Protein 8KBX (pdb70)

Secondary structure (DSSP, 8-state):
--PPPGGGEEEEEE-TTSSEEEEEETTEEEEEETTTTEEEEEE-HHHHEEEEEEEE-TTSSEEEEEEEEEEESS-TTEEEEEETTS--SSGGGGEEEEEE-SS-EEEEEEETTEEEEEESSEEEEEE-SSS--EEEEEE-S--TT---EE---SS--EEEEE-SSTTEEEEEETTTSPTTS----EEEE--SS-EEEEEE-TTSSEEEEEETT-SEEEEEETTT--EEEEEE--SS---EEEEEE-TTSSEEEEEETTTEEEEEESSSGGGSEE-GGGTSTT-STT-HHHHSPEEPSEEEE--TTS-EEEEE----BTTBEEEEEEETTSEEEEEEE-TTS-EEEEEEEEGGG-------/---------S----SSS-------S---------------TT-------TTTTT-TTS--S---SS-----S---------EE-S-------S-TTTHHHHHHHHHH--B--EE-SS---B-----HHHHHHHHHHH---SB--B--TT---EE--B-------EE-SS----B-------S--B------TT--B------TTT---------------S---B-----SHHHHHHHHSS---------EEE----S---B-------S-----SSSTT---TT--S--EEEE-SSSS-SS-EEEE---SS----------SS---------SSS---------EEE--TT---TTHHHHHHHHHHSS-SS--B--BSS-----SS--IIIIIIIIIITTTT-S-------B--B--BSSB--------BSSBEEB--BSGGG-TTEEE--EEB---S---------------PPBT----EEE--TTTTB---BB--B--S-------SSSSHHHHHHHHHS-------STT---PBP---B--BEET--B-----SS--S-BB--SEE-EE--S-SSSSEEEEEEE--SB--B--S-SSS----S-SS--BSEEBS--EEEEEEE-----STT---------EE---HHHHHHHHHHHHH---B---B--EEE-------EEEEEE---BT---TTT-----EEE--B---TT--S---B-----B-TT------------S------SS-TTHHHHHHHHHHHHSS-------------S--B---HHHHHHHH--BS-----TT-----SS-HHHHHTSS-----

Nearest PDB structures (foldseek):
  8kbx-assembly1_B  TM=1.001E+00  e=0.000E+00  Homo sapiens
  7f98-assembly1_A  TM=2.412E-01  e=3.835E-01  Homo sapiens
  7f9b-assembly1_A  TM=2.416E-01  e=6.152E-01  Homo sapiens
  7f9c-assembly1_A  TM=2.349E-01  e=9.301E-01  Homo sapiens
  8kbx-assembly1_A  TM=1.003E+00  e=8.728E-77  Homo sapiens

B-factor: mean 187.24, std 114.93, range [28.11, 547.89]

Radius of gyration: 56.91 Å; Cα contacts (8 Å, |Δi|>4): 3438; chains: 2; bounding box: 52×81×198 Å

Sequence (1190 aa):
MTQQPLRGVTSLRFNQDQSCFCCAMETGVRIYNVEPLMEKGHLDHEQVGSMGLVEMLHRSNLLALVGGGSSPKFSEISVLIWDDAREGKDSKEKLVLEFTFTKPVLSVRMRHDKIVIVLKNRIYVYSFPDNPRKLFEFDTRDNPKGLCDLCPSLEKQLLVFPGHKCGSLQLVDLASTKPGTSSAPFTINAHQSDIACVSLNQPGTVVASASQKGTLIRLFDTQSKEKLVELRRGTDPATLYCINFSHDSSFLCASSDKGTVHIFALKDTRLNRRSALARVGKVGPMIGQYVDSQWSLASFTVPAESACICAFGRNTSKNVNSVIAICVDGTFHKYVFTPDGNCNREAFDVYLDICDDDDFDTVVRVEHSPGDGERGVAVEVRVQRLEYCDEAFLHKLLQLAGVRLHYEELPAQEEPPEPPLQIGSCSGYMELMVKLKQKLEVAGQLGSLHLLLTPRQLQQLQELLSAVDSLLKMTLGGVTLTLLQLATHFFTEFDATKPCSHVRLTGTAVQLSWELRTGRRTTSMEVHFGQLEVLECLEYTEILTFPGTRPCAHLRHTQILRRVPKSACHCHSELALDLANFQADVELGALDRLAALLRLATVPAEPEQQTVFRLSAPRATLRLRFPIADLRGQAVRAEQLRLELSEPQFRSELSSGPGPPVPTHLELTCSDLHGIYEDPVPCLRVSKALDPKSTGRKYFLPQVVVTVNPQSSSDPEEMRTFQSRTLALSRCSLEVILPSVHIFLPSKEVYESIYNRINNDLLMWEPADLSTFSTLVTVLKGRITALVLDMEHGTLFSVSQYCGQPGLGYFCLEAEKATLYHRAQLAPTIYPSGPHMLSTAVRIHLDPHKNVKEFLVTLRLHKATLRHYMALPEQSWHSQLLEFLDVLDDPVLGYLPPTVITILHTHLFSCSVDYRPLYLPVRVLITAETFTLSSNIIMDTSTFLLRFILDDSALYLSDKCEVETLDLRRDYVCVLDVDLLELVIKTWKKLSQPLFELRCSNNVVHVHSCADSCALLVNLLQYVSTRVVLREVSLVWHHVLMEIQLSKVSFQHEVYRPLSRQVFIVQELEVRDRLASSQINKFLYSNMLTIKALHVCCLRVSLMPLRLNVDQDALFFLKDFFTSLVAGINPVVPGREFRFTSEVPIWLDTFAGLLIGLASELKLKRLCCRHGLLGVDKVLGYALNEWLQD

GO terms:
  GO:0000407 phagophore assembly site (C, IDA)
  GO:0032266 phosphatidylinositol-3-phosphate binding (F, IDA)
  GO:2000786 positive regulation of autophagosome assembly (P, IDA)
  GO:0009267 cellular response to starvation (P, IDA)
  GO:1901981 phosphatidylinositol phosphate binding (F, IDA)
  GO:0006914 autophagy (P, IMP)
  GO:0000045 autophagosome assembly (P, IMP)
  GO:0005515 protein binding (F, IPI)
  GO:0019901 protein kinase binding (F, IPI)
  GO:0000407 phagophore assembly site (C, EXP)
  GO:0005737 cytoplasm (C, EXP)

Organism: Homo sapiens (NCBI:txid9606)

Structure (mmCIF, N/CA/C/O backbone):
data_8KBX
#
_entry.id   8KBX
#
loop_
_entity.id
_entity.type
_entity.pdbx_description
1 polymer 'WD repeat domain phosphoinositide-interacting protein 4'
2 polymer 'Autophagy-related protein 2 homolog A'
#
loop_
_atom_site.group_PDB
_atom_site.id
_atom_site.type_symbol
_atom_site.label_atom_id
_atom_site.label_alt_id
_atom_site.label_comp_id
_atom_site.label_asym_id
_atom_site.label_entity_id
_atom_site.label_seq_id
_atom_site.pdbx_PDB_ins_code
_atom_site.Cartn_x
_atom_site.Cartn_y
_atom_site.Cartn_z
_atom_site.occupancy
_atom_site.B_iso_or_equiv
_atom_site.auth_seq_id
_atom_site.auth_comp_id
_atom_site.auth_asym_id
_atom_site.auth_atom_id
_atom_site.pdbx_PDB_model_num
ATOM 1 N N . MET A 1 1 ? 216.895 248.628 267.321 1.00 28.11 1 MET A N 1
ATOM 2 C CA . MET A 1 1 ? 218.143 248.159 266.691 1.00 28.11 1 MET A CA 1
ATOM 3 C C . MET A 1 1 ? 218.392 246.768 267.243 1.00 28.11 1 MET A C 1
ATOM 4 O O . MET A 1 1 ? 218.674 246.651 268.427 1.00 28.11 1 MET A O 1
ATOM 6 N N . THR A 1 2 ? 218.133 245.721 266.465 1.00 44.24 2 THR A N 1
ATOM 7 C CA . THR A 1 2 ? 218.605 244.375 266.802 1.00 44.24 2 THR A CA 1
ATOM 8 C C . THR A 1 2 ? 220.126 244.441 266.718 1.00 44.24 2 THR A C 1
ATOM 9 O O . THR A 1 2 ? 220.659 244.747 265.655 1.00 44.24 2 THR A O 1
ATOM 11 N N . GLN A 1 3 ? 220.827 244.312 267.849 1.00 48.97 3 GLN A N 1
ATOM 12 C CA . GLN A 1 3 ? 222.284 244.172 267.815 1.00 48.97 3 GLN A CA 1
ATOM 13 C C . GLN A 1 3 ? 222.582 242.981 266.904 1.00 48.97 3 GLN A C 1
ATOM 14 O O . GLN A 1 3 ? 221.981 241.921 267.085 1.00 48.97 3 GLN A O 1
ATOM 16 N N . GLN A 1 4 ? 223.421 243.175 265.882 1.00 53.32 4 GLN A N 1
ATOM 17 C CA . GLN A 1 4 ? 223.908 242.039 265.107 1.00 53.32 4 GLN A CA 1
ATOM 18 C C . GLN A 1 4 ? 224.536 241.047 266.093 1.00 53.32 4 GLN A C 1
ATOM 19 O O . GLN A 1 4 ? 225.257 241.489 266.995 1.00 53.32 4 GLN A O 1
ATOM 21 N N . PRO A 1 5 ? 224.234 239.745 265.977 1.00 60.10 5 PRO A N 1
ATOM 22 C CA . PRO A 1 5 ? 224.759 238.761 266.906 1.00 60.10 5 PRO A CA 1
ATOM 23 C C . PRO A 1 5 ? 226.288 238.788 266.855 1.00 60.10 5 PRO A C 1
ATOM 24 O O . PRO A 1 5 ? 226.895 238.575 265.801 1.00 60.10 5 PRO A O 1
ATOM 26 N N . LEU A 1 6 ? 226.913 239.086 267.996 1.00 72.87 6 LEU A N 1
ATOM 27 C CA . LEU A 1 6 ? 228.364 239.021 268.155 1.00 72.87 6 LEU A CA 1
ATOM 28 C C . LEU A 1 6 ? 228.819 237.612 267.763 1.00 72.87 6 LEU A C 1
ATOM 29 O O . LEU A 1 6 ? 228.266 236.624 268.239 1.00 72.87 6 LEU A O 1
ATOM 31 N N . ARG A 1 7 ? 229.768 237.524 266.823 1.00 87.46 7 ARG A N 1
ATOM 32 C CA . ARG A 1 7 ? 230.259 236.257 266.244 1.00 87.46 7 ARG A CA 1
ATOM 33 C C . ARG A 1 7 ? 229.164 235.305 265.729 1.00 87.46 7 ARG A C 1
ATOM 34 O O . ARG A 1 7 ? 229.395 234.106 265.616 1.00 87.46 7 ARG A O 1
ATOM 36 N N . GLY A 1 8 ? 227.979 235.827 265.411 1.00 93.72 8 GLY A N 1
ATOM 37 C CA . GLY A 1 8 ? 226.856 235.035 264.921 1.00 93.72 8 GLY A CA 1
ATOM 38 C C . GLY A 1 8 ? 226.096 234.244 265.989 1.00 93.72 8 GLY A C 1
ATOM 39 O O . GLY A 1 8 ? 225.218 233.483 265.610 1.00 93.72 8 GLY A O 1
ATOM 40 N N . VAL A 1 9 ? 226.366 234.399 267.292 1.00 96.63 9 VAL A N 1
ATOM 41 C CA . VAL A 1 9 ? 225.608 233.702 268.352 1.00 96.63 9 VAL A CA 1
ATOM 42 C C . VAL A 1 9 ? 224.250 234.372 268.577 1.00 96.63 9 VAL A C 1
ATOM 43 O O . VAL A 1 9 ? 224.181 235.541 268.955 1.00 96.63 9 VAL A O 1
ATOM 45 N N . THR A 1 10 ? 223.160 233.630 268.386 1.00 95.91 10 THR A N 1
ATOM 46 C CA . THR A 1 10 ? 221.781 234.136 268.520 1.00 95.91 10 THR A CA 1
ATOM 47 C C . THR A 1 10 ? 221.164 233.785 269.873 1.00 95.91 10 THR A C 1
ATOM 48 O O . THR A 1 10 ? 220.441 234.600 270.452 1.00 95.91 10 THR A O 1
ATOM 50 N N . SER A 1 11 ? 221.471 232.607 270.424 1.00 96.90 11 SER A N 1
ATOM 51 C CA . SER A 1 11 ? 221.081 232.237 271.785 1.00 96.90 11 SER A CA 1
ATOM 52 C C . SER A 1 11 ? 222.018 231.211 272.423 1.00 96.90 11 SER A C 1
ATOM 53 O O . SER A 1 11 ? 222.644 230.393 271.752 1.00 96.90 11 SER A O 1
ATOM 55 N N . LEU A 1 12 ? 222.100 231.265 273.755 1.00 98.32 12 LEU A N 1
ATOM 56 C CA . LEU A 1 12 ? 222.878 230.349 274.585 1.00 98.32 12 LEU A CA 1
ATOM 57 C C . LEU A 1 12 ? 221.988 229.738 275.664 1.00 98.32 12 LEU A C 1
ATOM 58 O O . LEU A 1 12 ? 221.270 230.460 276.373 1.00 98.32 12 LEU A O 1
ATOM 60 N N . ARG A 1 13 ? 222.089 228.419 275.855 1.00 98.09 13 ARG A N 1
ATOM 61 C CA . ARG A 1 13 ? 221.383 227.719 276.932 1.00 98.09 13 ARG A CA 1
ATOM 62 C C . ARG A 1 13 ? 222.182 226.587 277.546 1.00 98.09 13 ARG A C 1
ATOM 63 O O . ARG A 1 13 ? 222.668 225.713 276.847 1.00 98.09 13 ARG A O 1
ATOM 65 N N . PHE A 1 14 ? 222.236 226.569 278.874 1.00 98.48 14 PHE A N 1
ATOM 66 C CA . PHE A 1 14 ? 222.599 225.367 279.615 1.00 98.48 14 PHE A CA 1
ATOM 67 C C . PHE A 1 14 ? 221.481 224.332 279.515 1.00 98.48 14 PHE A C 1
ATOM 68 O O . PHE A 1 14 ? 220.304 224.699 279.529 1.00 98.48 14 PHE A O 1
ATOM 70 N N . ASN A 1 15 ? 221.852 223.056 279.483 1.00 97.64 15 ASN A N 1
ATOM 71 C CA . ASN A 1 15 ? 220.902 221.981 279.722 1.00 97.64 15 ASN A CA 1
ATOM 72 C C . ASN A 1 15 ? 220.451 221.975 281.202 1.00 97.64 15 ASN A C 1
ATOM 73 O O . ASN A 1 15 ? 220.928 222.737 282.048 1.00 97.64 15 ASN A O 1
ATOM 75 N N . GLN A 1 16 ? 219.504 221.103 281.524 1.00 97.28 16 GLN A N 1
ATOM 76 C CA . GLN A 1 16 ? 218.744 221.092 282.777 1.00 97.28 16 GLN A CA 1
ATOM 77 C C . GLN A 1 16 ? 219.628 220.902 284.017 1.00 97.28 16 GLN A C 1
ATOM 78 O O . GLN A 1 16 ? 219.302 221.421 285.085 1.00 97.28 16 GLN A O 1
ATOM 80 N N . ASP A 1 17 ? 220.735 220.170 283.890 1.00 95.37 17 ASP A N 1
ATOM 81 C CA . ASP A 1 17 ? 221.707 219.932 284.959 1.00 95.37 17 ASP A CA 1
ATOM 82 C C . ASP A 1 17 ? 222.984 220.771 284.798 1.00 95.37 17 ASP A C 1
ATOM 83 O O . ASP A 1 17 ? 223.979 220.480 285.450 1.00 95.37 17 ASP A O 1
ATOM 85 N N . GLN A 1 18 ? 222.963 221.800 283.943 1.00 97.00 18 GLN A N 1
ATOM 86 C CA . GLN A 1 18 ? 224.051 222.759 283.698 1.00 97.00 18 GLN A CA 1
ATOM 87 C C . GLN A 1 18 ? 225.385 222.146 283.253 1.00 97.00 18 GLN A C 1
ATOM 88 O O . GLN A 1 18 ? 226.414 222.817 283.239 1.00 97.00 18 GLN A O 1
ATOM 90 N N . SER A 1 19 ? 225.385 220.873 282.879 1.0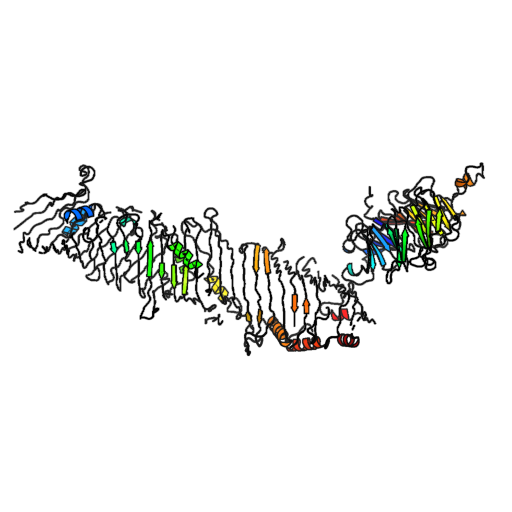0 96.33 19 SER A N 1
ATOM 91 C CA . SER A 1 19 ? 226.602 220.142 282.564 1.00 96.33 19 SER A CA 1
ATOM 92 C C . SER A 1 19 ? 226.986 220.258 281.083 1.00 96.33 19 SER A C 1
ATOM 93 O O . SER A 1 19 ? 228.146 220.025 280.737 1.00 96.33 19 SER A O 1
ATOM 95 N N . CYS A 1 20 ? 226.040 220.623 280.219 1.00 98.00 20 CYS A N 1
ATOM 96 C CA . CYS A 1 20 ? 226.262 220.995 278.826 1.00 98.00 20 CYS A CA 1
ATOM 97 C C . CYS A 1 20 ? 225.659 222.375 278.554 1.00 98.00 20 CYS A C 1
ATOM 98 O O . CYS A 1 20 ? 224.746 222.817 279.257 1.00 98.00 20 CYS A O 1
ATOM 100 N N . PHE A 1 21 ? 226.117 223.032 277.494 1.00 98.41 21 PHE A N 1
ATOM 101 C CA . PHE A 1 21 ? 225.407 224.163 276.913 1.00 98.41 21 PHE A CA 1
ATOM 102 C C . PHE A 1 21 ? 225.283 224.015 275.399 1.00 98.41 21 PHE A C 1
ATOM 103 O O . PHE A 1 21 ? 226.098 223.372 274.747 1.00 98.41 21 PHE A O 1
ATOM 105 N N . CYS A 1 22 ? 224.234 224.607 274.856 1.00 98.32 22 CYS A N 1
ATOM 106 C CA . CYS A 1 22 ? 223.931 224.659 273.440 1.00 98.32 22 CYS A CA 1
ATOM 107 C C . CYS A 1 22 ? 223.935 226.119 272.977 1.00 98.32 22 CYS A C 1
ATOM 108 O O . CYS A 1 22 ? 223.585 227.037 273.729 1.00 98.32 22 CYS A O 1
ATOM 110 N N . CYS A 1 23 ? 224.390 226.316 271.747 1.00 98.08 23 CYS A N 1
ATOM 111 C CA . CYS A 1 23 ? 224.616 227.607 271.123 1.00 98.08 23 CYS A CA 1
ATOM 112 C C . CYS A 1 23 ? 223.902 227.613 269.770 1.00 98.08 23 CYS A C 1
ATOM 113 O O . CYS A 1 23 ? 224.330 226.910 268.858 1.00 98.08 23 CYS A O 1
ATOM 115 N N . ALA A 1 24 ? 222.808 228.370 269.645 1.00 98.45 24 ALA A N 1
ATOM 116 C CA . ALA A 1 24 ? 222.200 228.644 268.345 1.00 98.45 24 ALA A CA 1
ATOM 117 C C . ALA A 1 24 ? 222.945 229.805 267.689 1.00 98.45 24 ALA A C 1
ATOM 118 O O . ALA A 1 24 ? 223.348 230.760 268.363 1.00 98.45 24 ALA A O 1
ATOM 120 N N . MET A 1 25 ? 223.150 229.706 266.380 1.00 97.84 25 MET A N 1
ATOM 121 C CA . MET A 1 25 ? 224.013 230.608 265.637 1.00 97.84 25 MET A CA 1
ATOM 122 C C . MET A 1 25 ? 223.469 230.903 264.237 1.00 97.84 25 MET A C 1
ATOM 123 O O . MET A 1 25 ? 222.654 230.166 263.686 1.00 97.84 25 MET A O 1
ATOM 125 N N . GLU A 1 26 ? 224.006 231.951 263.615 1.00 96.97 26 GLU A N 1
ATOM 126 C CA . GLU A 1 26 ? 223.826 232.253 262.191 1.00 96.97 26 GLU A CA 1
ATOM 127 C C . GLU A 1 26 ? 224.334 231.125 261.281 1.00 96.97 26 GLU A C 1
ATOM 128 O O . GLU A 1 26 ? 223.874 230.999 260.153 1.00 96.97 26 GLU A O 1
ATOM 130 N N . THR A 1 27 ? 225.244 230.285 261.778 1.00 95.95 27 THR A N 1
ATOM 131 C CA . THR A 1 27 ? 225.860 229.163 261.056 1.00 95.95 27 THR A CA 1
ATOM 132 C C . THR A 1 27 ? 225.354 227.791 261.513 1.00 95.95 27 THR A C 1
ATOM 133 O O . THR A 1 27 ? 225.996 226.793 261.206 1.00 95.95 27 THR A O 1
ATOM 135 N N . GLY A 1 28 ? 224.256 227.726 262.276 1.00 96.65 28 GLY A N 1
ATOM 136 C CA . GLY A 1 28 ? 223.669 226.467 262.748 1.00 96.65 28 GLY A CA 1
ATOM 137 C C . GLY A 1 28 ? 223.621 226.341 264.271 1.00 96.65 28 GLY A C 1
ATOM 138 O O . GLY A 1 28 ? 223.208 227.272 264.966 1.00 96.65 28 GLY A O 1
ATOM 139 N N . VAL A 1 29 ? 223.992 225.178 264.805 1.00 97.41 29 VAL A N 1
ATOM 140 C CA . VAL A 1 29 ? 223.950 224.854 266.242 1.00 97.41 29 VAL A CA 1
ATOM 141 C C . VAL A 1 29 ? 225.259 224.223 266.677 1.00 97.41 29 VAL A C 1
ATOM 142 O O . VAL A 1 29 ? 225.776 223.365 265.978 1.00 97.41 29 VAL A O 1
ATOM 144 N N . ARG A 1 30 ? 225.750 224.564 267.870 1.00 97.33 30 ARG A N 1
ATOM 145 C CA . ARG A 1 30 ? 226.863 223.854 268.516 1.00 97.33 30 ARG A CA 1
ATOM 146 C C . ARG A 1 30 ? 226.510 223.413 269.930 1.00 97.33 30 ARG A C 1
ATOM 147 O O . ARG A 1 30 ? 225.769 224.110 270.632 1.00 97.33 30 ARG A O 1
ATOM 149 N N . ILE A 1 31 ? 227.029 222.265 270.352 1.00 97.64 31 ILE A N 1
ATOM 150 C CA . ILE A 1 31 ? 226.762 221.652 271.657 1.00 97.64 31 ILE A CA 1
ATOM 151 C C . ILE A 1 31 ? 228.090 221.404 272.355 1.00 97.64 31 ILE A C 1
ATOM 152 O O . ILE A 1 31 ? 228.978 220.757 271.815 1.00 97.64 31 ILE A O 1
ATOM 154 N N . TYR A 1 32 ? 228.201 221.867 273.592 1.00 97.93 32 TYR A N 1
ATOM 155 C CA . TYR A 1 32 ? 229.428 221.802 274.365 1.00 97.93 32 TYR A CA 1
ATOM 156 C C . TYR A 1 32 ? 229.200 221.109 275.699 1.00 97.93 32 TYR A C 1
ATOM 157 O O . TYR A 1 32 ? 228.230 221.370 276.416 1.00 97.93 32 TYR A O 1
ATOM 159 N N . ASN A 1 33 ? 230.149 220.263 276.077 1.00 97.44 33 ASN A N 1
ATOM 160 C CA . ASN A 1 33 ? 230.347 219.860 277.457 1.00 97.44 33 ASN A CA 1
ATOM 161 C C . ASN A 1 33 ? 230.975 221.029 278.233 1.00 97.44 33 ASN A C 1
ATOM 162 O O . ASN A 1 33 ? 231.869 221.688 277.716 1.00 97.44 33 ASN A O 1
ATOM 164 N N . VAL A 1 34 ? 230.518 221.290 279.461 1.00 96.63 34 VAL A N 1
ATOM 165 C CA . VAL A 1 34 ? 231.007 222.427 280.267 1.00 96.63 34 VAL A CA 1
ATOM 166 C C . VAL A 1 34 ? 232.331 222.111 280.967 1.00 96.63 34 VAL A C 1
ATOM 167 O O . VAL A 1 34 ? 233.220 222.955 281.020 1.00 96.63 34 VAL A O 1
ATOM 169 N N . GLU A 1 35 ? 232.470 220.901 281.515 1.00 92.31 35 GLU A N 1
ATOM 170 C CA . GLU A 1 35 ? 233.645 220.478 282.288 1.00 92.31 35 GLU A CA 1
ATOM 171 C C . GLU A 1 35 ? 234.035 219.021 281.962 1.00 92.31 35 GLU A C 1
ATOM 172 O O . GLU A 1 35 ? 233.290 218.101 282.328 1.00 92.31 35 GLU A O 1
ATOM 174 N N . PRO A 1 36 ? 235.170 218.787 281.267 1.00 93.16 36 PRO A N 1
ATOM 175 C CA . PRO A 1 36 ? 236.020 219.797 280.612 1.00 93.16 36 PRO A CA 1
ATOM 176 C C . PRO A 1 36 ? 235.285 220.506 279.465 1.00 93.16 36 PRO A C 1
ATOM 177 O O . PRO A 1 36 ? 234.385 219.919 278.865 1.00 93.16 36 PRO A O 1
ATOM 179 N N . LEU A 1 37 ? 235.654 221.748 279.154 1.00 96.28 37 LEU A N 1
ATOM 180 C CA . LEU A 1 37 ? 235.102 222.427 277.985 1.00 96.28 37 LEU A CA 1
ATOM 181 C C . LEU A 1 37 ? 235.499 221.654 276.721 1.00 96.28 37 LEU A C 1
ATOM 182 O O . LEU A 1 37 ? 236.685 221.452 276.482 1.00 96.28 37 LEU A O 1
ATOM 184 N N . MET A 1 38 ? 234.517 221.171 275.963 1.00 96.26 38 MET A N 1
ATOM 185 C CA . MET A 1 38 ? 234.744 220.347 274.771 1.00 96.26 38 MET A CA 1
ATOM 186 C C . MET A 1 38 ? 233.504 220.380 273.881 1.00 96.26 38 MET A C 1
ATOM 187 O O . MET A 1 38 ? 232.391 220.220 274.395 1.00 96.26 38 MET A O 1
ATOM 189 N N . GLU A 1 39 ? 233.679 220.559 272.573 1.00 95.72 39 GLU A N 1
ATOM 190 C CA . GLU A 1 39 ? 232.586 220.400 271.612 1.00 95.72 39 GLU A CA 1
ATOM 191 C C . GLU A 1 39 ? 232.151 218.927 271.572 1.00 95.72 39 GLU A C 1
ATOM 192 O O . GLU A 1 39 ? 232.960 218.006 271.653 1.00 95.72 39 GLU A O 1
ATOM 194 N N . LYS A 1 40 ? 230.841 218.688 271.605 1.00 94.31 40 LYS A N 1
ATOM 195 C CA . LYS A 1 40 ? 230.250 217.341 271.566 1.00 94.31 40 LYS A CA 1
ATOM 196 C C . LYS A 1 40 ? 229.560 217.038 270.248 1.00 94.31 40 LYS A C 1
ATOM 197 O O . LYS A 1 40 ? 229.139 215.903 270.052 1.00 94.31 40 LYS A O 1
ATOM 199 N N . GLY A 1 41 ? 229.413 218.049 269.409 1.00 93.13 41 GLY A N 1
ATOM 200 C CA . GLY A 1 41 ? 228.771 217.967 268.117 1.00 93.13 41 GLY A CA 1
ATOM 201 C C . GLY A 1 41 ? 228.167 219.307 267.728 1.00 93.13 41 GLY A C 1
ATOM 202 O O . GLY A 1 41 ? 227.879 220.171 268.568 1.00 93.13 41 GLY A O 1
ATOM 203 N N . HIS A 1 42 ? 227.925 219.442 266.436 1.00 94.75 42 HIS A N 1
ATOM 204 C CA . HIS A 1 42 ? 227.288 220.597 265.838 1.00 94.75 42 HIS A CA 1
ATOM 205 C C . HIS A 1 42 ? 226.352 220.171 264.712 1.00 94.75 42 HIS A C 1
ATOM 206 O O . HIS A 1 42 ? 226.446 219.068 264.181 1.00 94.75 42 HIS A O 1
ATOM 208 N N . LEU A 1 43 ? 225.442 221.078 264.367 1.00 94.61 43 LEU A N 1
ATOM 209 C CA . LEU A 1 43 ? 224.644 221.031 263.151 1.00 94.61 43 LEU A CA 1
ATOM 210 C C . LEU A 1 43 ? 225.035 222.245 262.316 1.00 94.61 43 LEU A C 1
ATOM 211 O O . LEU A 1 43 ? 224.925 223.373 262.802 1.00 94.61 43 LEU A O 1
ATOM 213 N N . ASP A 1 44 ? 225.506 222.024 261.097 1.00 93.53 44 ASP A N 1
ATOM 214 C CA . ASP A 1 44 ? 225.989 223.094 260.226 1.00 93.53 44 ASP A CA 1
ATOM 215 C C . ASP A 1 44 ? 224.844 223.864 259.531 1.00 93.53 44 ASP A C 1
ATOM 216 O O . ASP A 1 44 ? 223.647 223.562 259.658 1.00 93.53 44 ASP A O 1
ATOM 218 N N . HIS A 1 45 ? 225.206 224.914 258.790 1.00 94.04 45 HIS A N 1
ATOM 219 C CA . HIS A 1 45 ? 224.242 225.736 258.055 1.00 94.04 45 HIS A CA 1
ATOM 220 C C . HIS A 1 45 ? 223.560 224.935 256.935 1.00 94.04 45 HIS A C 1
ATOM 221 O O . HIS A 1 45 ? 222.373 225.112 256.643 1.00 94.04 45 HIS A O 1
ATOM 223 N N . GLU A 1 46 ? 224.272 223.991 256.331 1.00 93.19 46 GLU A N 1
ATOM 224 C CA . GLU A 1 46 ? 223.785 223.079 255.308 1.00 93.19 46 GLU A CA 1
ATOM 225 C C . GLU A 1 46 ? 222.733 222.097 255.846 1.00 93.19 46 GLU A C 1
ATOM 226 O O . GLU A 1 46 ? 221.829 221.707 255.103 1.00 93.19 46 GLU A O 1
ATOM 228 N N . GLN A 1 47 ? 222.754 221.763 257.128 1.00 92.97 47 GLN A N 1
ATOM 229 C CA . GLN A 1 47 ? 221.761 220.911 257.770 1.00 92.97 47 GLN A CA 1
ATOM 230 C C . GLN A 1 47 ? 220.554 221.721 258.241 1.00 92.97 47 GLN A C 1
ATOM 231 O O . GLN A 1 47 ? 219.417 221.355 257.934 1.00 92.97 47 GLN A O 1
ATOM 233 N N . VAL A 1 48 ? 220.774 222.837 258.947 1.00 94.86 48 VAL A N 1
ATOM 234 C CA . VAL A 1 48 ? 219.687 223.533 259.667 1.00 94.86 48 VAL A CA 1
ATOM 235 C C . VAL A 1 48 ? 219.502 225.017 259.328 1.00 94.86 48 VAL A C 1
ATOM 236 O O . VAL A 1 48 ? 218.475 225.605 259.671 1.00 94.86 48 VAL A O 1
ATOM 238 N N . GLY A 1 49 ? 220.422 225.620 258.577 1.00 96.06 49 GLY A N 1
ATOM 239 C CA . GLY A 1 49 ? 220.444 227.060 258.304 1.00 96.06 49 GLY A CA 1
ATOM 240 C C . GLY A 1 49 ? 220.796 227.880 259.543 1.00 96.06 49 GLY A C 1
ATOM 241 O O . GLY A 1 49 ? 221.334 227.355 260.516 1.00 96.06 49 GLY A O 1
ATOM 242 N N . SER A 1 50 ? 220.474 229.175 259.532 1.00 97.98 50 SER A N 1
ATOM 243 C CA . SER A 1 50 ? 220.598 229.985 260.747 1.00 97.98 50 SER A CA 1
ATOM 244 C C . SER A 1 50 ? 219.513 229.624 261.767 1.00 97.98 50 SER A C 1
ATOM 245 O O . SER A 1 50 ? 218.340 229.419 261.431 1.00 97.98 50 SER A O 1
ATOM 247 N N . MET A 1 51 ? 219.907 229.577 263.037 1.00 98.12 51 MET A N 1
ATOM 248 C CA . MET A 1 51 ? 219.059 229.141 264.139 1.00 98.12 51 MET A CA 1
ATOM 249 C C . MET A 1 51 ? 218.827 230.273 265.127 1.00 98.12 51 MET A C 1
ATOM 250 O O . MET A 1 51 ? 219.742 231.019 265.460 1.00 98.12 51 MET A O 1
ATOM 252 N N . GLY A 1 52 ? 217.592 230.403 265.613 1.00 98.07 52 GLY A N 1
ATOM 253 C CA . GLY A 1 52 ? 217.225 231.376 266.642 1.00 98.07 52 GLY A CA 1
ATOM 254 C C . GLY A 1 52 ? 217.293 230.783 268.047 1.00 98.07 52 GLY A C 1
ATOM 255 O O . GLY A 1 52 ? 217.833 231.407 268.960 1.00 98.07 52 GLY A O 1
ATOM 256 N N . LEU A 1 53 ? 216.766 229.568 268.219 1.00 98.67 53 LEU A N 1
ATOM 257 C CA . LEU A 1 53 ? 216.732 228.868 269.504 1.00 98.67 53 LEU A CA 1
ATOM 258 C C . LEU A 1 53 ? 217.196 227.422 269.350 1.00 98.67 53 LEU A C 1
ATOM 259 O O . LEU A 1 53 ? 216.855 226.743 268.380 1.00 98.67 53 LEU A O 1
ATOM 261 N N . VAL A 1 54 ? 217.905 226.955 270.373 1.00 98.59 54 VAL A N 1
ATOM 262 C CA . VAL A 1 54 ? 218.198 225.547 270.622 1.00 98.59 54 VAL A CA 1
ATOM 263 C C . VAL A 1 54 ? 217.952 225.256 272.102 1.00 98.59 54 VAL A C 1
ATOM 264 O O . VAL A 1 54 ? 218.336 226.040 272.968 1.00 98.59 54 VAL A O 1
ATOM 266 N N . GLU A 1 55 ? 217.304 224.134 272.392 1.00 98.36 55 GLU A N 1
ATOM 267 C CA . GLU A 1 55 ? 217.202 223.567 273.736 1.00 98.36 55 GLU A CA 1
ATOM 268 C C . GLU A 1 55 ? 217.574 222.083 273.647 1.00 98.36 55 GLU A C 1
ATOM 269 O O . GLU A 1 55 ? 217.045 221.355 272.808 1.00 98.36 55 GLU A O 1
ATOM 271 N N . MET A 1 56 ? 218.474 221.623 274.513 1.00 97.78 56 MET A N 1
ATOM 272 C CA . MET A 1 56 ? 218.863 220.215 274.618 1.00 97.78 56 MET A CA 1
ATOM 273 C C . MET A 1 56 ? 218.065 219.523 275.725 1.00 97.78 56 MET A C 1
ATOM 274 O O . MET A 1 56 ? 217.882 220.081 276.812 1.00 97.78 56 MET A O 1
ATOM 276 N N . LEU A 1 57 ? 217.603 218.294 275.482 1.00 97.58 57 LEU A N 1
ATOM 277 C CA . LEU A 1 57 ? 217.009 217.477 276.537 1.00 97.58 57 LEU A CA 1
ATOM 278 C C . LEU A 1 57 ? 218.113 216.726 277.292 1.00 97.58 57 LEU A C 1
ATOM 279 O O . LEU A 1 57 ? 218.680 215.756 276.794 1.00 97.58 57 LEU A O 1
ATOM 281 N N . HIS A 1 58 ? 218.386 217.151 278.519 1.00 95.38 58 HIS A N 1
ATOM 282 C CA . HIS A 1 58 ? 219.400 216.602 279.418 1.00 95.38 58 HIS A CA 1
ATOM 283 C C . HIS A 1 58 ? 220.744 216.394 278.703 1.00 95.38 58 HIS A C 1
ATOM 284 O O . HIS A 1 58 ? 221.270 217.320 278.094 1.00 95.38 58 HIS A O 1
ATOM 286 N N . ARG A 1 59 ? 221.322 215.196 278.804 1.00 94.46 59 ARG A N 1
ATOM 287 C CA . ARG A 1 59 ? 222.451 214.735 277.990 1.00 94.46 59 ARG A CA 1
ATOM 288 C C . ARG A 1 59 ? 221.985 213.632 277.045 1.00 94.46 59 ARG A C 1
ATOM 289 O O . ARG A 1 59 ? 222.466 212.507 277.118 1.00 94.46 59 ARG A O 1
ATOM 291 N N . SER A 1 60 ? 220.984 213.944 276.233 1.00 94.51 60 SER A N 1
ATOM 292 C CA . SER A 1 60 ? 220.473 213.045 275.200 1.00 94.51 60 SER A CA 1
ATOM 293 C C . SER A 1 60 ? 220.768 213.580 273.801 1.00 94.51 60 SER A C 1
ATOM 294 O O . SER A 1 60 ? 221.253 214.693 273.622 1.00 94.51 60 SER A O 1
ATOM 296 N N . ASN A 1 61 ? 220.428 212.768 272.816 1.00 93.21 61 ASN A N 1
ATOM 297 C CA . ASN A 1 61 ? 220.431 213.048 271.385 1.00 93.21 61 ASN A CA 1
ATOM 298 C C . ASN A 1 61 ? 219.274 213.955 270.919 1.00 93.21 61 ASN A C 1
ATOM 299 O O . ASN A 1 61 ? 219.205 214.265 269.732 1.00 93.21 61 ASN A O 1
ATOM 301 N N . LEU A 1 62 ? 218.354 214.352 271.806 1.00 97.00 62 LEU A N 1
ATOM 302 C CA . LEU A 1 62 ? 217.181 215.144 271.437 1.00 97.00 62 LEU A CA 1
ATOM 303 C C . LEU A 1 62 ? 217.426 216.647 271.611 1.00 97.00 62 LEU A C 1
ATOM 304 O O . LEU A 1 62 ? 217.697 217.130 272.719 1.00 97.00 62 LEU A O 1
ATOM 306 N N . LEU A 1 63 ? 217.252 217.385 270.517 1.00 98.07 63 LEU A N 1
ATOM 307 C CA . LEU A 1 63 ? 217.335 218.845 270.460 1.00 98.07 63 LEU A CA 1
ATOM 308 C C . LEU A 1 63 ? 216.016 219.417 269.950 1.00 98.07 63 LEU A C 1
ATOM 309 O O . LEU A 1 63 ? 215.453 218.927 268.975 1.00 98.07 63 LEU A O 1
ATOM 311 N N . ALA A 1 64 ? 215.544 220.488 270.580 1.00 98.68 64 ALA A N 1
ATOM 312 C CA . ALA A 1 64 ? 214.468 221.311 270.054 1.00 98.68 64 ALA A CA 1
ATOM 313 C C . ALA A 1 64 ? 215.060 222.545 269.368 1.00 98.68 64 ALA A C 1
ATOM 314 O O . ALA A 1 64 ? 215.810 223.304 269.980 1.00 98.68 64 ALA A O 1
ATOM 316 N N . LEU A 1 65 ? 214.706 222.729 268.103 1.00 98.65 65 LEU A N 1
ATOM 317 C CA . LEU A 1 65 ? 215.279 223.689 267.171 1.00 98.65 65 LEU A CA 1
ATOM 318 C C . LEU A 1 65 ? 214.198 224.669 266.704 1.00 98.65 65 LEU A C 1
ATOM 319 O O . LEU A 1 65 ? 213.107 224.250 266.319 1.00 98.65 65 LEU A O 1
ATOM 321 N N . VAL A 1 66 ? 214.496 225.969 266.705 1.00 98.79 66 VAL A N 1
ATOM 322 C CA . VAL A 1 66 ? 213.628 227.005 266.112 1.00 98.79 66 VAL A CA 1
ATOM 323 C C . VAL A 1 66 ? 214.456 227.866 265.171 1.00 98.79 66 VAL A C 1
ATOM 324 O O . VAL A 1 66 ? 215.460 228.455 265.587 1.00 98.79 66 VAL A O 1
ATOM 326 N N . GLY A 1 67 ? 214.035 227.941 263.908 1.00 98.27 67 GLY A N 1
ATOM 327 C CA . GLY A 1 67 ? 214.699 228.767 262.904 1.00 98.27 67 GLY A CA 1
ATOM 328 C C . GLY A 1 67 ? 214.651 230.251 263.268 1.00 98.27 67 GLY A C 1
ATOM 329 O O . GLY A 1 67 ? 213.700 230.734 263.879 1.00 98.27 67 GLY A O 1
ATOM 330 N N . GLY A 1 68 ? 215.702 230.983 262.916 1.00 96.63 68 GLY A N 1
ATOM 331 C CA . GLY A 1 68 ? 215.822 232.415 263.180 1.00 96.63 68 GLY A CA 1
ATOM 332 C C . GLY A 1 68 ? 217.144 232.954 262.647 1.00 96.63 68 GLY A C 1
ATOM 333 O O . GLY A 1 68 ? 217.905 232.209 262.044 1.00 96.63 68 GLY A O 1
ATOM 334 N N . GLY A 1 69 ? 217.433 234.235 262.856 1.00 93.12 69 GLY A N 1
ATOM 335 C CA . GLY A 1 69 ? 218.630 234.865 262.287 1.00 93.12 69 GLY A CA 1
ATOM 336 C C . GLY A 1 69 ? 218.433 235.307 260.835 1.00 93.12 69 GLY A C 1
ATOM 337 O O . GLY A 1 69 ? 217.315 235.602 260.409 1.00 93.12 69 GLY A O 1
ATOM 338 N N . SER A 1 70 ? 219.527 235.403 260.089 1.00 95.63 70 SER A N 1
ATOM 339 C CA . SER A 1 70 ? 219.571 236.032 258.763 1.00 95.63 70 SER A CA 1
ATOM 340 C C . SER A 1 70 ? 219.198 235.114 257.593 1.00 95.63 70 SER A C 1
ATOM 341 O O . SER A 1 70 ? 218.740 235.602 256.560 1.00 95.63 70 SER A O 1
ATOM 343 N N . SER A 1 71 ? 219.386 233.801 257.730 1.00 96.91 71 SER A N 1
ATOM 344 C CA . SER A 1 71 ? 219.215 232.814 256.654 1.00 96.91 71 SER A CA 1
ATOM 345 C C . SER A 1 71 ? 218.627 231.477 257.149 1.00 96.91 71 SER A C 1
ATOM 346 O O . SER A 1 71 ? 219.241 230.417 256.983 1.00 96.91 71 SER A O 1
ATOM 348 N N . PRO A 1 72 ? 217.436 231.487 257.783 1.00 97.18 72 PRO A N 1
ATOM 349 C CA . PRO A 1 72 ? 216.874 230.282 258.377 1.00 97.18 72 PRO A CA 1
ATOM 350 C C . PRO A 1 72 ? 216.296 229.345 257.312 1.00 97.18 72 PRO A C 1
ATOM 351 O O . PRO A 1 72 ? 215.613 229.787 256.386 1.00 97.18 72 PRO A O 1
ATOM 353 N N . LYS A 1 73 ? 216.507 228.031 257.467 1.00 95.76 73 LYS A N 1
ATOM 354 C CA . LYS A 1 73 ? 215.816 227.007 256.653 1.00 95.76 73 LYS A CA 1
ATOM 355 C C . LYS A 1 73 ? 214.412 226.691 257.159 1.00 95.76 73 LYS A C 1
ATOM 356 O O . LYS A 1 73 ? 213.576 226.202 256.402 1.00 95.76 73 LYS A O 1
ATOM 358 N N . PHE A 1 74 ? 214.169 226.964 258.436 1.00 95.69 74 PHE A N 1
ATOM 359 C CA . PHE A 1 74 ? 212.941 226.620 259.139 1.00 95.69 74 PHE A CA 1
ATOM 360 C C . PHE A 1 74 ? 212.250 227.866 259.685 1.00 95.69 74 PHE A C 1
ATOM 361 O O . PHE A 1 74 ? 212.880 228.897 259.910 1.00 95.69 74 PHE A O 1
ATOM 363 N N . SER A 1 75 ? 210.939 227.782 259.899 1.00 97.30 75 SER A N 1
ATOM 364 C CA . SER A 1 75 ? 210.158 228.922 260.380 1.00 97.30 75 SER A CA 1
ATOM 365 C C . SER A 1 75 ? 210.385 229.203 261.868 1.00 97.30 75 SER A C 1
ATOM 366 O O . SER A 1 75 ? 210.496 228.278 262.669 1.00 97.30 75 SER A O 1
ATOM 368 N N . GLU A 1 76 ? 210.336 230.480 262.259 1.00 98.09 76 GLU A N 1
ATOM 369 C CA . GLU A 1 76 ? 210.344 230.918 263.665 1.00 98.09 76 GLU A CA 1
ATOM 370 C C . GLU A 1 76 ? 209.068 230.531 264.439 1.00 98.09 76 GLU A C 1
ATOM 371 O O . GLU A 1 76 ? 209.007 230.654 265.662 1.00 98.09 76 GLU A O 1
ATOM 373 N N . ILE A 1 77 ? 208.023 230.079 263.734 1.00 98.64 77 ILE A N 1
ATOM 374 C CA . ILE A 1 77 ? 206.768 229.604 264.336 1.00 98.64 77 ILE A CA 1
ATOM 375 C C . ILE A 1 77 ? 206.742 228.078 264.510 1.00 98.64 77 ILE A C 1
ATOM 376 O O . ILE A 1 77 ? 205.750 227.557 265.019 1.00 98.64 77 ILE A O 1
ATOM 378 N N . SER A 1 78 ? 207.796 227.369 264.090 1.00 98.56 78 SER A N 1
ATOM 379 C CA . SER A 1 78 ? 207.914 225.913 264.199 1.00 98.56 78 SER A CA 1
ATOM 380 C C . SER A 1 78 ? 209.009 225.521 265.193 1.00 98.56 78 SER A C 1
ATOM 381 O O . SER A 1 78 ? 210.122 226.036 265.139 1.00 98.56 78 SER A O 1
ATOM 383 N N . VAL A 1 79 ? 208.699 224.574 266.080 1.00 98.80 79 VAL A N 1
ATOM 384 C CA . VAL A 1 79 ? 209.686 223.854 266.894 1.00 98.80 79 VAL A CA 1
ATOM 385 C C . VAL A 1 79 ? 209.922 222.497 266.258 1.00 98.80 79 VAL A C 1
ATOM 386 O O . VAL A 1 79 ? 209.018 221.663 266.222 1.00 98.80 79 VAL A O 1
ATOM 388 N N . LEU A 1 80 ? 211.135 222.278 265.776 1.00 98.18 80 LEU A N 1
ATOM 389 C CA . LEU A 1 80 ? 211.568 221.027 265.180 1.00 98.18 80 LEU A CA 1
ATOM 390 C C . LEU A 1 80 ? 212.337 220.202 266.200 1.00 98.18 80 LEU A C 1
ATOM 391 O O . LEU A 1 80 ? 213.187 220.731 266.912 1.00 98.18 80 LEU A O 1
ATOM 393 N N . ILE A 1 81 ? 212.052 218.909 266.272 1.00 97.93 81 ILE A N 1
ATOM 394 C CA . ILE A 1 81 ? 212.781 217.989 267.139 1.00 97.93 81 ILE A CA 1
ATOM 395 C C . ILE A 1 81 ? 213.775 217.222 266.288 1.00 97.93 81 ILE A C 1
ATOM 396 O O . ILE A 1 81 ? 213.384 216.459 265.406 1.00 97.93 81 ILE A O 1
ATOM 398 N N . TRP A 1 82 ? 215.049 217.437 266.578 1.00 96.42 82 TRP A N 1
ATOM 399 C CA . TRP A 1 82 ? 216.159 216.708 265.996 1.00 96.42 82 TRP A CA 1
ATOM 400 C C . TRP A 1 82 ? 216.565 215.567 266.921 1.00 96.42 82 TRP A C 1
ATOM 401 O O . TRP A 1 82 ? 216.749 215.772 268.121 1.00 96.42 82 TRP A O 1
ATOM 403 N N . ASP A 1 83 ? 216.704 214.378 266.352 1.00 95.28 83 ASP A N 1
ATOM 404 C CA . ASP A 1 83 ? 217.225 213.184 267.002 1.00 95.28 83 ASP A CA 1
ATOM 405 C C . ASP A 1 83 ? 218.574 212.834 266.372 1.00 95.28 83 ASP A C 1
ATOM 406 O O . ASP A 1 83 ? 218.645 212.274 265.277 1.00 95.28 83 ASP A O 1
ATOM 408 N N . ASP A 1 84 ? 219.655 213.169 267.073 1.00 90.92 84 ASP A N 1
ATOM 409 C CA . ASP A 1 84 ? 220.996 213.005 266.525 1.00 90.92 84 ASP A CA 1
ATOM 410 C C . ASP A 1 84 ? 221.479 211.547 266.479 1.00 90.92 84 ASP A C 1
ATOM 411 O O . ASP A 1 84 ? 222.381 211.220 265.706 1.00 90.92 84 ASP A O 1
ATOM 413 N N . ALA A 1 85 ? 220.836 210.655 267.240 1.00 89.04 85 ALA A N 1
ATOM 414 C CA . ALA A 1 85 ? 221.168 209.233 267.276 1.00 89.04 85 ALA A CA 1
ATOM 415 C C . ALA A 1 85 ? 220.561 208.454 266.101 1.00 89.04 85 ALA A C 1
ATOM 416 O O . ALA A 1 85 ? 220.946 207.309 265.867 1.00 89.04 85 ALA A O 1
ATOM 418 N N . ARG A 1 86 ? 219.605 209.037 265.365 1.00 86.81 86 ARG A N 1
ATOM 419 C CA . ARG A 1 86 ? 219.042 208.382 264.184 1.00 86.81 86 ARG A CA 1
ATOM 420 C C . ARG A 1 86 ? 220.063 208.307 263.065 1.00 86.81 86 ARG A C 1
ATOM 421 O O . ARG A 1 86 ? 220.589 209.318 262.607 1.00 86.81 86 ARG A O 1
ATOM 423 N N . GLU A 1 87 ? 220.276 207.093 262.580 1.00 77.39 87 GLU A N 1
ATOM 424 C CA . GLU A 1 87 ? 220.980 206.866 261.327 1.00 77.39 87 GLU A CA 1
ATOM 425 C C . GLU A 1 87 ? 220.081 207.276 260.159 1.00 77.39 87 GLU A C 1
ATOM 426 O O . GLU A 1 87 ? 218.927 206.855 260.060 1.00 77.39 87 GLU A O 1
ATOM 428 N N . GLY A 1 88 ? 220.620 208.106 259.274 1.00 67.94 88 GLY A N 1
ATOM 429 C CA . GLY A 1 88 ? 219.948 208.565 258.069 1.00 67.94 88 GLY A CA 1
ATOM 430 C C . GLY A 1 88 ? 220.939 209.265 257.154 1.00 67.94 88 GLY A C 1
ATOM 431 O O . GLY A 1 88 ? 221.833 209.967 257.629 1.00 67.94 88 GLY A O 1
ATOM 432 N N . LYS A 1 89 ? 220.830 209.042 255.840 1.00 67.65 89 LYS A N 1
ATOM 433 C CA . LYS A 1 89 ? 221.705 209.725 254.863 1.00 67.65 89 LYS A CA 1
ATOM 434 C C . LYS A 1 89 ? 221.281 211.173 254.661 1.00 67.65 89 LYS A C 1
ATOM 435 O O . LYS A 1 89 ? 222.117 212.008 254.329 1.00 67.65 89 LYS A O 1
ATOM 437 N N . ASP A 1 90 ? 219.989 211.451 254.818 1.00 78.93 90 ASP A N 1
ATOM 438 C CA . ASP A 1 90 ? 219.440 212.795 254.709 1.00 78.93 90 ASP A CA 1
ATOM 439 C C . ASP A 1 90 ? 219.205 213.366 256.112 1.00 78.93 90 ASP A C 1
ATOM 440 O O . ASP A 1 90 ? 218.536 212.756 256.945 1.00 78.93 90 ASP A O 1
ATOM 442 N N . SER A 1 91 ? 219.712 214.576 256.354 1.00 76.02 91 SER A N 1
ATOM 443 C CA . SER A 1 91 ? 219.417 215.398 257.537 1.00 76.02 91 SER A CA 1
ATOM 444 C C . SER A 1 91 ? 217.926 215.445 257.903 1.00 76.02 91 SER A C 1
ATOM 445 O O . SER A 1 91 ? 217.576 215.490 259.082 1.00 76.02 91 SER A O 1
ATOM 447 N N . LYS A 1 92 ? 217.028 215.371 256.910 1.00 78.76 92 LYS A N 1
ATOM 448 C CA . LYS A 1 92 ? 215.575 215.348 257.130 1.00 78.76 92 LYS A CA 1
ATOM 449 C C . LYS A 1 92 ? 215.092 214.117 257.892 1.00 78.76 92 LYS A C 1
ATOM 450 O O . LYS A 1 92 ? 214.058 214.197 258.542 1.00 78.76 92 LYS A O 1
ATOM 452 N N . GLU A 1 93 ? 215.818 213.001 257.846 1.00 82.64 93 GLU A N 1
ATOM 453 C CA . GLU A 1 93 ? 215.464 211.771 258.568 1.00 82.64 93 GLU A CA 1
ATOM 454 C C . GLU A 1 93 ? 215.725 211.889 260.081 1.00 82.64 93 GLU A C 1
ATOM 455 O O . GLU A 1 93 ? 215.087 211.189 260.873 1.00 82.64 93 GLU A O 1
ATOM 457 N N . LYS A 1 94 ? 216.610 212.811 260.492 1.00 91.92 94 LYS A N 1
ATOM 458 C CA . LYS A 1 94 ? 216.860 213.147 261.902 1.00 91.92 94 LYS A CA 1
ATOM 459 C C . LYS A 1 94 ? 215.821 214.115 262.482 1.00 91.92 94 LYS A C 1
ATOM 460 O O . LYS A 1 94 ? 215.710 214.224 263.701 1.00 91.92 94 LYS A O 1
ATOM 462 N N . LEU A 1 95 ? 215.025 214.790 261.650 1.00 93.13 95 LEU A N 1
ATOM 463 C CA . LEU A 1 95 ? 213.902 215.623 262.093 1.00 93.13 95 LEU A CA 1
ATOM 464 C C . LEU A 1 95 ? 212.677 214.747 262.377 1.00 93.13 95 LEU A C 1
ATOM 465 O O . LEU A 1 95 ? 211.940 214.362 261.471 1.00 93.13 95 LEU A O 1
ATOM 467 N N . VAL A 1 96 ? 212.460 214.419 263.649 1.00 94.03 96 VAL A N 1
ATOM 468 C CA . VAL A 1 96 ? 211.478 213.399 264.056 1.00 94.03 96 VAL A CA 1
ATOM 469 C C . VAL A 1 96 ? 210.090 213.951 264.355 1.00 94.03 96 VAL A C 1
ATOM 470 O O . VAL A 1 96 ? 209.111 213.211 264.262 1.00 94.03 96 VAL A O 1
ATOM 472 N N . LEU A 1 97 ? 209.986 215.224 264.743 1.00 95.87 97 LEU A N 1
ATOM 473 C CA . LEU A 1 97 ? 208.722 215.872 265.097 1.00 95.87 97 LEU A CA 1
ATOM 474 C C . LEU A 1 97 ? 208.759 217.359 264.736 1.00 95.87 97 LEU A C 1
ATOM 475 O O . LEU A 1 97 ? 209.810 217.996 264.792 1.00 95.87 97 LEU A O 1
ATOM 477 N N . GLU A 1 98 ? 207.587 217.924 264.457 1.00 96.79 98 GLU A N 1
ATOM 478 C CA . GLU A 1 98 ? 207.384 219.360 264.273 1.00 96.79 98 GLU A CA 1
ATOM 479 C C . GLU A 1 98 ? 206.155 219.821 265.064 1.00 96.79 98 GLU A C 1
ATOM 480 O O . GLU A 1 98 ? 205.077 219.228 264.978 1.00 96.79 98 GLU A O 1
ATOM 482 N N . PHE A 1 99 ? 206.310 220.906 265.820 1.00 98.48 99 PHE A N 1
ATOM 483 C CA . PHE A 1 99 ? 205.213 221.636 266.445 1.00 98.48 99 PHE A CA 1
ATOM 484 C C . PHE A 1 99 ? 205.095 223.011 265.789 1.00 98.48 99 PHE A C 1
ATOM 485 O O . PHE A 1 99 ? 205.983 223.842 265.953 1.00 98.48 99 PHE A O 1
ATOM 487 N N . THR A 1 100 ? 203.992 223.279 265.092 1.00 98.38 100 THR A N 1
ATOM 488 C CA . THR A 1 100 ? 203.765 224.561 264.405 1.00 98.38 100 THR A CA 1
ATOM 489 C C . THR A 1 100 ? 202.747 225.421 265.147 1.00 98.38 100 THR A C 1
ATOM 490 O O . THR A 1 100 ? 201.691 224.944 265.575 1.00 98.38 100 THR A O 1
ATOM 492 N N . PHE A 1 101 ? 203.041 226.711 265.267 1.00 98.44 101 PHE A N 1
ATOM 493 C CA . PHE A 1 101 ? 202.218 227.699 265.962 1.00 98.44 101 PHE A CA 1
ATOM 494 C C . PHE A 1 101 ? 201.819 228.851 265.032 1.00 98.44 101 PHE A C 1
ATOM 495 O O . PHE A 1 101 ? 202.254 228.947 263.892 1.00 98.44 101 PHE A O 1
ATOM 497 N N . THR A 1 102 ? 200.960 229.750 265.518 1.00 97.01 102 THR A N 1
ATOM 498 C CA . THR A 1 102 ? 200.483 230.922 264.755 1.00 97.01 102 THR A CA 1
ATOM 499 C C . THR A 1 102 ? 201.298 232.190 265.003 1.00 97.01 102 THR A C 1
ATOM 500 O O . THR A 1 102 ? 201.046 233.219 264.379 1.00 97.01 102 THR A O 1
ATOM 502 N N . LYS A 1 103 ? 202.242 232.150 265.948 1.00 98.40 103 LYS A N 1
ATOM 503 C CA . LYS A 1 103 ? 203.124 233.265 266.309 1.00 98.40 103 LYS A CA 1
ATOM 504 C C . LYS A 1 103 ? 204.535 232.738 266.583 1.00 98.40 103 LYS A C 1
ATOM 505 O O . LYS A 1 103 ? 204.655 231.557 266.911 1.00 98.40 103 LYS A O 1
ATOM 507 N N . PRO A 1 104 ? 205.564 233.603 266.515 1.00 98.64 104 PRO A N 1
ATOM 508 C CA . PRO A 1 104 ? 206.942 233.198 266.766 1.00 98.64 104 PRO A CA 1
ATOM 509 C C . PRO A 1 104 ? 207.133 232.576 268.146 1.00 98.64 104 PRO A C 1
ATOM 510 O O . PRO A 1 104 ? 206.600 233.070 269.150 1.00 98.64 104 PRO A O 1
ATOM 512 N N . VAL A 1 105 ? 207.911 231.498 268.178 1.00 98.86 105 VAL A N 1
ATOM 513 C CA . VAL A 1 105 ? 208.339 230.818 269.397 1.00 98.86 105 VAL A CA 1
ATOM 514 C C . VAL A 1 105 ? 209.480 231.609 270.024 1.00 98.86 105 VAL A C 1
ATOM 515 O O . VAL A 1 105 ? 210.488 231.886 269.387 1.00 98.86 105 VAL A O 1
ATOM 517 N N . LEU A 1 106 ? 209.319 231.986 271.291 1.00 98.69 106 LEU A N 1
ATOM 518 C CA . LEU A 1 106 ? 210.278 232.817 272.026 1.00 98.69 106 LEU A CA 1
ATOM 519 C C . LEU A 1 106 ? 211.147 232.016 272.999 1.00 98.69 106 LEU A C 1
ATOM 520 O O . LEU A 1 106 ? 212.207 232.485 273.401 1.00 98.69 106 LEU A O 1
ATOM 522 N N . SER A 1 107 ? 210.692 230.838 273.427 1.00 98.69 107 SER A N 1
ATOM 523 C CA . SER A 1 107 ? 211.479 229.916 274.245 1.00 98.69 107 SER A CA 1
ATOM 524 C C . SER A 1 107 ? 210.900 228.506 274.172 1.00 98.69 107 SER A C 1
ATOM 525 O O . SER A 1 107 ? 209.687 228.330 274.039 1.00 98.69 107 SER A O 1
ATOM 527 N N . VAL A 1 108 ? 211.770 227.511 274.304 1.00 98.82 108 VAL A N 1
ATOM 528 C CA . VAL A 1 108 ? 211.409 226.106 274.486 1.00 98.82 108 VAL A CA 1
ATOM 529 C C . VAL A 1 108 ? 212.046 225.626 275.785 1.00 98.82 108 VAL A C 1
ATOM 530 O O . VAL A 1 108 ? 213.199 225.955 276.049 1.00 98.82 108 VAL A O 1
ATOM 532 N N . ARG A 1 109 ? 211.302 224.879 276.605 1.00 98.64 109 ARG A N 1
ATOM 533 C CA . ARG A 1 109 ? 211.821 224.191 277.800 1.00 98.64 109 ARG A CA 1
ATOM 534 C C . ARG A 1 109 ? 211.495 222.718 277.731 1.00 98.64 109 ARG A C 1
ATOM 535 O O . ARG A 1 109 ? 210.370 222.358 277.396 1.00 98.64 109 ARG A O 1
ATOM 537 N N . MET A 1 110 ? 212.451 221.879 278.099 1.00 98.27 110 MET A N 1
ATOM 538 C CA . MET A 1 110 ? 212.256 220.434 278.108 1.00 98.27 110 MET A CA 1
ATOM 539 C C . MET A 1 110 ? 212.604 219.814 279.456 1.00 98.27 110 MET A C 1
ATOM 540 O O . MET A 1 110 ? 213.486 220.282 280.174 1.00 98.27 110 MET A O 1
ATOM 542 N N . ARG A 1 111 ? 211.910 218.723 279.764 1.00 96.49 111 ARG A N 1
ATOM 543 C CA . ARG A 1 111 ? 212.246 217.740 280.799 1.00 96.49 111 ARG A CA 1
ATOM 544 C C . ARG A 1 111 ? 211.922 216.349 280.258 1.00 96.49 111 ARG A C 1
ATOM 545 O O . ARG A 1 111 ? 211.322 216.233 279.193 1.00 96.49 111 ARG A O 1
ATOM 547 N N . HIS A 1 112 ? 212.279 215.311 281.005 1.00 93.97 112 HIS A N 1
ATOM 548 C CA . HIS A 1 112 ? 212.156 213.916 280.566 1.00 93.97 112 HIS A CA 1
ATOM 549 C C . HIS A 1 112 ? 210.788 213.517 279.972 1.00 93.97 112 HIS A C 1
ATOM 550 O O . HIS A 1 112 ? 210.757 212.688 279.075 1.00 93.97 112 HIS A O 1
ATOM 552 N N . ASP A 1 113 ? 209.680 214.081 280.470 1.00 95.55 113 ASP A N 1
ATOM 553 C CA . ASP A 1 113 ? 208.311 213.698 280.097 1.00 95.55 113 ASP A CA 1
ATOM 554 C C . ASP A 1 113 ? 207.501 214.822 279.414 1.00 95.55 113 ASP A C 1
ATOM 555 O O . ASP A 1 113 ? 206.306 214.641 279.133 1.00 95.55 113 ASP A O 1
ATOM 557 N N . LYS A 1 114 ? 208.092 216.011 279.207 1.00 97.03 114 LYS A N 1
ATOM 558 C CA . LYS A 1 114 ? 207.373 217.199 278.708 1.00 97.03 114 LYS A CA 1
ATOM 559 C C . LYS A 1 114 ? 208.249 218.145 277.903 1.00 97.03 114 LYS A C 1
ATOM 560 O O . LYS A 1 114 ? 209.395 218.416 278.260 1.00 97.03 114 LYS A O 1
ATOM 562 N N . ILE A 1 115 ? 207.617 218.763 276.911 1.00 98.58 115 ILE A N 1
ATOM 563 C CA . ILE A 1 115 ? 208.125 219.934 276.197 1.00 98.58 115 ILE A CA 1
ATOM 564 C C . ILE A 1 115 ? 207.159 221.104 276.378 1.00 98.58 115 ILE A C 1
ATOM 565 O O . ILE A 1 115 ? 205.935 220.946 276.333 1.00 98.58 115 ILE A O 1
ATOM 567 N N . VAL A 1 116 ? 207.717 222.284 276.615 1.00 98.64 116 VAL A N 1
ATOM 568 C CA . VAL A 1 116 ? 206.991 223.533 276.829 1.00 98.64 116 VAL A CA 1
ATOM 569 C C . VAL A 1 116 ? 207.414 224.529 275.764 1.00 98.64 116 VAL A C 1
ATOM 570 O O . VAL A 1 116 ? 208.602 224.802 275.616 1.00 98.64 116 VAL A O 1
ATOM 572 N N . ILE A 1 117 ? 206.441 225.095 275.058 1.00 98.83 117 ILE A N 1
ATOM 573 C CA . ILE A 1 117 ? 206.654 226.088 274.008 1.00 98.83 117 ILE A CA 1
ATOM 574 C C . ILE A 1 117 ? 206.065 227.414 274.473 1.00 98.83 117 ILE A C 1
ATOM 575 O O . ILE A 1 117 ? 204.889 227.496 274.828 1.00 98.83 117 ILE A O 1
ATOM 577 N N . VAL A 1 118 ? 206.882 228.461 274.459 1.00 98.81 118 VAL A N 1
ATOM 578 C CA . VAL A 1 118 ? 206.519 229.797 274.930 1.00 98.81 118 VAL A CA 1
ATOM 579 C C . VAL A 1 118 ? 206.400 230.738 273.741 1.00 98.81 118 VAL A C 1
ATOM 580 O O . VAL A 1 118 ? 207.380 231.019 273.056 1.00 98.81 118 VAL A O 1
ATOM 582 N N . LEU A 1 119 ? 205.202 231.269 273.527 1.00 98.67 119 LEU A N 1
ATOM 583 C CA . LEU A 1 119 ? 204.935 232.407 272.650 1.00 98.67 119 LEU A CA 1
ATOM 584 C C . LEU A 1 119 ? 204.858 233.691 273.490 1.00 98.67 119 LEU A C 1
ATOM 585 O O . LEU A 1 119 ? 204.857 233.658 274.720 1.00 98.67 119 LEU A O 1
ATOM 587 N N . LYS A 1 120 ? 204.701 234.847 272.834 1.00 98.28 120 LYS A N 1
ATOM 588 C CA . LYS A 1 120 ? 204.622 236.153 273.519 1.00 98.28 120 LYS A CA 1
ATOM 589 C C . LYS A 1 120 ? 203.542 236.234 274.606 1.00 98.28 120 LYS A C 1
ATOM 590 O O . LYS A 1 120 ? 203.747 236.911 275.606 1.00 98.28 120 LYS A O 1
ATOM 592 N N . ASN A 1 121 ? 202.392 235.592 274.403 1.00 97.16 121 ASN A N 1
ATOM 593 C CA . ASN A 1 121 ? 201.236 235.694 275.307 1.00 97.16 121 ASN A CA 1
ATOM 594 C C . ASN A 1 121 ? 200.630 234.336 275.677 1.00 97.16 121 ASN A C 1
ATOM 595 O O . ASN A 1 121 ? 199.559 234.295 276.276 1.00 97.16 121 ASN A O 1
ATOM 597 N N . ARG A 1 122 ? 201.262 233.236 275.261 1.00 97.36 122 ARG A N 1
ATOM 598 C CA . ARG A 1 122 ? 200.751 231.882 275.471 1.00 97.36 122 ARG A CA 1
ATOM 599 C C . ARG A 1 122 ? 201.880 230.909 275.729 1.00 97.36 122 ARG A C 1
ATOM 600 O O . ARG A 1 122 ? 202.937 231.024 275.119 1.00 97.36 122 ARG A O 1
ATOM 602 N N . ILE A 1 123 ? 201.626 229.939 276.593 1.00 97.75 123 ILE A N 1
ATOM 603 C CA . ILE A 1 123 ? 202.526 228.827 276.878 1.00 97.75 123 ILE A CA 1
ATOM 604 C C . ILE A 1 123 ? 201.773 227.531 276.617 1.00 97.75 123 ILE A C 1
ATOM 605 O O . ILE A 1 123 ? 200.693 227.324 277.163 1.00 97.75 123 ILE A O 1
ATOM 607 N N . TYR A 1 124 ? 202.360 226.653 275.814 1.00 97.78 124 TYR A N 1
ATOM 608 C CA . TYR A 1 124 ? 201.833 225.328 275.515 1.00 97.78 124 TYR A CA 1
ATOM 609 C C . TYR A 1 124 ? 202.686 224.266 276.191 1.00 97.78 124 TYR A C 1
ATOM 610 O O . TYR A 1 124 ? 203.909 224.347 276.157 1.00 97.78 124 TYR A O 1
ATOM 612 N N . VAL A 1 125 ? 202.047 223.252 276.766 1.00 97.35 125 VAL A N 1
ATOM 613 C CA . VAL A 1 125 ? 202.724 222.104 277.377 1.00 97.35 125 VAL A CA 1
ATOM 614 C C . VAL A 1 125 ? 202.256 220.839 276.680 1.00 97.35 125 VAL A C 1
ATOM 615 O O . VAL A 1 125 ? 201.053 220.575 276.631 1.00 97.35 125 VAL A O 1
ATOM 617 N N . TYR A 1 126 ? 203.194 220.038 276.187 1.00 97.82 126 TYR A N 1
ATOM 618 C CA . TYR A 1 126 ? 202.937 218.748 275.554 1.00 97.82 126 TYR A CA 1
ATOM 619 C C . TYR A 1 126 ? 203.619 217.625 276.337 1.00 97.82 126 TYR A C 1
ATOM 620 O O . TYR A 1 126 ? 204.635 217.852 276.997 1.00 97.82 126 TYR A O 1
ATOM 622 N N . SER A 1 127 ? 203.073 216.410 276.255 1.00 96.18 127 SER A N 1
ATOM 623 C CA . SER A 1 127 ? 203.852 215.214 276.589 1.00 96.18 127 SER A CA 1
ATOM 624 C C . SER A 1 127 ? 204.994 215.053 275.589 1.00 96.18 127 SER A C 1
ATOM 625 O O . SER A 1 127 ? 204.859 215.443 274.430 1.00 96.18 127 SER A O 1
ATOM 627 N N . PHE A 1 128 ? 206.116 214.504 276.039 1.00 96.83 128 PHE A N 1
ATOM 628 C CA . PHE A 1 128 ? 207.319 214.312 275.228 1.00 96.83 128 PHE A CA 1
ATOM 629 C C . PHE A 1 128 ? 208.221 213.262 275.900 1.00 96.83 128 PHE A C 1
ATOM 630 O O . PHE A 1 128 ? 208.157 213.173 277.120 1.00 96.83 128 PHE A O 1
ATOM 632 N N . PRO A 1 129 ? 209.061 212.490 275.191 1.00 94.01 129 PRO A N 1
ATOM 633 C CA . PRO A 1 129 ? 209.177 212.397 273.734 1.00 94.01 129 PRO A CA 1
ATOM 634 C C . PRO A 1 129 ? 208.107 211.508 273.088 1.00 94.01 129 PRO A C 1
ATOM 635 O O . PRO A 1 129 ? 207.720 211.751 271.947 1.00 94.01 129 PRO A O 1
ATOM 637 N N . ASP A 1 130 ? 207.579 210.525 273.819 1.00 91.81 130 ASP A N 1
ATOM 638 C CA . ASP A 1 130 ? 206.710 209.495 273.249 1.00 91.81 130 ASP A CA 1
ATOM 639 C C . ASP A 1 130 ? 205.270 209.984 273.039 1.00 91.81 130 ASP A C 1
ATOM 640 O O . ASP A 1 130 ? 204.595 210.427 273.975 1.00 91.81 130 ASP A O 1
ATOM 642 N N . ASN A 1 131 ? 204.781 209.859 271.798 1.00 90.98 131 ASN A N 1
ATOM 643 C CA . ASN A 1 131 ? 203.439 210.255 271.352 1.00 90.98 131 ASN A CA 1
ATOM 644 C C . ASN A 1 131 ? 202.992 211.639 271.884 1.00 90.98 131 ASN A C 1
ATOM 645 O O . ASN A 1 131 ? 202.106 211.726 272.752 1.00 90.98 131 ASN A O 1
ATOM 647 N N . PRO A 1 132 ? 203.611 212.734 271.401 1.00 96.66 132 PRO A N 1
ATOM 648 C CA . PRO A 1 132 ? 203.333 214.070 271.906 1.00 96.66 132 PRO A CA 1
ATOM 649 C C . PRO A 1 132 ? 201.868 214.477 271.751 1.00 96.66 132 PRO A C 1
ATOM 650 O O . PRO A 1 132 ? 201.314 214.503 270.654 1.00 96.66 132 PRO A O 1
ATOM 652 N N . ARG A 1 133 ? 201.236 214.868 272.860 1.00 95.76 133 ARG A N 1
ATOM 653 C CA . ARG A 1 133 ? 199.889 215.450 272.885 1.00 95.76 133 ARG A CA 1
ATOM 654 C C . ARG A 1 133 ? 199.867 216.702 273.744 1.00 95.76 133 ARG A C 1
ATOM 655 O O . ARG A 1 133 ? 200.549 216.761 274.766 1.00 95.76 133 ARG A O 1
ATOM 657 N N . LYS A 1 134 ? 199.056 217.690 273.358 1.00 95.43 134 LYS A N 1
ATOM 658 C CA . LYS A 1 134 ? 198.871 218.907 274.157 1.00 95.43 134 LYS A CA 1
ATOM 659 C C . LYS A 1 134 ? 198.212 218.537 275.486 1.00 95.43 134 LYS A C 1
ATOM 660 O O . LYS A 1 134 ? 197.119 217.980 275.502 1.00 95.43 134 LYS A O 1
ATOM 662 N N . LEU A 1 135 ? 198.885 218.848 276.587 1.00 93.91 135 LEU A N 1
ATOM 663 C CA . LEU A 1 135 ? 198.400 218.627 277.948 1.00 93.91 135 LEU A CA 1
ATOM 664 C C . LEU A 1 135 ? 197.726 219.887 278.492 1.00 93.91 135 LEU A C 1
ATOM 665 O O . LEU A 1 135 ? 196.623 219.811 279.035 1.00 93.91 135 LEU A O 1
ATOM 667 N N . PHE A 1 136 ? 198.388 221.034 278.316 1.00 93.72 136 PHE A N 1
ATOM 668 C CA . PHE A 1 136 ? 197.963 222.317 278.871 1.00 93.72 136 PHE A CA 1
ATOM 669 C C . PHE A 1 136 ? 198.273 223.481 277.932 1.00 93.72 136 PHE A C 1
ATOM 670 O O . PHE A 1 136 ? 199.160 223.409 277.079 1.00 93.72 136 PHE A O 1
ATOM 672 N N . GLU A 1 137 ? 197.543 224.570 278.136 1.00 94.40 137 GLU A N 1
ATOM 673 C CA . GLU A 1 137 ? 197.751 225.864 277.499 1.00 94.40 137 GLU A CA 1
ATOM 674 C C . GLU A 1 137 ? 197.454 226.950 278.539 1.00 94.40 137 GLU A C 1
ATOM 675 O O . GLU A 1 137 ? 196.445 226.874 279.240 1.00 94.40 137 GLU A O 1
ATOM 677 N N . PHE A 1 138 ? 198.347 227.929 278.662 1.00 93.83 138 PHE A N 1
ATOM 678 C CA . PHE A 1 138 ? 198.235 229.026 279.620 1.00 93.83 138 PHE A CA 1
ATOM 679 C C . PHE A 1 138 ? 198.360 230.362 278.897 1.00 93.83 138 PHE A C 1
ATOM 680 O O . PHE A 1 138 ? 199.281 230.551 278.101 1.00 93.83 138 PHE A O 1
ATOM 682 N N . ASP A 1 139 ? 197.474 231.303 279.211 1.00 93.39 139 ASP A N 1
ATOM 683 C CA . ASP A 1 139 ? 197.637 232.696 278.809 1.00 93.39 139 ASP A CA 1
ATOM 684 C C . ASP A 1 139 ? 198.606 233.405 279.762 1.00 93.39 139 ASP A C 1
ATOM 685 O O . ASP A 1 139 ? 198.581 233.207 280.978 1.00 93.39 139 ASP A O 1
ATOM 687 N N . THR A 1 140 ? 199.438 234.288 279.217 1.00 93.51 140 THR A N 1
ATOM 688 C CA . THR A 1 140 ? 200.379 235.108 279.991 1.00 93.51 140 THR A CA 1
ATOM 689 C C . THR A 1 140 ? 200.151 236.593 279.722 1.00 93.51 140 THR A C 1
ATOM 690 O O . THR A 1 140 ? 199.522 236.985 278.736 1.00 93.51 140 THR A O 1
ATOM 692 N N . ARG A 1 141 ? 200.718 237.468 280.567 1.00 95.00 141 ARG A N 1
ATOM 693 C CA . ARG A 1 141 ? 200.976 238.866 280.157 1.00 95.00 141 ARG A CA 1
ATOM 694 C C . ARG A 1 141 ? 201.931 238.899 278.953 1.00 95.00 141 ARG A C 1
ATOM 695 O O . ARG A 1 141 ? 202.485 237.864 278.582 1.00 95.00 141 ARG A O 1
ATOM 697 N N . ASP A 1 142 ? 202.172 240.082 278.388 1.00 97.15 142 ASP A N 1
ATOM 698 C CA . ASP A 1 142 ? 203.254 240.285 277.417 1.00 97.15 142 ASP A CA 1
ATOM 699 C C . ASP A 1 142 ? 204.581 239.734 277.970 1.00 97.15 142 ASP A C 1
ATOM 700 O O . ASP A 1 142 ? 205.135 240.249 278.942 1.00 97.15 142 ASP A O 1
ATOM 702 N N . ASN A 1 143 ? 205.066 238.665 277.338 1.00 97.99 143 ASN A N 1
ATOM 703 C CA . ASN A 1 143 ? 206.274 237.925 277.684 1.00 97.99 143 ASN A CA 1
ATOM 704 C C . ASN A 1 143 ? 207.255 237.916 276.492 1.00 97.99 143 ASN A C 1
ATOM 705 O O . ASN A 1 143 ? 207.554 236.860 275.935 1.00 97.99 143 ASN A O 1
ATOM 707 N N . PRO A 1 144 ? 207.755 239.089 276.050 1.00 97.34 144 PRO A N 1
ATOM 708 C CA . PRO A 1 144 ? 208.539 239.219 274.816 1.00 97.34 144 PRO A CA 1
ATOM 709 C C . PRO A 1 144 ? 209.908 238.526 274.861 1.00 97.34 144 PRO A C 1
ATOM 710 O O . PRO A 1 144 ? 210.520 238.340 273.818 1.00 97.34 144 PRO A O 1
ATOM 712 N N . LYS A 1 145 ? 210.395 238.149 276.050 1.00 96.27 145 LYS A N 1
ATOM 713 C CA . LYS A 1 145 ? 211.641 237.386 276.233 1.00 96.27 145 LYS A CA 1
ATOM 714 C C . LYS A 1 145 ? 211.407 235.875 276.370 1.00 96.27 145 LYS A C 1
ATOM 715 O O . LYS A 1 145 ? 212.341 235.157 276.709 1.00 96.27 145 LYS A O 1
ATOM 717 N N . GLY A 1 146 ? 210.164 235.407 276.216 1.00 98.11 146 GLY A N 1
ATOM 718 C CA . GLY A 1 146 ? 209.817 233.999 276.405 1.00 98.11 146 GLY A CA 1
ATOM 719 C C . GLY A 1 146 ? 210.153 233.468 277.804 1.00 98.11 146 GLY A C 1
ATOM 720 O O . GLY A 1 146 ? 210.532 232.310 277.945 1.00 98.11 146 GLY A O 1
ATOM 721 N N . LEU A 1 147 ? 210.064 234.303 278.849 1.00 98.49 147 LEU A N 1
ATOM 722 C CA . LEU A 1 147 ? 210.456 233.919 280.205 1.00 98.49 147 LEU A CA 1
ATOM 723 C C . LEU A 1 147 ? 209.577 232.783 280.713 1.00 98.49 147 LEU A C 1
ATOM 724 O O . LEU A 1 147 ? 208.360 232.926 280.841 1.00 98.49 147 LEU A O 1
ATOM 726 N N . CYS A 1 148 ? 210.226 231.672 281.009 1.00 98.42 148 CYS A N 1
ATOM 727 C CA . CYS A 1 148 ? 209.629 230.466 281.534 1.00 98.42 148 CYS A CA 1
ATOM 728 C C . CYS A 1 148 ? 210.751 229.605 282.109 1.00 98.42 148 CYS A C 1
ATOM 729 O O . CYS A 1 148 ? 211.852 229.556 281.540 1.00 98.42 148 CYS A O 1
ATOM 731 N N . ASP A 1 149 ? 210.472 228.927 283.214 1.00 98.64 149 ASP A N 1
ATOM 732 C CA . ASP A 1 149 ? 211.338 227.874 283.714 1.00 98.64 149 ASP A CA 1
ATOM 733 C C . ASP A 1 149 ? 210.532 226.647 284.131 1.00 98.64 149 ASP A C 1
ATOM 734 O O . ASP A 1 149 ? 209.402 226.756 284.618 1.00 98.64 149 ASP A O 1
ATOM 736 N N . LEU A 1 150 ? 211.117 225.477 283.903 1.00 98.21 150 LEU A N 1
ATOM 737 C CA . LEU A 1 150 ? 210.483 224.184 284.115 1.00 98.21 150 LEU A CA 1
ATOM 738 C C . LEU A 1 150 ? 211.362 223.357 285.042 1.00 98.21 150 LEU A C 1
ATOM 739 O O . LEU A 1 150 ? 212.516 223.077 284.732 1.00 98.21 150 LEU A O 1
ATOM 741 N N . CYS A 1 151 ? 210.800 222.944 286.174 1.00 97.97 151 CYS A N 1
ATOM 742 C CA . CYS A 1 151 ? 211.513 222.135 287.146 1.00 97.97 151 CYS A CA 1
ATOM 743 C C . CYS A 1 151 ? 211.968 220.815 286.497 1.00 97.97 151 CYS A C 1
ATOM 744 O O . CYS A 1 151 ? 211.126 220.092 285.951 1.00 97.97 151 CYS A O 1
ATOM 746 N N . PRO A 1 152 ? 213.264 220.473 286.572 1.00 95.74 152 PRO A N 1
ATOM 747 C CA . PRO A 1 152 ? 213.789 219.246 285.979 1.00 95.74 152 PRO A CA 1
ATOM 748 C C . PRO A 1 152 ? 213.579 218.005 286.863 1.00 95.74 152 PRO A C 1
ATOM 749 O O . PRO A 1 152 ? 213.756 216.887 286.383 1.00 95.74 152 PRO A O 1
ATOM 751 N N . SER A 1 153 ? 213.183 218.173 288.133 1.00 95.02 153 SER A N 1
ATOM 752 C CA . SER A 1 153 ? 212.974 217.072 289.083 1.00 95.02 153 SER A CA 1
ATOM 753 C C . SER A 1 153 ? 211.950 216.046 288.593 1.00 95.02 153 SER A C 1
ATOM 754 O O . SER A 1 153 ? 210.879 216.393 288.086 1.00 95.02 153 SER A O 1
ATOM 756 N N . LEU A 1 154 ? 212.233 214.762 288.828 1.00 92.37 154 LEU A N 1
ATOM 757 C CA . LEU A 1 154 ? 211.277 213.674 288.606 1.00 92.37 154 LEU A CA 1
ATOM 758 C C . LEU A 1 154 ? 210.091 213.738 289.583 1.00 92.37 154 LEU A C 1
ATOM 759 O O . LEU A 1 154 ? 208.984 213.346 289.228 1.00 92.37 154 LEU A O 1
ATOM 761 N N . GLU A 1 155 ? 210.306 214.287 290.779 1.00 91.86 155 GLU A N 1
ATOM 762 C CA . GLU A 1 155 ? 209.327 214.313 291.871 1.00 91.86 155 GLU A CA 1
ATOM 763 C C . GLU A 1 155 ? 208.361 215.500 291.785 1.00 91.86 155 GLU A C 1
ATOM 764 O O . GLU A 1 155 ? 207.271 215.457 292.354 1.00 91.86 155 GLU A O 1
ATOM 766 N N . LYS A 1 156 ? 208.743 216.572 291.077 1.00 92.70 156 LYS A N 1
ATOM 767 C CA . LYS A 1 156 ? 207.947 217.800 290.988 1.00 92.70 156 LYS A CA 1
ATOM 768 C C . LYS A 1 156 ? 207.901 218.336 289.566 1.00 92.70 156 LYS A C 1
ATOM 769 O O . LYS A 1 156 ? 208.930 218.554 288.936 1.00 92.70 156 LYS A O 1
ATOM 771 N N . GLN A 1 157 ? 206.692 218.596 289.070 1.00 94.83 157 GLN A N 1
ATOM 772 C CA . GLN A 1 157 ? 206.446 219.067 287.702 1.00 94.83 157 GLN A CA 1
ATOM 773 C C . GLN A 1 157 ? 206.057 220.544 287.679 1.00 94.83 157 GLN A C 1
ATOM 774 O O . GLN A 1 157 ? 205.017 220.924 287.146 1.00 94.83 157 GLN A O 1
ATOM 776 N N . LEU A 1 158 ? 206.871 221.376 288.327 1.00 96.63 158 LEU A N 1
ATOM 777 C CA . LEU A 1 158 ? 206.558 222.786 288.514 1.00 96.63 158 LEU A CA 1
ATOM 778 C C . LEU A 1 158 ? 206.993 223.620 287.308 1.00 96.63 158 LEU A C 1
ATOM 779 O O . LEU A 1 158 ? 208.160 223.603 286.923 1.00 96.63 158 LEU A O 1
ATOM 781 N N . LEU A 1 159 ? 206.058 224.380 286.759 1.00 97.88 159 LEU A N 1
ATOM 782 C CA . LEU A 1 159 ? 206.277 225.377 285.722 1.00 97.88 159 LEU A CA 1
ATOM 783 C C . LEU A 1 159 ? 206.159 226.771 286.339 1.00 97.88 159 LEU A C 1
ATOM 784 O O . LEU A 1 159 ? 205.235 227.012 287.119 1.00 97.88 159 LEU A O 1
ATOM 786 N N . VAL A 1 160 ? 207.048 227.696 285.978 1.00 98.46 160 VAL A N 1
ATOM 787 C CA . VAL A 1 160 ? 206.958 229.101 286.391 1.00 98.46 160 VAL A CA 1
ATOM 788 C C . VAL A 1 160 ? 207.136 230.057 285.220 1.00 98.46 160 VAL A C 1
ATOM 789 O O . VAL A 1 160 ? 207.993 229.864 284.363 1.00 98.46 160 VAL A O 1
ATOM 791 N N . PHE A 1 161 ? 206.341 231.123 285.197 1.00 98.21 161 PHE A N 1
ATOM 792 C CA . PHE A 1 161 ? 206.393 232.174 284.181 1.00 98.21 161 PHE A CA 1
ATOM 793 C C . PHE A 1 161 ? 205.829 233.500 284.728 1.00 98.21 161 PHE A C 1
ATOM 794 O O . PHE A 1 161 ? 205.241 233.522 285.816 1.00 98.21 161 PHE A O 1
ATOM 796 N N . PRO A 1 162 ? 206.002 234.640 284.030 1.00 97.73 162 PRO A N 1
ATOM 797 C CA . PRO A 1 162 ? 205.407 235.908 284.445 1.00 97.73 162 PRO A CA 1
ATOM 798 C C . PRO A 1 162 ? 203.873 235.843 284.516 1.00 97.73 162 PRO A C 1
ATOM 799 O O . PRO A 1 162 ? 203.206 235.507 283.539 1.00 97.73 162 PRO A O 1
ATOM 801 N N . GLY A 1 163 ? 203.303 236.206 285.665 1.00 95.40 163 GLY A N 1
ATOM 802 C CA . GLY A 1 163 ? 201.853 236.232 285.872 1.00 95.40 163 GLY A CA 1
ATOM 803 C C . GLY A 1 163 ? 201.173 237.437 285.217 1.00 95.40 163 GLY A C 1
ATOM 804 O O . GLY A 1 163 ? 201.834 238.352 284.737 1.00 95.40 163 GLY A O 1
ATOM 805 N N . HIS A 1 164 ? 199.836 237.492 285.217 1.00 94.34 164 HIS A N 1
ATOM 806 C CA . HIS A 1 164 ? 199.102 238.595 284.571 1.00 94.34 164 HIS A CA 1
ATOM 807 C C . HIS A 1 164 ? 199.417 239.972 285.175 1.00 94.34 164 HIS A C 1
ATOM 808 O O . HIS A 1 164 ? 199.548 240.956 284.444 1.00 94.34 164 HIS A O 1
ATOM 810 N N . LYS A 1 165 ? 199.590 240.061 286.501 1.00 95.98 165 LYS A N 1
ATOM 811 C CA . LYS A 1 165 ? 199.945 241.313 287.186 1.00 95.98 165 LYS A CA 1
ATOM 812 C C . LYS A 1 165 ? 201.431 241.635 286.991 1.00 95.98 165 LYS A C 1
ATOM 813 O O . LYS A 1 165 ? 202.275 240.742 287.049 1.00 95.98 165 LYS A O 1
ATOM 815 N N . CYS A 1 166 ? 201.760 242.913 286.794 1.00 97.44 166 CYS A N 1
ATOM 816 C CA . CYS A 1 166 ? 203.148 243.354 286.616 1.00 97.44 166 CYS A CA 1
ATOM 817 C C . CYS A 1 166 ? 204.011 242.925 287.810 1.00 97.44 166 CYS A C 1
ATOM 818 O O . CYS A 1 166 ? 203.593 243.058 288.960 1.00 97.44 166 CYS A O 1
ATOM 820 N N . GLY A 1 167 ? 205.181 242.353 287.512 1.00 97.92 167 GLY A N 1
ATOM 821 C CA . GLY A 1 167 ? 206.124 241.840 288.507 1.00 97.92 167 GLY A CA 1
ATOM 822 C C . GLY A 1 167 ? 205.657 240.605 289.286 1.00 97.92 167 GLY A C 1
ATOM 823 O O . GLY A 1 167 ? 206.336 240.191 290.223 1.00 97.92 167 GLY A O 1
ATOM 824 N N . SER A 1 168 ? 204.525 239.997 288.922 1.00 98.19 168 SER A N 1
ATOM 825 C CA . SER A 1 168 ? 204.081 238.733 289.514 1.00 98.19 168 SER A CA 1
ATOM 826 C C . SER A 1 168 ? 204.618 237.509 288.763 1.00 98.19 168 SER A C 1
ATOM 827 O O . SER A 1 168 ? 204.938 237.582 287.576 1.00 98.19 168 SER A O 1
ATOM 829 N N . LEU A 1 169 ? 204.697 236.376 289.458 1.00 98.36 169 LEU A N 1
ATOM 830 C CA . LEU A 1 169 ? 204.978 235.051 288.904 1.00 98.36 169 LEU A CA 1
ATOM 831 C C . LEU A 1 169 ? 203.721 234.191 289.016 1.00 98.36 169 LEU A C 1
ATOM 832 O O . LEU A 1 169 ? 203.045 234.247 290.044 1.00 98.36 169 LEU A O 1
ATOM 834 N N . GLN A 1 170 ? 203.441 233.385 287.997 1.00 96.93 170 GLN A N 1
ATOM 835 C CA . GLN A 1 170 ? 202.510 232.266 288.071 1.00 96.93 170 GLN A CA 1
ATOM 836 C C . GLN A 1 170 ? 203.287 230.960 288.144 1.00 96.93 170 GLN A C 1
ATOM 837 O O . GLN A 1 170 ? 204.230 230.755 287.383 1.00 96.93 170 GLN A O 1
ATOM 839 N N . LEU A 1 171 ? 202.888 230.104 289.082 1.00 97.07 171 LEU A N 1
ATOM 840 C CA . LEU A 1 171 ? 203.451 228.780 289.282 1.00 97.07 171 LEU A CA 1
ATOM 841 C C . LEU A 1 171 ? 202.343 227.741 289.100 1.00 97.07 171 LEU A C 1
ATOM 842 O O . LEU A 1 171 ? 201.246 227.895 289.645 1.00 97.07 171 LEU A O 1
ATOM 844 N N . VAL A 1 172 ? 202.639 226.691 288.337 1.00 94.97 172 VAL A N 1
ATOM 845 C CA . VAL A 1 172 ? 201.698 225.613 288.020 1.00 94.97 172 VAL A CA 1
ATOM 846 C C . VAL A 1 172 ? 202.356 224.274 288.287 1.00 94.97 172 VAL A C 1
ATOM 847 O O . VAL A 1 172 ? 203.401 223.966 287.719 1.00 94.97 172 VAL A O 1
ATOM 849 N N . ASP A 1 173 ? 201.733 223.465 289.136 1.00 93.67 173 ASP A N 1
ATOM 850 C CA . ASP A 1 173 ? 202.107 222.065 289.296 1.00 93.67 173 ASP A CA 1
ATOM 851 C C . ASP A 1 173 ? 201.384 221.229 288.231 1.00 93.67 173 ASP A C 1
ATOM 852 O O . ASP A 1 173 ? 200.184 220.948 288.328 1.00 93.67 173 ASP A O 1
ATOM 854 N N . LEU A 1 174 ? 202.133 220.840 287.198 1.00 93.23 174 LEU A N 1
ATOM 855 C CA . LEU A 1 174 ? 201.633 220.116 286.032 1.00 93.23 174 LEU A CA 1
ATOM 856 C C . LEU A 1 174 ? 201.241 218.659 286.337 1.00 93.23 174 LEU A C 1
ATOM 857 O O . LEU A 1 174 ? 200.550 218.057 285.519 1.00 93.23 174 LEU A O 1
ATOM 859 N N . ALA A 1 175 ? 201.646 218.098 287.484 1.00 88.64 175 ALA A N 1
ATOM 860 C CA . ALA A 1 175 ? 201.233 216.759 287.912 1.00 88.64 175 ALA A CA 1
ATOM 861 C C . ALA A 1 175 ? 199.882 216.797 288.638 1.00 88.64 175 ALA A C 1
ATOM 862 O O . ALA A 1 175 ? 199.046 215.915 288.458 1.00 88.64 175 ALA A O 1
ATOM 864 N N . SER A 1 176 ? 199.652 217.844 289.436 1.00 78.96 176 SER A N 1
ATOM 865 C CA . SER A 1 176 ? 198.383 218.057 290.149 1.00 78.96 176 SER A CA 1
ATOM 866 C C . SER A 1 176 ? 197.257 218.605 289.258 1.00 78.96 176 SER A C 1
ATOM 867 O O . SER A 1 176 ? 196.081 218.580 289.628 1.00 78.96 176 SER A O 1
ATOM 869 N N . THR A 1 177 ? 197.605 219.109 288.074 1.00 70.92 177 THR A N 1
ATOM 870 C CA . THR A 1 177 ? 196.654 219.667 287.114 1.00 70.92 177 THR A CA 1
ATOM 871 C C . THR A 1 177 ? 196.084 218.535 286.263 1.00 70.92 177 THR A C 1
ATOM 872 O O . THR A 1 177 ? 196.827 217.879 285.538 1.00 70.92 177 THR A O 1
ATOM 874 N N . LYS A 1 178 ? 194.768 218.279 286.305 1.00 68.81 178 LYS A N 1
ATOM 875 C CA . LYS A 1 178 ? 194.176 217.299 285.376 1.00 68.81 178 LYS A CA 1
ATOM 876 C C . LYS A 1 178 ? 194.318 217.839 283.944 1.00 68.81 178 LYS A C 1
ATOM 877 O O . LYS A 1 178 ? 193.926 218.987 283.723 1.00 68.81 178 LYS A O 1
ATOM 879 N N . PRO A 1 179 ? 194.833 217.065 282.973 1.00 65.71 179 PRO A N 1
ATOM 880 C CA . PRO A 1 179 ? 194.889 217.481 281.571 1.00 65.71 179 PRO A CA 1
ATOM 881 C C . PRO A 1 179 ? 193.536 218.006 281.086 1.00 65.71 179 PRO A C 1
ATOM 882 O O . PRO A 1 179 ? 192.495 217.425 281.391 1.00 65.71 179 PRO A O 1
ATOM 884 N N . GLY A 1 180 ? 193.548 219.138 280.380 1.00 64.48 180 GLY A N 1
ATOM 885 C CA . GLY A 1 180 ? 192.326 219.827 279.948 1.00 64.48 180 GLY A CA 1
ATOM 886 C C . GLY A 1 180 ? 191.575 220.601 281.043 1.00 64.48 180 GLY A C 1
ATOM 887 O O . GLY A 1 180 ? 190.575 221.245 280.737 1.00 64.48 180 GLY A O 1
ATOM 888 N N . THR A 1 181 ? 192.043 220.590 282.296 1.00 62.29 181 THR A N 1
ATOM 889 C CA . THR A 1 181 ? 191.510 221.443 283.371 1.00 62.29 181 THR A CA 1
ATOM 890 C C . THR A 1 181 ? 192.469 222.582 283.693 1.00 62.29 181 THR A C 1
ATOM 891 O O . THR A 1 181 ? 193.687 222.409 283.697 1.00 62.29 181 THR A O 1
ATOM 893 N N . SER A 1 182 ? 191.918 223.750 284.017 1.00 54.32 182 SER A N 1
ATOM 894 C CA . SER A 1 182 ? 192.671 224.840 284.629 1.00 54.32 182 SER A CA 1
ATOM 895 C C . SER A 1 182 ? 192.808 224.565 286.129 1.00 54.32 182 SER A C 1
ATOM 896 O O . SER A 1 182 ? 191.968 225.001 286.913 1.00 54.32 182 SER A O 1
ATOM 898 N N . SER A 1 183 ? 193.848 223.848 286.565 1.00 59.16 183 SER A N 1
ATOM 899 C CA . SER A 1 183 ? 194.298 224.055 287.950 1.00 59.16 183 SER A CA 1
ATOM 900 C C . SER A 1 183 ? 194.760 225.499 288.029 1.00 59.16 183 SER A C 1
ATOM 901 O O . SER A 1 183 ? 195.560 225.928 287.196 1.00 59.16 183 SER A O 1
ATOM 903 N N . ALA A 1 184 ? 194.192 226.267 288.954 1.00 68.40 184 ALA A N 1
ATOM 904 C CA . ALA A 1 184 ? 194.477 227.686 289.048 1.00 68.40 184 ALA A CA 1
ATOM 905 C C . ALA A 1 184 ? 195.972 227.868 289.369 1.00 68.40 184 ALA A C 1
ATOM 906 O O . ALA A 1 184 ? 196.403 227.465 290.455 1.00 68.40 184 ALA A O 1
ATOM 908 N N . PRO A 1 185 ? 196.765 228.472 288.462 1.00 83.61 185 PRO A N 1
ATOM 909 C CA . PRO A 1 185 ? 198.127 228.866 288.780 1.00 83.61 185 PRO A CA 1
ATOM 910 C C . PRO A 1 185 ? 198.111 229.698 290.057 1.00 83.61 185 PRO A C 1
ATOM 911 O O . PRO A 1 185 ? 197.291 230.612 290.200 1.00 83.61 185 PRO A O 1
ATOM 913 N N . PHE A 1 186 ? 199.009 229.425 290.998 1.00 90.26 186 PHE A N 1
ATOM 914 C CA . PHE A 1 186 ? 199.131 230.307 292.152 1.00 90.26 186 PHE A CA 1
ATOM 915 C C . PHE A 1 186 ? 200.095 231.443 291.837 1.00 90.26 186 PHE A C 1
ATOM 916 O O . PHE A 1 186 ? 201.072 231.288 291.105 1.00 90.26 186 PHE A O 1
ATOM 918 N N . THR A 1 187 ? 199.784 232.617 292.380 1.00 95.93 187 THR A N 1
ATOM 919 C CA . THR A 1 187 ? 200.491 233.856 292.059 1.00 95.93 187 THR A CA 1
ATOM 920 C C . THR A 1 187 ? 201.390 234.288 293.211 1.00 95.93 187 THR A C 1
ATOM 921 O O . THR A 1 187 ? 200.947 234.350 294.357 1.00 95.93 187 THR A O 1
ATOM 923 N N . ILE A 1 188 ? 202.632 234.658 292.894 1.00 98.14 188 ILE A N 1
ATOM 924 C CA . ILE A 1 188 ? 203.563 235.328 293.810 1.00 98.14 188 ILE A CA 1
ATOM 925 C C . ILE A 1 188 ? 203.775 236.759 293.312 1.00 98.14 188 ILE A C 1
ATOM 926 O O . ILE A 1 188 ? 204.234 236.974 292.192 1.00 98.14 188 ILE A O 1
ATOM 928 N N . ASN A 1 189 ? 203.470 237.760 294.141 1.00 97.83 189 ASN A N 1
ATOM 929 C CA . ASN A 1 189 ? 203.755 239.167 293.836 1.00 97.83 189 ASN A CA 1
ATOM 930 C C . ASN A 1 189 ? 205.238 239.471 294.107 1.00 97.83 189 ASN A C 1
ATOM 931 O O . ASN A 1 189 ? 205.586 240.029 295.147 1.00 97.83 189 ASN A O 1
ATOM 933 N N . ALA A 1 190 ? 206.112 239.056 293.191 1.00 98.05 190 ALA A N 1
ATOM 934 C CA . ALA A 1 190 ? 207.549 239.069 293.418 1.00 98.05 190 ALA A CA 1
ATOM 935 C C . ALA A 1 190 ? 208.168 240.471 293.328 1.00 98.05 190 ALA A C 1
ATOM 936 O O . ALA A 1 190 ? 209.007 240.813 294.154 1.00 98.05 190 ALA A O 1
ATOM 938 N N . HIS A 1 191 ? 207.757 241.300 292.367 1.00 98.18 191 HIS A N 1
ATOM 939 C CA . HIS A 1 191 ? 208.343 242.609 292.054 1.00 98.18 191 HIS A CA 1
ATOM 940 C C . HIS A 1 191 ? 207.263 243.647 291.711 1.00 98.18 191 HIS A C 1
ATOM 941 O O . HIS A 1 191 ? 206.094 243.313 291.550 1.00 98.18 191 HIS A O 1
ATOM 943 N N . GLN A 1 192 ? 207.650 244.923 291.625 1.00 97.01 192 GLN A N 1
ATOM 944 C CA . GLN A 1 192 ? 206.755 246.027 291.228 1.00 97.01 192 GLN A CA 1
ATOM 945 C C . GLN A 1 192 ? 206.873 246.409 289.742 1.00 97.01 192 GLN A C 1
ATOM 946 O O . GLN A 1 192 ? 206.048 247.162 289.239 1.00 97.01 192 GLN A O 1
ATOM 948 N N . SER A 1 193 ? 207.908 245.926 289.059 1.00 97.40 193 SER A N 1
ATOM 949 C CA . SER A 1 193 ? 208.140 246.105 287.621 1.00 97.40 193 SER A CA 1
ATOM 950 C C . SER A 1 193 ? 208.235 244.743 286.944 1.00 97.40 193 SER A C 1
ATOM 951 O O . SER A 1 193 ? 208.371 243.727 287.632 1.00 97.40 193 SER A O 1
ATOM 953 N N . ASP A 1 194 ? 208.193 244.718 285.612 1.00 97.79 194 ASP A N 1
ATOM 954 C CA . ASP A 1 194 ? 208.184 243.477 284.836 1.00 97.79 194 ASP A CA 1
ATOM 955 C C . ASP A 1 194 ? 209.338 242.542 285.201 1.00 97.79 194 ASP A C 1
ATOM 956 O O . ASP A 1 194 ? 210.452 242.979 285.501 1.00 97.79 194 ASP A O 1
ATOM 958 N N . ILE A 1 195 ? 209.054 241.240 285.182 1.00 98.45 195 ILE A N 1
ATOM 959 C CA . ILE A 1 195 ? 210.045 240.194 285.425 1.00 98.45 195 ILE A CA 1
ATOM 960 C C . ILE A 1 195 ? 211.046 240.191 284.266 1.00 98.45 195 ILE A C 1
ATOM 961 O O . ILE A 1 195 ? 210.657 240.259 283.103 1.00 98.45 195 ILE A O 1
ATOM 963 N N . ALA A 1 196 ? 212.335 240.127 284.591 1.00 97.61 196 ALA A N 1
ATOM 964 C CA . ALA A 1 196 ? 213.427 240.037 283.625 1.00 97.61 196 ALA A CA 1
ATOM 965 C C . ALA A 1 196 ? 214.083 238.653 283.617 1.00 97.61 196 ALA A C 1
ATOM 966 O O . ALA A 1 196 ? 214.474 238.186 282.551 1.00 97.61 196 ALA A O 1
ATOM 968 N N . CYS A 1 197 ? 214.165 237.995 284.777 1.00 98.07 197 CYS A N 1
ATOM 969 C CA . CYS A 1 197 ? 214.689 236.638 284.916 1.00 98.07 197 CYS A CA 1
ATOM 970 C C . CYS A 1 197 ? 213.869 235.857 285.947 1.00 98.07 197 CYS A C 1
ATOM 971 O O . CYS A 1 197 ? 213.426 236.422 286.952 1.00 98.07 197 CYS A O 1
ATOM 973 N N . VAL A 1 198 ? 213.712 234.557 285.714 1.00 98.59 198 VAL A N 1
ATOM 974 C CA . VAL A 1 198 ? 213.091 233.605 286.638 1.00 98.59 198 VAL A CA 1
ATOM 975 C C . VAL A 1 198 ? 213.829 232.273 286.540 1.00 98.59 198 VAL A C 1
ATOM 976 O O . VAL A 1 198 ? 214.236 231.892 285.445 1.00 98.59 198 VAL A O 1
ATOM 978 N N . SER A 1 199 ? 214.032 231.606 287.673 1.00 98.70 199 SER A N 1
ATOM 979 C CA . SER A 1 199 ? 214.626 230.271 287.732 1.00 98.70 199 SER A CA 1
ATOM 980 C C . SER A 1 199 ? 214.087 229.497 288.934 1.00 98.70 199 SER A C 1
ATOM 981 O O . SER A 1 199 ? 213.836 230.082 289.992 1.00 98.70 199 SER A O 1
ATOM 983 N N . LEU A 1 200 ? 213.903 228.192 288.776 1.00 98.72 200 LEU A N 1
ATOM 984 C CA . LEU A 1 200 ? 213.637 227.227 289.831 1.00 98.72 200 LEU A CA 1
ATOM 985 C C . LEU A 1 200 ? 214.932 226.516 290.221 1.00 98.72 200 LEU A C 1
ATOM 986 O O . LEU A 1 200 ? 215.797 226.252 289.387 1.00 98.72 200 LEU A O 1
ATOM 988 N N . ASN A 1 201 ? 215.058 226.156 291.496 1.00 98.15 201 ASN A N 1
ATOM 989 C CA . ASN A 1 201 ? 216.100 225.221 291.899 1.00 98.15 201 ASN A CA 1
ATOM 990 C C . ASN A 1 201 ? 215.762 223.783 291.456 1.00 98.15 201 ASN A C 1
ATOM 991 O O . ASN A 1 201 ? 214.620 223.478 291.111 1.00 98.15 201 ASN A O 1
ATOM 993 N N . GLN A 1 202 ? 216.749 222.881 291.501 1.00 96.50 202 GLN A N 1
ATOM 994 C CA . GLN A 1 202 ? 216.608 221.507 290.993 1.00 96.50 202 GLN A CA 1
ATOM 995 C C . GLN A 1 202 ? 215.403 220.744 291.586 1.00 96.50 202 GLN A C 1
ATOM 996 O O . GLN A 1 202 ? 214.619 220.207 290.804 1.00 96.50 202 GLN A O 1
ATOM 998 N N . PRO A 1 203 ? 215.154 220.752 292.916 1.00 97.07 203 PRO A N 1
ATOM 999 C CA . PRO A 1 203 ? 213.969 220.109 293.500 1.00 97.07 203 PRO A CA 1
ATOM 1000 C C . PRO A 1 203 ? 212.646 220.855 293.246 1.00 97.07 203 PRO A C 1
ATOM 1001 O O . PRO A 1 203 ? 211.577 220.361 293.597 1.00 97.07 203 PRO A O 1
ATOM 1003 N N . GLY A 1 204 ? 212.698 222.075 292.702 1.00 97.33 204 GLY A N 1
ATOM 1004 C CA . GLY A 1 204 ? 211.538 222.940 292.508 1.00 97.33 204 GLY A CA 1
ATOM 1005 C C . GLY A 1 204 ? 210.916 223.426 293.815 1.00 97.33 204 GLY A C 1
ATOM 1006 O O . GLY A 1 204 ? 209.715 223.682 293.852 1.00 97.33 204 GLY A O 1
ATOM 1007 N N . THR A 1 205 ? 211.690 223.509 294.897 1.00 97.47 205 THR A N 1
ATOM 1008 C CA . THR A 1 205 ? 211.246 224.005 296.208 1.00 97.47 205 THR A CA 1
ATOM 1009 C C . THR A 1 205 ? 211.361 225.519 296.326 1.00 97.47 205 THR A C 1
ATOM 1010 O O . THR A 1 205 ? 210.551 226.125 297.024 1.00 97.47 205 THR A O 1
ATOM 1012 N N . VAL A 1 206 ? 212.280 226.146 295.589 1.00 98.55 206 VAL A N 1
ATOM 1013 C CA . VAL A 1 206 ? 212.549 227.587 295.631 1.00 98.55 206 VAL A CA 1
ATOM 1014 C C . VAL A 1 206 ? 212.503 228.175 294.225 1.00 98.55 206 VAL A C 1
ATOM 1015 O O . VAL A 1 206 ? 213.056 227.606 293.285 1.00 98.55 206 VAL A O 1
ATOM 1017 N N . VAL A 1 207 ? 211.877 229.345 294.089 1.00 98.81 207 VAL A N 1
ATOM 1018 C CA . VAL A 1 207 ? 211.918 230.159 292.870 1.00 98.81 207 VAL A CA 1
ATOM 1019 C C . VAL A 1 207 ? 212.705 231.439 293.120 1.00 98.81 207 VAL A C 1
ATOM 1020 O O . VAL A 1 207 ? 212.423 232.162 294.073 1.00 98.81 207 VAL A O 1
ATOM 1022 N N . ALA A 1 208 ? 213.670 231.740 292.256 1.00 98.83 208 ALA A N 1
ATOM 1023 C CA . ALA A 1 208 ? 214.359 233.023 292.199 1.00 98.83 208 ALA A CA 1
ATOM 1024 C C . ALA A 1 208 ? 213.806 233.876 291.056 1.00 98.83 208 ALA A C 1
ATOM 1025 O O . ALA A 1 208 ? 213.490 233.379 289.976 1.00 98.83 208 ALA A O 1
ATOM 1027 N N . SER A 1 209 ? 213.718 235.185 291.276 1.00 98.77 209 SER A N 1
ATOM 1028 C CA . SER A 1 209 ? 213.314 236.128 290.235 1.00 98.77 209 SER A CA 1
ATOM 1029 C C . SER A 1 209 ? 213.982 237.484 290.385 1.00 98.77 209 SER A C 1
ATOM 1030 O O . SER A 1 209 ? 214.220 237.960 291.498 1.00 98.77 209 SER A O 1
ATOM 1032 N N . ALA A 1 210 ? 214.194 238.145 289.255 1.00 98.66 210 ALA A N 1
ATOM 1033 C CA . ALA A 1 210 ? 214.616 239.535 289.176 1.00 98.66 210 ALA A CA 1
ATOM 1034 C C . ALA A 1 210 ? 213.705 240.295 288.211 1.00 98.66 210 ALA A C 1
ATOM 1035 O O . ALA A 1 210 ? 213.214 239.733 287.230 1.00 98.66 210 ALA A O 1
ATOM 1037 N N . SER A 1 211 ? 213.485 241.578 288.478 1.00 98.23 211 SER A N 1
ATOM 1038 C CA . SER A 1 211 ? 212.730 242.457 287.581 1.00 98.23 211 SER A CA 1
ATOM 1039 C C . SER A 1 211 ? 213.640 243.226 286.625 1.00 98.23 211 SER A C 1
ATOM 1040 O O . SER A 1 211 ? 214.857 243.194 286.770 1.00 98.23 211 SER A O 1
ATOM 1042 N N . GLN A 1 212 ? 213.056 243.974 285.689 1.00 97.37 212 GLN A N 1
ATOM 1043 C CA . GLN A 1 212 ? 213.775 244.864 284.767 1.00 97.37 212 GLN A CA 1
ATOM 1044 C C . GLN A 1 212 ? 214.619 245.938 285.464 1.00 97.37 212 GLN A C 1
ATOM 1045 O O . GLN A 1 212 ? 215.565 246.439 284.870 1.00 97.37 212 GLN A O 1
ATOM 1047 N N . LYS A 1 213 ? 214.327 246.278 286.729 1.00 97.44 213 LYS A N 1
ATOM 1048 C CA . LYS A 1 213 ? 215.224 247.135 287.520 1.00 97.44 213 LYS A CA 1
ATOM 1049 C C . LYS A 1 213 ? 216.564 246.447 287.795 1.00 97.44 213 LYS A C 1
ATOM 1050 O O . LYS A 1 213 ? 217.574 247.123 287.913 1.00 97.44 213 LYS A O 1
ATOM 1052 N N . GLY A 1 214 ? 216.556 245.126 287.979 1.00 97.23 214 GLY A N 1
ATOM 1053 C CA . GLY A 1 214 ? 217.740 244.284 288.171 1.00 97.23 214 GLY A CA 1
ATOM 1054 C C . GLY A 1 214 ? 218.678 244.648 289.325 1.00 97.23 214 GLY A C 1
ATOM 1055 O O . GLY A 1 214 ? 219.840 244.245 289.352 1.00 97.23 214 GLY A O 1
ATOM 1056 N N . THR A 1 215 ? 218.187 245.396 290.311 1.00 96.68 215 THR A N 1
ATOM 1057 C CA . THR A 1 215 ? 218.927 245.682 291.548 1.00 96.68 215 THR A CA 1
ATOM 1058 C C . THR A 1 215 ? 218.764 244.569 292.580 1.00 96.68 215 THR A C 1
ATOM 1059 O O . THR A 1 215 ? 219.686 244.299 293.352 1.00 96.68 215 THR A O 1
ATOM 1061 N N . LEU A 1 216 ? 217.599 243.914 292.588 1.00 97.15 216 LEU A N 1
ATOM 1062 C CA . LEU A 1 216 ? 217.203 242.915 293.575 1.00 97.15 216 LEU A CA 1
ATOM 1063 C C . LEU A 1 216 ? 216.858 241.582 292.915 1.00 97.15 216 LEU A C 1
ATOM 1064 O O . LEU A 1 216 ? 216.157 241.540 291.901 1.00 97.15 216 LEU A O 1
ATOM 1066 N N . ILE A 1 217 ? 217.279 240.503 293.567 1.00 98.56 217 ILE A N 1
ATOM 1067 C CA . ILE A 1 217 ? 216.873 239.130 293.275 1.00 98.56 217 ILE A CA 1
ATOM 1068 C C . ILE A 1 217 ? 216.104 238.632 294.495 1.00 98.56 217 ILE A C 1
ATOM 1069 O O . ILE A 1 217 ? 216.577 238.736 295.626 1.00 98.56 217 ILE A O 1
ATOM 1071 N N . ARG A 1 218 ? 214.892 238.126 294.286 1.00 98.24 218 ARG A N 1
ATOM 1072 C CA . ARG A 1 218 ? 214.015 237.650 295.362 1.00 98.24 218 ARG A CA 1
ATOM 1073 C C . ARG A 1 218 ? 213.776 236.166 295.221 1.00 98.24 218 ARG A C 1
ATOM 1074 O O . ARG A 1 218 ? 213.484 235.701 294.119 1.00 98.24 218 ARG A O 1
ATOM 1076 N N . LEU A 1 219 ? 213.881 235.465 296.342 1.00 98.57 219 LEU A N 1
ATOM 1077 C CA . LEU A 1 219 ? 213.656 234.035 296.429 1.00 98.57 219 LEU A CA 1
ATOM 1078 C C . LEU A 1 219 ? 212.409 233.764 297.256 1.00 98.57 219 LEU A C 1
ATOM 1079 O O . LEU A 1 219 ? 212.222 234.359 298.320 1.00 98.57 219 LEU A O 1
ATOM 1081 N N . PHE A 1 220 ? 211.575 232.859 296.764 1.00 98.60 220 PHE A N 1
ATOM 1082 C CA . PHE A 1 220 ? 210.335 232.460 297.411 1.00 98.60 220 PHE A CA 1
ATOM 1083 C C . PHE A 1 220 ? 210.271 230.949 297.531 1.00 98.60 220 PHE A C 1
ATOM 1084 O O . PHE A 1 220 ? 210.682 230.228 296.620 1.00 98.60 220 PHE A O 1
ATOM 1086 N N . ASP A 1 221 ? 209.710 230.488 298.638 1.00 97.91 221 ASP A N 1
ATOM 1087 C CA . ASP A 1 221 ? 209.327 229.098 298.786 1.00 97.91 221 ASP A CA 1
ATOM 1088 C C . ASP A 1 221 ? 208.127 228.813 297.876 1.00 97.91 221 ASP A C 1
ATOM 1089 O O . ASP A 1 221 ? 207.132 229.540 297.859 1.00 97.91 221 ASP A O 1
ATOM 1091 N N . THR A 1 222 ? 208.231 227.768 297.069 1.00 96.54 222 THR A N 1
ATOM 1092 C CA . THR A 1 222 ? 207.230 227.453 296.041 1.00 96.54 222 THR A CA 1
ATOM 1093 C C . THR A 1 222 ? 205.954 226.835 296.607 1.00 96.54 222 THR A C 1
ATOM 1094 O O . THR A 1 222 ? 204.967 226.761 295.883 1.00 96.54 222 THR A O 1
ATOM 1096 N N . GLN A 1 223 ? 205.949 226.378 297.863 1.00 93.34 223 GLN A N 1
ATOM 1097 C CA . GLN A 1 223 ? 204.784 225.762 298.497 1.00 93.34 223 GLN A CA 1
ATOM 1098 C C . GLN A 1 223 ? 204.018 226.777 299.355 1.00 93.34 223 GLN A C 1
ATOM 1099 O O . GLN A 1 223 ? 202.834 227.026 299.123 1.00 93.34 223 GLN A O 1
ATOM 1101 N N . SER A 1 224 ? 204.704 227.395 300.314 1.00 95.26 224 SER A N 1
ATOM 1102 C CA . SER A 1 224 ? 204.169 228.410 301.230 1.00 95.26 224 SER A CA 1
ATOM 1103 C C . SER A 1 224 ? 204.010 229.787 300.582 1.00 95.26 224 SER A C 1
ATOM 1104 O O . SER A 1 224 ? 203.187 230.577 301.038 1.00 95.26 224 SER A O 1
ATOM 1106 N N . LYS A 1 225 ? 204.737 230.062 299.484 1.00 94.99 225 LYS A N 1
ATOM 1107 C CA . LYS A 1 225 ? 204.760 231.347 298.751 1.00 94.99 225 LYS A CA 1
ATOM 1108 C C . LYS A 1 225 ? 205.429 232.478 299.533 1.00 94.99 225 LYS A C 1
ATOM 1109 O O . LYS A 1 225 ? 205.376 233.638 299.117 1.00 94.99 225 LYS A O 1
ATOM 1111 N N . GLU A 1 226 ? 206.065 232.153 300.653 1.00 96.29 226 GLU A N 1
ATOM 1112 C CA . GLU A 1 226 ? 206.747 233.125 301.490 1.00 96.29 226 GLU A CA 1
ATOM 1113 C C . GLU A 1 226 ? 208.063 233.570 300.856 1.00 96.29 226 GLU A C 1
ATOM 1114 O O . GLU A 1 226 ? 208.777 232.797 300.214 1.00 96.29 226 GLU A O 1
ATOM 1116 N N . LYS A 1 227 ? 208.393 234.851 301.039 1.00 96.11 227 LYS A N 1
ATOM 1117 C CA . LYS A 1 227 ? 209.683 235.396 300.619 1.00 96.11 227 LYS A CA 1
ATOM 1118 C C . LYS A 1 227 ? 210.758 234.901 301.584 1.00 96.11 227 LYS A C 1
ATOM 1119 O O . LYS A 1 227 ? 210.774 235.319 302.736 1.00 96.11 227 LYS A O 1
ATOM 1121 N N . LEU A 1 228 ? 211.676 234.078 301.087 1.00 95.60 228 LEU A N 1
ATOM 1122 C CA . LEU A 1 228 ? 212.772 233.506 301.869 1.00 95.60 228 LEU A CA 1
ATOM 1123 C C . LEU A 1 228 ? 213.922 234.497 302.043 1.00 95.60 228 LEU A C 1
ATOM 1124 O O . LEU A 1 228 ? 214.418 234.710 303.146 1.00 95.60 228 LEU A O 1
ATOM 1126 N N . VAL A 1 229 ? 214.359 235.117 300.943 1.00 94.44 229 VAL A N 1
ATOM 1127 C CA . VAL A 1 229 ? 215.482 236.057 300.962 1.00 94.44 229 VAL A CA 1
ATOM 1128 C C . VAL A 1 229 ? 215.352 237.103 299.856 1.00 94.44 229 VAL A C 1
ATOM 1129 O O . VAL A 1 229 ? 214.797 236.858 298.781 1.00 94.44 229 VAL A O 1
ATOM 1131 N N . GLU A 1 230 ? 215.871 238.297 300.137 1.00 95.46 230 GLU A N 1
ATOM 1132 C CA . GLU A 1 230 ? 216.064 239.372 299.170 1.00 95.46 230 GLU A CA 1
ATOM 1133 C C . GLU A 1 230 ? 217.561 239.676 299.062 1.00 95.46 230 GLU A C 1
ATOM 1134 O O . GLU A 1 230 ? 218.207 240.126 300.011 1.00 95.46 230 GLU A O 1
ATOM 1136 N N . LEU A 1 231 ? 218.108 239.385 297.887 1.00 97.06 231 LEU A N 1
ATOM 1137 C CA . LEU A 1 231 ? 219.503 239.580 297.539 1.00 97.06 231 LEU A CA 1
ATOM 1138 C C . LEU A 1 231 ? 219.638 240.868 296.734 1.00 97.06 231 LEU A C 1
ATOM 1139 O O . LEU A 1 231 ? 218.796 241.189 295.892 1.00 97.06 231 LEU A O 1
ATOM 1141 N N . ARG A 1 232 ? 220.726 241.594 296.957 1.00 96.71 232 ARG A N 1
ATOM 1142 C CA . ARG A 1 232 ? 221.045 242.839 296.274 1.00 96.71 232 ARG A CA 1
ATOM 1143 C C . ARG A 1 232 ? 222.246 242.630 295.370 1.00 96.71 232 ARG A C 1
ATOM 1144 O O . ARG A 1 232 ? 223.369 242.462 295.839 1.00 96.71 232 ARG A O 1
ATOM 1146 N N . ARG A 1 233 ? 221.989 242.680 294.065 1.00 95.09 233 ARG A N 1
ATOM 1147 C CA . ARG A 1 233 ? 223.021 242.635 293.025 1.00 95.09 233 ARG A CA 1
ATOM 1148 C C . ARG A 1 233 ? 223.851 243.915 293.019 1.00 95.09 233 ARG A C 1
ATOM 1149 O O . ARG A 1 233 ? 225.071 243.856 292.993 1.00 95.09 233 ARG A O 1
ATOM 1151 N N . GLY A 1 234 ? 223.195 245.069 293.092 1.00 92.83 234 GLY A N 1
ATOM 1152 C CA . GLY A 1 234 ? 223.865 246.366 293.104 1.00 92.83 234 GLY A CA 1
ATOM 1153 C C . GLY A 1 234 ? 222.945 247.504 293.528 1.00 92.83 234 GLY A C 1
ATOM 1154 O O . GLY A 1 234 ? 221.744 247.303 293.731 1.00 92.83 234 GLY A O 1
ATOM 1155 N N . THR A 1 235 ? 223.509 248.705 293.665 1.00 90.36 235 THR A N 1
ATOM 1156 C CA . THR A 1 235 ? 222.726 249.947 293.795 1.00 90.36 235 THR A CA 1
ATOM 1157 C C . THR A 1 235 ? 222.064 250.314 292.476 1.00 90.36 235 THR A C 1
ATOM 1158 O O . THR A 1 235 ? 220.882 250.655 292.453 1.00 90.36 235 THR A O 1
ATOM 1160 N N . ASP A 1 236 ? 222.820 250.193 291.388 1.00 93.57 236 ASP A N 1
ATOM 1161 C CA . ASP A 1 236 ? 222.418 250.717 290.091 1.00 93.57 236 ASP A CA 1
ATOM 1162 C C . ASP A 1 236 ? 221.580 249.697 289.317 1.00 93.57 236 ASP A C 1
ATOM 1163 O O . ASP A 1 236 ? 221.829 248.485 289.419 1.00 93.57 236 ASP A O 1
ATOM 1165 N N . PRO A 1 237 ? 220.609 250.159 288.511 1.00 97.03 237 PRO A N 1
ATOM 1166 C CA . PRO A 1 237 ? 219.888 249.283 287.608 1.00 97.03 237 PRO A CA 1
ATOM 1167 C C . PRO A 1 237 ? 220.823 248.542 286.650 1.00 97.03 237 PRO A C 1
ATOM 1168 O O . PRO A 1 237 ? 221.834 249.090 286.200 1.00 97.03 237 PRO A O 1
ATOM 1170 N N . ALA A 1 238 ? 220.478 247.293 286.354 1.00 95.94 238 ALA A N 1
ATOM 1171 C CA . ALA A 1 238 ? 221.213 246.432 285.435 1.00 95.94 238 ALA A CA 1
ATOM 1172 C C . ALA A 1 238 ? 220.245 245.472 284.740 1.00 95.94 238 ALA A C 1
ATOM 1173 O O . ALA A 1 238 ? 219.332 244.945 285.374 1.00 95.94 238 ALA A O 1
ATOM 1175 N N . THR A 1 239 ? 220.449 245.203 283.459 1.00 95.85 239 THR A N 1
ATOM 1176 C CA . THR A 1 239 ? 219.717 244.151 282.753 1.00 95.85 239 THR A CA 1
ATOM 1177 C C . THR A 1 239 ? 220.344 242.812 283.104 1.00 95.85 239 THR A C 1
ATOM 1178 O O . THR A 1 239 ? 221.473 242.538 282.710 1.00 95.85 239 THR A O 1
ATOM 1180 N N . LEU A 1 240 ? 219.630 241.962 283.845 1.00 97.57 240 LEU A N 1
ATOM 1181 C CA . LEU A 1 240 ? 220.093 240.594 284.074 1.00 97.57 240 LEU A CA 1
ATOM 1182 C C . LEU A 1 240 ? 219.871 239.748 282.818 1.00 97.57 240 LEU A C 1
ATOM 1183 O O . LEU A 1 240 ? 218.814 239.828 282.183 1.00 97.57 240 LEU A O 1
ATOM 1185 N N . TYR A 1 241 ? 220.864 238.920 282.502 1.00 96.47 241 TYR A N 1
ATOM 1186 C CA . TYR A 1 241 ? 220.807 237.963 281.398 1.00 96.47 241 TYR A CA 1
ATOM 1187 C C . TYR A 1 241 ? 220.462 236.557 281.889 1.00 96.47 241 TYR A C 1
ATOM 1188 O O . TYR A 1 241 ? 219.697 235.839 281.245 1.00 96.47 241 TYR A O 1
ATOM 1190 N N . CYS A 1 242 ? 220.993 236.162 283.048 1.00 98.38 242 CYS A N 1
ATOM 1191 C CA . CYS A 1 242 ? 220.811 234.829 283.599 1.00 98.38 242 CYS A CA 1
ATOM 1192 C C . CYS A 1 242 ? 220.843 234.855 285.129 1.00 98.38 242 CYS A C 1
ATOM 1193 O O . CYS A 1 242 ? 221.589 235.628 285.729 1.00 98.38 242 CYS A O 1
ATOM 1195 N N . ILE A 1 243 ? 220.031 233.996 285.746 1.00 98.60 243 ILE A N 1
ATOM 1196 C CA . ILE A 1 243 ? 220.129 233.613 287.155 1.00 98.60 243 ILE A CA 1
ATOM 1197 C C . ILE A 1 243 ? 220.039 232.091 287.222 1.00 98.60 243 ILE A C 1
ATOM 1198 O O . ILE A 1 243 ? 219.206 231.517 286.523 1.00 98.60 243 ILE A O 1
ATOM 1200 N N . ASN A 1 244 ? 220.866 231.452 288.043 1.00 98.68 244 ASN A N 1
ATOM 1201 C CA . ASN A 1 244 ? 220.842 230.003 288.227 1.00 98.68 244 ASN A CA 1
ATOM 1202 C C . ASN A 1 244 ? 221.208 229.630 289.662 1.00 98.68 244 ASN A C 1
ATOM 1203 O O . ASN A 1 244 ? 222.011 230.303 290.309 1.00 98.68 244 ASN A O 1
ATOM 1205 N N . PHE A 1 245 ? 220.621 228.540 290.147 1.00 98.55 245 PHE A N 1
ATOM 1206 C CA . PHE A 1 245 ? 220.997 227.910 291.411 1.00 98.55 245 PHE A CA 1
ATOM 1207 C C . PHE A 1 245 ? 222.177 226.957 291.209 1.00 98.55 245 PHE A C 1
ATOM 1208 O O . PHE A 1 245 ? 222.302 226.348 290.144 1.00 98.55 245 PHE A O 1
ATOM 1210 N N . SER A 1 246 ? 222.989 226.769 292.251 1.00 96.72 246 SER A N 1
ATOM 1211 C CA . SER A 1 246 ? 223.871 225.601 292.339 1.00 96.72 246 SER A CA 1
ATOM 1212 C C . SER A 1 246 ? 223.041 224.321 292.471 1.00 96.72 246 SER A C 1
ATOM 1213 O O . SER A 1 246 ? 221.893 224.360 292.924 1.00 96.72 246 SER A O 1
ATOM 1215 N N . HIS A 1 247 ? 223.609 223.169 292.103 1.00 93.94 247 HIS A N 1
ATOM 1216 C CA . HIS A 1 247 ? 222.890 221.885 292.112 1.00 93.94 247 HIS A CA 1
ATOM 1217 C C . HIS A 1 247 ? 222.280 221.536 293.475 1.00 93.94 247 HIS A C 1
ATOM 1218 O O . HIS A 1 247 ? 221.164 221.031 293.556 1.00 93.94 247 HIS A O 1
ATOM 1220 N N . ASP A 1 248 ? 222.993 221.861 294.552 1.00 93.73 248 ASP A N 1
ATOM 1221 C CA . ASP A 1 248 ? 222.579 221.645 295.938 1.00 93.73 248 ASP A CA 1
ATOM 1222 C C . ASP A 1 248 ? 221.755 222.810 296.522 1.00 93.73 248 ASP A C 1
ATOM 1223 O O . ASP A 1 248 ? 221.421 222.805 297.707 1.00 93.73 248 ASP A O 1
ATOM 1225 N N . SER A 1 249 ? 221.429 223.817 295.704 1.00 96.19 249 SER A N 1
ATOM 1226 C CA . SER A 1 249 ? 220.750 225.059 296.101 1.00 96.19 249 SER A CA 1
ATOM 1227 C C . SER A 1 249 ? 221.481 225.881 297.175 1.00 96.19 249 SER A C 1
ATOM 1228 O O . SER A 1 249 ? 220.873 226.761 297.786 1.00 96.19 249 SER A O 1
ATOM 1230 N N . SER A 1 250 ? 222.771 225.628 297.421 1.00 95.45 250 SER A N 1
ATOM 1231 C CA . SER A 1 250 ? 223.563 226.387 298.396 1.00 95.45 250 SER A CA 1
ATOM 1232 C C . SER A 1 250 ? 223.926 227.788 297.914 1.00 95.45 250 SER A C 1
ATOM 1233 O O . SER A 1 250 ? 224.132 228.667 298.754 1.00 95.45 250 SER A O 1
ATOM 1235 N N . PHE A 1 251 ? 223.977 228.014 296.599 1.00 97.48 251 PHE A N 1
ATOM 1236 C CA . PHE A 1 251 ? 224.364 229.281 295.988 1.00 97.48 251 PHE A CA 1
ATOM 1237 C C . PHE A 1 251 ? 223.444 229.681 294.829 1.00 97.48 251 PHE A C 1
ATOM 1238 O O . PHE A 1 251 ? 222.725 228.859 294.259 1.00 97.48 251 PHE A O 1
ATOM 1240 N N . LEU A 1 252 ? 223.494 230.964 294.470 1.00 98.70 252 LEU A N 1
ATOM 1241 C CA . LEU A 1 252 ? 222.863 231.526 293.279 1.00 98.70 252 LEU A CA 1
ATOM 1242 C C . LEU A 1 252 ? 223.841 232.443 292.551 1.00 98.70 252 LEU A C 1
ATOM 1243 O O . LEU A 1 252 ? 224.472 233.291 293.182 1.00 98.70 252 LEU A O 1
ATOM 1245 N N . CYS A 1 253 ? 223.953 232.282 291.237 1.00 98.72 253 CYS A N 1
ATOM 1246 C CA . CYS A 1 253 ? 224.734 233.161 290.377 1.00 98.72 253 CYS A CA 1
ATOM 1247 C C . CYS A 1 253 ? 223.811 234.039 289.525 1.00 98.72 253 CYS A C 1
ATOM 1248 O O . CYS A 1 253 ? 222.679 233.654 289.222 1.00 98.72 253 CYS A O 1
ATOM 1250 N N . ALA A 1 254 ? 224.276 235.239 289.177 1.00 98.75 254 ALA A N 1
ATOM 1251 C CA . ALA A 1 254 ? 223.532 236.186 288.354 1.00 98.75 254 ALA A CA 1
ATOM 1252 C C . ALA A 1 254 ? 224.459 237.007 287.452 1.00 98.75 254 ALA A C 1
ATOM 1253 O O . ALA A 1 254 ? 225.318 237.731 287.961 1.00 98.75 254 ALA A O 1
ATOM 1255 N N . SER A 1 255 ? 224.251 236.940 286.137 1.00 98.37 255 SER A N 1
ATOM 1256 C CA . SER A 1 255 ? 224.958 237.741 285.130 1.00 98.37 255 SER A CA 1
ATOM 1257 C C . SER A 1 255 ? 224.132 238.950 284.684 1.00 98.37 255 SER A C 1
ATOM 1258 O O . SER A 1 255 ? 222.896 238.928 284.712 1.00 98.37 255 SER A O 1
ATOM 1260 N N . SER A 1 256 ? 224.804 240.024 284.264 1.00 96.54 256 SER A N 1
ATOM 1261 C CA . SER A 1 256 ? 224.136 241.256 283.827 1.00 96.54 256 SER A CA 1
ATOM 1262 C C . SER A 1 256 ? 224.930 242.055 282.795 1.00 96.54 256 SER A C 1
ATOM 1263 O O . SER A 1 256 ? 226.123 241.827 282.611 1.00 96.54 256 SER A O 1
ATOM 1265 N N . ASP A 1 257 ? 224.272 243.049 282.198 1.00 95.36 257 ASP A N 1
ATOM 1266 C CA . ASP A 1 257 ? 224.837 244.058 281.287 1.00 95.36 257 ASP A CA 1
ATOM 1267 C C . ASP A 1 257 ? 225.920 244.958 281.903 1.00 95.36 257 ASP A C 1
ATOM 1268 O O . ASP A 1 257 ? 226.519 245.776 281.213 1.00 95.36 257 ASP A O 1
ATOM 1270 N N . LYS A 1 258 ? 226.212 244.806 283.198 1.00 95.22 258 LYS A N 1
ATOM 1271 C CA . LYS A 1 258 ? 227.352 245.452 283.859 1.00 95.22 258 LYS A CA 1
ATOM 1272 C C . LYS A 1 258 ? 228.677 244.726 283.624 1.00 95.22 258 LYS A C 1
ATOM 1273 O O . LYS A 1 258 ? 229.689 245.156 284.169 1.00 95.22 258 LYS A O 1
ATOM 1275 N N . GLY A 1 259 ? 228.677 243.619 282.877 1.00 94.41 259 GLY A N 1
ATOM 1276 C CA . GLY A 1 259 ? 229.868 242.788 282.694 1.00 94.41 259 GLY A CA 1
ATOM 1277 C C . GLY A 1 259 ? 230.301 242.088 283.977 1.00 94.41 259 GLY A C 1
ATOM 1278 O O . GLY A 1 259 ? 231.473 241.794 284.158 1.00 94.41 259 GLY A O 1
ATOM 1279 N N . THR A 1 260 ? 229.380 241.850 284.910 1.00 96.06 260 THR A N 1
ATOM 1280 C CA . THR A 1 260 ? 229.688 241.219 286.198 1.00 96.06 260 THR A CA 1
ATOM 1281 C C . THR A 1 260 ? 228.778 240.034 286.453 1.00 96.06 260 THR A C 1
ATOM 1282 O O . THR A 1 260 ? 227.561 240.131 286.257 1.00 96.06 260 THR A O 1
ATOM 1284 N N . VAL A 1 261 ? 229.360 238.961 286.981 1.00 98.41 261 VAL A N 1
ATOM 1285 C CA . VAL A 1 261 ? 228.635 237.813 287.523 1.00 98.41 261 VAL A CA 1
ATOM 1286 C C . VAL A 1 261 ? 228.733 237.859 289.044 1.00 98.41 261 VAL A C 1
ATOM 1287 O O . VAL A 1 261 ? 229.825 237.868 289.608 1.00 98.41 261 VAL A O 1
ATOM 1289 N N . HIS A 1 262 ? 227.585 237.914 289.711 1.00 98.46 262 HIS A N 1
ATOM 1290 C CA . HIS A 1 262 ? 227.480 237.920 291.169 1.00 98.46 262 HIS A CA 1
ATOM 1291 C C . HIS A 1 262 ? 227.162 236.527 291.696 1.00 98.46 262 HIS A C 1
ATOM 1292 O O . HIS A 1 262 ? 226.370 235.814 291.089 1.00 98.46 262 HIS A O 1
ATOM 1294 N N . ILE A 1 263 ? 227.725 236.181 292.852 1.00 98.62 263 ILE A N 1
ATOM 1295 C CA . ILE A 1 263 ? 227.540 234.895 293.530 1.00 98.62 263 ILE A CA 1
ATOM 1296 C C . ILE A 1 263 ? 227.008 235.162 294.938 1.00 98.62 263 ILE A C 1
ATOM 1297 O O . ILE A 1 263 ? 227.602 235.920 295.708 1.00 98.62 263 ILE A O 1
ATOM 1299 N N . PHE A 1 264 ? 225.890 234.536 295.286 1.00 98.46 264 PHE A N 1
ATOM 1300 C CA . PHE A 1 264 ? 225.226 234.673 296.578 1.00 98.46 264 PHE A CA 1
ATOM 1301 C C . PHE A 1 264 ? 225.143 233.323 297.276 1.00 98.46 264 PHE A C 1
ATOM 1302 O O . PHE A 1 264 ? 224.778 232.331 296.652 1.00 98.46 264 PHE A O 1
ATOM 1304 N N . ALA A 1 265 ? 225.411 233.294 298.576 1.00 96.99 265 ALA A N 1
ATOM 1305 C CA . ALA A 1 265 ? 225.134 232.149 299.428 1.00 96.99 265 ALA A CA 1
ATOM 1306 C C . ALA A 1 265 ? 223.655 232.141 299.842 1.00 96.99 265 ALA A C 1
ATOM 1307 O O . ALA A 1 265 ? 223.127 233.138 300.332 1.00 96.99 265 ALA A O 1
ATOM 1309 N N . LEU A 1 266 ? 222.979 231.015 299.653 1.00 96.13 266 LEU A N 1
ATOM 1310 C CA . LEU A 1 266 ? 221.572 230.825 300.006 1.00 96.13 266 LEU A CA 1
ATOM 1311 C C . LEU A 1 266 ? 221.404 229.993 301.276 1.00 96.13 266 LEU A C 1
ATOM 1312 O O . LEU A 1 266 ? 220.532 230.288 302.089 1.00 96.13 266 LEU A O 1
ATOM 1314 N N . LYS A 1 267 ? 222.247 228.969 301.455 1.00 92.61 267 LYS A N 1
ATOM 1315 C CA . LYS A 1 267 ? 222.183 228.070 302.615 1.00 92.61 267 LYS A CA 1
ATOM 1316 C C . LYS A 1 267 ? 222.805 228.698 303.858 1.00 92.61 267 LYS A C 1
ATOM 1317 O O . LYS A 1 267 ? 222.152 228.787 304.893 1.00 92.61 267 LYS A O 1
ATOM 1319 N N . ASP A 1 268 ? 224.041 229.183 303.747 1.00 93.10 268 ASP A N 1
ATOM 1320 C CA . ASP A 1 268 ? 224.681 229.989 304.791 1.00 93.10 268 ASP A CA 1
ATOM 1321 C C . ASP A 1 268 ? 224.721 231.463 304.378 1.00 93.10 268 ASP A C 1
ATOM 1322 O O . ASP A 1 268 ? 225.709 231.984 303.865 1.00 93.10 268 ASP A O 1
ATOM 1324 N N . THR A 1 269 ? 223.608 232.153 304.614 1.00 92.56 269 THR A N 1
ATOM 1325 C CA . THR A 1 269 ? 223.443 233.578 304.285 1.00 92.56 269 THR A CA 1
ATOM 1326 C C . THR A 1 269 ? 224.396 234.511 305.039 1.00 92.56 269 THR A C 1
ATOM 1327 O O . THR A 1 269 ? 224.486 235.693 304.706 1.00 92.56 269 THR A O 1
ATOM 1329 N N . ARG A 1 270 ? 225.131 234.024 306.049 1.00 91.05 270 ARG A N 1
ATOM 1330 C CA . ARG A 1 270 ? 226.153 234.811 306.760 1.00 91.05 270 ARG A CA 1
ATOM 1331 C C . ARG A 1 270 ? 227.396 235.046 305.906 1.00 91.05 270 ARG A C 1
ATOM 1332 O O . ARG A 1 270 ? 228.119 235.999 306.167 1.00 91.05 270 ARG A O 1
ATOM 1334 N N . LEU A 1 271 ? 227.615 234.207 304.891 1.00 93.74 271 LEU A N 1
ATOM 1335 C CA . LEU A 1 271 ? 228.701 234.369 303.923 1.00 93.74 271 LEU A CA 1
ATOM 1336 C C . LEU A 1 271 ? 228.461 235.574 302.996 1.00 93.74 271 LEU A C 1
ATOM 1337 O O . LEU A 1 271 ? 229.402 236.167 302.476 1.00 93.74 271 LEU A O 1
ATOM 1339 N N . ASN A 1 272 ? 227.202 235.976 302.801 1.00 95.33 272 ASN A N 1
ATOM 1340 C CA . ASN A 1 272 ? 226.886 237.165 302.019 1.00 95.33 272 ASN A CA 1
ATOM 1341 C C . ASN A 1 272 ? 227.343 238.435 302.734 1.00 95.33 272 ASN A C 1
ATOM 1342 O O . ASN A 1 272 ? 227.138 238.621 303.938 1.00 95.33 272 ASN A O 1
ATOM 1344 N N . ARG A 1 273 ? 227.886 239.373 301.957 1.00 91.54 273 ARG A N 1
ATOM 1345 C CA . ARG A 1 273 ? 228.255 240.692 302.468 1.00 91.54 273 ARG A CA 1
ATOM 1346 C C . ARG A 1 273 ? 226.990 241.434 302.916 1.00 91.54 273 ARG A C 1
ATOM 1347 O O . ARG A 1 273 ? 225.933 241.338 302.296 1.00 91.54 273 ARG A O 1
ATOM 1349 N N . ARG A 1 274 ? 227.086 242.219 303.987 1.00 83.46 274 ARG A N 1
ATOM 1350 C CA . ARG A 1 274 ? 226.003 243.099 304.458 1.00 83.46 274 ARG A CA 1
ATOM 1351 C C . ARG A 1 274 ? 226.483 244.541 304.461 1.00 83.46 274 ARG A C 1
ATOM 1352 O O . ARG A 1 274 ? 227.677 244.790 304.628 1.00 83.46 274 ARG A O 1
ATOM 1354 N N . SER A 1 275 ? 225.566 245.485 304.256 1.00 68.74 275 SER A N 1
ATOM 1355 C CA . SER A 1 275 ? 225.919 246.907 304.252 1.00 68.74 275 SER A CA 1
ATOM 1356 C C . SER A 1 275 ? 226.547 247.304 305.594 1.00 68.74 275 SER A C 1
ATOM 1357 O O . SER A 1 275 ? 226.128 246.837 306.653 1.00 68.74 275 SER A O 1
ATOM 1359 N N . ALA A 1 276 ? 227.560 248.178 305.570 1.00 57.29 276 ALA A N 1
ATOM 1360 C CA . ALA A 1 276 ? 228.191 248.674 306.798 1.00 57.29 276 ALA A CA 1
ATOM 1361 C C . ALA A 1 276 ? 227.174 249.374 307.718 1.00 57.29 276 ALA A C 1
ATOM 1362 O O . ALA A 1 276 ? 227.280 249.282 308.940 1.00 57.29 276 ALA A O 1
ATOM 1364 N N . LEU A 1 277 ? 226.143 249.991 307.128 1.00 53.66 277 LEU A N 1
ATOM 1365 C CA . LEU A 1 277 ? 225.050 250.629 307.855 1.00 53.66 277 LEU A CA 1
ATOM 1366 C C . LEU A 1 277 ? 224.254 249.643 308.721 1.00 53.66 277 LEU A C 1
ATOM 1367 O O . LEU A 1 277 ? 223.727 250.042 309.750 1.00 53.66 277 LEU A O 1
ATOM 1369 N N . ALA A 1 278 ? 224.223 248.352 308.370 1.00 50.44 278 ALA A N 1
ATOM 1370 C CA . ALA A 1 278 ? 223.615 247.330 309.216 1.00 50.44 278 ALA A CA 1
ATOM 1371 C C . ALA A 1 278 ? 224.350 247.126 310.548 1.00 50.44 278 ALA A C 1
ATOM 1372 O O . ALA A 1 278 ? 223.743 246.674 311.517 1.00 50.44 278 ALA A O 1
ATOM 1374 N N . ARG A 1 279 ? 225.643 247.479 310.618 1.00 49.19 279 ARG A N 1
ATOM 1375 C CA . ARG A 1 279 ? 226.417 247.456 311.869 1.00 49.19 279 ARG A CA 1
ATOM 1376 C C . ARG A 1 279 ? 226.190 248.706 312.719 1.00 49.19 279 ARG A C 1
ATOM 1377 O O . ARG A 1 279 ? 226.342 248.642 313.933 1.00 49.19 279 ARG A O 1
ATOM 1379 N N . VAL A 1 280 ? 225.816 249.827 312.099 1.00 49.13 280 VAL A N 1
ATOM 1380 C CA . VAL A 1 280 ? 225.468 251.073 312.795 1.00 49.13 280 VAL A CA 1
ATOM 1381 C C . VAL A 1 280 ? 224.004 250.954 313.212 1.00 49.13 280 VAL A C 1
ATOM 1382 O O . VAL A 1 280 ? 223.100 251.384 312.503 1.00 49.13 280 VAL A O 1
ATOM 1384 N N . GLY A 1 281 ? 223.771 250.223 314.306 1.00 47.69 281 GLY A N 1
ATOM 1385 C CA . GLY A 1 281 ? 222.451 249.742 314.712 1.00 47.69 281 GLY A CA 1
ATOM 1386 C C . GLY A 1 281 ? 221.341 250.784 314.573 1.00 47.69 281 GLY A C 1
ATOM 1387 O O . GLY A 1 281 ? 221.494 251.890 315.061 1.00 47.69 281 GLY A O 1
ATOM 1388 N N . LYS A 1 282 ? 220.243 250.407 313.898 1.00 49.54 282 LYS A N 1
ATOM 1389 C CA . LYS A 1 282 ? 218.918 251.064 313.824 1.00 49.54 282 LYS A CA 1
ATOM 1390 C C . LYS A 1 282 ? 218.844 252.525 314.326 1.00 49.54 282 LYS A C 1
ATOM 1391 O O . LYS A 1 282 ? 218.031 252.838 315.192 1.00 49.54 282 LYS A O 1
ATOM 1393 N N . VAL A 1 283 ? 219.635 253.441 313.766 1.00 48.53 283 VAL A N 1
ATOM 1394 C CA . VAL A 1 283 ? 219.478 254.880 314.025 1.00 48.53 283 VAL A CA 1
ATOM 1395 C C . VAL A 1 283 ? 218.419 255.413 313.060 1.00 48.53 283 VAL A C 1
ATOM 1396 O O . VAL A 1 283 ? 218.708 255.838 311.947 1.00 48.53 283 VAL A O 1
ATOM 1398 N N . GLY A 1 284 ? 217.158 255.323 313.475 1.00 47.70 284 GLY A N 1
ATOM 1399 C CA . GLY A 1 284 ? 216.034 256.021 312.845 1.00 47.70 284 GLY A CA 1
ATOM 1400 C C . GLY A 1 284 ? 215.094 255.167 311.972 1.00 47.70 284 GLY A C 1
ATOM 1401 O O . GLY A 1 284 ? 215.469 254.097 311.489 1.00 47.70 284 GLY A O 1
ATOM 1402 N N . PRO A 1 285 ? 213.840 255.622 311.756 1.00 46.57 285 PRO A N 1
ATOM 1403 C CA . PRO A 1 285 ? 212.749 254.753 311.302 1.00 46.57 285 PRO A CA 1
ATOM 1404 C C . PRO A 1 285 ? 212.698 254.488 309.790 1.00 46.57 285 PRO A C 1
ATOM 1405 O O . PRO A 1 285 ? 211.824 253.751 309.348 1.00 46.57 285 PRO A O 1
ATOM 1407 N N . MET A 1 286 ? 213.586 255.071 308.973 1.00 47.61 286 MET A N 1
ATOM 1408 C CA . MET A 1 286 ? 213.405 255.079 307.509 1.00 47.61 286 MET A CA 1
ATOM 1409 C C . MET A 1 286 ? 214.442 254.301 306.685 1.00 47.61 286 MET A C 1
ATOM 1410 O O . MET A 1 286 ? 214.291 254.210 305.471 1.00 47.61 286 MET A O 1
ATOM 1412 N N . ILE A 1 287 ? 215.454 253.677 307.300 1.00 46.66 287 ILE A N 1
ATOM 1413 C CA . ILE A 1 287 ? 216.541 253.003 306.549 1.00 46.66 287 ILE A CA 1
ATOM 1414 C C . ILE A 1 287 ? 216.372 251.463 306.495 1.00 46.66 287 ILE A C 1
ATOM 1415 O O . ILE A 1 287 ? 217.212 250.740 305.959 1.00 46.66 287 ILE A O 1
ATOM 1417 N N . GLY A 1 288 ? 215.250 250.939 307.006 1.00 47.35 288 GLY A N 1
ATOM 1418 C CA . GLY A 1 288 ? 215.060 249.512 307.310 1.00 47.35 288 GLY A CA 1
ATOM 1419 C C . GLY A 1 288 ? 215.335 248.532 306.160 1.00 47.35 288 GLY A C 1
ATOM 1420 O O . GLY A 1 288 ? 216.003 247.529 306.367 1.00 47.35 288 GLY A O 1
ATOM 1421 N N . GLN A 1 289 ? 214.914 248.825 304.924 1.00 47.85 289 GLN A N 1
ATOM 1422 C CA . GLN A 1 289 ? 215.055 247.851 303.825 1.00 47.85 289 GLN A CA 1
ATOM 1423 C C . GLN A 1 289 ? 216.479 247.755 303.249 1.00 47.85 289 GLN A C 1
ATOM 1424 O O . GLN A 1 289 ? 216.869 246.711 302.721 1.00 47.85 289 GLN A O 1
ATOM 1426 N N . TYR A 1 290 ? 217.279 248.823 303.345 1.00 46.87 290 TYR A N 1
ATOM 1427 C CA . TYR A 1 290 ? 218.668 248.807 302.866 1.00 46.87 290 TYR A CA 1
ATOM 1428 C C . TYR A 1 290 ? 219.597 248.055 303.827 1.00 46.87 290 TYR A C 1
ATOM 1429 O O . TYR A 1 290 ? 220.578 247.437 303.409 1.00 46.87 290 TYR A O 1
ATOM 1431 N N . VAL A 1 291 ? 219.263 248.094 305.117 1.00 51.05 291 VAL A N 1
ATOM 1432 C CA . VAL A 1 291 ? 220.007 247.447 306.203 1.00 51.05 291 VAL A CA 1
ATOM 1433 C C . VAL A 1 291 ? 219.867 245.920 306.166 1.00 51.05 291 VAL A C 1
ATOM 1434 O O . VAL A 1 291 ? 220.843 245.220 306.424 1.00 51.05 291 VAL A O 1
ATOM 1436 N N . ASP A 1 292 ? 218.714 245.401 305.739 1.00 64.48 292 ASP A N 1
ATOM 1437 C CA . ASP A 1 292 ? 218.460 243.951 305.713 1.00 64.48 292 ASP A CA 1
ATOM 1438 C C . ASP A 1 292 ? 218.900 243.258 304.407 1.00 64.48 292 ASP A C 1
ATOM 1439 O O . ASP A 1 292 ? 218.889 242.028 304.313 1.00 64.48 292 ASP A O 1
ATOM 1441 N N . SER A 1 293 ? 219.311 244.026 303.392 1.00 77.08 293 SER A N 1
ATOM 1442 C CA . SER A 1 293 ? 219.716 243.484 302.091 1.00 77.08 293 SER A CA 1
ATOM 1443 C C . SER A 1 293 ? 221.056 242.745 302.149 1.00 77.08 293 SER A C 1
ATOM 1444 O O . SER A 1 293 ? 222.054 243.266 302.657 1.00 77.08 293 SER A O 1
ATOM 1446 N N . GLN A 1 294 ? 221.099 241.565 301.529 1.00 90.01 294 GLN A N 1
ATOM 1447 C CA . GLN A 1 294 ? 222.308 240.749 301.417 1.00 90.01 294 GLN A CA 1
ATOM 1448 C C . GLN A 1 294 ? 222.985 240.957 300.062 1.00 90.01 294 GLN A C 1
ATOM 1449 O O . GLN A 1 294 ? 222.367 240.772 299.017 1.00 90.01 294 GLN A O 1
ATOM 1451 N N . TRP A 1 295 ? 224.254 241.338 300.079 1.00 93.57 295 TRP A N 1
ATOM 1452 C CA . TRP A 1 295 ? 225.086 241.547 298.898 1.00 93.57 295 TRP A CA 1
ATOM 1453 C C . TRP A 1 295 ? 225.858 240.279 298.546 1.00 93.57 295 TRP A C 1
ATOM 1454 O O . TRP A 1 295 ? 226.036 239.400 299.388 1.00 93.57 295 TRP A O 1
ATOM 1456 N N . SER A 1 296 ? 226.342 240.192 297.309 1.00 96.50 296 SER A N 1
ATOM 1457 C CA . SER A 1 296 ? 227.058 239.008 296.830 1.00 96.50 296 SER A CA 1
ATOM 1458 C C . SER A 1 296 ? 228.267 238.670 297.709 1.00 96.50 296 SER A C 1
ATOM 1459 O O . SER A 1 296 ? 229.044 239.555 298.075 1.00 96.50 296 SER A O 1
ATOM 1461 N N . LEU A 1 297 ? 228.421 237.381 298.025 1.00 96.47 297 LEU A N 1
ATOM 1462 C CA . LEU A 1 297 ? 229.609 236.795 298.653 1.00 96.47 297 LEU A CA 1
ATOM 1463 C C . LEU A 1 297 ? 230.856 237.133 297.825 1.00 96.47 297 LEU A C 1
ATOM 1464 O O . LEU A 1 297 ? 231.836 237.685 298.333 1.00 96.47 297 LEU A O 1
ATOM 1466 N N . ALA A 1 298 ? 230.758 236.856 296.528 1.00 96.90 298 ALA A N 1
ATOM 1467 C CA . ALA A 1 298 ? 231.809 237.037 295.546 1.00 96.90 298 ALA A CA 1
ATOM 1468 C C . ALA A 1 298 ? 231.228 237.547 294.224 1.00 96.90 298 ALA A C 1
ATOM 1469 O O . ALA A 1 298 ? 230.027 237.443 293.963 1.00 96.90 298 ALA A O 1
ATOM 1471 N N . SER A 1 299 ? 232.089 238.106 293.385 1.00 97.29 299 SER A N 1
ATOM 1472 C CA . SER A 1 299 ? 231.749 238.504 292.023 1.00 97.29 299 SER A CA 1
ATOM 1473 C C . SER A 1 299 ? 233.001 238.514 291.163 1.00 97.29 299 SER A C 1
ATOM 1474 O O . SER A 1 299 ? 234.086 238.783 291.677 1.00 97.29 299 SER A O 1
ATOM 1476 N N . PHE A 1 300 ? 232.835 238.307 289.864 1.00 97.21 300 PHE A N 1
ATOM 1477 C CA . PHE A 1 300 ? 233.904 238.460 288.883 1.00 97.21 300 PHE A CA 1
ATOM 1478 C C . PHE A 1 300 ? 233.404 239.199 287.643 1.00 97.21 300 PHE A C 1
ATOM 1479 O O . PHE A 1 300 ? 232.195 239.345 287.433 1.00 97.21 300 PHE A O 1
ATOM 1481 N N . THR A 1 301 ? 234.350 239.674 286.839 1.00 96.18 301 THR A N 1
ATOM 1482 C CA . THR A 1 301 ? 234.086 240.468 285.638 1.00 96.18 301 THR A CA 1
ATOM 1483 C C . THR A 1 301 ? 234.238 239.609 284.385 1.00 96.18 301 THR A C 1
ATOM 1484 O O . THR A 1 301 ? 235.147 238.787 284.285 1.00 96.18 301 THR A O 1
ATOM 1486 N N . VAL A 1 302 ? 233.345 239.839 283.431 1.00 93.92 302 VAL A N 1
ATOM 1487 C CA . VAL A 1 302 ? 233.333 239.323 282.058 1.00 93.92 302 VAL A CA 1
ATOM 1488 C C . VAL A 1 302 ? 233.272 240.520 281.091 1.00 93.92 302 VAL A C 1
ATOM 1489 O O . VAL A 1 302 ? 233.004 241.638 281.545 1.00 93.92 302 VAL A O 1
ATOM 1491 N N . PRO A 1 303 ? 233.518 240.348 279.779 1.00 88.85 303 PRO A N 1
ATOM 1492 C CA . PRO A 1 303 ? 233.395 241.443 278.816 1.00 88.85 303 PRO A CA 1
ATOM 1493 C C . PRO A 1 303 ? 232.027 242.143 278.908 1.00 88.85 303 PRO A C 1
ATOM 1494 O O . PRO A 1 303 ? 230.985 241.506 278.785 1.00 88.85 303 PRO A O 1
ATOM 1496 N N . ALA A 1 304 ? 232.019 243.458 279.158 1.00 76.91 304 ALA A N 1
ATOM 1497 C CA . ALA A 1 304 ? 230.796 244.194 279.501 1.00 76.91 304 ALA A CA 1
ATOM 1498 C C . ALA A 1 304 ? 229.783 244.298 278.351 1.00 76.91 304 ALA A C 1
ATOM 1499 O O . ALA A 1 304 ? 228.578 244.354 278.586 1.00 76.91 304 ALA A O 1
ATOM 1501 N N . GLU A 1 305 ? 230.270 244.289 277.114 1.00 79.62 305 GLU A N 1
ATOM 1502 C CA . GLU A 1 305 ? 229.452 244.400 275.902 1.00 79.62 305 GLU A CA 1
ATOM 1503 C C . GLU A 1 305 ? 228.938 243.040 275.404 1.00 79.62 305 GLU A C 1
ATOM 1504 O O . GLU A 1 305 ? 228.255 242.970 274.385 1.00 79.62 305 GLU A O 1
ATOM 1506 N N . SER A 1 306 ? 229.233 241.957 276.131 1.00 87.60 306 SER A N 1
ATOM 1507 C CA . SER A 1 306 ? 228.863 240.591 275.764 1.00 87.60 306 SER A CA 1
ATOM 1508 C C . SER A 1 306 ? 227.848 240.031 276.757 1.00 87.60 306 SER A C 1
ATOM 1509 O O . SER A 1 306 ? 228.144 239.812 277.935 1.00 87.60 306 SER A O 1
ATOM 1511 N N . ALA A 1 307 ? 226.618 239.798 276.294 1.00 94.46 307 ALA A N 1
ATOM 1512 C CA . ALA A 1 307 ? 225.624 239.098 277.096 1.00 94.46 307 ALA A CA 1
ATOM 1513 C C . ALA A 1 307 ? 226.115 237.686 277.438 1.00 94.46 307 ALA A C 1
ATOM 1514 O O . ALA A 1 307 ? 226.674 236.993 276.593 1.00 94.46 307 ALA A O 1
ATOM 1516 N N . CYS A 1 308 ? 225.896 237.231 278.670 1.00 96.72 308 CYS A N 1
ATOM 1517 C CA . CYS A 1 308 ? 226.360 235.912 279.080 1.00 96.72 308 CYS A CA 1
ATOM 1518 C C . CYS A 1 308 ? 225.351 235.176 279.952 1.00 96.72 308 CYS A C 1
ATOM 1519 O O . CYS A 1 308 ? 224.635 235.775 280.763 1.00 96.72 308 CYS A O 1
ATOM 1521 N N . ILE A 1 309 ? 225.311 233.857 279.800 1.00 98.15 309 ILE A N 1
ATOM 1522 C CA . ILE A 1 309 ? 224.643 232.961 280.741 1.00 98.15 309 ILE A CA 1
ATOM 1523 C C . ILE A 1 309 ? 225.653 232.482 281.779 1.00 98.15 309 ILE A C 1
ATOM 1524 O O . ILE A 1 309 ? 226.836 232.343 281.479 1.00 98.15 309 ILE A O 1
ATOM 1526 N N . CYS A 1 310 ? 225.197 232.229 283.004 1.00 98.73 310 CYS A N 1
ATOM 1527 C CA . CYS A 1 310 ? 226.054 231.738 284.079 1.00 98.73 310 CYS A CA 1
ATOM 1528 C C . CYS A 1 310 ? 225.435 230.533 284.785 1.00 98.73 310 CYS A C 1
ATOM 1529 O O . CYS A 1 310 ? 224.215 230.453 284.929 1.00 98.73 310 CYS A O 1
ATOM 1531 N N . ALA A 1 311 ? 226.275 229.609 285.234 1.00 98.39 311 ALA A N 1
ATOM 1532 C CA . ALA A 1 311 ? 225.881 228.400 285.950 1.00 98.39 311 ALA A CA 1
ATOM 1533 C C . ALA A 1 311 ? 226.987 227.956 286.911 1.00 98.39 311 ALA A C 1
ATOM 1534 O O . ALA A 1 311 ? 228.088 228.508 286.889 1.00 98.39 311 ALA A O 1
ATOM 1536 N N . PHE A 1 312 ? 226.695 226.983 287.769 1.00 97.51 312 PHE A N 1
ATOM 1537 C CA . PHE A 1 312 ? 227.699 226.400 288.654 1.00 97.51 312 PHE A CA 1
ATOM 1538 C C . PHE A 1 312 ? 228.324 225.178 287.995 1.00 97.51 312 PHE A C 1
ATOM 1539 O O . PHE A 1 312 ? 227.637 224.413 287.324 1.00 97.51 312 PHE A O 1
ATOM 1541 N N . GLY A 1 313 ? 229.630 225.016 288.182 1.00 93.32 313 GLY A N 1
ATOM 1542 C CA . GLY A 1 313 ? 230.314 223.797 287.776 1.00 93.32 313 GLY A CA 1
ATOM 1543 C C . GLY A 1 313 ? 230.172 222.697 288.821 1.00 93.32 313 GLY A C 1
ATOM 1544 O O . GLY A 1 313 ? 229.560 222.869 289.883 1.00 93.32 313 GLY A O 1
ATOM 1545 N N . ARG A 1 314 ? 230.771 221.545 288.534 1.00 84.71 314 ARG A N 1
ATOM 1546 C CA . ARG A 1 314 ? 230.851 220.428 289.473 1.00 84.71 314 ARG A CA 1
ATOM 1547 C C . ARG A 1 314 ? 231.791 220.793 290.619 1.00 84.71 314 ARG A C 1
ATOM 1548 O O . ARG A 1 314 ? 232.888 221.302 290.405 1.00 84.71 314 ARG A O 1
ATOM 1550 N N . ASN A 1 315 ? 231.380 220.481 291.847 1.00 74.18 315 ASN A N 1
ATOM 1551 C CA . ASN A 1 315 ? 232.212 220.710 293.027 1.00 74.18 315 ASN A CA 1
ATOM 1552 C C . ASN A 1 315 ? 233.526 219.928 292.904 1.00 74.18 315 ASN A C 1
ATOM 1553 O O . ASN A 1 315 ? 233.523 218.696 292.899 1.00 74.18 315 ASN A O 1
ATOM 1555 N N . THR A 1 316 ? 234.644 220.648 292.828 1.00 69.12 316 THR A N 1
ATOM 1556 C CA . THR A 1 316 ? 235.982 220.059 292.679 1.00 69.12 316 THR A CA 1
ATOM 1557 C C . THR A 1 316 ? 236.560 219.611 294.020 1.00 69.12 316 THR A C 1
ATOM 1558 O O . THR A 1 316 ? 237.354 218.676 294.079 1.00 69.12 316 THR A O 1
ATOM 1560 N N . SER A 1 317 ? 236.157 220.252 295.125 1.00 71.78 317 SER A N 1
ATOM 1561 C CA . SER A 1 317 ? 236.595 219.907 296.481 1.00 71.78 317 SER A CA 1
ATOM 1562 C C . SER A 1 317 ? 235.586 220.358 297.545 1.00 71.78 317 SER A C 1
ATOM 1563 O O . SER A 1 317 ? 234.642 221.088 297.252 1.00 71.78 317 SER A O 1
ATOM 1565 N N . LYS A 1 318 ? 235.783 219.949 298.808 1.00 69.18 318 LYS A N 1
ATOM 1566 C CA . LYS A 1 318 ? 234.832 220.200 299.914 1.00 69.18 318 LYS A CA 1
ATOM 1567 C C . LYS A 1 318 ? 234.490 221.678 300.164 1.00 69.18 318 LYS A C 1
ATOM 1568 O O . LYS A 1 318 ? 233.443 221.929 300.743 1.00 69.18 318 LYS A O 1
ATOM 1570 N N . ASN A 1 319 ? 235.336 222.626 299.752 1.00 76.44 319 ASN A N 1
ATOM 1571 C CA . ASN A 1 319 ? 235.152 224.060 300.030 1.00 76.44 319 ASN A CA 1
ATOM 1572 C C . ASN A 1 319 ? 235.408 224.973 298.820 1.00 76.44 319 ASN A C 1
ATOM 1573 O O . ASN A 1 319 ? 235.373 226.193 298.972 1.00 76.44 319 ASN A O 1
ATOM 1575 N N . VAL A 1 320 ? 235.685 224.409 297.644 1.00 82.94 320 VAL A N 1
ATOM 1576 C CA . VAL A 1 320 ? 235.901 225.184 296.420 1.00 82.94 320 VAL A CA 1
ATOM 1577 C C . VAL A 1 320 ? 234.773 224.857 295.462 1.00 82.94 320 VAL A C 1
ATOM 1578 O O . VAL A 1 320 ? 234.585 223.705 295.074 1.00 82.94 320 VAL A O 1
ATOM 1580 N N . ASN A 1 321 ? 234.018 225.891 295.115 1.00 93.42 321 ASN A N 1
ATOM 1581 C CA . ASN A 1 321 ? 232.923 225.816 294.162 1.00 93.42 321 ASN A CA 1
ATOM 1582 C C . ASN A 1 321 ? 233.345 226.584 292.907 1.00 93.42 321 ASN A C 1
ATOM 1583 O O . ASN A 1 321 ? 234.109 227.547 293.002 1.00 93.42 321 ASN A O 1
ATOM 1585 N N . SER A 1 322 ? 232.843 226.187 291.743 1.00 96.10 322 SER A N 1
ATOM 1586 C CA . SER A 1 322 ? 233.119 226.873 290.482 1.00 96.10 322 SER A CA 1
ATOM 1587 C C . SER A 1 322 ? 231.854 227.513 289.909 1.00 96.10 322 SER A C 1
ATOM 1588 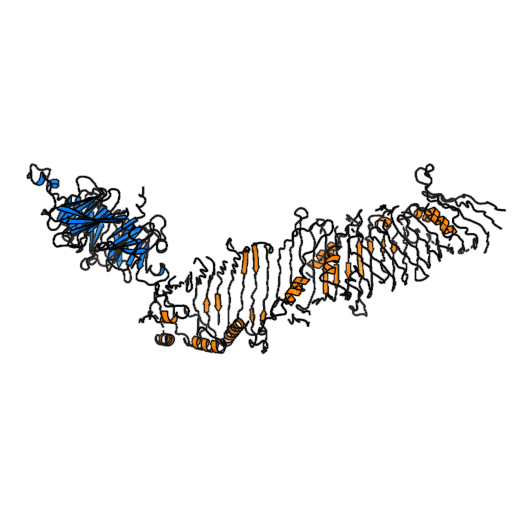O O . SER A 1 322 ? 230.739 227.022 290.091 1.00 96.10 322 SER A O 1
ATOM 1590 N N . VAL A 1 323 ? 232.032 228.634 289.216 1.00 97.83 323 VAL A N 1
ATOM 1591 C CA . VAL A 1 323 ? 231.008 229.290 288.400 1.00 97.83 323 VAL A CA 1
ATOM 1592 C C . VAL A 1 323 ? 231.556 229.441 286.993 1.00 97.83 323 VAL A C 1
ATOM 1593 O O . VAL A 1 323 ? 232.677 229.915 286.806 1.00 97.83 323 VAL A O 1
ATOM 1595 N N . ILE A 1 324 ? 230.747 229.049 286.018 1.00 98.16 324 ILE A N 1
ATOM 1596 C CA . ILE A 1 324 ? 231.017 229.224 284.598 1.00 98.16 324 ILE A CA 1
ATOM 1597 C C . ILE A 1 324 ? 230.173 230.382 284.067 1.00 98.16 324 ILE A C 1
ATOM 1598 O O . ILE A 1 324 ? 228.993 230.504 284.407 1.00 98.16 324 ILE A O 1
ATOM 1600 N N . ALA A 1 325 ? 230.763 231.211 283.209 1.00 98.49 325 ALA A N 1
ATOM 1601 C CA . ALA A 1 325 ? 230.060 232.158 282.358 1.00 98.49 325 ALA A CA 1
ATOM 1602 C C . ALA A 1 325 ? 230.358 231.862 280.880 1.00 98.49 325 ALA A C 1
ATOM 1603 O O . ALA A 1 325 ? 231.521 231.759 280.491 1.00 98.49 325 ALA A O 1
ATOM 1605 N N . ILE A 1 326 ? 229.301 231.744 280.076 1.00 98.28 326 ILE A N 1
ATOM 1606 C CA . ILE A 1 326 ? 229.360 231.548 278.621 1.00 98.28 326 ILE A CA 1
ATOM 1607 C C . ILE A 1 326 ? 228.807 232.803 277.965 1.00 98.28 326 ILE A C 1
ATOM 1608 O O . ILE A 1 326 ? 227.650 233.165 278.205 1.00 98.28 326 ILE A O 1
ATOM 1610 N N . CYS A 1 327 ? 229.632 233.479 277.180 1.00 97.93 327 CYS A N 1
ATOM 1611 C CA . CYS A 1 327 ? 229.341 234.800 276.642 1.00 97.93 327 CYS A CA 1
ATOM 1612 C C . CYS A 1 327 ? 229.064 234.727 275.133 1.00 97.93 327 CYS A C 1
ATOM 1613 O O . CYS A 1 327 ? 229.674 233.933 274.427 1.00 97.93 327 CYS A O 1
ATOM 1615 N N . VAL A 1 328 ? 228.154 235.561 274.623 1.00 96.31 328 VAL A N 1
ATOM 1616 C CA . VAL A 1 328 ? 227.757 235.565 273.198 1.00 96.31 328 VAL A CA 1
ATOM 1617 C C . VAL A 1 328 ? 228.883 235.979 272.246 1.00 96.31 328 VAL A C 1
ATOM 1618 O O . VAL A 1 328 ? 228.825 235.678 271.064 1.00 96.31 328 VAL A O 1
ATOM 1620 N N . ASP A 1 329 ? 229.937 236.621 272.748 1.00 94.73 329 ASP A N 1
ATOM 1621 C CA . ASP A 1 329 ? 231.181 236.884 272.010 1.00 94.73 329 ASP A CA 1
ATOM 1622 C C . ASP A 1 329 ? 232.066 235.640 271.812 1.00 94.73 329 ASP A C 1
ATOM 1623 O O . ASP A 1 329 ? 233.196 235.754 271.334 1.00 94.73 329 ASP A O 1
ATOM 1625 N N . GLY A 1 330 ? 231.582 234.452 272.175 1.00 95.39 330 GLY A N 1
ATOM 1626 C CA . GLY A 1 330 ? 232.306 233.200 272.003 1.00 95.39 330 GLY A CA 1
ATOM 1627 C C . GLY A 1 330 ? 233.274 232.871 273.133 1.00 95.39 330 GLY A C 1
ATOM 1628 O O . GLY A 1 330 ? 234.046 231.927 272.988 1.00 95.39 330 GLY A O 1
ATOM 1629 N N . THR A 1 331 ? 233.271 233.626 274.237 1.00 96.48 331 THR A N 1
ATOM 1630 C CA . THR A 1 331 ? 234.197 233.396 275.355 1.00 96.48 331 THR A CA 1
ATOM 1631 C C . THR A 1 331 ? 233.591 232.550 276.475 1.00 96.48 331 THR A C 1
ATOM 1632 O O . THR A 1 331 ? 232.425 232.689 276.856 1.00 96.48 331 THR A O 1
ATOM 1634 N N . PHE A 1 332 ? 234.419 231.668 277.026 1.00 97.67 332 PHE A N 1
ATOM 1635 C CA . PHE A 1 332 ? 234.156 230.820 278.182 1.00 97.67 332 PHE A CA 1
ATOM 1636 C C . PHE A 1 332 ? 235.014 231.293 279.353 1.00 97.67 332 PHE A C 1
ATOM 1637 O O . PHE A 1 332 ? 236.223 231.482 279.224 1.00 97.67 332 PHE A O 1
ATOM 1639 N N . HIS A 1 333 ? 234.398 231.455 280.522 1.00 97.78 333 HIS A N 1
ATOM 1640 C CA . HIS A 1 333 ? 235.085 231.877 281.738 1.00 97.78 333 HIS A CA 1
ATOM 1641 C C . HIS A 1 333 ? 234.726 230.939 282.873 1.00 97.78 333 HIS A C 1
ATOM 1642 O O . HIS A 1 333 ? 233.549 230.791 283.197 1.00 97.78 333 HIS A O 1
ATOM 1644 N N . LYS A 1 334 ? 235.732 230.377 283.537 1.00 97.03 334 LYS A N 1
ATOM 1645 C CA . LYS A 1 334 ? 235.547 229.579 284.745 1.00 97.03 334 LYS A CA 1
ATOM 1646 C C . LYS A 1 334 ? 236.259 230.232 285.909 1.00 97.03 334 LYS A C 1
ATOM 1647 O O . LYS A 1 334 ? 237.459 230.495 285.849 1.00 97.03 334 LYS A O 1
ATOM 1649 N N . TYR A 1 335 ? 235.520 230.465 286.982 1.00 97.56 335 TYR A N 1
ATOM 1650 C CA . TYR A 1 335 ? 236.041 231.021 288.221 1.00 97.56 335 TYR A CA 1
ATOM 1651 C C . TYR A 1 335 ? 235.784 230.059 289.368 1.00 97.56 335 TYR A C 1
ATOM 1652 O O . TYR A 1 335 ? 234.701 229.492 289.479 1.00 97.56 335 TYR A O 1
ATOM 1654 N N . VAL A 1 336 ? 236.766 229.922 290.248 1.00 96.27 336 VAL A N 1
ATOM 1655 C CA . VAL A 1 336 ? 236.623 229.232 291.528 1.00 96.27 336 VAL A CA 1
ATOM 1656 C C . VAL A 1 336 ? 236.412 230.252 292.630 1.00 96.27 336 VAL A C 1
ATOM 1657 O O . VAL A 1 336 ? 237.028 231.319 292.630 1.00 96.27 336 VAL A O 1
ATOM 1659 N N . PHE A 1 337 ? 235.535 229.936 293.576 1.00 95.59 337 PHE A N 1
ATOM 1660 C CA . PHE A 1 337 ? 235.265 230.782 294.726 1.00 95.59 337 PHE A CA 1
ATOM 1661 C C . PHE A 1 337 ? 235.184 229.974 296.019 1.00 95.59 337 PHE A C 1
ATOM 1662 O O . PHE A 1 337 ? 234.845 228.785 296.028 1.00 95.59 337 PHE A O 1
ATOM 1664 N N . THR A 1 338 ? 235.490 230.648 297.121 1.00 93.44 338 THR A N 1
ATOM 1665 C CA . THR A 1 338 ? 235.537 230.071 298.468 1.00 93.44 338 THR A CA 1
ATOM 1666 C C . THR A 1 338 ? 234.611 230.826 299.431 1.00 93.44 338 THR A C 1
ATOM 1667 O O . THR A 1 338 ? 234.225 231.968 299.158 1.00 93.44 338 THR A O 1
ATOM 1669 N N . PRO A 1 339 ? 234.217 230.217 300.568 1.00 90.51 339 PRO A N 1
ATOM 1670 C CA . PRO A 1 339 ? 233.298 230.836 301.533 1.00 90.51 339 PRO A CA 1
ATOM 1671 C C . PRO A 1 339 ? 233.768 232.164 302.148 1.00 90.51 339 PRO A C 1
ATOM 1672 O O . PRO A 1 339 ? 232.941 232.926 302.636 1.00 90.51 339 PRO A O 1
ATOM 1674 N N . ASP A 1 340 ? 235.069 232.457 302.131 1.00 90.37 340 ASP A N 1
ATOM 1675 C CA . ASP A 1 340 ? 235.646 233.735 302.577 1.00 90.37 340 ASP A CA 1
ATOM 1676 C C . ASP A 1 340 ? 235.528 234.862 301.529 1.00 90.37 340 ASP A C 1
ATOM 1677 O O . ASP A 1 340 ? 235.875 236.009 301.805 1.00 90.37 340 ASP A O 1
ATOM 1679 N N . GLY A 1 341 ? 234.991 234.559 300.343 1.00 91.82 341 GLY A N 1
ATOM 1680 C CA . GLY A 1 341 ? 234.702 235.530 299.290 1.00 91.82 341 GLY A CA 1
ATOM 1681 C C . GLY A 1 341 ? 235.825 235.726 298.275 1.00 91.82 341 GLY A C 1
ATOM 1682 O O . GLY A 1 341 ? 235.677 236.586 297.402 1.00 91.82 341 GLY A O 1
ATOM 1683 N N . ASN A 1 342 ? 236.913 234.946 298.345 1.00 93.99 342 ASN A N 1
ATOM 1684 C CA . ASN A 1 342 ? 237.895 234.909 297.261 1.00 93.99 342 ASN A CA 1
ATOM 1685 C C . ASN A 1 342 ? 237.248 234.333 295.996 1.00 93.99 342 ASN A C 1
ATOM 1686 O O . ASN A 1 342 ? 236.458 233.390 296.064 1.00 93.99 342 ASN A O 1
ATOM 1688 N N . CYS A 1 343 ? 237.577 234.912 294.843 1.00 96.47 343 CYS A N 1
ATOM 1689 C CA . CYS A 1 343 ? 237.065 234.488 293.547 1.00 96.47 343 CYS A CA 1
ATOM 1690 C C . CYS A 1 343 ? 238.136 234.708 292.484 1.00 96.47 343 CYS A C 1
ATOM 1691 O O . CYS A 1 343 ? 238.491 235.847 292.187 1.00 96.47 343 CYS A O 1
ATOM 1693 N N . ASN A 1 344 ? 238.671 233.616 291.949 1.00 95.86 344 ASN A N 1
ATOM 1694 C CA . ASN A 1 344 ? 239.817 233.632 291.050 1.00 95.86 344 ASN A CA 1
ATOM 1695 C C . ASN A 1 344 ? 239.480 232.896 289.760 1.00 95.86 344 ASN A C 1
ATOM 1696 O O . ASN A 1 344 ? 238.778 231.886 289.781 1.00 95.86 344 ASN A O 1
ATOM 1698 N N . ARG A 1 345 ? 239.995 233.399 288.638 1.00 96.71 345 ARG A N 1
ATOM 1699 C CA . ARG A 1 345 ? 239.841 232.747 287.339 1.00 96.71 345 ARG A CA 1
ATOM 1700 C C . ARG A 1 345 ? 240.641 231.447 287.334 1.00 96.71 345 ARG A C 1
ATOM 1701 O O . ARG A 1 345 ? 241.839 231.476 287.593 1.00 96.71 345 ARG A O 1
ATOM 1703 N N . GLU A 1 346 ? 239.977 230.340 287.041 1.00 95.12 346 GLU A N 1
ATOM 1704 C CA . GLU A 1 346 ? 240.592 229.018 286.893 1.00 95.12 346 GLU A CA 1
ATOM 1705 C C . GLU A 1 346 ? 240.871 228.704 285.422 1.00 95.12 346 GLU A C 1
ATOM 1706 O O . GLU A 1 346 ? 241.951 228.222 285.101 1.00 95.12 346 GLU A O 1
ATOM 1708 N N . ALA A 1 347 ? 239.932 229.029 284.526 1.00 95.79 347 ALA A N 1
ATOM 1709 C CA . ALA A 1 347 ? 240.097 228.829 283.089 1.00 95.79 347 ALA A CA 1
ATOM 1710 C C . ALA A 1 347 ? 239.452 229.961 282.279 1.00 95.79 347 ALA A C 1
ATOM 1711 O O . ALA A 1 347 ? 238.509 230.625 282.729 1.00 95.79 347 ALA A O 1
ATOM 1713 N N . PHE A 1 348 ? 239.986 230.176 281.083 1.00 96.62 348 PHE A N 1
ATOM 1714 C CA . PHE A 1 348 ? 239.451 231.067 280.064 1.00 96.62 348 PHE A CA 1
ATOM 1715 C C . PHE A 1 348 ? 239.739 230.452 278.706 1.00 96.62 348 PHE A C 1
ATOM 1716 O O . PHE A 1 348 ? 240.895 230.144 278.431 1.00 96.62 348 PHE A O 1
ATOM 1718 N N . ASP A 1 349 ? 238.713 230.363 277.872 1.00 96.66 349 ASP A N 1
ATOM 1719 C CA . ASP A 1 349 ? 238.811 229.816 276.525 1.00 96.66 349 ASP A CA 1
ATOM 1720 C C . ASP A 1 349 ? 237.882 230.578 275.583 1.00 96.66 349 ASP A C 1
ATOM 1721 O O . ASP A 1 349 ? 236.980 231.309 276.006 1.00 96.66 349 ASP A O 1
ATOM 1723 N N . VAL A 1 350 ? 238.087 230.394 274.284 1.00 95.92 350 VAL A N 1
ATOM 1724 C CA . VAL A 1 350 ? 237.177 230.882 273.250 1.00 95.92 350 VAL A CA 1
ATOM 1725 C C . VAL A 1 350 ? 236.461 229.666 272.680 1.00 95.92 350 VAL A C 1
ATOM 1726 O O . VAL A 1 350 ? 236.981 228.992 271.801 1.00 95.92 350 VAL A O 1
ATOM 1728 N N . TYR A 1 351 ? 235.280 229.344 273.214 1.00 96.18 351 TYR A N 1
ATOM 1729 C CA . TYR A 1 351 ? 234.599 228.081 272.907 1.00 96.18 351 TYR A CA 1
ATOM 1730 C C . TYR A 1 351 ? 234.219 227.943 271.429 1.00 96.18 351 TYR A C 1
ATOM 1731 O O . TYR A 1 351 ? 234.102 226.830 270.939 1.00 96.18 351 TYR A O 1
ATOM 1733 N N . LEU A 1 352 ? 234.053 229.058 270.707 1.00 95.08 352 LEU A N 1
ATOM 1734 C CA . LEU A 1 352 ? 233.800 229.035 269.261 1.00 95.08 352 LEU A CA 1
ATOM 1735 C C . LEU A 1 352 ? 235.031 228.657 268.423 1.00 95.08 352 LEU A C 1
ATOM 1736 O O . LEU A 1 352 ? 234.862 228.285 267.261 1.00 95.08 352 LEU A O 1
ATOM 1738 N N . ASP A 1 353 ? 236.230 228.763 268.997 1.00 93.55 353 ASP A N 1
ATOM 1739 C CA . ASP A 1 353 ? 237.501 228.417 268.348 1.00 93.55 353 ASP A CA 1
ATOM 1740 C C . ASP A 1 353 ? 237.957 226.997 268.720 1.00 93.55 353 ASP A C 1
ATOM 1741 O O . ASP A 1 353 ? 238.991 226.535 268.241 1.00 93.55 353 ASP A O 1
ATOM 1743 N N . ILE A 1 354 ? 237.190 226.303 269.568 1.00 88.12 354 ILE A N 1
ATOM 1744 C CA . ILE A 1 354 ? 237.354 224.870 269.800 1.00 88.12 354 ILE A CA 1
ATOM 1745 C C . ILE A 1 354 ? 236.845 224.181 268.539 1.00 88.12 354 ILE A C 1
ATOM 1746 O O . ILE A 1 354 ? 235.647 224.196 268.266 1.00 88.12 354 ILE A O 1
ATOM 1748 N N . CYS A 1 355 ? 237.763 223.645 267.744 1.00 68.11 355 CYS A N 1
ATOM 1749 C CA . CYS A 1 355 ? 237.426 222.696 266.693 1.00 68.11 355 CYS A CA 1
ATOM 1750 C C . CYS A 1 355 ? 237.223 221.317 267.329 1.00 68.11 355 CYS A C 1
ATOM 1751 O O . CYS A 1 355 ? 237.812 221.038 268.377 1.00 68.11 355 CYS A O 1
ATOM 1753 N N . ASP A 1 356 ? 236.413 220.462 266.701 1.00 58.78 356 ASP A N 1
ATOM 1754 C CA . ASP A 1 356 ? 236.473 219.034 266.999 1.00 58.78 356 ASP A CA 1
ATOM 1755 C C . ASP A 1 356 ? 237.931 218.600 266.804 1.00 58.78 356 ASP A C 1
ATOM 1756 O O . ASP A 1 356 ? 238.523 218.838 265.746 1.00 58.78 356 ASP A O 1
ATOM 1758 N N . ASP A 1 357 ? 238.533 218.046 267.857 1.00 50.32 357 ASP A N 1
ATOM 1759 C CA . ASP A 1 357 ? 239.803 217.340 267.757 1.00 50.32 357 ASP A CA 1
ATOM 1760 C C . ASP A 1 357 ? 239.548 216.098 266.879 1.00 50.32 357 ASP A C 1
ATOM 1761 O O . ASP A 1 357 ? 239.362 214.994 267.382 1.00 50.32 357 ASP A O 1
ATOM 1763 N N . ASP A 1 358 ? 239.510 216.274 265.555 1.00 44.11 358 ASP A N 1
ATOM 1764 C CA . ASP A 1 358 ? 239.610 215.178 264.579 1.00 44.11 358 ASP A CA 1
ATOM 1765 C C . ASP A 1 358 ? 241.012 214.527 264.611 1.00 44.11 358 ASP A C 1
ATOM 1766 O O . ASP A 1 358 ? 241.273 213.541 263.921 1.00 44.11 358 ASP A O 1
ATOM 1768 N N . ASP A 1 359 ? 241.918 215.040 265.445 1.00 35.59 359 ASP A N 1
ATOM 1769 C CA . ASP A 1 359 ? 243.194 214.420 265.767 1.00 35.59 359 ASP A CA 1
ATOM 1770 C C . ASP A 1 359 ? 243.063 213.587 267.056 1.00 35.59 359 ASP A C 1
ATOM 1771 O O . ASP A 1 359 ? 243.469 214.077 268.101 1.00 35.59 359 ASP A O 1
ATOM 1773 N N . PHE A 1 360 ? 242.516 212.360 267.010 1.00 33.41 360 PHE A N 1
ATOM 1774 C CA . PHE A 1 360 ? 243.029 211.184 267.759 1.00 33.41 360 PHE A CA 1
ATOM 1775 C C . PHE A 1 360 ? 242.373 209.850 267.371 1.00 33.41 360 PHE A C 1
ATOM 1776 O O . PHE A 1 360 ? 241.134 209.713 267.474 1.00 33.41 360 PHE A O 1
ATOM 1778 N N . ASP B 2 173 ? 230.501 241.235 116.074 1.00 532.21 173 ASP B N 1
ATOM 1779 C CA . ASP B 2 173 ? 230.394 242.538 116.721 1.00 533.30 173 ASP B CA 1
ATOM 1780 C C . ASP B 2 173 ? 229.684 242.428 118.067 1.00 535.48 173 ASP B C 1
ATOM 1781 O O . ASP B 2 173 ? 228.641 241.784 118.178 1.00 530.70 173 ASP B O 1
ATOM 1783 N N . THR B 2 174 ? 230.263 243.056 119.088 1.00 545.13 174 THR B N 1
ATOM 1784 C CA . THR B 2 174 ? 229.692 243.063 120.435 1.00 541.86 174 THR B CA 1
ATOM 1785 C C . THR B 2 174 ? 228.561 244.083 120.479 1.00 544.52 174 THR B C 1
ATOM 1786 O O . THR B 2 174 ? 228.743 245.233 120.883 1.00 547.57 174 THR B O 1
ATOM 1788 N N . VAL B 2 175 ? 227.371 243.655 120.059 1.00 537.79 175 VAL B N 1
ATOM 1789 C CA . VAL B 2 175 ? 226.210 244.537 120.001 1.00 539.05 175 VAL B CA 1
ATOM 1790 C C . VAL B 2 175 ? 225.678 244.789 121.405 1.00 530.86 175 VAL B C 1
ATOM 1791 O O . VAL B 2 175 ? 225.043 243.917 122.007 1.00 520.13 175 VAL B O 1
ATOM 1793 N N . VAL B 2 176 ? 225.927 245.983 121.935 1.00 544.19 176 VAL B N 1
ATOM 1794 C CA . VAL B 2 176 ? 225.385 246.372 123.250 1.00 543.04 176 VAL B CA 1
ATOM 1795 C C . VAL B 2 176 ? 224.042 247.036 122.970 1.00 543.51 176 VAL B C 1
ATOM 1796 O O . VAL B 2 176 ? 223.946 248.181 122.522 1.00 546.31 176 VAL B O 1
ATOM 1798 N N . ARG B 2 177 ? 222.969 246.293 123.244 1.00 531.97 177 ARG B N 1
ATOM 1799 C CA . ARG B 2 177 ? 221.604 246.741 122.970 1.00 532.70 177 ARG B CA 1
ATOM 1800 C C . ARG B 2 177 ? 220.724 246.495 124.197 1.00 526.81 177 ARG B C 1
ATOM 1801 O O . ARG B 2 177 ? 219.618 245.964 124.104 1.00 528.81 177 ARG B O 1
ATOM 1803 N N . VAL B 2 178 ? 221.226 246.890 125.366 1.00 508.13 178 VAL B N 1
ATOM 1804 C CA . VAL B 2 178 ? 220.490 246.707 126.613 1.00 498.90 178 VAL B CA 1
ATOM 1805 C C . VAL B 2 178 ? 220.961 247.727 127.641 1.00 488.03 178 VAL B C 1
ATOM 1806 O O . VAL B 2 178 ? 222.138 248.103 127.667 1.00 491.82 178 VAL B O 1
ATOM 1808 N N . GLU B 2 179 ? 220.043 248.176 128.492 1.00 455.18 179 GLU B N 1
ATOM 1809 C CA . GLU B 2 179 ? 220.338 249.167 129.521 1.00 439.17 179 GLU B CA 1
ATOM 1810 C C . GLU B 2 179 ? 219.193 249.157 130.524 1.00 420.80 179 GLU B C 1
ATOM 1811 O O . GLU B 2 179 ? 218.312 248.294 130.479 1.00 416.01 179 GLU B O 1
ATOM 1813 N N . HIS B 2 180 ? 219.227 250.123 131.442 1.00 400.66 180 HIS B N 1
ATOM 1814 C CA . HIS B 2 180 ? 218.131 250.311 132.383 1.00 385.77 180 HIS B CA 1
ATOM 1815 C C . HIS B 2 180 ? 216.825 250.535 131.634 1.00 381.81 180 HIS B C 1
ATOM 1816 O O . HIS B 2 180 ? 216.765 251.311 130.678 1.00 385.14 180 HIS B O 1
ATOM 1818 N N . SER B 2 181 ? 215.778 249.849 132.080 1.00 360.66 181 SER B N 1
ATOM 1819 C CA . SER B 2 181 ? 214.491 249.917 131.402 1.00 350.89 181 SER B CA 1
ATOM 1820 C C . SER B 2 181 ? 213.373 250.181 132.403 1.00 340.62 181 SER B C 1
ATOM 1821 O O . SER B 2 181 ? 213.622 250.243 133.614 1.00 342.18 181 SER B O 1
ATOM 1823 N N . PRO B 2 182 ? 212.138 250.350 131.936 1.00 332.56 182 PRO B N 1
ATOM 1824 C CA . PRO B 2 182 ? 211.030 250.616 132.859 1.00 328.50 182 PRO B CA 1
ATOM 1825 C C . PRO B 2 182 ? 210.794 249.446 133.801 1.00 329.78 182 PRO B C 1
ATOM 1826 O O . PRO B 2 182 ? 210.707 248.290 133.381 1.00 327.57 182 PRO B O 1
ATOM 1828 N N . GLY B 2 183 ? 210.686 249.755 135.086 1.00 334.97 183 GLY B N 1
ATOM 1829 C CA . GLY B 2 183 ? 210.481 248.729 136.087 1.00 340.62 183 GLY B CA 1
ATOM 1830 C C . GLY B 2 183 ? 210.078 249.344 137.405 1.00 348.25 183 GLY B C 1
ATOM 1831 O O . GLY B 2 183 ? 210.262 250.544 137.637 1.00 346.54 183 GLY B O 1
ATOM 1832 N N . ASP B 2 184 ? 209.525 248.498 138.271 1.00 361.23 184 ASP B N 1
ATOM 1833 C CA . ASP B 2 184 ? 209.066 248.931 139.589 1.00 368.07 184 ASP B CA 1
ATOM 1834 C C . ASP B 2 184 ? 210.286 249.129 140.483 1.00 371.63 184 ASP B C 1
ATOM 1835 O O . ASP B 2 184 ? 210.681 248.259 141.264 1.00 372.95 184 ASP B O 1
ATOM 1837 N N . GLY B 2 185 ? 210.907 250.298 140.344 1.00 376.32 185 GLY B N 1
ATOM 1838 C CA . GLY B 2 185 ? 212.015 250.665 141.200 1.00 380.44 185 GLY B CA 1
ATOM 1839 C C . GLY B 2 185 ? 211.591 250.705 142.651 1.00 386.36 185 GLY B C 1
ATOM 1840 O O . GLY B 2 185 ? 210.839 251.594 143.061 1.00 388.08 185 GLY B O 1
ATOM 1841 N N . GLU B 2 186 ? 212.059 249.736 143.434 1.00 388.48 186 GLU B N 1
ATOM 1842 C CA . GLU B 2 186 ? 211.651 249.625 144.825 1.00 391.73 186 GLU B CA 1
ATOM 1843 C C . GLU B 2 186 ? 212.143 250.825 145.628 1.00 390.25 186 GLU B C 1
ATOM 1844 O O . GLU B 2 186 ? 212.956 251.630 145.165 1.00 389.89 186 GLU B O 1
ATOM 1846 N N . ARG B 2 187 ? 211.611 250.957 146.844 1.00 385.72 187 ARG B N 1
ATOM 1847 C CA . ARG B 2 187 ? 212.105 251.991 147.745 1.00 382.38 187 ARG B CA 1
ATOM 1848 C C . ARG B 2 187 ? 213.597 251.817 147.995 1.00 380.30 187 ARG B C 1
ATOM 1849 O O . ARG B 2 187 ? 214.388 252.738 147.770 1.00 377.79 187 ARG B O 1
ATOM 1851 N N . GLY B 2 188 ? 214.004 250.621 148.409 1.00 380.81 188 GLY B N 1
ATOM 1852 C CA . GLY B 2 188 ? 215.389 250.383 148.758 1.00 378.92 188 GLY B CA 1
ATOM 1853 C C . GLY B 2 188 ? 216.292 250.030 147.594 1.00 377.56 188 GLY B C 1
ATOM 1854 O O . GLY B 2 188 ? 217.514 250.154 147.705 1.00 374.33 188 GLY B O 1
ATOM 1855 N N . VAL B 2 189 ? 215.714 249.604 146.471 1.00 379.10 189 VAL B N 1
ATOM 1856 C CA . VAL B 2 189 ? 216.488 249.140 145.328 1.00 376.99 189 VAL B CA 1
ATOM 1857 C C . VAL B 2 189 ? 215.954 249.772 144.052 1.00 377.15 189 VAL B C 1
ATOM 1858 O O . VAL B 2 189 ? 214.764 250.080 143.937 1.00 380.02 189 VAL B O 1
ATOM 1860 N N . ALA B 2 190 ? 216.846 249.957 143.082 1.00 369.46 190 ALA B N 1
ATOM 1861 C CA . ALA B 2 190 ? 216.482 250.520 141.789 1.00 365.79 190 ALA B CA 1
ATOM 1862 C C . ALA B 2 190 ? 216.310 249.391 140.779 1.00 360.37 190 ALA B C 1
ATOM 1863 O O . ALA B 2 190 ? 217.237 248.605 140.556 1.00 359.14 190 ALA B O 1
ATOM 1865 N N . VAL B 2 191 ? 215.127 249.313 140.173 1.00 357.00 191 VAL B N 1
ATOM 1866 C CA . VAL B 2 191 ? 214.837 248.299 139.160 1.00 351.21 191 VAL B CA 1
ATOM 1867 C C . VAL B 2 191 ? 215.496 248.754 137.861 1.00 345.69 191 VAL B C 1
ATOM 1868 O O . VAL B 2 191 ? 214.954 249.588 137.135 1.00 345.43 191 VAL B O 1
ATOM 1870 N N . GLU B 2 192 ? 216.667 248.198 137.561 1.00 340.91 192 GLU B N 1
ATOM 1871 C CA . GLU B 2 192 ? 217.409 248.569 136.359 1.00 340.81 192 GLU B CA 1
ATOM 1872 C C . GLU B 2 192 ? 218.180 247.345 135.890 1.00 340.27 192 GLU B C 1
ATOM 1873 O O . GLU B 2 192 ? 219.238 247.029 136.444 1.00 338.08 192 GLU B O 1
ATOM 1875 N N . VAL B 2 193 ? 217.658 246.661 134.873 1.00 343.32 193 VAL B N 1
ATOM 1876 C CA . VAL B 2 193 ? 218.302 245.462 134.351 1.00 344.24 193 VAL B CA 1
ATOM 1877 C C . VAL B 2 193 ? 219.454 245.886 133.453 1.00 349.21 193 VAL B C 1
ATOM 1878 O O . VAL B 2 193 ? 219.273 246.109 132.251 1.00 355.61 193 VAL B O 1
ATOM 1880 N N . ARG B 2 194 ? 220.643 246.007 134.032 1.00 348.05 194 ARG B N 1
ATOM 1881 C CA . ARG B 2 194 ? 221.822 246.485 133.325 1.00 350.96 194 ARG B CA 1
ATOM 1882 C C . ARG B 2 194 ? 222.721 245.311 132.968 1.00 348.95 194 ARG B C 1
ATOM 1883 O O . ARG B 2 194 ? 223.085 244.516 133.840 1.00 349.62 194 ARG B O 1
ATOM 1885 N N . VAL B 2 195 ? 223.070 245.200 131.687 1.00 349.12 195 VAL B N 1
ATOM 1886 C CA . VAL B 2 195 ? 224.068 244.232 131.250 1.00 349.23 195 VAL B CA 1
ATOM 1887 C C . VAL B 2 195 ? 225.389 244.966 131.065 1.00 353.33 195 VAL B C 1
ATOM 1888 O O . VAL B 2 195 ? 225.685 245.471 129.976 1.00 355.98 195 VAL B O 1
ATOM 1890 N N . GLN B 2 196 ? 226.194 245.021 132.122 1.00 355.80 196 GLN B N 1
ATOM 1891 C CA . GLN B 2 196 ? 227.412 245.818 132.138 1.00 358.61 196 GLN B CA 1
ATOM 1892 C C . GLN B 2 196 ? 228.639 244.923 132.032 1.00 361.66 196 GLN B C 1
ATOM 1893 O O . GLN B 2 196 ? 228.643 243.793 132.532 1.00 360.31 196 GLN B O 1
ATOM 1895 N N . ARG B 2 197 ? 229.680 245.442 131.377 1.00 365.48 197 ARG B N 1
ATOM 1896 C CA . ARG B 2 197 ? 230.949 244.731 131.201 1.00 368.15 197 ARG B CA 1
ATOM 1897 C C . ARG B 2 197 ? 230.739 243.374 130.534 1.00 370.00 197 ARG B C 1
ATOM 1898 O O . ARG B 2 197 ? 231.401 242.388 130.866 1.00 369.55 197 ARG B O 1
ATOM 1900 N N . LEU B 2 198 ? 229.810 243.324 129.583 1.00 374.52 198 LEU B N 1
ATOM 1901 C CA . LEU B 2 198 ? 229.459 242.090 128.894 1.00 375.61 198 LEU B CA 1
ATOM 1902 C C . LEU B 2 198 ? 229.288 242.364 127.409 1.00 387.06 198 LEU B C 1
ATOM 1903 O O . LEU B 2 198 ? 228.626 243.334 127.025 1.00 390.48 198 LEU B O 1
ATOM 1905 N N . GLU B 2 199 ? 229.888 241.510 126.578 1.00 402.05 199 GLU B N 1
ATOM 1906 C CA . GLU B 2 199 ? 229.700 241.570 125.129 1.00 418.36 199 GLU B CA 1
ATOM 1907 C C . GLU B 2 199 ? 228.416 240.815 124.796 1.00 415.63 199 GLU B C 1
ATOM 1908 O O . GLU B 2 199 ? 228.394 239.595 124.621 1.00 410.05 199 GLU B O 1
ATOM 1910 N N . TYR B 2 200 ? 227.321 241.571 124.705 1.00 422.89 200 TYR B N 1
ATOM 1911 C CA . TYR B 2 200 ? 225.992 240.999 124.493 1.00 421.34 200 TYR B CA 1
ATOM 1912 C C . TYR B 2 200 ? 225.927 240.562 123.031 1.00 423.08 200 TYR B C 1
ATOM 1913 O O . TYR B 2 200 ? 225.399 241.248 122.154 1.00 436.61 200 TYR B O 1
ATOM 1922 N N . CYS B 2 201 ? 226.481 239.382 122.772 1.00 399.66 201 CYS B N 1
ATOM 1923 C CA . CYS B 2 201 ? 226.705 238.885 121.420 1.00 392.61 201 CYS B CA 1
ATOM 1924 C C . CYS B 2 201 ? 225.537 237.999 121.008 1.00 378.09 201 CYS B C 1
ATOM 1925 O O . CYS B 2 201 ? 225.670 236.772 120.957 1.00 366.80 201 CYS B O 1
ATOM 1928 N N . ASP B 2 202 ? 224.401 238.622 120.704 1.00 377.05 202 ASP B N 1
ATOM 1929 C CA . ASP B 2 202 ? 223.235 237.900 120.218 1.00 367.30 202 ASP B CA 1
ATOM 1930 C C . ASP B 2 202 ? 223.436 237.545 118.751 1.00 370.68 202 ASP B C 1
ATOM 1931 O O . ASP B 2 202 ? 223.522 238.433 117.897 1.00 372.21 202 ASP B O 1
ATOM 1933 N N . GLU B 2 203 ? 223.501 236.250 118.463 1.00 370.50 203 GLU B N 1
ATOM 1934 C CA . GLU B 2 203 ? 223.752 235.782 117.106 1.00 375.89 203 GLU B CA 1
ATOM 1935 C C . GLU B 2 203 ? 222.595 234.934 116.590 1.00 376.39 203 GLU B C 1
ATOM 1936 O O . GLU B 2 203 ? 222.721 234.252 115.573 1.00 376.55 203 GLU B O 1
ATOM 1938 N N . ALA B 2 221 ? 208.363 227.005 121.540 1.00 243.51 221 ALA B N 1
ATOM 1939 C CA . ALA B 2 221 ? 209.120 228.080 120.907 1.00 239.76 221 ALA B CA 1
ATOM 1940 C C . ALA B 2 221 ? 210.478 228.256 121.576 1.00 229.52 221 ALA B C 1
ATOM 1941 O O . ALA B 2 221 ? 210.694 229.211 122.322 1.00 219.52 221 ALA B O 1
ATOM 1943 N N . PHE B 2 222 ? 211.393 227.325 121.302 1.00 228.61 222 PHE B N 1
ATOM 1944 C CA . PHE B 2 222 ? 212.739 227.351 121.875 1.00 219.19 222 PHE B CA 1
ATOM 1945 C C . PHE B 2 222 ? 213.581 228.368 121.109 1.00 214.69 222 PHE B C 1
ATOM 1946 O O . PHE B 2 222 ? 214.454 228.032 120.305 1.00 215.14 222 PHE B O 1
ATOM 1954 N N . LEU B 2 223 ? 213.309 229.645 121.374 1.00 211.17 223 LEU B N 1
ATOM 1955 C CA . LEU B 2 223 ? 214.019 230.755 120.743 1.00 208.54 223 LEU B CA 1
ATOM 1956 C C . LEU B 2 223 ? 215.194 231.130 121.638 1.00 202.57 223 LEU B C 1
ATOM 1957 O O . LEU B 2 223 ? 215.008 231.649 122.741 1.00 199.55 223 LEU B O 1
ATOM 1959 N N . HIS B 2 224 ? 216.408 230.871 121.159 1.00 202.45 224 HIS B N 1
ATOM 1960 C CA . HIS B 2 224 ? 217.624 231.144 121.913 1.00 202.59 224 HIS B CA 1
ATOM 1961 C C . HIS B 2 224 ? 218.369 232.312 121.282 1.00 207.37 224 HIS B C 1
ATOM 1962 O O . HIS B 2 224 ? 218.673 232.290 120.084 1.00 206.79 224 HIS B O 1
ATOM 1969 N N . LYS B 2 225 ? 218.664 233.321 122.090 1.00 211.76 225 LYS B N 1
ATOM 1970 C CA . LYS B 2 225 ? 219.536 234.425 121.708 1.00 225.02 225 LYS B CA 1
ATOM 1971 C C . LYS B 2 225 ? 220.718 234.395 122.670 1.00 236.62 225 LYS B C 1
ATOM 1972 O O . LYS B 2 225 ? 220.644 234.949 123.770 1.00 237.00 225 LYS B O 1
ATOM 1974 N N . LEU B 2 226 ? 221.796 233.730 122.257 1.00 241.76 226 LEU B N 1
ATOM 1975 C CA . LEU B 2 226 ? 222.969 233.580 123.109 1.00 247.43 226 LEU B CA 1
ATOM 1976 C C . LEU B 2 226 ? 223.485 234.951 123.524 1.00 263.39 226 LEU B C 1
ATOM 1977 O O . LEU B 2 226 ? 223.790 235.792 122.674 1.00 288.08 226 LEU B O 1
ATOM 1982 N N . LEU B 2 227 ? 223.588 235.173 124.834 1.00 259.84 227 LEU B N 1
ATOM 1983 C CA . LEU B 2 227 ? 223.852 236.510 125.351 1.00 278.13 227 LEU B CA 1
ATOM 1984 C C . LEU B 2 227 ? 224.832 236.494 126.516 1.00 276.88 227 LEU B C 1
ATOM 1985 O O . LEU B 2 227 ? 225.474 235.476 126.789 1.00 266.46 227 LEU B O 1
ATOM 1990 N N . GLN B 2 228 ? 224.960 237.634 127.197 1.00 300.91 228 GLN B N 1
ATOM 1991 C CA . GLN B 2 228 ? 225.738 237.718 128.434 1.00 303.74 228 GLN B CA 1
ATOM 1992 C C . GLN B 2 228 ? 225.069 238.778 129.310 1.00 312.37 228 GLN B C 1
ATOM 1993 O O . GLN B 2 228 ? 225.350 239.972 129.186 1.00 324.90 228 GLN B O 1
ATOM 1999 N N . LEU B 2 229 ? 224.186 238.324 130.198 1.00 309.58 229 LEU B N 1
ATOM 2000 C CA . LEU B 2 229 ? 223.490 239.203 131.127 1.00 321.92 229 LEU B CA 1
ATOM 2001 C C . LEU B 2 229 ? 224.331 239.537 132.353 1.00 327.87 229 LEU B C 1
ATOM 2002 O O . LEU B 2 229 ? 223.793 240.014 133.359 1.00 333.50 229 LEU B O 1
ATOM 2007 N N . ALA B 2 230 ? 225.635 239.276 132.281 1.00 324.68 230 ALA B N 1
ATOM 2008 C CA . ALA B 2 230 ? 226.544 239.588 133.374 1.00 335.37 230 ALA B CA 1
ATOM 2009 C C . ALA B 2 230 ? 226.525 241.078 133.685 1.00 344.68 230 ALA B C 1
ATOM 2010 O O . ALA B 2 230 ? 226.522 241.918 132.781 1.00 347.16 230 ALA B O 1
ATOM 2012 N N . GLY B 2 231 ? 226.502 241.401 134.976 1.00 350.05 231 GLY B N 1
ATOM 2013 C CA . GLY B 2 231 ? 226.547 242.786 135.398 1.00 353.53 231 GLY B CA 1
ATOM 2014 C C . GLY B 2 231 ? 225.256 243.338 135.953 1.00 354.42 231 GLY B C 1
ATOM 2015 O O . GLY B 2 231 ? 225.187 244.537 136.242 1.00 355.29 231 GLY B O 1
ATOM 2016 N N . VAL B 2 232 ? 224.221 242.507 136.103 1.00 353.26 232 VAL B N 1
ATOM 2017 C CA . VAL B 2 232 ? 223.006 242.966 136.762 1.00 354.84 232 VAL B CA 1
ATOM 2018 C C . VAL B 2 232 ? 223.335 243.308 138.207 1.00 356.41 232 VAL B C 1
ATOM 2019 O O . VAL B 2 232 ? 223.794 242.458 138.980 1.00 357.12 232 VAL B O 1
ATOM 2023 N N . ARG B 2 233 ? 223.098 244.564 138.582 1.00 357.14 233 ARG B N 1
ATOM 2024 C CA . ARG B 2 233 ? 223.557 245.086 139.862 1.00 358.19 233 ARG B CA 1
ATOM 2025 C C . ARG B 2 233 ? 222.382 245.589 140.683 1.00 357.01 233 ARG B C 1
ATOM 2026 O O . ARG B 2 233 ? 221.563 246.373 140.192 1.00 356.36 233 ARG B O 1
ATOM 2028 N N . LEU B 2 234 ? 222.305 245.129 141.932 1.00 356.92 234 LEU B N 1
ATOM 2029 C CA . LEU B 2 234 ? 221.371 245.674 142.915 1.00 355.59 234 LEU B CA 1
ATOM 2030 C C . LEU B 2 234 ? 222.098 246.707 143.777 1.00 358.04 234 LEU B C 1
ATOM 2031 O O . LEU B 2 234 ? 222.307 246.534 144.979 1.00 360.32 234 LEU B O 1
ATOM 2036 N N . HIS B 2 235 ? 222.502 247.801 143.121 1.00 356.96 235 HIS B N 1
ATOM 2037 C CA . HIS B 2 235 ? 223.181 248.879 143.836 1.00 357.61 235 HIS B CA 1
ATOM 2038 C C . HIS B 2 235 ? 222.317 249.397 144.977 1.00 356.98 235 HIS B C 1
ATOM 2039 O O . HIS B 2 235 ? 222.824 249.701 146.063 1.00 365.38 235 HIS B O 1
ATOM 2041 N N . TYR B 2 236 ? 221.015 249.503 144.744 1.00 355.66 236 TYR B N 1
ATOM 2042 C CA . TYR B 2 236 ? 219.995 249.682 145.790 1.00 359.08 236 TYR B CA 1
ATOM 2043 C C . TYR B 2 236 ? 220.240 251.023 146.490 1.00 362.12 236 TYR B C 1
ATOM 2044 O O . TYR B 2 236 ? 220.751 251.961 145.860 1.00 359.98 236 TYR B O 1
ATOM 2046 N N . GLU B 2 237 ? 219.886 251.141 147.771 1.00 367.19 237 GLU B N 1
ATOM 2047 C CA . GLU B 2 237 ? 219.958 252.373 148.552 1.00 369.42 237 GLU B CA 1
ATOM 2048 C C . GLU B 2 237 ? 219.116 253.495 147.954 1.00 369.62 237 GLU B C 1
ATOM 2049 O O . GLU B 2 237 ? 219.439 254.672 148.144 1.00 369.96 237 GLU B O 1
ATOM 2051 N N . GLU B 2 238 ? 218.037 253.160 147.240 1.00 370.48 238 GLU B N 1
ATOM 2052 C CA . GLU B 2 238 ? 217.272 254.181 146.530 1.00 370.91 238 GLU B CA 1
ATOM 2053 C C . GLU B 2 238 ? 216.411 255.011 147.480 1.00 369.96 238 GLU B C 1
ATOM 2054 O O . GLU B 2 238 ? 216.087 256.166 147.181 1.00 369.72 238 GLU B O 1
ATOM 2056 N N . LEU B 2 239 ? 216.000 254.435 148.609 1.00 367.98 239 LEU B N 1
ATOM 2057 C CA . LEU B 2 239 ? 215.199 255.201 149.562 1.00 365.20 239 LEU B CA 1
ATOM 2058 C C . LEU B 2 239 ? 216.029 256.112 150.456 1.00 362.93 239 LEU B C 1
ATOM 2059 O O . LEU B 2 239 ? 215.654 257.288 150.609 1.00 361.92 239 LEU B O 1
ATOM 2061 N N . PRO B 2 240 ? 217.126 255.660 151.063 1.00 361.83 240 PRO B N 1
ATOM 2062 C CA . PRO B 2 240 ? 217.784 256.475 152.093 1.00 360.38 240 PRO B CA 1
ATOM 2063 C C . PRO B 2 240 ? 218.447 257.716 151.517 1.00 362.44 240 PRO B C 1
ATOM 2064 O O . PRO B 2 240 ? 219.078 257.671 150.458 1.00 365.09 240 PRO B O 1
ATOM 2066 N N . ALA B 2 241 ? 218.307 258.826 152.246 1.00 361.16 241 ALA B N 1
ATOM 2067 C CA . ALA B 2 241 ? 218.961 260.094 151.914 1.00 361.67 241 ALA B CA 1
ATOM 2068 C C . ALA B 2 241 ? 218.702 260.502 150.467 1.00 363.45 241 ALA B C 1
ATOM 2069 O O . ALA B 2 241 ? 219.588 261.011 149.777 1.00 365.03 241 ALA B O 1
ATOM 2071 N N . GLN B 2 242 ? 217.469 260.281 150.007 1.00 364.68 242 GLN B N 1
ATOM 2072 C CA . GLN B 2 242 ? 217.092 260.539 148.616 1.00 366.00 242 GLN B CA 1
ATOM 2073 C C . GLN B 2 242 ? 218.046 259.835 147.656 1.00 368.73 242 GLN B C 1
ATOM 2074 O O . GLN B 2 242 ? 218.832 260.471 146.949 1.00 370.38 242 GLN B O 1
ATOM 2076 N N . GLU B 2 243 ? 217.998 258.501 147.667 1.00 370.63 243 GLU B N 1
ATOM 2077 C CA . GLU B 2 243 ? 218.815 257.585 146.865 1.00 373.30 243 GLU B CA 1
ATOM 2078 C C . GLU B 2 243 ? 220.243 257.493 147.383 1.00 376.78 243 GLU B C 1
ATOM 2079 O O . GLU B 2 243 ? 221.043 256.736 146.809 1.00 377.95 243 GLU B O 1
ATOM 2081 N N . GLU B 2 244 ? 220.581 258.214 148.459 1.00 377.11 244 GLU B N 1
ATOM 2082 C CA . GLU B 2 244 ? 221.924 258.255 149.026 1.00 383.91 244 GLU B CA 1
ATOM 2083 C C . GLU B 2 244 ? 222.940 258.514 147.922 1.00 395.22 244 GLU B C 1
ATOM 2084 O O . GLU B 2 244 ? 223.949 257.803 147.826 1.00 402.09 244 GLU B O 1
ATOM 2086 N N . PRO B 2 245 ? 222.698 259.501 147.064 1.00 397.57 245 PRO B N 1
ATOM 2087 C CA . PRO B 2 245 ? 223.608 259.757 145.945 1.00 403.87 245 PRO B CA 1
ATOM 2088 C C . PRO B 2 245 ? 225.007 260.068 146.441 1.00 412.32 245 PRO B C 1
ATOM 2089 O O . PRO B 2 245 ? 225.999 259.722 145.781 1.00 412.03 245 PRO B O 1
ATOM 2091 N N . PRO B 2 246 ? 225.130 260.729 147.596 1.00 422.73 246 PRO B N 1
ATOM 2092 C CA . PRO B 2 246 ? 226.475 260.958 148.152 1.00 428.47 246 PRO B CA 1
ATOM 2093 C C . PRO B 2 246 ? 227.235 259.674 148.437 1.00 429.82 246 PRO B C 1
ATOM 2094 O O . PRO B 2 246 ? 228.456 259.625 148.240 1.00 432.65 246 PRO B O 1
ATOM 2096 N N . GLU B 2 247 ? 226.547 258.629 148.890 1.00 427.76 247 GLU B N 1
ATOM 2097 C CA . GLU B 2 247 ? 227.180 257.349 149.212 1.00 430.86 247 GLU B CA 1
ATOM 2098 C C . GLU B 2 247 ? 226.396 256.198 148.598 1.00 429.89 247 GLU B C 1
ATOM 2099 O O . GLU B 2 247 ? 225.482 255.653 149.243 1.00 429.01 247 GLU B O 1
ATOM 2101 N N . PRO B 2 248 ? 226.695 255.803 147.363 1.00 432.06 248 PRO B N 1
ATOM 2102 C CA . PRO B 2 248 ? 226.053 254.614 146.788 1.00 434.25 248 PRO B CA 1
ATOM 2103 C C . PRO B 2 248 ? 226.389 253.378 147.602 1.00 435.64 248 PRO B C 1
ATOM 2104 O O . PRO B 2 248 ? 227.516 253.243 148.102 1.00 435.84 248 PRO B O 1
ATOM 2106 N N . PRO B 2 249 ? 225.441 252.456 147.762 1.00 434.29 249 PRO B N 1
ATOM 2107 C CA . PRO B 2 249 ? 225.688 251.300 148.633 1.00 434.90 249 PRO B CA 1
ATOM 2108 C C . PRO B 2 249 ? 226.793 250.408 148.087 1.00 436.10 249 PRO B C 1
ATOM 2109 O O . PRO B 2 249 ? 226.965 250.268 146.874 1.00 434.18 249 PRO B O 1
ATOM 2111 N N . LEU B 2 250 ? 227.544 249.796 149.007 1.00 440.63 250 LEU B N 1
ATOM 2112 C CA . LEU B 2 250 ? 228.664 248.947 148.616 1.00 440.81 250 LEU B CA 1
ATOM 2113 C C . LEU B 2 250 ? 228.185 247.692 147.897 1.00 434.50 250 LEU B C 1
ATOM 2114 O O . LEU B 2 250 ? 228.859 247.191 146.989 1.00 433.55 250 LEU B O 1
ATOM 2116 N N . GLN B 2 251 ? 227.029 247.165 148.294 1.00 422.83 251 GLN B N 1
ATOM 2117 C CA . GLN B 2 251 ? 226.497 245.968 147.658 1.00 411.26 251 GLN B CA 1
ATOM 2118 C C . GLN B 2 251 ? 226.159 246.248 146.200 1.00 407.40 251 GLN B C 1
ATOM 2119 O O . GLN B 2 251 ? 225.187 246.945 145.896 1.00 403.69 251 GLN B O 1
ATOM 2121 N N . ILE B 2 252 ? 226.972 245.702 145.297 1.00 402.76 252 ILE B N 1
ATOM 2122 C CA . ILE B 2 252 ? 226.793 245.895 143.864 1.00 395.29 252 ILE B CA 1
ATOM 2123 C C . ILE B 2 252 ? 227.433 244.719 143.143 1.00 391.28 252 ILE B C 1
ATOM 2124 O O . ILE B 2 252 ? 228.444 244.171 143.590 1.00 392.30 252 ILE B O 1
ATOM 2126 N N . GLY B 2 253 ? 226.839 244.334 142.017 1.00 379.11 253 GLY B N 1
ATOM 2127 C CA . GLY B 2 253 ? 227.339 243.199 141.271 1.00 374.71 253 GLY B CA 1
ATOM 2128 C C . GLY B 2 253 ? 227.732 243.510 139.842 1.00 369.22 253 GLY B C 1
ATOM 2129 O O . GLY B 2 253 ? 226.946 244.084 139.082 1.00 367.14 253 GLY B O 1
ATOM 2130 N N . SER B 2 254 ? 228.950 243.128 139.466 1.00 367.27 254 SER B N 1
ATOM 2131 C CA . SER B 2 254 ? 229.440 243.265 138.103 1.00 363.98 254 SER B CA 1
ATOM 2132 C C . SER B 2 254 ? 229.894 241.900 137.611 1.00 363.27 254 SER B C 1
ATOM 2133 O O . SER B 2 254 ? 230.525 241.143 138.357 1.00 364.77 254 SER B O 1
ATOM 2136 N N . CYS B 2 255 ? 229.570 241.594 136.354 1.00 360.41 255 CYS B N 1
ATOM 2137 C CA . CYS B 2 255 ? 229.819 240.274 135.774 1.00 358.44 255 CYS B CA 1
ATOM 2138 C C . CYS B 2 255 ? 229.179 239.176 136.621 1.00 355.99 255 CYS B C 1
ATOM 2139 O O . CYS B 2 255 ? 229.851 238.257 137.091 1.00 358.38 255 CYS B O 1
ATOM 2141 N N . SER B 2 256 ? 227.863 239.276 136.823 1.00 351.48 256 SER B N 1
ATOM 2142 C CA . SER B 2 256 ? 227.135 238.354 137.695 1.00 348.55 256 SER B CA 1
ATOM 2143 C C . SER B 2 256 ? 226.509 237.228 136.870 1.00 335.23 256 SER B C 1
ATOM 2144 O O . SER B 2 256 ? 225.301 236.987 136.887 1.00 332.50 256 SER B O 1
ATOM 2147 N N . GLY B 2 257 ? 227.360 236.536 136.130 1.00 325.71 257 GLY B N 1
ATOM 2148 C CA . GLY B 2 257 ? 226.887 235.347 135.439 1.00 302.74 257 GLY B CA 1
ATOM 2149 C C . GLY B 2 257 ? 226.617 235.588 133.969 1.00 284.26 257 GLY B C 1
ATOM 2150 O O . GLY B 2 257 ? 225.931 236.529 133.573 1.00 295.20 257 GLY B O 1
ATOM 2151 N N . TYR B 2 258 ? 227.165 234.697 133.139 1.00 269.79 258 TYR B N 1
ATOM 2152 C CA . TYR B 2 258 ? 226.953 234.802 131.700 1.00 261.66 258 TYR B CA 1
ATOM 2153 C C . TYR B 2 258 ? 225.488 234.590 131.334 1.00 251.15 258 TYR B C 1
ATOM 2154 O O . TYR B 2 258 ? 224.916 235.381 130.574 1.00 262.15 258 TYR B O 1
ATOM 2156 N N . MET B 2 259 ? 224.865 233.536 131.869 1.00 235.46 259 MET B N 1
ATOM 2157 C CA . MET B 2 259 ? 223.493 233.162 131.513 1.00 223.61 259 MET B CA 1
ATOM 2158 C C . MET B 2 259 ? 223.319 233.062 130.000 1.00 218.78 259 MET B C 1
ATOM 2159 O O . MET B 2 259 ? 222.264 233.403 129.459 1.00 217.80 259 MET B O 1
ATOM 2161 N N . GLU B 2 260 ? 224.363 232.591 129.312 1.00 218.15 260 GLU B N 1
ATOM 2162 C CA . GLU B 2 260 ? 224.435 232.714 127.859 1.00 222.42 260 GLU B CA 1
ATOM 2163 C C . GLU B 2 260 ? 223.366 231.897 127.146 1.00 211.98 260 GLU B C 1
ATOM 2164 O O . GLU B 2 260 ? 222.800 232.362 126.150 1.00 218.61 260 GLU B O 1
ATOM 2166 N N . LEU B 2 261 ? 223.073 230.690 127.636 1.00 197.83 261 LEU B N 1
ATOM 2167 C CA . LEU B 2 261 ? 222.191 229.780 126.913 1.00 189.78 261 LEU B CA 1
ATOM 2168 C C . LEU B 2 261 ? 220.829 230.415 126.644 1.00 184.65 261 LEU B C 1
ATOM 2169 O O . LEU B 2 261 ? 220.315 230.358 125.521 1.00 189.12 261 LEU B O 1
ATOM 2171 N N . MET B 2 262 ? 220.242 231.043 127.665 1.00 178.88 262 MET B N 1
ATOM 2172 C CA . MET B 2 262 ? 218.941 231.706 127.550 1.00 172.03 262 MET B CA 1
ATOM 2173 C C . MET B 2 262 ? 217.895 230.753 126.978 1.00 168.28 262 MET B C 1
ATOM 2174 O O . MET B 2 262 ? 217.278 231.008 125.941 1.00 174.88 262 MET B O 1
ATOM 2176 N N . VAL B 2 263 ? 217.702 229.632 127.675 1.00 161.92 263 VAL B N 1
ATOM 2177 C CA . VAL B 2 263 ? 216.847 228.571 127.163 1.00 161.30 263 VAL B CA 1
ATOM 2178 C C . VAL B 2 263 ? 215.392 229.031 127.110 1.00 160.97 263 VAL B C 1
ATOM 2179 O O . VAL B 2 263 ? 214.929 229.844 127.918 1.00 154.86 263 VAL B O 1
ATOM 2181 N N . LYS B 2 264 ? 214.670 228.504 126.118 1.00 173.34 264 LYS B N 1
ATOM 2182 C CA . LYS B 2 264 ? 213.234 228.709 125.945 1.00 180.37 264 LYS B CA 1
ATOM 2183 C C . LYS B 2 264 ? 212.864 230.168 125.702 1.00 183.63 264 LYS B C 1
ATOM 2184 O O . LYS B 2 264 ? 213.730 231.048 125.679 1.00 180.49 264 LYS B O 1
ATOM 2186 N N . LEU B 2 265 ? 211.571 230.424 125.512 1.00 187.08 265 LEU B N 1
ATOM 2187 C CA . LEU B 2 265 ? 211.065 231.761 125.242 1.00 188.26 265 LEU B CA 1
ATOM 2188 C C . LEU B 2 265 ? 209.626 231.842 125.736 1.00 186.54 265 LEU B C 1
ATOM 2189 O O . LEU B 2 265 ? 209.138 230.950 126.435 1.00 182.90 265 LEU B O 1
ATOM 2191 N N . LYS B 2 266 ? 208.944 232.921 125.359 1.00 193.61 266 LYS B N 1
ATOM 2192 C CA . LYS B 2 266 ? 207.585 233.149 125.829 1.00 197.56 266 LYS B CA 1
ATOM 2193 C C . LYS B 2 266 ? 206.637 232.081 125.291 1.00 204.92 266 LYS B C 1
ATOM 2194 O O . LYS B 2 266 ? 206.872 231.474 124.243 1.00 210.55 266 LYS B O 1
ATOM 2196 N N . GLN B 2 267 ? 205.560 231.848 126.034 1.00 210.12 267 GLN B N 1
ATOM 2197 C CA . GLN B 2 267 ? 204.551 230.874 125.641 1.00 225.01 267 GLN B CA 1
ATOM 2198 C C . GLN B 2 267 ? 203.146 231.422 125.873 1.00 231.15 267 GLN B C 1
ATOM 2199 O O . GLN B 2 267 ? 202.556 232.037 124.985 1.00 232.86 267 GLN B O 1
ATOM 2201 N N . LYS B 2 275 ? 205.955 228.319 132.268 1.00 95.61 275 LYS B N 1
ATOM 2202 C CA . LYS B 2 275 ? 206.955 227.259 132.213 1.00 97.19 275 LYS B CA 1
ATOM 2203 C C . LYS B 2 275 ? 208.140 227.678 131.352 1.00 101.45 275 LYS B C 1
ATOM 2204 O O . LYS B 2 275 ? 208.689 226.874 130.600 1.00 103.68 275 LYS B O 1
ATOM 2206 N N . LEU B 2 276 ? 208.533 228.945 131.467 1.00 104.42 276 LEU B N 1
ATOM 2207 C CA . LEU B 2 276 ? 209.699 229.462 130.754 1.00 109.25 276 LEU B CA 1
ATOM 2208 C C . LEU B 2 276 ? 210.986 229.031 131.462 1.00 108.03 276 LEU B C 1
ATOM 2209 O O . LEU B 2 276 ? 211.727 229.834 132.029 1.00 107.27 276 LEU B O 1
ATOM 2214 N N . GLU B 2 277 ? 211.231 227.721 131.433 1.00 107.56 277 GLU B N 1
ATOM 2215 C CA . GLU B 2 277 ? 212.443 227.174 132.026 1.00 108.47 277 GLU B CA 1
ATOM 2216 C C . GLU B 2 277 ? 213.671 227.720 131.309 1.00 114.65 277 GLU B C 1
ATOM 2217 O O . GLU B 2 277 ? 213.681 227.872 130.085 1.00 120.66 277 GLU B O 1
ATOM 2223 N N . VAL B 2 278 ? 214.711 228.018 132.081 1.00 113.72 278 VAL B N 1
ATOM 2224 C CA . VAL B 2 278 ? 215.956 228.551 131.547 1.00 119.29 278 VAL B CA 1
ATOM 2225 C C . VAL B 2 278 ? 217.107 227.747 132.133 1.00 118.28 278 VAL B C 1
ATOM 2226 O O . VAL B 2 278 ? 217.228 227.631 133.358 1.00 115.44 278 VAL B O 1
ATOM 2230 N N . ALA B 2 279 ? 217.939 227.185 131.262 1.00 122.37 279 ALA B N 1
ATOM 2231 C CA . ALA B 2 279 ? 219.214 226.612 131.661 1.00 123.33 279 ALA B CA 1
ATOM 2232 C C . ALA B 2 279 ? 220.285 227.686 131.530 1.00 132.05 279 ALA B C 1
ATOM 2233 O O . ALA B 2 279 ? 220.554 228.172 130.428 1.00 140.83 279 ALA B O 1
ATOM 2235 N N . GLY B 2 280 ? 220.897 228.060 132.654 1.00 135.60 280 GLY B N 1
ATOM 2236 C CA . GLY B 2 280 ? 221.685 229.269 132.710 1.00 154.45 280 GLY B CA 1
ATOM 2237 C C . GLY B 2 280 ? 223.098 229.035 133.205 1.00 169.56 280 GLY B C 1
ATOM 2238 O O . GLY B 2 280 ? 223.435 227.984 133.752 1.00 160.62 280 GLY B O 1
ATOM 2239 N N . GLN B 2 281 ? 223.930 230.055 132.985 1.00 187.61 281 GLN B N 1
ATOM 2240 C CA . GLN B 2 281 ? 225.267 230.070 133.565 1.00 199.10 281 GLN B CA 1
ATOM 2241 C C . GLN B 2 281 ? 225.376 231.132 134.651 1.00 220.71 281 GLN B C 1
ATOM 2242 O O . GLN B 2 281 ? 226.482 231.546 135.018 1.00 237.31 281 GLN B O 1
ATOM 2244 N N . LEU B 2 282 ? 224.238 231.602 135.158 1.00 221.90 282 LEU B N 1
ATOM 2245 C CA . LEU B 2 282 ? 224.191 232.569 136.245 1.00 240.49 282 LEU B CA 1
ATOM 2246 C C . LEU B 2 282 ? 223.257 232.044 137.324 1.00 238.04 282 LEU B C 1
ATOM 2247 O O . LEU B 2 282 ? 222.107 231.695 137.038 1.00 224.29 282 LEU B O 1
ATOM 2249 N N . GLY B 2 283 ? 223.750 231.990 138.563 1.00 248.78 283 GLY B N 1
ATOM 2250 C CA . GLY B 2 283 ? 222.936 231.451 139.640 1.00 249.24 283 GLY B CA 1
ATOM 2251 C C . GLY B 2 283 ? 221.929 232.444 140.186 1.00 261.17 283 GLY B C 1
ATOM 2252 O O . GLY B 2 283 ? 220.717 232.245 140.060 1.00 254.31 283 GLY B O 1
ATOM 2253 N N . SER B 2 284 ? 222.413 233.526 140.794 1.00 275.68 284 SER B N 1
ATOM 2254 C CA . SER B 2 284 ? 221.562 234.529 141.425 1.00 284.46 284 SER B CA 1
ATOM 2255 C C . SER B 2 284 ? 222.434 235.654 141.962 1.00 285.82 284 SER B C 1
ATOM 2256 O O . SER B 2 284 ? 223.661 235.535 142.036 1.00 290.02 284 SER B O 1
ATOM 2258 N N . LEU B 2 285 ? 221.777 236.748 142.338 1.00 283.48 285 LEU B N 1
ATOM 2259 C CA . LEU B 2 285 ? 222.431 237.868 143.000 1.00 278.26 285 LEU B CA 1
ATOM 2260 C C . LEU B 2 285 ? 222.097 237.858 144.487 1.00 266.43 285 LEU B C 1
ATOM 2261 O O . LEU B 2 285 ? 221.242 237.089 144.938 1.00 266.51 285 LEU B O 1
ATOM 2263 N N . HIS B 2 286 ? 222.783 238.709 145.250 1.00 257.31 286 HIS B N 1
ATOM 2264 C CA . HIS B 2 286 ? 222.584 238.809 146.697 1.00 246.04 286 HIS B CA 1
ATOM 2265 C C . HIS B 2 286 ? 222.301 240.262 147.060 1.00 243.71 286 HIS B C 1
ATOM 2266 O O . HIS B 2 286 ? 223.128 241.147 146.823 1.00 248.20 286 HIS B O 1
ATOM 2268 N N . LEU B 2 287 ? 221.128 240.503 147.637 1.00 238.97 287 LEU B N 1
ATOM 2269 C CA . LEU B 2 287 ? 220.782 241.818 148.170 1.00 234.55 287 LEU B CA 1
ATOM 2270 C C . LEU B 2 287 ? 221.357 241.918 149.576 1.00 227.71 287 LEU B C 1
ATOM 2271 O O . LEU B 2 287 ? 220.716 241.519 150.551 1.00 226.56 287 LEU B O 1
ATOM 2273 N N . LEU B 2 288 ? 222.584 242.440 149.685 1.00 231.29 288 LEU B N 1
ATOM 2274 C CA . LEU B 2 288 ? 223.231 242.544 150.990 1.00 227.48 288 LEU B CA 1
ATOM 2275 C C . LEU B 2 288 ? 222.473 243.487 151.919 1.00 223.27 288 LEU B C 1
ATOM 2276 O O . LEU B 2 288 ? 222.612 243.392 153.145 1.00 218.07 288 LEU B O 1
ATOM 2281 N N . LEU B 2 289 ? 221.663 244.389 151.363 1.00 227.27 289 LEU B N 1
ATOM 2282 C CA . LEU B 2 289 ? 220.740 245.163 152.180 1.00 226.15 289 LEU B CA 1
ATOM 2283 C C . LEU B 2 289 ? 219.786 244.215 152.909 1.00 230.72 289 LEU B C 1
ATOM 2284 O O . LEU B 2 289 ? 219.687 243.028 152.591 1.00 231.33 289 LEU B O 1
ATOM 2286 N N . THR B 2 290 ? 219.071 244.759 153.903 1.00 234.73 290 THR B N 1
ATOM 2287 C CA . THR B 2 290 ? 218.390 243.917 154.883 1.00 238.62 290 THR B CA 1
ATOM 2288 C C . THR B 2 290 ? 217.502 242.861 154.225 1.00 252.63 290 THR B C 1
ATOM 2289 O O . THR B 2 290 ? 216.543 243.184 153.511 1.00 266.97 290 THR B O 1
ATOM 2293 N N . PRO B 2 291 ? 217.839 241.582 154.397 1.00 247.90 291 PRO B N 1
ATOM 2294 C CA . PRO B 2 291 ? 217.048 240.502 153.798 1.00 253.16 291 PRO B CA 1
ATOM 2295 C C . PRO B 2 291 ? 215.791 240.144 154.572 1.00 259.29 291 PRO B C 1
ATOM 2296 O O . PRO B 2 291 ? 215.165 239.127 154.263 1.00 261.81 291 PRO B O 1
ATOM 2298 N N . ARG B 2 292 ? 215.421 240.946 155.567 1.00 259.36 292 ARG B N 1
ATOM 2299 C CA . ARG B 2 292 ? 214.197 240.745 156.328 1.00 264.67 292 ARG B CA 1
ATOM 2300 C C . ARG B 2 292 ? 213.045 241.596 155.806 1.00 273.39 292 ARG B C 1
ATOM 2301 O O . ARG B 2 292 ? 211.951 241.076 155.573 1.00 270.41 292 ARG B O 1
ATOM 2303 N N . GLN B 2 293 ? 213.265 242.896 155.611 1.00 282.39 293 GLN B N 1
ATOM 2304 C CA . GLN B 2 293 ? 212.186 243.806 155.248 1.00 296.56 293 GLN B CA 1
ATOM 2305 C C . GLN B 2 293 ? 212.361 244.420 153.864 1.00 311.81 293 GLN B C 1
ATOM 2306 O O . GLN B 2 293 ? 211.476 244.277 153.020 1.00 322.34 293 GLN B O 1
ATOM 2312 N N . LEU B 2 294 ? 213.483 245.093 153.595 1.00 311.25 294 LEU B N 1
ATOM 2313 C CA . LEU B 2 294 ? 213.609 245.832 152.340 1.00 325.16 294 LEU B CA 1
ATOM 2314 C C . LEU B 2 294 ? 213.689 244.893 151.141 1.00 336.69 294 LEU B C 1
ATOM 2315 O O . LEU B 2 294 ? 212.957 245.061 150.157 1.00 346.92 294 LEU B O 1
ATOM 2317 N N . GLN B 2 295 ? 214.572 243.893 151.206 1.00 332.40 295 GLN B N 1
ATOM 2318 C CA . GLN B 2 295 ? 214.696 242.946 150.102 1.00 342.35 295 GLN B CA 1
ATOM 2319 C C . GLN B 2 295 ? 213.428 242.118 149.942 1.00 351.79 295 GLN B C 1
ATOM 2320 O O . GLN B 2 295 ? 213.008 241.825 148.817 1.00 362.93 295 GLN B O 1
ATOM 2322 N N . GLN B 2 296 ? 212.806 241.735 151.058 1.00 340.31 296 GLN B N 1
ATOM 2323 C CA . GLN B 2 296 ? 211.559 240.981 150.995 1.00 346.45 296 GLN B CA 1
ATOM 2324 C C . GLN B 2 296 ? 210.457 241.795 150.322 1.00 360.68 296 GLN B C 1
ATOM 2325 O O . GLN B 2 296 ? 209.715 241.278 149.479 1.00 366.08 296 GLN B O 1
ATOM 2327 N N . LEU B 2 297 ? 210.340 243.078 150.677 1.00 359.70 297 LEU B N 1
ATOM 2328 C CA . LEU B 2 297 ? 209.318 243.923 150.069 1.00 369.44 297 LEU B CA 1
ATOM 2329 C C . LEU B 2 297 ? 209.608 244.160 148.594 1.00 381.83 297 LEU B C 1
ATOM 2330 O O . LEU B 2 297 ? 208.684 244.185 147.772 1.00 390.90 297 LEU B O 1
ATOM 2332 N N . GLN B 2 298 ? 210.885 244.326 148.237 1.00 378.46 298 GLN B N 1
ATOM 2333 C CA . GLN B 2 298 ? 211.244 244.460 146.830 1.00 385.60 298 GLN B CA 1
ATOM 2334 C C . GLN B 2 298 ? 210.852 243.215 146.045 1.00 395.18 298 GLN B C 1
ATOM 2335 O O . GLN B 2 298 ? 210.279 243.313 144.953 1.00 400.72 298 GLN B O 1
ATOM 2341 N N . GLU B 2 299 ? 211.150 242.033 146.591 1.00 397.12 299 GLU B N 1
ATOM 2342 C CA . GLU B 2 299 ? 210.799 240.792 145.910 1.00 406.87 299 GLU B CA 1
ATOM 2343 C C . GLU B 2 299 ? 209.289 240.641 145.778 1.00 411.01 299 GLU B C 1
ATOM 2344 O O . GLU B 2 299 ? 208.789 240.224 144.727 1.00 416.00 299 GLU B O 1
ATOM 2346 N N . LEU B 2 300 ? 208.547 240.969 146.839 1.00 401.81 300 LEU B N 1
ATOM 2347 C CA . LEU B 2 300 ? 207.093 240.858 146.793 1.00 407.95 300 LEU B CA 1
ATOM 2348 C C . LEU B 2 300 ? 206.503 241.804 145.754 1.00 415.66 300 LEU B C 1
ATOM 2349 O O . LEU B 2 300 ? 205.608 241.425 144.991 1.00 417.36 300 LEU B O 1
ATOM 2351 N N . LEU B 2 301 ? 206.997 243.044 145.709 1.00 417.07 301 LEU B N 1
ATOM 2352 C CA . LEU B 2 301 ? 206.496 244.004 144.731 1.00 421.88 301 LEU B CA 1
ATOM 2353 C C . LEU B 2 301 ? 206.837 243.576 143.309 1.00 422.97 301 LEU B C 1
ATOM 2354 O O . LEU B 2 301 ? 206.009 243.709 142.401 1.00 424.70 301 LEU B O 1
ATOM 2356 N N . SER B 2 302 ? 208.051 243.062 143.095 1.00 423.64 302 SER B N 1
ATOM 2357 C CA . SER B 2 302 ? 208.436 242.612 141.761 1.00 426.27 302 SER B CA 1
ATOM 2358 C C . SER B 2 302 ? 207.597 241.421 141.311 1.00 424.39 302 SER B C 1
ATOM 2359 O O . SER B 2 302 ? 207.136 241.379 140.164 1.00 426.47 302 SER B O 1
ATOM 2361 N N . ALA B 2 303 ? 207.388 240.444 142.197 1.00 419.00 303 ALA B N 1
ATOM 2362 C CA . ALA B 2 303 ? 206.628 239.255 141.824 1.00 416.07 303 ALA B CA 1
ATOM 2363 C C . ALA B 2 303 ? 205.153 239.578 141.614 1.00 413.71 303 ALA B C 1
ATOM 2364 O O . ALA B 2 303 ? 204.537 239.083 140.663 1.00 412.70 303 ALA B O 1
ATOM 2366 N N . VAL B 2 304 ? 204.577 240.401 142.489 1.00 410.42 304 VAL B N 1
ATOM 2367 C CA . VAL B 2 304 ? 203.160 240.757 142.441 1.00 405.95 304 VAL B CA 1
ATOM 2368 C C . VAL B 2 304 ? 202.285 239.508 142.486 1.00 394.24 304 VAL B C 1
ATOM 2369 O O . VAL B 2 304 ? 201.767 239.063 141.462 1.00 393.34 304 VAL B O 1
ATOM 2371 N N . ASP B 2 424 ? 202.089 232.000 136.584 1.00 76.59 424 ASP B N 1
ATOM 2372 C CA . ASP B 2 424 ? 203.022 231.198 135.803 1.00 78.40 424 ASP B CA 1
ATOM 2373 C C . ASP B 2 424 ? 203.715 230.156 136.669 1.00 80.31 424 ASP B C 1
ATOM 2374 O O . ASP B 2 424 ? 203.636 230.198 137.897 1.00 78.22 424 ASP B O 1
ATOM 2376 N N . SER B 2 425 ? 204.396 229.219 136.018 1.00 82.14 425 SER B N 1
ATOM 2377 C CA . SER B 2 425 ? 205.130 228.155 136.690 1.00 83.35 425 SER B CA 1
ATOM 2378 C C . SER B 2 425 ? 206.516 227.994 136.086 1.00 86.48 425 SER B C 1
ATOM 2379 O O . SER B 2 425 ? 206.962 226.880 135.794 1.00 86.87 425 SER B O 1
ATOM 2382 N N . LEU B 2 426 ? 207.222 229.108 135.894 1.00 87.75 426 LEU B N 1
ATOM 2383 C CA . LEU B 2 426 ? 208.542 229.064 135.279 1.00 90.47 426 LEU B CA 1
ATOM 2384 C C . LEU B 2 426 ? 209.503 228.250 136.135 1.00 91.26 426 LEU B C 1
ATOM 2385 O O . LEU B 2 426 ? 209.465 228.298 137.367 1.00 89.42 426 LEU B O 1
ATOM 2390 N N . LEU B 2 427 ? 210.383 227.505 135.471 1.00 93.94 427 LEU B N 1
ATOM 2391 C CA . LEU B 2 427 ? 211.418 226.736 136.144 1.00 94.98 427 LEU B CA 1
ATOM 2392 C C . LEU B 2 427 ? 212.770 227.317 135.751 1.00 98.73 427 LEU B C 1
ATOM 2393 O O . LEU B 2 427 ? 212.853 228.261 134.962 1.00 100.58 427 LEU B O 1
ATOM 2398 N N . LYS B 2 428 ? 213.837 226.757 136.312 1.00 99.57 428 LYS B N 1
ATOM 2399 C CA . LYS B 2 428 ? 215.191 227.208 136.003 1.00 102.86 428 LYS B CA 1
ATOM 2400 C C . LYS B 2 428 ? 216.166 226.110 136.405 1.00 104.36 428 LYS B C 1
ATOM 2401 O O . LYS B 2 428 ? 215.826 225.197 137.164 1.00 103.95 428 LYS B O 1
ATOM 2403 N N . MET B 2 429 ? 217.395 226.215 135.892 1.00 108.52 429 MET B N 1
ATOM 2404 C CA . MET B 2 429 ? 218.457 225.280 136.260 1.00 111.09 429 MET B CA 1
ATOM 2405 C C . MET B 2 429 ? 219.784 226.041 136.210 1.00 116.85 429 MET B C 1
ATOM 2406 O O . MET B 2 429 ? 220.387 226.168 135.140 1.00 120.17 429 MET B O 1
ATOM 2411 N N . THR B 2 430 ? 220.219 226.537 137.367 1.00 120.06 430 THR B N 1
ATOM 2412 C CA . THR B 2 430 ? 221.469 227.273 137.476 1.00 134.37 430 THR B CA 1
ATOM 2413 C C . THR B 2 430 ? 222.648 226.305 137.530 1.00 137.56 430 THR B C 1
ATOM 2414 O O . THR B 2 430 ? 222.493 225.084 137.446 1.00 132.56 430 THR B O 1
ATOM 2416 N N . LEU B 2 431 ? 223.851 226.861 137.664 1.00 150.99 431 LEU B N 1
ATOM 2417 C CA . LEU B 2 431 ? 225.077 226.082 137.573 1.00 157.05 431 LEU B CA 1
ATOM 2418 C C . LEU B 2 431 ? 225.799 225.867 138.897 1.00 164.73 431 LEU B C 1
ATOM 2419 O O . LEU B 2 431 ? 226.034 224.715 139.268 1.00 155.08 431 LEU B O 1
ATOM 2421 N N . GLY B 2 432 ? 226.155 226.927 139.621 1.00 176.63 432 GLY B N 1
ATOM 2422 C CA . GLY B 2 432 ? 227.125 226.776 140.691 1.00 179.15 432 GLY B CA 1
ATOM 2423 C C . GLY B 2 432 ? 226.797 227.343 142.059 1.00 174.46 432 GLY B C 1
ATOM 2424 O O . GLY B 2 432 ? 227.640 227.282 142.960 1.00 169.13 432 GLY B O 1
ATOM 2425 N N . GLY B 2 433 ? 225.603 227.899 142.247 1.00 173.54 433 GLY B N 1
ATOM 2426 C CA . GLY B 2 433 ? 225.211 228.277 143.592 1.00 175.12 433 GLY B CA 1
ATOM 2427 C C . GLY B 2 433 ? 225.982 229.440 144.177 1.00 185.53 433 GLY B C 1
ATOM 2428 O O . GLY B 2 433 ? 226.841 229.241 145.042 1.00 183.14 433 GLY B O 1
ATOM 2429 N N . VAL B 2 434 ? 225.713 230.649 143.686 1.00 209.69 434 VAL B N 1
ATOM 2430 C CA . VAL B 2 434 ? 226.419 231.860 144.098 1.00 226.83 434 VAL B CA 1
ATOM 2431 C C . VAL B 2 434 ? 226.459 231.990 145.616 1.00 213.38 434 VAL B C 1
ATOM 2432 O O . VAL B 2 434 ? 225.544 231.543 146.317 1.00 200.16 434 VAL B O 1
ATOM 2434 N N . THR B 2 435 ? 227.541 232.578 146.132 1.00 228.54 435 THR B N 1
ATOM 2435 C CA . THR B 2 435 ? 227.767 232.701 147.574 1.00 219.20 435 THR B CA 1
ATOM 2436 C C . THR B 2 435 ? 227.082 233.968 148.080 1.00 223.12 435 THR B C 1
ATOM 2437 O O . THR B 2 435 ? 227.717 234.985 148.365 1.00 240.30 435 THR B O 1
ATOM 2441 N N . LEU B 2 436 ? 225.756 233.897 148.200 1.00 217.15 436 LEU B N 1
ATOM 2442 C CA . LEU B 2 436 ? 224.997 235.047 148.677 1.00 215.96 436 LEU B CA 1
ATOM 2443 C C . LEU B 2 436 ? 225.478 235.471 150.059 1.00 209.56 436 LEU B C 1
ATOM 2444 O O . LEU B 2 436 ? 225.815 234.638 150.903 1.00 199.57 436 LEU B O 1
ATOM 2449 N N . THR B 2 437 ? 225.509 236.782 150.288 1.00 211.64 437 THR B N 1
ATOM 2450 C CA . THR B 2 437 ? 225.987 237.335 151.549 1.00 208.43 437 THR B CA 1
ATOM 2451 C C . THR B 2 437 ? 225.052 238.435 152.028 1.00 206.24 437 THR B C 1
ATOM 2452 O O . THR B 2 437 ? 225.489 239.521 152.424 1.00 209.19 437 THR B O 1
ATOM 2456 N N . LEU B 2 438 ? 223.745 238.174 151.974 1.00 204.28 438 LEU B N 1
ATOM 2457 C CA . LEU B 2 438 ? 222.762 239.106 152.512 1.00 205.15 438 LEU B CA 1
ATOM 2458 C C . LEU B 2 438 ? 223.010 239.308 154.001 1.00 202.28 438 LEU B C 1
ATOM 2459 O O . LEU B 2 438 ? 222.864 238.373 154.795 1.00 199.44 438 LEU B O 1
ATOM 2461 N N . LEU B 2 439 ? 223.406 240.517 154.382 1.00 205.12 439 LEU B N 1
ATOM 2462 C CA . LEU B 2 439 ? 223.801 240.830 155.752 1.00 202.90 439 LEU B CA 1
ATOM 2463 C C . LEU B 2 439 ? 222.652 241.553 156.446 1.00 204.85 439 LEU B C 1
ATOM 2464 O O . LEU B 2 439 ? 222.366 242.716 156.148 1.00 207.56 439 LEU B O 1
ATOM 2469 N N . GLN B 2 440 ? 222.007 240.858 157.380 1.00 209.39 440 GLN B N 1
ATOM 2470 C CA . GLN B 2 440 ? 220.916 241.413 158.173 1.00 226.21 440 GLN B CA 1
ATOM 2471 C C . GLN B 2 440 ? 220.539 240.453 159.292 1.00 239.55 440 GLN B C 1
ATOM 2472 O O . GLN B 2 440 ? 219.394 240.007 159.374 1.00 244.42 440 GLN B O 1
ATOM 2474 N N . LEU B 2 451 ? 231.483 244.637 149.562 1.00 388.02 451 LEU B N 1
ATOM 2475 C CA . LEU B 2 451 ? 231.803 243.915 148.336 1.00 385.32 451 LEU B CA 1
ATOM 2476 C C . LEU B 2 451 ? 231.556 242.420 148.510 1.00 379.29 451 LEU B C 1
ATOM 2477 O O . LEU B 2 451 ? 231.945 241.614 147.665 1.00 380.86 451 LEU B O 1
ATOM 2479 N N . ALA B 2 452 ? 230.919 242.057 149.625 1.00 367.64 452 ALA B N 1
ATOM 2480 C CA . ALA B 2 452 ? 230.522 240.668 149.831 1.00 355.00 452 ALA B CA 1
ATOM 2481 C C . ALA B 2 452 ? 229.462 240.252 148.818 1.00 354.85 452 ALA B C 1
ATOM 2482 O O . ALA B 2 452 ? 229.523 239.153 148.253 1.00 354.05 452 ALA B O 1
ATOM 2484 N N . THR B 2 453 ? 228.477 241.116 148.581 1.00 353.17 453 THR B N 1
ATOM 2485 C CA . THR B 2 453 ? 227.531 240.916 147.491 1.00 352.32 453 THR B CA 1
ATOM 2486 C C . THR B 2 453 ? 228.211 240.924 146.127 1.00 371.49 453 THR B C 1
ATOM 2487 O O . THR B 2 453 ? 227.738 240.251 145.205 1.00 367.61 453 THR B O 1
ATOM 2489 N N . HIS B 2 454 ? 229.331 241.636 145.991 1.00 378.99 454 HIS B N 1
ATOM 2490 C CA . HIS B 2 454 ? 230.125 241.535 144.772 1.00 382.96 454 HIS B CA 1
ATOM 2491 C C . HIS B 2 454 ? 230.765 240.158 144.650 1.00 382.62 454 HIS B C 1
ATOM 2492 O O . HIS B 2 454 ? 230.871 239.616 143.545 1.00 385.06 454 HIS B O 1
ATOM 2494 N N . PHE B 2 455 ? 231.195 239.577 145.773 1.00 379.03 455 PHE B N 1
ATOM 2495 C CA . PHE B 2 455 ? 231.663 238.195 145.752 1.00 377.56 455 PHE B CA 1
ATOM 2496 C C . PHE B 2 455 ? 230.533 237.243 145.381 1.00 369.87 455 PHE B C 1
ATOM 2497 O O . PHE B 2 455 ? 230.752 236.247 144.683 1.00 367.97 455 PHE B O 1
ATOM 2499 N N . PHE B 2 456 ? 229.315 237.536 145.840 1.00 359.44 456 PHE B N 1
ATOM 2500 C CA . PHE B 2 456 ? 228.163 236.729 145.448 1.00 341.61 456 PHE B CA 1
ATOM 2501 C C . PHE B 2 456 ? 227.913 236.818 143.947 1.00 357.29 456 PHE B C 1
ATOM 2502 O O . PHE B 2 456 ? 227.589 235.815 143.303 1.00 348.48 456 PHE B O 1
ATOM 2504 N N . THR B 2 457 ? 228.041 238.017 143.377 1.00 376.60 457 THR B N 1
ATOM 2505 C CA . THR B 2 457 ? 227.915 238.170 141.929 1.00 379.51 457 THR B CA 1
ATOM 2506 C C . THR B 2 457 ? 229.022 237.431 141.182 1.00 375.32 457 THR B C 1
ATOM 2507 O O . THR B 2 457 ? 228.766 236.817 140.139 1.00 368.66 457 THR B O 1
ATOM 2509 N N . GLU B 2 458 ? 230.257 237.492 141.685 1.00 382.64 458 GLU B N 1
ATOM 2510 C CA . GLU B 2 458 ? 231.344 236.735 141.071 1.00 384.04 458 GLU B CA 1
ATOM 2511 C C . GLU B 2 458 ? 231.084 235.235 141.134 1.00 372.16 458 GLU B C 1
ATOM 2512 O O . GLU B 2 458 ? 231.402 234.506 140.187 1.00 370.15 458 GLU B O 1
ATOM 2514 N N . PHE B 2 459 ? 230.500 234.758 142.231 1.00 364.10 459 PHE B N 1
ATOM 2515 C CA . PHE B 2 459 ? 230.123 233.356 142.326 1.00 346.33 459 PHE B CA 1
ATOM 2516 C C . PHE B 2 459 ? 228.963 233.010 141.403 1.00 332.09 459 PHE B C 1
ATOM 2517 O O . PHE B 2 459 ? 228.904 231.884 140.900 1.00 324.19 459 PHE B O 1
ATOM 2519 N N . ASP B 2 460 ? 228.039 233.946 141.182 1.00 333.55 460 ASP B N 1
ATOM 2520 C CA . ASP B 2 460 ? 227.031 233.794 140.140 1.00 319.53 460 ASP B CA 1
ATOM 2521 C C . ASP B 2 460 ? 227.658 233.673 138.762 1.00 319.73 460 ASP B C 1
ATOM 2522 O O . ASP B 2 460 ? 227.135 232.942 137.914 1.00 301.20 460 ASP B O 1
ATOM 2524 N N . ALA B 2 461 ? 228.754 234.392 138.522 1.00 339.50 461 ALA B N 1
ATOM 2525 C CA . ALA B 2 461 ? 229.545 234.152 137.319 1.00 336.94 461 ALA B CA 1
ATOM 2526 C C . ALA B 2 461 ? 230.124 232.745 137.333 1.00 331.32 461 ALA B C 1
ATOM 2527 O O . ALA B 2 461 ? 230.204 232.086 136.290 1.00 332.02 461 ALA B O 1
ATOM 2529 N N . THR B 2 462 ? 230.534 232.271 138.511 1.00 330.80 462 THR B N 1
ATOM 2530 C CA . THR B 2 462 ? 230.899 230.866 138.656 1.00 325.00 462 THR B CA 1
ATOM 2531 C C . THR B 2 462 ? 229.653 229.983 138.669 1.00 306.29 462 THR B C 1
ATOM 2532 O O . THR B 2 462 ? 229.740 228.765 138.470 1.00 295.79 462 THR B O 1
ATOM 2536 N N . LYS B 2 463 ? 228.484 230.584 138.869 1.00 294.39 463 LYS B N 1
ATOM 2537 C CA . LYS B 2 463 ? 227.229 229.842 138.869 1.00 256.84 463 LYS B CA 1
ATOM 2538 C C . LYS B 2 463 ? 226.484 230.020 137.554 1.00 244.19 463 LYS B C 1
ATOM 2539 O O . LYS B 2 463 ? 225.290 229.739 137.469 1.00 218.06 463 LYS B O 1
ATOM 2541 N N . PRO B 2 484 ? 235.620 235.114 159.227 1.00 298.74 484 PRO B N 1
ATOM 2542 C CA . PRO B 2 484 ? 235.550 235.309 160.679 1.00 298.49 484 PRO B CA 1
ATOM 2543 C C . PRO B 2 484 ? 234.127 235.564 161.163 1.00 297.35 484 PRO B C 1
ATOM 2544 O O . PRO B 2 484 ? 233.598 234.792 161.963 1.00 298.51 484 PRO B O 1
ATOM 2548 N N . CYS B 2 485 ? 233.520 236.641 160.674 1.00 294.08 485 CYS B N 1
ATOM 2549 C CA . CYS B 2 485 ? 232.147 236.986 161.019 1.00 293.45 485 CYS B CA 1
ATOM 2550 C C . CYS B 2 485 ? 231.563 237.790 159.866 1.00 291.99 485 CYS B C 1
ATOM 2551 O O . CYS B 2 485 ? 232.268 238.155 158.921 1.00 289.39 485 CYS B O 1
ATOM 2553 N N . SER B 2 486 ? 230.258 238.059 159.949 1.00 298.83 486 SER B N 1
ATOM 2554 C CA . SER B 2 486 ? 229.526 238.753 158.888 1.00 298.11 486 SER B CA 1
ATOM 2555 C C . SER B 2 486 ? 229.652 238.009 157.562 1.00 267.97 486 SER B C 1
ATOM 2556 O O . SER B 2 486 ? 229.611 238.602 156.481 1.00 268.69 486 SER B O 1
ATOM 2558 N N . HIS B 2 487 ? 229.810 236.689 157.649 1.00 260.06 487 HIS B N 1
ATOM 2559 C CA . HIS B 2 487 ? 230.031 235.838 156.486 1.00 243.31 487 HIS B CA 1
ATOM 2560 C C . HIS B 2 487 ? 228.854 234.899 156.242 1.00 225.15 487 HIS B C 1
ATOM 2561 O O . HIS B 2 487 ? 229.047 233.721 155.934 1.00 220.23 487 HIS B O 1
ATOM 2563 N N . VAL B 2 488 ? 227.629 235.402 156.397 1.00 224.12 488 VAL B N 1
ATOM 2564 C CA . VAL B 2 488 ? 226.440 234.620 156.075 1.00 213.16 488 VAL B CA 1
ATOM 2565 C C . VAL B 2 488 ? 226.525 234.238 154.605 1.00 199.77 488 VAL B C 1
ATOM 2566 O O . VAL B 2 488 ? 226.542 235.108 153.727 1.00 200.98 488 VAL B O 1
ATOM 2570 N N . ARG B 2 489 ? 226.592 232.942 154.323 1.00 191.53 489 ARG B N 1
ATOM 2571 C CA . ARG B 2 489 ? 226.804 232.473 152.963 1.00 181.89 489 ARG B CA 1
ATOM 2572 C C . ARG B 2 489 ? 225.855 231.328 152.652 1.00 171.78 489 ARG B C 1
ATOM 2573 O O . ARG B 2 489 ? 225.839 230.317 153.359 1.00 167.84 489 ARG B O 1
ATOM 2575 N N . LEU B 2 490 ? 225.058 231.496 151.600 1.00 173.31 490 LEU B N 1
ATOM 2576 C CA . LEU B 2 490 ? 224.221 230.419 151.070 1.00 166.23 490 LEU B CA 1
ATOM 2577 C C . LEU B 2 490 ? 224.794 230.031 149.711 1.00 169.54 490 LEU B C 1
ATOM 2578 O O . LEU B 2 490 ? 224.356 230.515 148.666 1.00 176.20 490 LEU B O 1
ATOM 2583 N N . THR B 2 491 ? 225.784 229.138 149.740 1.00 163.65 491 THR B N 1
ATOM 2584 C CA . THR B 2 491 ? 226.540 228.728 148.556 1.00 166.10 491 THR B CA 1
ATOM 2585 C C . THR B 2 491 ? 226.466 227.213 148.378 1.00 156.58 491 THR B C 1
ATOM 2586 O O . THR B 2 491 ? 227.311 226.484 148.903 1.00 152.92 491 THR B O 1
ATOM 2588 N N . GLY B 2 492 ? 225.464 226.739 147.646 1.00 155.90 492 GLY B N 1
ATOM 2589 C CA . GLY B 2 492 ? 225.506 225.369 147.176 1.00 153.17 492 GLY B CA 1
ATOM 2590 C C . GLY B 2 492 ? 226.502 225.249 146.041 1.00 153.91 492 GLY B C 1
ATOM 2591 O O . GLY B 2 492 ? 226.253 225.760 144.947 1.00 155.59 492 GLY B O 1
ATOM 2592 N N . THR B 2 493 ? 227.631 224.576 146.283 1.00 151.44 493 THR B N 1
ATOM 2593 C CA . THR B 2 493 ? 228.710 224.553 145.297 1.00 150.77 493 THR B CA 1
ATOM 2594 C C . THR B 2 493 ? 228.220 224.022 143.956 1.00 152.62 493 THR B C 1
ATOM 2595 O O . THR B 2 493 ? 228.491 224.611 142.903 1.00 154.94 493 THR B O 1
ATOM 2597 N N . ALA B 2 494 ? 227.498 222.903 143.975 1.00 152.36 494 ALA B N 1
ATOM 2598 C CA . ALA B 2 494 ? 226.874 222.354 142.772 1.00 151.69 494 ALA B CA 1
ATOM 2599 C C . ALA B 2 494 ? 225.367 222.576 142.871 1.00 149.41 494 ALA B C 1
ATOM 2600 O O . ALA B 2 494 ? 224.605 221.700 143.277 1.00 148.98 494 ALA B O 1
ATOM 2602 N N . VAL B 2 495 ? 224.939 223.781 142.487 1.00 149.21 495 VAL B N 1
ATOM 2603 C CA . VAL B 2 495 ? 223.539 224.163 142.642 1.00 144.78 495 VAL B CA 1
ATOM 2604 C C . VAL B 2 495 ? 222.644 223.230 141.845 1.00 135.92 495 VAL B C 1
ATOM 2605 O O . VAL B 2 495 ? 222.757 223.124 140.618 1.00 135.89 495 VAL B O 1
ATOM 2607 N N . GLN B 2 496 ? 221.748 222.545 142.545 1.00 133.59 496 GLN B N 1
ATOM 2608 C CA . GLN B 2 496 ? 220.678 221.776 141.927 1.00 129.78 496 GLN B CA 1
ATOM 2609 C C . GLN B 2 496 ? 219.340 222.476 142.130 1.00 126.13 496 GLN B C 1
ATOM 2610 O O . GLN B 2 496 ? 218.306 221.833 142.324 1.00 125.79 496 GLN B O 1
ATOM 2612 N N . LEU B 2 497 ? 219.346 223.809 142.085 1.00 122.11 497 LEU B N 1
ATOM 2613 C CA . LEU B 2 497 ? 218.146 224.583 142.370 1.00 118.23 497 LEU B CA 1
ATOM 2614 C C . LEU B 2 497 ? 217.141 224.408 141.243 1.00 112.18 497 LEU B C 1
ATOM 2615 O O . LEU B 2 497 ? 217.470 224.569 140.065 1.00 110.60 497 LEU B O 1
ATOM 2620 N N . SER B 2 498 ? 215.911 224.068 141.614 1.00 109.55 498 SER B N 1
ATOM 2621 C CA . SER B 2 498 ? 214.808 223.954 140.664 1.00 106.36 498 SER B CA 1
ATOM 2622 C C . SER B 2 498 ? 213.761 224.976 141.086 1.00 102.44 498 SER B C 1
ATOM 2623 O O . SER B 2 498 ? 212.835 224.653 141.835 1.00 103.57 498 SER B O 1
ATOM 2625 N N . TRP B 2 499 ? 213.906 226.206 140.594 1.00 99.94 499 TRP B N 1
ATOM 2626 C CA . TRP B 2 499 ? 213.006 227.281 140.984 1.00 95.60 499 TRP B CA 1
ATOM 2627 C C . TRP B 2 499 ? 211.617 227.009 140.426 1.00 93.52 499 TRP B C 1
ATOM 2628 O O . TRP B 2 499 ? 211.313 227.381 139.289 1.00 92.01 499 TRP B O 1
ATOM 2630 N N . GLU B 2 500 ? 210.771 226.358 141.230 1.00 93.44 500 GLU B N 1
ATOM 2631 C CA . GLU B 2 500 ? 209.427 226.017 140.777 1.00 91.00 500 GLU B CA 1
ATOM 2632 C C . GLU B 2 500 ? 208.651 227.263 140.378 1.00 87.60 500 GLU B C 1
ATOM 2633 O O . GLU B 2 500 ? 207.973 227.273 139.345 1.00 86.96 500 GLU B O 1
ATOM 2635 N N . LEU B 2 501 ? 208.739 228.319 141.189 1.00 87.25 501 LEU B N 1
ATOM 2636 C CA . LEU B 2 501 ? 208.234 229.647 140.833 1.00 84.89 501 LEU B CA 1
ATOM 2637 C C . LEU B 2 501 ? 206.790 229.589 140.342 1.00 82.56 501 LEU B C 1
ATOM 2638 O O . LEU B 2 501 ? 206.429 230.187 139.326 1.00 81.99 501 LEU B O 1
ATOM 2640 N N . ARG B 2 502 ? 205.953 228.853 141.071 1.00 82.93 502 ARG B N 1
ATOM 2641 C CA . ARG B 2 502 ? 204.545 228.766 140.711 1.00 80.46 502 ARG B CA 1
ATOM 2642 C C . ARG B 2 502 ? 203.853 230.071 141.078 1.00 79.06 502 ARG B C 1
ATOM 2643 O O . ARG B 2 502 ? 203.308 230.208 142.178 1.00 80.02 502 ARG B O 1
ATOM 2645 N N . THR B 2 503 ? 203.879 231.037 140.157 1.00 78.54 503 THR B N 1
ATOM 2646 C CA . THR B 2 503 ? 203.362 232.373 140.424 1.00 78.81 503 THR B CA 1
ATOM 2647 C C . THR B 2 503 ? 201.858 232.392 140.661 1.00 79.17 503 THR B C 1
ATOM 2648 O O . THR B 2 503 ? 201.338 233.412 141.123 1.00 79.99 503 THR B O 1
ATOM 2650 N N . GLY B 2 504 ? 201.152 231.309 140.351 1.00 77.86 504 GLY B N 1
ATOM 2651 C CA . GLY B 2 504 ? 199.717 231.249 140.559 1.00 75.15 504 GLY B CA 1
ATOM 2652 C C . GLY B 2 504 ? 199.326 230.712 141.923 1.00 76.99 504 GLY B C 1
ATOM 2653 O O . GLY B 2 504 ? 200.179 230.297 142.706 1.00 78.08 504 GLY B O 1
ATOM 2654 N N . ARG B 2 508 ? 200.377 236.767 144.320 1.00 106.66 508 ARG B N 1
ATOM 2655 C CA . ARG B 2 508 ? 200.092 235.476 144.935 1.00 101.54 508 ARG B CA 1
ATOM 2656 C C . ARG B 2 508 ? 200.966 234.387 144.326 1.00 94.16 508 ARG B C 1
ATOM 2657 O O . ARG B 2 508 ? 200.462 233.407 143.781 1.00 87.91 508 ARG B O 1
ATOM 2659 N N . ARG B 2 509 ? 202.279 234.562 144.429 1.00 92.96 509 ARG B N 1
ATOM 2660 C CA . ARG B 2 509 ? 203.256 233.669 143.808 1.00 87.87 509 ARG B CA 1
ATOM 2661 C C . ARG B 2 509 ? 203.559 232.523 144.770 1.00 88.53 509 ARG B C 1
ATOM 2662 O O . ARG B 2 509 ? 204.544 232.560 145.508 1.00 93.93 509 ARG B O 1
ATOM 2664 N N . THR B 2 510 ? 202.728 231.481 144.737 1.00 86.80 510 THR B N 1
ATOM 2665 C CA . THR B 2 510 ? 202.950 230.311 145.591 1.00 86.37 510 THR B CA 1
ATOM 2666 C C . THR B 2 510 ? 204.171 229.575 145.045 1.00 86.23 510 THR B C 1
ATOM 2667 O O . THR B 2 510 ? 204.082 228.515 144.421 1.00 84.52 510 THR B O 1
ATOM 2671 N N . THR B 2 511 ? 205.340 230.168 145.275 1.00 89.98 511 THR B N 1
ATOM 2672 C CA . THR B 2 511 ? 206.568 229.633 144.712 1.00 90.47 511 THR B CA 1
ATOM 2673 C C . THR B 2 511 ? 207.043 228.421 145.513 1.00 98.31 511 THR B C 1
ATOM 2674 O O . THR B 2 511 ? 206.454 228.027 146.524 1.00 103.40 511 THR B O 1
ATOM 2676 N N . SER B 2 512 ? 208.141 227.835 145.045 1.00 100.60 512 SER B N 1
ATOM 2677 C CA . SER B 2 512 ? 208.758 226.676 145.677 1.00 107.06 512 SER B CA 1
ATOM 2678 C C . SER B 2 512 ? 210.143 226.509 145.072 1.00 106.90 512 SER B C 1
ATOM 2679 O O . SER B 2 512 ? 210.441 227.051 144.005 1.00 102.58 512 SER B O 1
ATOM 2681 N N . MET B 2 513 ? 210.988 225.743 145.762 1.00 117.06 513 MET B N 1
ATOM 2682 C CA . MET B 2 513 ? 212.344 225.492 145.277 1.00 118.86 513 MET B CA 1
ATOM 2683 C C . MET B 2 513 ? 212.888 224.254 145.978 1.00 130.88 513 MET B C 1
ATOM 2684 O O . MET B 2 513 ? 212.968 224.224 147.210 1.00 142.28 513 MET B O 1
ATOM 2686 N N . GLU B 2 514 ? 213.272 223.251 145.192 1.00 128.29 514 GLU B N 1
ATOM 2687 C CA . GLU B 2 514 ? 213.844 222.009 145.705 1.00 136.13 514 GLU B CA 1
ATOM 2688 C C . GLU B 2 514 ? 215.275 221.902 145.191 1.00 136.97 514 GLU B C 1
ATOM 2689 O O . GLU B 2 514 ? 215.511 221.965 143.979 1.00 132.13 514 GLU B O 1
ATOM 2691 N N . VAL B 2 515 ? 216.224 221.735 146.109 1.00 148.28 515 VAL B N 1
ATOM 2692 C CA . VAL B 2 515 ? 217.641 221.657 145.778 1.00 149.94 515 VAL B CA 1
ATOM 2693 C C . VAL B 2 515 ? 218.184 220.330 146.294 1.00 160.98 515 VAL B C 1
ATOM 2694 O O . VAL B 2 515 ? 217.566 219.668 147.136 1.00 171.77 515 VAL B O 1
ATOM 2698 N N . HIS B 2 516 ? 219.345 219.935 145.774 1.00 159.54 516 HIS B N 1
ATOM 2699 C CA . HIS B 2 516 ? 220.022 218.722 146.209 1.00 175.30 516 HIS B CA 1
ATOM 2700 C C . HIS B 2 516 ? 221.317 219.015 146.954 1.00 177.62 516 HIS B C 1
ATOM 2701 O O . HIS B 2 516 ? 222.102 218.094 147.202 1.00 185.92 516 HIS B O 1
ATOM 2703 N N . PHE B 2 517 ? 221.553 220.274 147.320 1.00 172.28 517 PHE B N 1
ATOM 2704 C CA . PHE B 2 517 ? 222.762 220.689 148.016 1.00 172.98 517 PHE B CA 1
ATOM 2705 C C . PHE B 2 517 ? 222.378 221.679 149.108 1.00 172.58 517 PHE B C 1
ATOM 2706 O O . PHE B 2 517 ? 221.218 222.083 149.231 1.00 172.48 517 PHE B O 1
ATOM 2714 N N . GLY B 2 518 ? 223.365 222.075 149.909 1.00 172.79 518 GLY B N 1
ATOM 2715 C CA . GLY B 2 518 ? 223.108 222.943 151.036 1.00 167.87 518 GLY B CA 1
ATOM 2716 C C . GLY B 2 518 ? 224.165 224.020 151.157 1.00 160.89 518 GLY B C 1
ATOM 2717 O O . GLY B 2 518 ? 225.238 223.951 150.553 1.00 159.21 518 GLY B O 1
ATOM 2718 N N . GLN B 2 519 ? 223.836 225.016 151.970 1.00 158.31 519 GLN B N 1
ATOM 2719 C CA . GLN B 2 519 ? 224.655 226.205 152.142 1.00 157.33 519 GLN B CA 1
ATOM 2720 C C . GLN B 2 519 ? 225.675 225.984 153.256 1.00 160.31 519 GLN B C 1
ATOM 2721 O O . GLN B 2 519 ? 225.856 224.873 153.761 1.00 168.04 519 GLN B O 1
ATOM 2723 N N . LEU B 2 520 ? 226.349 227.063 153.662 1.00 160.80 520 LEU B N 1
ATOM 2724 C CA . LEU B 2 520 ? 227.264 227.037 154.806 1.00 166.20 520 LEU B CA 1
ATOM 2725 C C . LEU B 2 520 ? 227.135 228.399 155.488 1.00 169.21 520 LEU B C 1
ATOM 2726 O O . LEU B 2 520 ? 227.814 229.360 155.120 1.00 172.14 520 LEU B O 1
ATOM 2728 N N . GLU B 2 521 ? 226.266 228.456 156.496 1.00 174.94 521 GLU B N 1
ATOM 2729 C CA . GLU B 2 521 ? 225.766 229.719 157.034 1.00 181.55 521 GLU B CA 1
ATOM 2730 C C . GLU B 2 521 ? 226.494 230.067 158.329 1.00 199.98 521 GLU B C 1
ATOM 2731 O O . GLU B 2 521 ? 226.070 229.717 159.431 1.00 210.40 521 GLU B O 1
ATOM 2737 N N . VAL B 2 522 ? 227.611 230.773 158.184 1.00 204.65 522 VAL B N 1
ATOM 2738 C CA . VAL B 2 522 ? 228.234 231.418 159.331 1.00 221.07 522 VAL B CA 1
ATOM 2739 C C . VAL B 2 522 ? 227.486 232.723 159.564 1.00 234.56 522 VAL B C 1
ATOM 2740 O O . VAL B 2 522 ? 227.872 233.776 159.045 1.00 235.67 522 VAL B O 1
ATOM 2742 N N . LEU B 2 523 ? 226.414 232.662 160.349 1.00 238.74 523 LEU B N 1
ATOM 2743 C CA . LEU B 2 523 ? 225.558 233.817 160.582 1.00 252.00 523 LEU B CA 1
ATOM 2744 C C . LEU B 2 523 ? 226.099 234.611 161.762 1.00 275.03 523 LEU B C 1
ATOM 2745 O O . LEU B 2 523 ? 226.195 234.091 162.878 1.00 273.19 523 LEU B O 1
ATOM 2747 N N . GLU B 2 524 ? 226.458 235.865 161.511 1.00 297.05 524 GLU B N 1
ATOM 2748 C CA . GLU B 2 524 ? 227.231 236.629 162.480 1.00 316.51 524 GLU B CA 1
ATOM 2749 C C . GLU B 2 524 ? 226.869 238.108 162.345 1.00 341.33 524 GLU B C 1
ATOM 2750 O O . GLU B 2 524 ? 225.827 238.454 161.777 1.00 337.80 524 GLU B O 1
ATOM 2752 N N . CYS B 2 525 ? 227.732 238.971 162.880 1.00 366.45 525 CYS B N 1
ATOM 2753 C CA . CYS B 2 525 ? 227.482 240.401 162.982 1.00 383.01 525 CYS B CA 1
ATOM 2754 C C . CYS B 2 525 ? 227.244 241.034 161.614 1.00 387.68 525 CYS B C 1
ATOM 2755 O O . CYS B 2 525 ? 227.429 240.413 160.564 1.00 374.54 525 CYS B O 1
ATOM 2757 N N . LEU B 2 526 ? 226.804 242.288 161.642 1.00 409.80 526 LEU B N 1
ATOM 2758 C CA . LEU B 2 526 ? 226.591 243.059 160.422 1.00 419.18 526 LEU B CA 1
ATOM 2759 C C . LEU B 2 526 ? 227.915 243.361 159.725 1.00 421.62 526 LEU B C 1
ATOM 2760 O O . LEU B 2 526 ? 228.989 243.043 160.239 1.00 424.29 526 LEU B O 1
ATOM 2762 N N . GLU B 2 535 ? 235.933 234.013 166.300 1.00 345.24 535 GLU B N 1
ATOM 2763 C CA . GLU B 2 535 ? 236.251 232.951 167.247 1.00 346.06 535 GLU B CA 1
ATOM 2764 C C . GLU B 2 535 ? 235.500 231.668 166.907 1.00 345.37 535 GLU B C 1
ATOM 2765 O O . GLU B 2 535 ? 235.289 230.817 167.774 1.00 345.28 535 GLU B O 1
ATOM 2767 N N . TYR B 2 536 ? 235.105 231.538 165.641 1.00 345.36 536 TYR B N 1
ATOM 2768 C CA . TYR B 2 536 ? 234.310 230.409 165.159 1.00 343.25 536 TYR B CA 1
ATOM 2769 C C . TYR B 2 536 ? 233.048 230.244 166.010 1.00 338.91 536 TYR B C 1
ATOM 2770 O O . TYR B 2 536 ? 232.628 229.144 166.369 1.00 337.33 536 TYR B O 1
ATOM 2772 N N . THR B 2 537 ? 232.451 231.396 166.314 1.00 334.03 537 THR B N 1
ATOM 2773 C CA . THR B 2 537 ? 231.347 231.476 167.261 1.00 330.41 537 THR B CA 1
ATOM 2774 C C . THR B 2 537 ? 229.975 231.432 166.602 1.00 325.60 537 THR B C 1
ATOM 2775 O O . THR B 2 537 ? 228.978 231.747 167.263 1.00 328.53 537 THR B O 1
ATOM 2777 N N . GLU B 2 538 ? 229.896 231.067 165.329 1.00 316.64 538 GLU B N 1
ATOM 2778 C CA . GLU B 2 538 ? 228.633 230.968 164.610 1.00 304.78 538 GLU B CA 1
ATOM 2779 C C . GLU B 2 538 ? 228.456 229.545 164.089 1.00 298.13 538 GLU B C 1
ATOM 2780 O O . GLU B 2 538 ? 229.381 228.730 164.120 1.00 299.49 538 GLU B O 1
ATOM 2782 N N . ILE B 2 539 ? 227.248 229.248 163.611 1.00 279.47 539 ILE B N 1
ATOM 2783 C CA . ILE B 2 539 ? 226.945 227.929 163.067 1.00 271.44 539 ILE B CA 1
ATOM 2784 C C . ILE B 2 539 ? 227.842 227.671 161.864 1.00 256.03 539 ILE B C 1
ATOM 2785 O O . ILE B 2 539 ? 228.324 228.611 161.221 1.00 251.81 539 ILE B O 1
ATOM 2787 N N . LEU B 2 540 ? 228.077 226.398 161.559 1.00 252.08 540 LEU B N 1
ATOM 2788 C CA . LEU B 2 540 ? 228.976 225.998 160.480 1.00 241.54 540 LEU B CA 1
ATOM 2789 C C . LEU B 2 540 ? 228.350 224.863 159.678 1.00 230.62 540 LEU B C 1
ATOM 2790 O O . LEU B 2 540 ? 228.992 223.857 159.376 1.00 232.19 540 LEU B O 1
ATOM 2792 N N . THR B 2 541 ? 227.067 225.012 159.346 1.00 222.38 541 THR B N 1
ATOM 2793 C CA . THR B 2 541 ? 226.341 223.970 158.628 1.00 213.25 541 THR B CA 1
ATOM 2794 C C . THR B 2 541 ? 227.058 223.608 157.334 1.00 204.20 541 THR B C 1
ATOM 2795 O O . THR B 2 541 ? 227.501 224.480 156.585 1.00 196.95 541 THR B O 1
ATOM 2799 N N . PHE B 2 542 ? 227.179 222.306 157.078 1.00 208.53 542 PHE B N 1
ATOM 2800 C CA . PHE B 2 542 ? 227.879 221.847 155.886 1.00 205.04 542 PHE B CA 1
ATOM 2801 C C . PHE B 2 542 ? 227.086 220.750 155.186 1.00 202.50 542 PHE B C 1
ATOM 2802 O O . PHE B 2 542 ? 227.656 219.722 154.797 1.00 203.53 542 PHE B O 1
ATOM 2804 N N . PRO B 2 543 ? 225.783 220.936 154.997 1.00 202.59 543 PRO B N 1
ATOM 2805 C CA . PRO B 2 543 ? 224.998 219.939 154.262 1.00 200.04 543 PRO B CA 1
ATOM 2806 C C . PRO B 2 543 ? 225.429 219.871 152.804 1.00 193.03 543 PRO B C 1
ATOM 2807 O O . PRO B 2 543 ? 225.477 220.884 152.103 1.00 187.58 543 PRO B O 1
ATOM 2809 N N . GLY B 2 544 ? 225.742 218.662 152.347 1.00 198.51 544 GLY B N 1
ATOM 2810 C CA . GLY B 2 544 ? 226.196 218.470 150.985 1.00 196.38 544 GLY B CA 1
ATOM 2811 C C . GLY B 2 544 ? 226.042 217.048 150.491 1.00 200.18 544 GLY B C 1
ATOM 2812 O O . GLY B 2 544 ? 226.359 216.096 151.210 1.00 203.43 544 GLY B O 1
ATOM 2813 N N . THR B 2 545 ? 225.547 216.889 149.268 1.00 197.64 545 THR B N 1
ATOM 2814 C CA . THR B 2 545 ? 225.426 215.566 148.668 1.00 198.56 545 THR B CA 1
ATOM 2815 C C . THR B 2 545 ? 226.722 215.170 147.970 1.00 196.22 545 THR B C 1
ATOM 2816 O O . THR B 2 545 ? 227.808 215.564 148.394 1.00 194.69 545 THR B O 1
ATOM 2820 N N . ARG B 2 553 ? 220.742 213.660 146.649 1.00 243.21 553 ARG B N 1
ATOM 2821 C CA . ARG B 2 553 ? 219.896 214.797 146.990 1.00 237.52 553 ARG B CA 1
ATOM 2822 C C . ARG B 2 553 ? 219.481 214.757 148.455 1.00 237.91 553 ARG B C 1
ATOM 2823 O O . ARG B 2 553 ? 219.352 215.800 149.096 1.00 231.32 553 ARG B O 1
ATOM 2825 N N . PRO B 2 554 ? 219.255 213.548 148.977 1.00 253.04 554 PRO B N 1
ATOM 2826 C CA . PRO B 2 554 ? 218.845 213.432 150.386 1.00 256.09 554 PRO B CA 1
ATOM 2827 C C . PRO B 2 554 ? 219.860 213.998 151.364 1.00 249.94 554 PRO B C 1
ATOM 2828 O O . PRO B 2 554 ? 219.469 214.484 152.433 1.00 252.99 554 PRO B O 1
ATOM 2830 N N . CYS B 2 555 ? 221.154 213.938 151.035 1.00 245.98 555 CYS B N 1
ATOM 2831 C CA . CYS B 2 555 ? 222.188 214.369 151.972 1.00 240.12 555 CYS B CA 1
ATOM 2832 C C . CYS B 2 555 ? 222.001 215.821 152.390 1.00 234.05 555 CYS B C 1
ATOM 2833 O O . CYS B 2 555 ? 222.100 216.159 153.574 1.00 238.89 555 CYS B O 1
ATOM 2835 N N . ALA B 2 556 ? 221.728 216.693 151.427 1.00 226.40 556 ALA B N 1
ATOM 2836 C CA . ALA B 2 556 ? 221.364 218.084 151.686 1.00 211.90 556 ALA B CA 1
ATOM 2837 C C . ALA B 2 556 ? 220.119 218.411 150.871 1.00 209.12 556 ALA B C 1
ATOM 2838 O O . ALA B 2 556 ? 220.212 218.931 149.756 1.00 197.57 556 ALA B O 1
ATOM 2840 N N . HIS B 2 557 ? 218.948 218.116 151.432 1.00 218.03 557 HIS B N 1
ATOM 2841 C CA . HIS B 2 557 ? 217.696 218.313 150.709 1.00 210.72 557 HIS B CA 1
ATOM 2842 C C . HIS B 2 557 ? 217.115 219.672 151.110 1.00 201.50 557 HIS B C 1
ATOM 2843 O O . HIS B 2 557 ? 216.128 219.788 151.840 1.00 207.78 557 HIS B O 1
ATOM 2850 N N . LEU B 2 558 ? 217.782 220.725 150.645 1.00 192.33 558 LEU B N 1
ATOM 2851 C CA . LEU B 2 558 ? 217.272 222.072 150.859 1.00 186.49 558 LEU B CA 1
ATOM 2852 C C . LEU B 2 558 ? 215.967 222.242 150.095 1.00 177.55 558 LEU B C 1
ATOM 2853 O O . LEU B 2 558 ? 215.876 221.881 148.918 1.00 170.49 558 LEU B O 1
ATOM 2855 N N . ARG B 2 559 ? 214.953 222.795 150.760 1.00 181.98 559 ARG B N 1
ATOM 2856 C CA . ARG B 2 559 ? 213.610 222.821 150.196 1.00 175.98 559 ARG B CA 1
ATOM 2857 C C . ARG B 2 559 ? 212.864 224.075 150.627 1.00 174.35 559 ARG B C 1
ATOM 2858 O O . ARG B 2 559 ? 212.742 224.347 151.825 1.00 182.39 559 ARG B O 1
ATOM 2860 N N . HIS B 2 560 ? 212.363 224.826 149.639 1.00 166.44 560 HIS B N 1
ATOM 2861 C CA . HIS B 2 560 ? 211.406 225.917 149.850 1.00 167.34 560 HIS B CA 1
ATOM 2862 C C . HIS B 2 560 ? 212.010 227.065 150.665 1.00 177.15 560 HIS B C 1
ATOM 2863 O O . HIS B 2 560 ? 211.425 227.525 151.647 1.00 181.40 560 HIS B O 1
ATOM 2870 N N . THR B 2 561 ? 213.174 227.550 150.225 1.00 176.43 561 THR B N 1
ATOM 2871 C CA . THR B 2 561 ? 213.942 228.496 151.032 1.00 181.97 561 THR B CA 1
ATOM 2872 C C . THR B 2 561 ? 213.171 229.788 151.288 1.00 184.33 561 THR B C 1
ATOM 2873 O O . THR B 2 561 ? 213.158 230.296 152.415 1.00 185.84 561 THR B O 1
ATOM 2877 N N . GLN B 2 562 ? 212.516 230.333 150.263 1.00 184.59 562 GLN B N 1
ATOM 2878 C CA . GLN B 2 562 ? 211.851 231.623 150.380 1.00 187.57 562 GLN B CA 1
ATOM 2879 C C . GLN B 2 562 ? 210.503 231.574 149.677 1.00 188.99 562 GLN B C 1
ATOM 2880 O O . GLN B 2 562 ? 210.338 230.859 148.684 1.00 185.24 562 GLN B O 1
ATOM 2886 N N . ILE B 2 563 ? 209.541 232.339 150.196 1.00 192.89 563 ILE B N 1
ATOM 2887 C CA . ILE B 2 563 ? 208.249 232.545 149.539 1.00 194.95 563 ILE B CA 1
ATOM 2888 C C . ILE B 2 563 ? 207.993 234.028 149.284 1.00 196.90 563 ILE B C 1
ATOM 2889 O O . ILE B 2 563 ? 207.881 234.458 148.134 1.00 194.54 563 ILE B O 1
ATOM 2894 N N . LEU B 2 564 ? 207.900 234.825 150.351 1.00 198.42 564 LEU B N 1
ATOM 2895 C CA . LEU B 2 564 ? 207.675 236.269 150.256 1.00 202.03 564 LEU B CA 1
ATOM 2896 C C . LEU B 2 564 ? 206.450 236.594 149.403 1.00 203.09 564 LEU B C 1
ATOM 2897 O O . LEU B 2 564 ? 206.436 237.567 148.646 1.00 217.09 564 LEU B O 1
ATOM 2899 N N . ARG B 2 565 ? 205.410 235.769 149.521 1.00 195.97 565 ARG B N 1
ATOM 2900 C CA . ARG B 2 565 ? 204.217 235.885 148.692 1.00 184.09 565 ARG B CA 1
ATOM 2901 C C . ARG B 2 565 ? 202.960 235.908 149.552 1.00 185.16 565 ARG B C 1
ATOM 2902 O O . ARG B 2 565 ? 202.839 235.146 150.516 1.00 187.75 565 ARG B O 1
ATOM 2904 N N . ARG B 2 566 ? 202.011 236.768 149.169 1.00 181.51 566 ARG B N 1
ATOM 2905 C CA . ARG B 2 566 ? 200.793 236.947 149.954 1.00 183.16 566 ARG B CA 1
ATOM 2906 C C . ARG B 2 566 ? 199.875 235.733 149.887 1.00 179.34 566 ARG B C 1
ATOM 2907 O O . ARG B 2 566 ? 198.916 235.642 150.662 1.00 184.19 566 ARG B O 1
ATOM 2909 N N . VAL B 2 567 ? 200.140 234.798 148.981 1.00 170.29 567 VAL B N 1
ATOM 2910 C CA . VAL B 2 567 ? 199.309 233.603 148.856 1.00 164.38 567 VAL B CA 1
ATOM 2911 C C . VAL B 2 567 ? 199.608 232.678 150.030 1.00 175.76 567 VAL B C 1
ATOM 2912 O O . VAL B 2 567 ? 198.676 232.204 150.695 1.00 178.19 567 VAL B O 1
ATOM 2914 N N . PRO B 2 568 ? 200.881 232.395 150.321 1.00 177.72 568 PRO B N 1
ATOM 2915 C CA . PRO B 2 568 ? 201.175 231.493 151.449 1.00 184.86 568 PRO B CA 1
ATOM 2916 C C . PRO B 2 568 ? 200.793 232.078 152.798 1.00 190.06 568 PRO B C 1
ATOM 2917 O O . PRO B 2 568 ? 200.141 231.401 153.605 1.00 191.51 568 PRO B O 1
ATOM 2919 N N . LYS B 2 569 ? 201.185 233.320 153.070 1.00 191.79 569 LYS B N 1
ATOM 2920 C CA . LYS B 2 569 ? 200.820 234.011 154.299 1.00 198.09 569 LYS B CA 1
ATOM 2921 C C . LYS B 2 569 ? 200.095 235.307 153.970 1.00 202.25 569 LYS B C 1
ATOM 2922 O O . LYS B 2 569 ? 200.444 235.998 153.008 1.00 197.32 569 LYS B O 1
ATOM 2924 N N . SER B 2 570 ? 199.102 235.640 154.785 1.00 211.61 570 SER B N 1
ATOM 2925 C CA . SER B 2 570 ? 198.340 236.868 154.603 1.00 218.70 570 SER B CA 1
ATOM 2926 C C . SER B 2 570 ? 197.581 237.233 155.875 1.00 224.69 570 SER B C 1
ATOM 2927 O O . SER B 2 570 ? 197.113 236.361 156.608 1.00 225.32 570 SER B O 1
ATOM 2929 N N . ALA B 2 577 ? 207.354 239.917 158.025 1.00 203.21 577 ALA B N 1
ATOM 2930 C CA . ALA B 2 577 ? 208.119 240.523 156.942 1.00 205.84 577 ALA B CA 1
ATOM 2931 C C . ALA B 2 577 ? 207.245 240.731 155.710 1.00 203.16 577 ALA B C 1
ATOM 2932 O O . ALA B 2 577 ? 206.351 241.578 155.707 1.00 200.93 577 ALA B O 1
ATOM 2934 N N . CYS B 2 578 ? 207.515 239.951 154.661 1.00 206.84 578 CYS B N 1
ATOM 2935 C CA . CYS B 2 578 ? 206.752 240.002 153.420 1.00 206.61 578 CYS B CA 1
ATOM 2936 C C . CYS B 2 578 ? 205.751 238.858 153.308 1.00 202.98 578 CYS B C 1
ATOM 2937 O O . CYS B 2 578 ? 205.500 238.361 152.205 1.00 204.37 578 CYS B O 1
ATOM 2939 N N . HIS B 2 579 ? 205.184 238.424 154.437 1.00 201.06 579 HIS B N 1
ATOM 2940 C CA . HIS B 2 579 ? 204.158 237.379 154.467 1.00 199.55 579 HIS B CA 1
ATOM 2941 C C . HIS B 2 579 ? 204.666 236.086 153.828 1.00 199.42 579 HIS B C 1
ATOM 2942 O O . HIS B 2 579 ? 204.106 235.584 152.853 1.00 197.87 579 HIS B O 1
ATOM 2949 N N . CYS B 2 580 ? 205.740 235.540 154.398 1.00 199.74 580 CYS B N 1
ATOM 2950 C CA . CYS B 2 580 ? 206.386 234.383 153.788 1.00 198.80 580 CYS B CA 1
ATOM 2951 C C . CYS B 2 580 ? 205.556 233.116 153.972 1.00 197.15 580 CYS B C 1
ATOM 2952 O O . CYS B 2 580 ? 205.160 232.479 152.988 1.00 196.09 580 CYS B O 1
ATOM 2954 N N . HIS B 2 581 ? 205.275 232.741 155.225 1.00 197.66 581 HIS B N 1
ATOM 2955 C CA . HIS B 2 581 ? 204.773 231.403 155.560 1.00 196.53 581 HIS B CA 1
ATOM 2956 C C . HIS B 2 581 ? 205.722 230.324 155.056 1.00 196.67 581 HIS B C 1
ATOM 2957 O O . HIS B 2 581 ? 205.293 229.247 154.633 1.00 196.26 581 HIS B O 1
ATOM 2964 N N . SER B 2 582 ? 207.018 230.609 155.102 1.00 197.33 582 SER B N 1
ATOM 2965 C CA . SER B 2 582 ? 208.013 229.761 154.459 1.00 197.31 582 SER B CA 1
ATOM 2966 C C . SER B 2 582 ? 208.191 228.479 155.256 1.00 199.85 582 SER B C 1
ATOM 2967 O O . SER B 2 582 ? 208.976 228.435 156.208 1.00 203.46 582 SER B O 1
ATOM 2970 N N . GLU B 2 583 ? 207.466 227.433 154.864 1.00 198.82 583 GLU B N 1
ATOM 2971 C CA . GLU B 2 583 ? 207.651 226.105 155.443 1.00 202.83 583 GLU B CA 1
ATOM 2972 C C . GLU B 2 583 ? 208.913 225.509 154.839 1.00 204.11 583 GLU B C 1
ATOM 2973 O O . GLU B 2 583 ? 208.870 224.714 153.901 1.00 201.54 583 GLU B O 1
ATOM 2979 N N . LEU B 2 584 ? 210.058 225.913 155.390 1.00 206.15 584 LEU B N 1
ATOM 2980 C CA . LEU B 2 584 ? 211.354 225.363 154.994 1.00 209.09 584 LEU B CA 1
ATOM 2981 C C . LEU B 2 584 ? 211.563 224.031 155.714 1.00 221.68 584 LEU B C 1
ATOM 2982 O O . LEU B 2 584 ? 212.524 223.818 156.455 1.00 225.64 584 LEU B O 1
ATOM 2984 N N . ALA B 2 585 ? 210.613 223.124 155.495 1.00 222.06 585 ALA B N 1
ATOM 2985 C CA . ALA B 2 585 ? 210.665 221.791 156.090 1.00 231.19 585 ALA B CA 1
ATOM 2986 C C . ALA B 2 585 ? 211.692 220.945 155.337 1.00 238.24 585 ALA B C 1
ATOM 2987 O O . ALA B 2 585 ? 211.370 220.049 154.555 1.00 239.58 585 ALA B O 1
ATOM 2989 N N . LEU B 2 586 ? 212.960 221.261 155.587 1.00 238.45 586 LEU B N 1
ATOM 2990 C CA . LEU B 2 586 ? 214.067 220.507 155.007 1.00 241.89 586 LEU B CA 1
ATOM 2991 C C . LEU B 2 586 ? 214.056 219.111 155.610 1.00 249.40 586 LEU B C 1
ATOM 2992 O O . LEU B 2 586 ? 214.200 218.942 156.822 1.00 252.12 586 LEU B O 1
ATOM 2994 N N . ASP B 2 587 ? 213.865 218.101 154.765 1.00 249.65 587 ASP B N 1
ATOM 2995 C CA . ASP B 2 587 ? 213.833 216.711 155.211 1.00 254.80 587 ASP B CA 1
ATOM 2996 C C . ASP B 2 587 ? 214.997 215.976 154.555 1.00 255.19 587 ASP B C 1
ATOM 2997 O O . ASP B 2 587 ? 214.848 215.320 153.523 1.00 251.40 587 ASP B O 1
ATOM 3002 N N . LEU B 2 588 ? 216.167 216.085 155.178 1.00 258.40 588 LEU B N 1
ATOM 3003 C CA . LEU B 2 588 ? 217.360 215.354 154.780 1.00 261.96 588 LEU B CA 1
ATOM 3004 C C . LEU B 2 588 ? 217.421 214.046 155.558 1.00 268.36 588 LEU B C 1
ATOM 3005 O O . LEU B 2 588 ? 216.627 213.822 156.474 1.00 267.87 588 LEU B O 1
ATOM 3010 N N . ALA B 2 589 ? 218.338 213.161 155.166 1.00 270.21 589 ALA B N 1
ATOM 3011 C CA . ALA B 2 589 ? 218.462 211.865 155.823 1.00 273.90 589 ALA B CA 1
ATOM 3012 C C . ALA B 2 589 ? 219.913 211.401 155.927 1.00 271.88 589 ALA B C 1
ATOM 3013 O O . ALA B 2 589 ? 220.183 210.204 156.073 1.00 274.23 589 ALA B O 1
ATOM 3015 N N . ASN B 2 590 ? 220.875 212.319 155.855 1.00 266.27 590 ASN B N 1
ATOM 3016 C CA . ASN B 2 590 ? 222.282 211.930 155.847 1.00 260.98 590 ASN B CA 1
ATOM 3017 C C . ASN B 2 590 ? 223.071 212.794 156.821 1.00 251.96 590 ASN B C 1
ATOM 3018 O O . ASN B 2 590 ? 222.507 213.571 157.596 1.00 249.87 590 ASN B O 1
ATOM 3020 N N . PHE B 2 591 ? 224.398 212.619 156.782 1.00 248.72 591 PHE B N 1
ATOM 3021 C CA . PHE B 2 591 ? 225.283 213.242 157.765 1.00 240.67 591 PHE B CA 1
ATOM 3022 C C . PHE B 2 591 ? 224.970 214.723 157.951 1.00 236.19 591 PHE B C 1
ATOM 3023 O O . PHE B 2 591 ? 224.527 215.138 159.027 1.00 233.69 591 PHE B O 1
ATOM 3025 N N . GLN B 2 592 ? 225.144 215.523 156.894 1.00 237.79 592 GLN B N 1
ATOM 3026 C CA . GLN B 2 592 ? 224.844 216.960 156.918 1.00 231.26 592 GLN B CA 1
ATOM 3027 C C . GLN B 2 592 ? 225.345 217.616 158.203 1.00 231.16 592 GLN B C 1
ATOM 3028 O O . GLN B 2 592 ? 224.581 218.227 158.954 1.00 231.89 592 GLN B O 1
ATOM 3030 N N . ALA B 2 593 ? 226.645 217.493 158.456 1.00 232.14 593 ALA B N 1
ATOM 3031 C CA . ALA B 2 593 ? 227.183 217.851 159.762 1.00 235.42 593 ALA B CA 1
ATOM 3032 C C . ALA B 2 593 ? 227.125 219.355 160.008 1.00 238.45 593 ALA B C 1
ATOM 3033 O O . ALA B 2 593 ? 227.636 220.156 159.219 1.00 234.78 593 ALA B O 1
ATOM 3035 N N . ASP B 2 594 ? 226.502 219.729 161.123 1.00 241.81 594 ASP B N 1
ATOM 3036 C CA . ASP B 2 594 ? 226.587 221.077 161.675 1.00 246.94 594 ASP B CA 1
ATOM 3037 C C . ASP B 2 594 ? 227.709 221.057 162.705 1.00 260.66 594 ASP B C 1
ATOM 3038 O O . ASP B 2 594 ? 227.454 220.925 163.907 1.00 262.28 594 ASP B O 1
ATOM 3040 N N . VAL B 2 595 ? 228.950 221.171 162.224 1.00 265.00 595 VAL B N 1
ATOM 3041 C CA . VAL B 2 595 ? 230.113 220.809 163.032 1.00 273.66 595 VAL B CA 1
ATOM 3042 C C . VAL B 2 595 ? 230.218 221.683 164.276 1.00 283.40 595 VAL B C 1
ATOM 3043 O O . VAL B 2 595 ? 230.486 221.184 165.375 1.00 282.24 595 VAL B O 1
ATOM 3047 N N . GLU B 2 596 ? 230.015 222.990 164.132 1.00 287.97 596 GLU B N 1
ATOM 3048 C CA . GLU B 2 596 ? 230.184 223.918 165.244 1.00 302.85 596 GLU B CA 1
ATOM 3049 C C . GLU B 2 596 ? 228.969 224.825 165.359 1.00 314.20 596 GLU B C 1
ATOM 3050 O O . GLU B 2 596 ? 228.443 225.297 164.346 1.00 300.89 596 GLU B O 1
ATOM 3056 N N . LEU B 2 597 ? 228.543 225.109 166.578 1.00 344.13 597 LEU B N 1
ATOM 3057 C CA . LEU B 2 597 ? 227.435 226.025 166.761 1.00 358.69 597 LEU B CA 1
ATOM 3058 C C . LEU B 2 597 ? 227.689 226.849 168.010 1.00 375.37 597 LEU B C 1
ATOM 3059 O O . LEU B 2 597 ? 227.440 226.371 169.113 1.00 382.15 597 LEU B O 1
ATOM 3061 N N . GLY B 2 598 ? 228.218 228.064 167.870 1.00 374.82 598 GLY B N 1
ATOM 3062 C CA . GLY B 2 598 ? 228.519 228.805 169.063 1.00 381.99 598 GLY B CA 1
ATOM 3063 C C . GLY B 2 598 ? 227.322 229.147 169.919 1.00 388.64 598 GLY B C 1
ATOM 3064 O O . GLY B 2 598 ? 227.430 228.997 171.133 1.00 397.39 598 GLY B O 1
ATOM 3065 N N . ALA B 2 599 ? 226.193 229.600 169.358 1.00 379.87 599 ALA B N 1
ATOM 3066 C CA . ALA B 2 599 ? 225.019 229.803 170.231 1.00 386.56 599 ALA B CA 1
ATOM 3067 C C . ALA B 2 599 ? 223.607 229.764 169.673 1.00 377.10 599 ALA B C 1
ATOM 3068 O O . ALA B 2 599 ? 223.400 230.152 168.535 1.00 374.80 599 ALA B O 1
ATOM 3070 N N . LEU B 2 600 ? 222.632 229.284 170.446 1.00 366.31 600 LEU B N 1
ATOM 3071 C CA . LEU B 2 600 ? 221.215 229.394 170.067 1.00 354.07 600 LEU B CA 1
ATOM 3072 C C . LEU B 2 600 ? 220.678 230.823 170.057 1.00 343.97 600 LEU B C 1
ATOM 3073 O O . LEU B 2 600 ? 219.884 231.185 169.213 1.00 337.53 600 LEU B O 1
ATOM 3078 N N . ASP B 2 601 ? 221.046 231.611 171.057 1.00 342.67 601 ASP B N 1
ATOM 3079 C CA . ASP B 2 601 ? 220.593 233.005 171.138 1.00 331.02 601 ASP B CA 1
ATOM 3080 C C . ASP B 2 601 ? 221.087 233.893 170.014 1.00 322.55 601 ASP B C 1
ATOM 3081 O O . ASP B 2 601 ? 220.342 234.734 169.517 1.00 320.04 601 ASP B O 1
ATOM 3083 N N . ARG B 2 602 ? 222.354 233.730 169.640 1.00 321.84 602 ARG B N 1
ATOM 3084 C CA . ARG B 2 602 ? 222.919 234.509 168.552 1.00 314.52 602 ARG B CA 1
ATOM 3085 C C . ARG B 2 602 ? 222.124 234.156 167.330 1.00 314.14 602 ARG B C 1
ATOM 3086 O O . ARG B 2 602 ? 222.473 234.533 166.217 1.00 309.78 602 ARG B O 1
ATOM 3094 N N . LEU B 2 603 ? 221.035 233.432 167.542 1.00 320.71 603 LEU B N 1
ATOM 3095 C CA . LEU B 2 603 ? 220.189 233.010 166.433 1.00 318.94 603 LEU B CA 1
ATOM 3096 C C . LEU B 2 603 ? 218.811 233.644 166.514 1.00 316.20 603 LEU B C 1
ATOM 3097 O O . LEU B 2 603 ? 218.202 233.927 165.477 1.00 314.47 603 LEU B O 1
ATOM 3102 N N . ALA B 2 604 ? 218.311 233.877 167.728 1.00 317.03 604 ALA B N 1
ATOM 3103 C CA . ALA B 2 604 ? 217.047 234.585 167.890 1.00 314.15 604 ALA B CA 1
ATOM 3104 C C . ALA B 2 604 ? 217.184 236.075 167.606 1.00 309.89 604 ALA B C 1
ATOM 3105 O O . ALA B 2 604 ? 216.265 236.680 167.045 1.00 309.12 604 ALA B O 1
ATOM 3107 N N . ALA B 2 605 ? 218.310 236.680 167.991 1.00 308.85 605 ALA B N 1
ATOM 3108 C CA . ALA B 2 605 ? 218.519 238.105 167.752 1.00 305.83 605 ALA B CA 1
ATOM 3109 C C . ALA B 2 605 ? 218.634 238.405 166.263 1.00 303.50 605 ALA B C 1
ATOM 3110 O O . ALA B 2 605 ? 217.957 239.302 165.747 1.00 303.42 605 ALA B O 1
ATOM 3112 N N . LEU B 2 606 ? 219.481 237.656 165.552 1.00 301.44 606 LEU B N 1
ATOM 3113 C CA . LEU B 2 606 ? 219.665 237.870 164.121 1.00 298.84 606 LEU B CA 1
ATOM 3114 C C . LEU B 2 606 ? 218.415 237.555 163.310 1.00 296.38 606 LEU B C 1
ATOM 3115 O O . LEU B 2 606 ? 218.350 237.932 162.135 1.00 291.19 606 LEU B O 1
ATOM 3117 N N . LEU B 2 607 ? 217.430 236.882 163.902 1.00 301.02 607 LEU B N 1
ATOM 3118 C CA . LEU B 2 607 ? 216.174 236.559 163.236 1.00 301.68 607 LEU B CA 1
ATOM 3119 C C . LEU B 2 607 ? 215.057 237.539 163.569 1.00 303.89 607 LEU B C 1
ATOM 3120 O O . LEU B 2 607 ? 214.265 237.889 162.689 1.00 302.54 607 LEU B O 1
ATOM 3122 N N . ARG B 2 608 ? 214.970 237.986 164.823 1.00 306.41 608 ARG B N 1
ATOM 3123 C CA . ARG B 2 608 ? 213.969 238.976 165.202 1.00 316.93 608 ARG B CA 1
ATOM 3124 C C . ARG B 2 608 ? 214.419 240.379 164.809 1.00 317.48 608 ARG B C 1
ATOM 3125 O O . ARG B 2 608 ? 213.779 241.044 163.990 1.00 320.83 608 ARG B O 1
ATOM 3127 N N . LEU B 2 609 ? 215.525 240.841 165.380 1.00 311.41 609 LEU B N 1
ATOM 3128 C CA . LEU B 2 609 ? 216.168 242.044 164.887 1.00 306.57 609 LEU B CA 1
ATOM 3129 C C . LEU B 2 609 ? 216.980 241.703 163.641 1.00 303.61 609 LEU B C 1
ATOM 3130 O O . LEU B 2 609 ? 217.141 240.536 163.277 1.00 301.80 609 LEU B O 1
ATOM 3132 N N . ALA B 2 610 ? 217.479 242.739 162.969 1.00 300.42 610 ALA B N 1
ATOM 3133 C CA . ALA B 2 610 ? 218.376 242.503 161.847 1.00 294.81 610 ALA B CA 1
ATOM 3134 C C . ALA B 2 610 ? 219.613 241.775 162.354 1.00 300.08 610 ALA B C 1
ATOM 3135 O O . ALA B 2 610 ? 219.774 240.574 162.114 1.00 294.01 610 ALA B O 1
ATOM 3137 N N . THR B 2 611 ? 220.461 242.482 163.099 1.00 311.30 611 THR B N 1
ATOM 3138 C CA . THR B 2 611 ? 221.592 241.881 163.793 1.00 323.03 611 THR B CA 1
ATOM 3139 C C . THR B 2 611 ? 222.181 242.915 164.740 1.00 337.39 611 THR B C 1
ATOM 3140 O O . THR B 2 611 ? 222.267 244.096 164.393 1.00 332.86 611 THR B O 1
ATOM 3144 N N . VAL B 2 612 ? 222.580 242.470 165.928 1.00 357.96 612 VAL B N 1
ATOM 3145 C CA . VAL B 2 612 ? 223.268 243.351 166.868 1.00 368.63 612 VAL B CA 1
ATOM 3146 C C . VAL B 2 612 ? 224.459 242.604 167.454 1.00 376.90 612 VAL B C 1
ATOM 3147 O O . VAL B 2 612 ? 224.713 242.682 168.666 1.00 378.62 612 VAL B O 1
ATOM 3149 N N . PRO B 2 613 ? 225.214 241.875 166.636 1.00 385.16 613 PRO B N 1
ATOM 3150 C CA . PRO B 2 613 ? 226.489 241.317 167.104 1.00 393.98 613 PRO B CA 1
ATOM 3151 C C . PRO B 2 613 ? 227.652 242.216 166.726 1.00 396.29 613 PRO B C 1
ATOM 3152 O O . PRO B 2 613 ? 227.460 243.239 166.061 1.00 396.42 613 PRO B O 1
ATOM 3154 N N . ALA B 2 614 ? 228.858 241.857 167.151 1.00 393.78 614 ALA B N 1
ATOM 3155 C CA . ALA B 2 614 ? 230.050 242.619 166.808 1.00 390.61 614 ALA B CA 1
ATOM 3156 C C . ALA B 2 614 ? 231.218 241.648 166.683 1.00 383.74 614 ALA B C 1
ATOM 3157 O O . ALA B 2 614 ? 231.026 240.431 166.599 1.00 385.26 614 ALA B O 1
ATOM 3159 N N . GLU B 2 615 ? 232.435 242.192 166.650 1.00 372.00 615 GLU B N 1
ATOM 3160 C CA . GLU B 2 615 ? 233.620 241.342 166.587 1.00 365.99 615 GLU B CA 1
ATOM 3161 C C . GLU B 2 615 ? 233.687 240.351 167.741 1.00 362.29 615 GLU B C 1
ATOM 3162 O O . GLU B 2 615 ? 234.028 239.180 167.495 1.00 361.24 615 GLU B O 1
ATOM 3164 N N . PRO B 2 616 ? 233.385 240.731 168.992 1.00 357.25 616 PRO B N 1
ATOM 3165 C CA . PRO B 2 616 ? 233.294 239.914 170.208 1.00 352.22 616 PRO B CA 1
ATOM 3166 C C . PRO B 2 616 ? 234.476 238.970 170.406 1.00 348.98 616 PRO B C 1
ATOM 3167 O O . PRO B 2 616 ? 234.269 237.855 170.886 1.00 347.89 616 PRO B O 1
ATOM 3169 N N . GLU B 2 629 ? 203.873 239.113 158.146 1.00 190.98 629 GLU B N 1
ATOM 3170 C CA . GLU B 2 629 ? 203.237 238.268 159.150 1.00 187.90 629 GLU B CA 1
ATOM 3171 C C . GLU B 2 629 ? 203.506 236.791 158.880 1.00 190.32 629 GLU B C 1
ATOM 3172 O O . GLU B 2 629 ? 202.598 235.964 158.954 1.00 188.55 629 GLU B O 1
ATOM 3174 N N . GLN B 2 630 ? 204.756 236.463 158.566 1.00 193.03 630 GLN B N 1
ATOM 3175 C CA . GLN B 2 630 ? 205.102 235.087 158.250 1.00 194.82 630 GLN B CA 1
ATOM 3176 C C . GLN B 2 630 ? 205.109 234.224 159.509 1.00 194.21 630 GLN B C 1
ATOM 3177 O O . GLN B 2 630 ? 205.226 234.714 160.636 1.00 197.66 630 GLN B O 1
ATOM 3183 N N . GLN B 2 631 ? 204.979 232.915 159.300 1.00 194.87 631 GLN B N 1
ATOM 3184 C CA . GLN B 2 631 ? 205.079 231.918 160.367 1.00 197.39 631 GLN B CA 1
ATOM 3185 C C . GLN B 2 631 ? 206.090 230.874 159.907 1.00 203.41 631 GLN B C 1
ATOM 3186 O O . GLN B 2 631 ? 205.722 229.865 159.299 1.00 203.01 631 GLN B O 1
ATOM 3192 N N . THR B 2 632 ? 207.362 231.117 160.208 1.00 206.03 632 THR B N 1
ATOM 3193 C CA . THR B 2 632 ? 208.440 230.233 159.777 1.00 210.92 632 THR B CA 1
ATOM 3194 C C . THR B 2 632 ? 208.301 228.907 160.510 1.00 215.81 632 THR B C 1
ATOM 3195 O O . THR B 2 632 ? 208.613 228.800 161.698 1.00 216.73 632 THR B O 1
ATOM 3199 N N . VAL B 2 633 ? 207.829 227.891 159.797 1.00 215.60 633 VAL B N 1
ATOM 3200 C CA . VAL B 2 633 ? 207.691 226.545 160.341 1.00 220.28 633 VAL B CA 1
ATOM 3201 C C . VAL B 2 633 ? 208.877 225.761 159.790 1.00 224.10 633 VAL B C 1
ATOM 3202 O O . VAL B 2 633 ? 208.948 225.445 158.601 1.00 220.82 633 VAL B O 1
ATOM 3206 N N . PHE B 2 634 ? 209.821 225.442 160.667 1.00 226.82 634 PHE B N 1
ATOM 3207 C CA . PHE B 2 634 ? 211.091 224.850 160.263 1.00 228.89 634 PHE B CA 1
ATOM 3208 C C . PHE B 2 634 ? 211.134 223.418 160.784 1.00 228.93 634 PHE B C 1
ATOM 3209 O O . PHE B 2 634 ? 211.450 223.188 161.954 1.00 221.84 634 PHE B O 1
ATOM 3217 N N . ARG B 2 635 ? 210.793 222.461 159.923 1.00 233.47 635 ARG B N 1
ATOM 3218 C CA . ARG B 2 635 ? 210.718 221.051 160.278 1.00 235.12 635 ARG B CA 1
ATOM 3219 C C . ARG B 2 635 ? 211.934 220.308 159.735 1.00 241.23 635 ARG B C 1
ATOM 3220 O O . ARG B 2 635 ? 212.474 220.658 158.683 1.00 241.93 635 ARG B O 1
ATOM 3228 N N . LEU B 2 636 ? 212.359 219.270 160.464 1.00 242.29 636 LEU B N 1
ATOM 3229 C CA . LEU B 2 636 ? 213.555 218.516 160.085 1.00 250.66 636 LEU B CA 1
ATOM 3230 C C . LEU B 2 636 ? 213.469 217.129 160.726 1.00 253.73 636 LEU B C 1
ATOM 3231 O O . LEU B 2 636 ? 213.577 217.007 161.949 1.00 248.44 636 LEU B O 1
ATOM 3236 N N . SER B 2 637 ? 213.281 216.102 159.894 1.00 258.80 637 SER B N 1
ATOM 3237 C CA . SER B 2 637 ? 213.248 214.712 160.335 1.00 261.01 637 SER B CA 1
ATOM 3238 C C . SER B 2 637 ? 214.248 213.883 159.537 1.00 264.34 637 SER B C 1
ATOM 3239 O O . SER B 2 637 ? 214.333 214.008 158.311 1.00 263.85 637 SER B O 1
ATOM 3242 N N . ALA B 2 638 ? 214.998 213.032 160.232 1.00 260.85 638 ALA B N 1
ATOM 3243 C CA . ALA B 2 638 ? 215.972 212.150 159.605 1.00 267.91 638 ALA B CA 1
ATOM 3244 C C . ALA B 2 638 ? 216.294 211.019 160.565 1.00 265.87 638 ALA B C 1
ATOM 3245 O O . ALA B 2 638 ? 216.091 211.153 161.777 1.00 256.40 638 ALA B O 1
ATOM 3247 N N . PRO B 2 639 ? 216.789 209.887 160.059 1.00 277.55 639 PRO B N 1
ATOM 3248 C CA . PRO B 2 639 ? 217.370 208.879 160.954 1.00 280.13 639 PRO B CA 1
ATOM 3249 C C . PRO B 2 639 ? 218.751 209.283 161.450 1.00 271.64 639 PRO B C 1
ATOM 3250 O O . PRO B 2 639 ? 219.111 209.025 162.603 1.00 266.78 639 PRO B O 1
ATOM 3254 N N . ARG B 2 640 ? 219.532 209.924 160.582 1.00 267.70 640 ARG B N 1
ATOM 3255 C CA . ARG B 2 640 ? 220.912 210.264 160.902 1.00 257.49 640 ARG B CA 1
ATOM 3256 C C . ARG B 2 640 ? 221.213 211.668 160.400 1.00 249.75 640 ARG B C 1
ATOM 3257 O O . ARG B 2 640 ? 220.969 211.969 159.229 1.00 254.91 640 ARG B O 1
ATOM 3259 N N . ALA B 2 641 ? 221.712 212.526 161.292 1.00 237.25 641 ALA B N 1
ATOM 3260 C CA . ALA B 2 641 ? 222.271 213.823 160.909 1.00 232.34 641 ALA B CA 1
ATOM 3261 C C . ALA B 2 641 ? 223.241 214.266 161.996 1.00 219.73 641 ALA B C 1
ATOM 3262 O O . ALA B 2 641 ? 222.808 214.698 163.069 1.00 213.60 641 ALA B O 1
ATOM 3264 N N . THR B 2 642 ? 224.543 214.156 161.720 1.00 220.52 642 THR B N 1
ATOM 3265 C CA . THR B 2 642 ? 225.558 214.532 162.698 1.00 213.37 642 THR B CA 1
ATOM 3266 C C . THR B 2 642 ? 225.342 215.969 163.157 1.00 217.78 642 THR B C 1
ATOM 3267 O O . THR B 2 642 ? 225.143 216.874 162.343 1.00 224.30 642 THR B O 1
ATOM 3271 N N . LEU B 2 643 ? 225.434 216.218 164.466 1.00 212.57 643 LEU B N 1
ATOM 3272 C CA . LEU B 2 643 ? 225.130 217.558 164.991 1.00 221.28 643 LEU B CA 1
ATOM 3273 C C . LEU B 2 643 ? 225.860 217.963 166.261 1.00 227.12 643 LEU B C 1
ATOM 3274 O O . LEU B 2 643 ? 226.260 217.108 167.042 1.00 217.46 643 LEU B O 1
ATOM 3279 N N . ARG B 2 644 ? 226.063 219.261 166.456 1.00 242.46 644 ARG B N 1
ATOM 3280 C CA . ARG B 2 644 ? 226.657 219.768 167.696 1.00 260.23 644 ARG B CA 1
ATOM 3281 C C . ARG B 2 644 ? 225.718 220.779 168.323 1.00 276.59 644 ARG B C 1
ATOM 3282 O O . ARG B 2 644 ? 225.232 221.661 167.642 1.00 284.82 644 ARG B O 1
ATOM 3290 N N . LEU B 2 645 ? 225.445 220.667 169.607 1.00 284.96 645 LEU B N 1
ATOM 3291 C CA . LEU B 2 645 ? 224.629 221.672 170.260 1.00 312.72 645 LEU B CA 1
ATOM 3292 C C . LEU B 2 645 ? 225.427 222.348 171.352 1.00 331.85 645 LEU B C 1
ATOM 3293 O O . LEU B 2 645 ? 226.011 221.686 172.199 1.00 314.72 645 LEU B O 1
ATOM 3298 N N . ARG B 2 646 ? 225.439 223.670 171.347 1.00 375.40 646 ARG B N 1
ATOM 3299 C CA . ARG B 2 646 ? 226.180 224.416 172.343 1.00 399.89 646 ARG B CA 1
ATOM 3300 C C . ARG B 2 646 ? 225.220 225.419 172.898 1.00 417.58 646 ARG B C 1
ATOM 3301 O O . ARG B 2 646 ? 224.330 225.885 172.189 1.00 411.75 646 ARG B O 1
ATOM 3309 N N . PHE B 2 647 ? 225.361 225.747 174.170 1.00 444.29 647 PHE B N 1
ATOM 3310 C CA . PHE B 2 647 ? 224.381 226.620 174.781 1.00 459.25 647 PHE B CA 1
ATOM 3311 C C . PHE B 2 647 ? 224.546 228.062 174.399 1.00 459.03 647 PHE B C 1
ATOM 3312 O O . PHE B 2 647 ? 225.554 228.468 173.824 1.00 455.29 647 PHE B O 1
ATOM 3314 N N . PRO B 2 648 ? 223.529 228.849 174.722 1.00 456.06 648 PRO B N 1
ATOM 3315 C CA . PRO B 2 648 ? 223.740 230.285 174.486 1.00 452.46 648 PRO B CA 1
ATOM 3316 C C . PRO B 2 648 ? 224.102 231.065 175.741 1.00 449.89 648 PRO B C 1
ATOM 3317 O O . PRO B 2 648 ? 223.284 231.188 176.658 1.00 439.57 648 PRO B O 1
ATOM 3319 N N . ILE B 2 649 ? 225.318 231.601 175.789 1.00 440.98 649 ILE B N 1
ATOM 3320 C CA . ILE B 2 649 ? 225.748 232.517 176.841 1.00 427.87 649 ILE B CA 1
ATOM 3321 C C . ILE B 2 649 ? 226.320 233.747 176.147 1.00 432.45 649 ILE B C 1
ATOM 3322 O O . ILE B 2 649 ? 227.507 233.786 175.804 1.00 434.77 649 ILE B O 1
ATOM 3324 N N . ALA B 2 650 ? 225.483 234.762 175.944 1.00 418.37 650 ALA B N 1
ATOM 3325 C CA . ALA B 2 650 ? 225.856 235.952 175.195 1.00 411.88 650 ALA B CA 1
ATOM 3326 C C . ALA B 2 650 ? 225.924 237.162 176.117 1.00 401.13 650 ALA B C 1
ATOM 3327 O O . ALA B 2 650 ? 225.181 237.261 177.098 1.00 398.47 650 ALA B O 1
ATOM 3329 N N . ASP B 2 651 ? 226.833 238.082 175.787 1.00 394.31 651 ASP B N 1
ATOM 3330 C CA . ASP B 2 651 ? 226.998 239.292 176.587 1.00 388.42 651 ASP B CA 1
ATOM 3331 C C . ASP B 2 651 ? 225.731 240.140 176.574 1.00 382.54 651 ASP B C 1
ATOM 3332 O O . ASP B 2 651 ? 225.334 240.700 177.603 1.00 382.12 651 ASP B O 1
ATOM 3334 N N . LEU B 2 652 ? 225.083 240.253 175.411 1.00 375.67 652 LEU B N 1
ATOM 3335 C CA . LEU B 2 652 ? 223.910 241.114 175.297 1.00 369.46 652 LEU B CA 1
ATOM 3336 C C . LEU B 2 652 ? 222.730 240.583 176.103 1.00 365.55 652 LEU B C 1
ATOM 3337 O O . LEU B 2 652 ? 221.943 241.374 176.636 1.00 364.21 652 LEU B O 1
ATOM 3339 N N . ARG B 2 653 ? 222.591 239.266 176.209 1.00 362.03 653 ARG B N 1
ATOM 3340 C CA . ARG B 2 653 ? 221.493 238.674 176.966 1.00 352.79 653 ARG B CA 1
ATOM 3341 C C . ARG B 2 653 ? 221.832 237.255 177.409 1.00 344.80 653 ARG B C 1
ATOM 3342 O O . ARG B 2 653 ? 220.949 236.409 177.544 1.00 321.63 653 ARG B O 1
ATOM 3344 N N . GLY B 2 661 ? 238.731 228.898 175.960 1.00 341.75 661 GLY B N 1
ATOM 3345 C CA . GLY B 2 661 ? 237.452 228.789 176.636 1.00 341.67 661 GLY B CA 1
ATOM 3346 C C . GLY B 2 661 ? 236.262 229.075 175.739 1.00 341.71 661 GLY B C 1
ATOM 3347 O O . GLY B 2 661 ? 236.419 229.383 174.559 1.00 341.84 661 GLY B O 1
ATOM 3348 N N . GLN B 2 662 ? 235.065 228.967 176.307 1.00 340.34 662 GLN B N 1
ATOM 3349 C CA . GLN B 2 662 ? 233.828 229.208 175.575 1.00 342.00 662 GLN B CA 1
ATOM 3350 C C . GLN B 2 662 ? 232.731 229.512 176.586 1.00 341.81 662 GLN B C 1
ATOM 3351 O O . GLN B 2 662 ? 233.001 229.882 177.732 1.00 341.62 662 GLN B O 1
ATOM 3353 N N . ALA B 2 663 ? 231.483 229.371 176.142 1.00 342.33 663 ALA B N 1
ATOM 3354 C CA . ALA B 2 663 ? 230.349 229.522 177.043 1.00 343.24 663 ALA B CA 1
ATOM 3355 C C . ALA B 2 663 ? 230.449 228.521 178.187 1.00 338.23 663 ALA B C 1
ATOM 3356 O O . ALA B 2 663 ? 230.840 227.367 177.991 1.00 335.24 663 ALA B O 1
ATOM 3358 N N . VAL B 2 664 ? 230.110 228.979 179.393 1.00 335.50 664 VAL B N 1
ATOM 3359 C CA . VAL B 2 664 ? 230.258 228.141 180.580 1.00 330.88 664 VAL B CA 1
ATOM 3360 C C . VAL B 2 664 ? 229.357 226.916 180.489 1.00 328.20 664 VAL B C 1
ATOM 3361 O O . VAL B 2 664 ? 229.780 225.790 180.777 1.00 321.40 664 VAL B O 1
ATOM 3363 N N . ARG B 2 665 ? 228.109 227.115 180.068 1.00 330.72 665 ARG B N 1
ATOM 3364 C CA . ARG B 2 665 ? 227.100 226.067 180.168 1.00 329.45 665 ARG B CA 1
ATOM 3365 C C . ARG B 2 665 ? 227.437 224.874 179.280 1.00 324.94 665 ARG B C 1
ATOM 3366 O O . ARG B 2 665 ? 227.727 225.032 178.091 1.00 331.70 665 ARG B O 1
ATOM 3368 N N . ALA B 2 666 ? 227.386 223.680 179.871 1.00 315.96 666 ALA B N 1
ATOM 3369 C CA . ALA B 2 666 ? 227.491 222.407 179.156 1.00 304.73 666 ALA B CA 1
ATOM 3370 C C . ALA B 2 666 ? 228.732 222.368 178.258 1.00 286.80 666 ALA B C 1
ATOM 3371 O O . ALA B 2 666 ? 228.652 222.340 177.031 1.00 284.68 666 ALA B O 1
ATOM 3373 N N . GLU B 2 667 ? 229.890 222.389 178.917 1.00 281.07 667 GLU B N 1
ATOM 3374 C CA . GLU B 2 667 ? 231.166 222.368 178.211 1.00 266.29 667 GLU B CA 1
ATOM 3375 C C . GLU B 2 667 ? 231.273 221.135 177.321 1.00 249.18 667 GLU B C 1
ATOM 3376 O O . GLU B 2 667 ? 231.079 220.006 177.782 1.00 239.93 667 GLU B O 1
ATOM 3382 N N . GLN B 2 668 ? 231.578 221.363 176.041 1.00 247.26 668 GLN B N 1
ATOM 3383 C CA . GLN B 2 668 ? 231.811 220.291 175.069 1.00 238.78 668 GLN B CA 1
ATOM 3384 C C . GLN B 2 668 ? 230.578 219.406 174.884 1.00 228.29 668 GLN B C 1
ATOM 3385 O O . GLN B 2 668 ? 230.688 218.192 174.702 1.00 217.04 668 GLN B O 1
ATOM 3387 N N . LEU B 2 669 ? 229.411 220.031 174.806 1.00 233.51 669 LEU B N 1
ATOM 3388 C CA . LEU B 2 669 ? 228.182 219.270 174.665 1.00 226.89 669 LEU B CA 1
ATOM 3389 C C . LEU B 2 669 ? 227.923 218.869 173.238 1.00 224.24 669 LEU B C 1
ATOM 3390 O O . LEU B 2 669 ? 227.822 219.739 172.395 1.00 238.95 669 LEU B O 1
ATOM 3392 N N . ARG B 2 670 ? 227.912 217.576 172.905 1.00 209.74 670 ARG B N 1
ATOM 3393 C CA . ARG B 2 670 ? 227.510 217.215 171.524 1.00 208.24 670 ARG B CA 1
ATOM 3394 C C . ARG B 2 670 ? 226.378 216.211 171.337 1.00 191.21 670 ARG B C 1
ATOM 3395 O O . ARG B 2 670 ? 226.463 215.086 171.810 1.00 180.64 670 ARG B O 1
ATOM 3403 N N . LEU B 2 671 ? 225.331 216.575 170.619 1.00 200.32 671 LEU B N 1
ATOM 3404 C CA . LEU B 2 671 ? 224.351 215.575 170.296 1.00 188.56 671 LEU B CA 1
ATOM 3405 C C . LEU B 2 671 ? 224.911 215.005 169.010 1.00 187.59 671 LEU B C 1
ATOM 3406 O O . LEU B 2 671 ? 224.383 215.266 167.934 1.00 190.89 671 LEU B O 1
ATOM 3411 N N . GLU B 2 672 ? 225.974 214.222 169.095 1.00 180.07 672 GLU B N 1
ATOM 3412 C CA . GLU B 2 672 ? 226.578 213.635 167.896 1.00 178.73 672 GLU B CA 1
ATOM 3413 C C . GLU B 2 672 ? 225.689 212.611 167.156 1.00 174.39 672 GLU B C 1
ATOM 3414 O O . GLU B 2 672 ? 224.953 211.858 167.792 1.00 166.51 672 GLU B O 1
ATOM 3420 N N . LEU B 2 673 ? 225.750 212.588 165.825 1.00 183.16 673 LEU B N 1
ATOM 3421 C CA . LEU B 2 673 ? 224.983 211.619 165.002 1.00 183.15 673 LEU B CA 1
ATOM 3422 C C . LEU B 2 673 ? 223.647 211.226 165.560 1.00 181.04 673 LEU B C 1
ATOM 3423 O O . LEU B 2 673 ? 223.210 210.100 165.389 1.00 176.77 673 LEU B O 1
ATOM 3425 N N . SER B 2 674 ? 222.993 212.145 166.223 1.00 183.51 674 SER B N 1
ATOM 3426 C CA . SER B 2 674 ? 221.636 211.886 166.673 1.00 181.72 674 SER B CA 1
ATOM 3427 C C . SER B 2 674 ? 220.662 212.014 165.504 1.00 195.96 674 SER B C 1
ATOM 3428 O O . SER B 2 674 ? 221.053 212.155 164.341 1.00 205.33 674 SER B O 1
ATOM 3430 N N . GLU B 2 675 ? 219.372 211.966 165.825 1.00 194.17 675 GLU B N 1
ATOM 3431 C CA . GLU B 2 675 ? 218.372 212.303 164.828 1.00 206.76 675 GLU B CA 1
ATOM 3432 C C . GLU B 2 675 ? 218.538 213.773 164.440 1.00 210.84 675 GLU B C 1
ATOM 3433 O O . GLU B 2 675 ? 219.042 214.576 165.234 1.00 208.12 675 GLU B O 1
ATOM 3439 N N . PRO B 2 676 ? 218.144 214.150 163.217 1.00 219.48 676 PRO B N 1
ATOM 3440 C CA . PRO B 2 676 ? 218.402 215.532 162.774 1.00 222.90 676 PRO B CA 1
ATOM 3441 C C . PRO B 2 676 ? 217.839 216.581 163.711 1.00 221.49 676 PRO B C 1
ATOM 3442 O O . PRO B 2 676 ? 218.592 217.446 164.174 1.00 221.88 676 PRO B O 1
ATOM 3444 N N . GLN B 2 677 ? 216.537 216.539 163.995 1.00 221.85 677 GLN B N 1
ATOM 3445 C CA . GLN B 2 677 ? 215.955 217.400 165.017 1.00 218.14 677 GLN B CA 1
ATOM 3446 C C . GLN B 2 677 ? 216.148 218.895 164.810 1.00 214.94 677 GLN B C 1
ATOM 3447 O O . GLN B 2 677 ? 216.124 219.375 163.671 1.00 219.69 677 GLN B O 1
ATOM 3449 N N . PHE B 2 678 ? 216.354 219.625 165.903 1.00 207.75 678 PHE B N 1
ATOM 3450 C CA . PHE B 2 678 ? 216.633 221.061 165.871 1.00 202.68 678 PHE B CA 1
ATOM 3451 C C . PHE B 2 678 ? 215.681 221.768 164.876 1.00 203.74 678 PHE B C 1
ATOM 3452 O O . PHE B 2 678 ? 216.059 222.480 163.945 1.00 206.32 678 PHE B O 1
ATOM 3460 N N . ARG B 2 679 ? 214.405 221.453 165.068 1.00 204.04 679 ARG B N 1
ATOM 3461 C CA . ARG B 2 679 ? 213.342 221.974 164.224 1.00 207.85 679 ARG B CA 1
ATOM 3462 C C . ARG B 2 679 ? 212.847 223.159 165.040 1.00 204.23 679 ARG B C 1
ATOM 3463 O O . ARG B 2 679 ? 212.696 223.058 166.263 1.00 196.48 679 ARG B O 1
ATOM 3471 N N . SER B 2 680 ? 212.624 224.284 164.369 1.00 209.88 680 SER B N 1
ATOM 3472 C CA . SER B 2 680 ? 212.335 225.538 165.044 1.00 209.69 680 SER B CA 1
ATOM 3473 C C . SER B 2 680 ? 211.033 226.123 164.511 1.00 213.62 680 SER B C 1
ATOM 3474 O O . SER B 2 680 ? 210.405 225.584 163.595 1.00 217.05 680 SER B O 1
ATOM 3476 N N . GLU B 2 681 ? 210.631 227.240 165.111 1.00 211.87 681 GLU B N 1
ATOM 3477 C CA . GLU B 2 681 ? 209.465 227.995 164.662 1.00 213.66 681 GLU B CA 1
ATOM 3478 C C . GLU B 2 681 ? 209.643 229.428 165.134 1.00 215.48 681 GLU B C 1
ATOM 3479 O O . GLU B 2 681 ? 209.539 229.699 166.334 1.00 214.36 681 GLU B O 1
ATOM 3481 N N . LEU B 2 682 ? 209.901 230.341 164.198 1.00 219.13 682 LEU B N 1
ATOM 3482 C CA . LEU B 2 682 ? 210.270 231.704 164.558 1.00 227.44 682 LEU B CA 1
ATOM 3483 C C . LEU B 2 682 ? 209.387 232.734 163.866 1.00 236.15 682 LEU B C 1
ATOM 3484 O O . LEU B 2 682 ? 208.411 232.381 163.196 1.00 229.84 682 LEU B O 1
ATOM 3486 N N . SER B 2 683 ? 209.731 234.011 164.019 1.00 251.93 683 SER B N 1
ATOM 3487 C CA . SER B 2 683 ? 208.969 235.093 163.414 1.00 266.18 683 SER B CA 1
ATOM 3488 C C . SER B 2 683 ? 209.904 236.272 163.192 1.00 281.77 683 SER B C 1
ATOM 3489 O O . SER B 2 683 ? 210.926 236.407 163.870 1.00 287.77 683 SER B O 1
ATOM 3491 N N . SER B 2 684 ? 209.540 237.123 162.230 1.00 285.40 684 SER B N 1
ATOM 3492 C CA . SER B 2 684 ? 210.415 238.232 161.859 1.00 296.38 684 SER B CA 1
ATOM 3493 C C . SER B 2 684 ? 210.448 239.307 162.938 1.00 318.33 684 SER B C 1
ATOM 3494 O O . SER B 2 684 ? 211.514 239.853 163.240 1.00 319.47 684 SER B O 1
ATOM 3496 N N . GLY B 2 685 ? 209.298 239.630 163.523 1.00 342.50 685 GLY B N 1
ATOM 3497 C CA . GLY B 2 685 ? 209.216 240.697 164.490 1.00 363.72 685 GLY B CA 1
ATOM 3498 C C . GLY B 2 685 ? 209.876 240.354 165.810 1.00 372.69 685 GLY B C 1
ATOM 3499 O O . GLY B 2 685 ? 209.796 239.223 166.299 1.00 371.27 685 GLY B O 1
ATOM 3500 N N . PRO B 2 686 ? 210.547 241.334 166.412 1.00 394.01 686 PRO B N 1
ATOM 3501 C CA . PRO B 2 686 ? 211.128 241.112 167.740 1.00 401.68 686 PRO B CA 1
ATOM 3502 C C . PRO B 2 686 ? 210.048 240.995 168.801 1.00 414.06 686 PRO B C 1
ATOM 3503 O O . PRO B 2 686 ? 208.970 241.586 168.692 1.00 415.88 686 PRO B O 1
ATOM 3505 N N . GLY B 2 687 ? 210.359 240.238 169.850 1.00 420.04 687 GLY B N 1
ATOM 3506 C CA . GLY B 2 687 ? 209.403 239.975 170.899 1.00 413.57 687 GLY B CA 1
ATOM 3507 C C . GLY B 2 687 ? 208.149 239.324 170.352 1.00 412.77 687 GLY B C 1
ATOM 3508 O O . GLY B 2 687 ? 207.084 239.943 170.279 1.00 415.31 687 GLY B O 1
ATOM 3509 N N . PRO B 2 688 ? 208.263 238.066 169.933 1.00 400.73 688 PRO B N 1
ATOM 3510 C CA . PRO B 2 688 ? 207.151 237.403 169.238 1.00 393.29 688 PRO B CA 1
ATOM 3511 C C . PRO B 2 688 ? 205.916 237.321 170.116 1.00 378.24 688 PRO B C 1
ATOM 3512 O O . PRO B 2 688 ? 205.955 236.737 171.210 1.00 369.13 688 PRO B O 1
ATOM 3516 N N . PRO B 2 689 ? 204.802 237.919 169.679 1.00 375.23 689 PRO B N 1
ATOM 3517 C CA . PRO B 2 689 ? 203.565 237.806 170.471 1.00 367.09 689 PRO B CA 1
ATOM 3518 C C . PRO B 2 689 ? 203.122 236.369 170.680 1.00 351.14 689 PRO B C 1
ATOM 3519 O O . PRO B 2 689 ? 202.620 236.028 171.758 1.00 351.50 689 PRO B O 1
ATOM 3521 N N . VAL B 2 690 ? 203.289 235.517 169.673 1.00 331.78 690 VAL B N 1
ATOM 3522 C CA . VAL B 2 690 ? 203.038 234.086 169.815 1.00 309.40 690 VAL B CA 1
ATOM 3523 C C . VAL B 2 690 ? 204.288 233.443 170.403 1.00 296.49 690 VAL B C 1
ATOM 3524 O O . VAL B 2 690 ? 205.404 233.915 170.142 1.00 303.74 690 VAL B O 1
ATOM 3526 N N . PRO B 2 691 ? 204.161 232.378 171.189 1.00 272.90 691 PRO B N 1
ATOM 3527 C CA . PRO B 2 691 ? 205.350 231.746 171.770 1.00 250.34 691 PRO B CA 1
ATOM 3528 C C . PRO B 2 691 ? 206.194 231.049 170.713 1.00 240.54 691 PRO B C 1
ATOM 3529 O O . PRO B 2 691 ? 205.734 230.719 169.617 1.00 242.22 691 PRO B O 1
ATOM 3533 N N . THR B 2 692 ? 207.457 230.825 171.067 1.00 228.34 692 THR B N 1
ATOM 3534 C CA . THR B 2 692 ? 208.432 230.178 170.198 1.00 217.46 692 THR B CA 1
ATOM 3535 C C . THR B 2 692 ? 208.710 228.780 170.734 1.00 205.21 692 THR B C 1
ATOM 3536 O O . THR B 2 692 ? 209.061 228.622 171.908 1.00 200.60 692 THR B O 1
ATOM 3540 N N . HIS B 2 693 ? 208.546 227.771 169.884 1.00 201.17 693 HIS B N 1
ATOM 3541 C CA . HIS B 2 693 ? 208.794 226.390 170.270 1.00 192.10 693 HIS B CA 1
ATOM 3542 C C . HIS B 2 693 ? 210.076 225.874 169.625 1.00 187.22 693 HIS B C 1
ATOM 3543 O O . HIS B 2 693 ? 210.521 226.367 168.586 1.00 192.40 693 HIS B O 1
ATOM 3550 N N . LEU B 2 694 ? 210.660 224.853 170.254 1.00 180.74 694 LEU B N 1
ATOM 3551 C CA . LEU B 2 694 ? 211.865 224.203 169.738 1.00 178.09 694 LEU B CA 1
ATOM 3552 C C . LEU B 2 694 ? 211.832 222.763 170.240 1.00 172.09 694 LEU B C 1
ATOM 3553 O O . LEU B 2 694 ? 212.177 222.501 171.396 1.00 165.43 694 LEU B O 1
ATOM 3558 N N . GLU B 2 695 ? 211.438 221.840 169.369 1.00 173.95 695 GLU B N 1
ATOM 3559 C CA . GLU B 2 695 ? 211.200 220.465 169.772 1.00 170.52 695 GLU B CA 1
ATOM 3560 C C . GLU B 2 695 ? 212.396 219.594 169.387 1.00 170.70 695 GLU B C 1
ATOM 3561 O O . GLU B 2 695 ? 213.389 220.059 168.821 1.00 175.14 695 GLU B O 1
ATOM 3567 N N . LEU B 2 696 ? 212.285 218.305 169.696 1.00 168.24 696 LEU B N 1
ATOM 3568 C CA . LEU B 2 696 ? 213.333 217.323 169.465 1.00 167.87 696 LEU B CA 1
ATOM 3569 C C . LEU B 2 696 ? 212.732 215.953 169.733 1.00 165.45 696 LEU B C 1
ATOM 3570 O O . LEU B 2 696 ? 211.822 215.811 170.554 1.00 162.09 696 LEU B O 1
ATOM 3575 N N . THR B 2 697 ? 213.233 214.949 169.018 1.00 167.25 697 THR B N 1
ATOM 3576 C CA . THR B 2 697 ? 212.834 213.571 169.264 1.00 165.81 697 THR B CA 1
ATOM 3577 C C . THR B 2 697 ? 213.974 212.662 168.829 1.00 166.57 697 THR B C 1
ATOM 3578 O O . THR B 2 697 ? 214.702 212.963 167.881 1.00 170.87 697 THR B O 1
ATOM 3582 N N . CYS B 2 698 ? 214.127 211.546 169.539 1.00 161.04 698 CYS B N 1
ATOM 3583 C CA . CYS B 2 698 ? 215.190 210.597 169.236 1.00 156.79 698 CYS B CA 1
ATOM 3584 C C . CYS B 2 698 ? 214.874 209.267 169.903 1.00 148.45 698 CYS B C 1
ATOM 3585 O O . CYS B 2 698 ? 214.424 209.227 171.051 1.00 147.32 698 CYS B O 1
ATOM 3587 N N . SER B 2 699 ? 215.125 208.178 169.174 1.00 145.20 699 SER B N 1
ATOM 3588 C CA . SER B 2 699 ? 214.808 206.846 169.692 1.00 140.24 699 SER B CA 1
ATOM 3589 C C . SER B 2 699 ? 215.857 206.371 170.696 1.00 134.87 699 SER B C 1
ATOM 3590 O O . SER B 2 699 ? 215.559 206.169 171.877 1.00 132.94 699 SER B O 1
ATOM 3592 N N . ASP B 2 700 ? 217.091 206.176 170.232 1.00 133.91 700 ASP B N 1
ATOM 3593 C CA . ASP B 2 700 ? 218.220 205.790 171.074 1.00 130.46 700 ASP B CA 1
ATOM 3594 C C . ASP B 2 700 ? 219.460 206.572 170.673 1.00 128.81 700 ASP B C 1
ATOM 3595 O O . ASP B 2 700 ? 220.548 206.006 170.522 1.00 127.08 700 ASP B O 1
ATOM 3600 N N . LEU B 2 701 ? 219.304 207.881 170.475 1.00 129.87 701 LEU B N 1
ATOM 3601 C CA . LEU B 2 701 ? 220.370 208.701 169.911 1.00 131.54 701 LEU B CA 1
ATOM 3602 C C . LEU B 2 701 ? 221.638 208.610 170.750 1.00 127.48 701 LEU B C 1
ATOM 3603 O O . LEU B 2 701 ? 221.600 208.720 171.979 1.00 125.32 701 LEU B O 1
ATOM 3605 N N . HIS B 2 702 ? 222.770 208.428 170.070 1.00 129.99 702 HIS B N 1
ATOM 3606 C CA . HIS B 2 702 ? 224.069 208.273 170.723 1.00 128.55 702 HIS B CA 1
ATOM 3607 C C . HIS B 2 702 ? 224.721 209.648 170.840 1.00 134.46 702 HIS B C 1
ATOM 3608 O O . HIS B 2 702 ? 225.741 209.944 170.220 1.00 140.64 702 HIS B O 1
ATOM 3610 N N . GLY B 2 703 ? 224.104 210.499 171.655 1.00 135.09 703 GLY B N 1
ATOM 3611 C CA . GLY B 2 703 ? 224.598 211.844 171.869 1.00 146.80 703 GLY B CA 1
ATOM 3612 C C . GLY B 2 703 ? 225.605 211.952 172.996 1.00 147.40 703 GLY B C 1
ATOM 3613 O O . GLY B 2 703 ? 225.230 211.953 174.172 1.00 143.36 703 GLY B O 1
ATOM 3614 N N . ILE B 2 704 ? 226.889 212.044 172.651 1.00 152.10 704 ILE B N 1
ATOM 3615 C CA . ILE B 2 704 ? 227.942 212.184 173.651 1.00 154.87 704 ILE B CA 1
ATOM 3616 C C . ILE B 2 704 ? 227.849 213.569 174.278 1.00 164.27 704 ILE B C 1
ATOM 3617 O O . ILE B 2 704 ? 228.265 214.563 173.675 1.00 176.27 704 ILE B O 1
ATOM 3619 N N . TYR B 2 705 ? 227.334 213.641 175.502 1.00 161.76 705 TYR B N 1
ATOM 3620 C CA . TYR B 2 705 ? 227.040 214.911 176.149 1.00 168.29 705 TYR B CA 1
ATOM 3621 C C . TYR B 2 705 ? 228.148 215.292 177.122 1.00 176.49 705 TYR B C 1
ATOM 3622 O O . TYR B 2 705 ? 228.649 214.448 177.872 1.00 170.32 705 TYR B O 1
ATOM 3624 N N . GLU B 2 706 ? 228.517 216.575 177.109 1.00 189.17 706 GLU B N 1
ATOM 3625 C CA . GLU B 2 706 ? 229.490 217.140 178.050 1.00 197.11 706 GLU B CA 1
ATOM 3626 C C . GLU B 2 706 ? 230.849 216.448 177.957 1.00 197.29 706 GLU B C 1
ATOM 3627 O O . GLU B 2 706 ? 231.646 216.487 178.897 1.00 197.08 706 GLU B O 1
ATOM 3629 N N . ASP B 2 707 ? 231.126 215.812 176.825 1.00 193.36 707 ASP B N 1
ATOM 3630 C CA . ASP B 2 707 ? 232.398 215.127 176.634 1.00 191.28 707 ASP B CA 1
ATOM 3631 C C . ASP B 2 707 ? 233.500 216.120 176.283 1.00 200.67 707 ASP B C 1
ATOM 3632 O O . ASP B 2 707 ? 234.095 216.739 177.165 1.00 202.21 707 ASP B O 1
ATOM 3634 N N . PRO B 2 712 ? 235.632 212.691 181.398 1.00 178.45 712 PRO B N 1
ATOM 3635 C CA . PRO B 2 712 ? 235.405 212.622 179.951 1.00 176.99 712 PRO B CA 1
ATOM 3636 C C . PRO B 2 712 ? 234.253 211.696 179.578 1.00 174.23 712 PRO B C 1
ATOM 3637 O O . PRO B 2 712 ? 233.709 211.013 180.451 1.00 173.51 712 PRO B O 1
ATOM 3639 N N . VAL B 2 713 ? 233.893 211.706 178.296 1.00 172.57 713 VAL B N 1
ATOM 3640 C CA . VAL B 2 713 ? 232.882 210.833 177.700 1.00 165.80 713 VAL B CA 1
ATOM 3641 C C . VAL B 2 713 ? 231.491 211.240 178.182 1.00 160.96 713 VAL B C 1
ATOM 3642 O O . VAL B 2 713 ? 231.371 211.953 179.190 1.00 162.73 713 VAL B O 1
ATOM 3644 N N . PRO B 2 714 ? 230.421 210.826 177.499 1.00 155.78 714 PRO B N 1
ATOM 3645 C CA . PRO B 2 714 ? 229.079 211.280 177.887 1.00 149.08 714 PRO B CA 1
ATOM 3646 C C . PRO B 2 714 ? 228.716 210.869 179.306 1.00 144.15 714 PRO B C 1
ATOM 3647 O O . PRO B 2 714 ? 229.078 209.789 179.776 1.00 144.80 714 PRO B O 1
ATOM 3651 N N . CYS B 2 715 ? 227.989 211.753 179.991 1.00 140.84 715 CYS B N 1
ATOM 3652 C CA . CYS B 2 715 ? 227.308 211.360 181.220 1.00 134.14 715 CYS B CA 1
ATOM 3653 C C . CYS B 2 715 ? 226.097 210.486 180.909 1.00 124.51 715 CYS B C 1
ATOM 3654 O O . CYS B 2 715 ? 225.658 209.695 181.750 1.00 120.76 715 CYS B O 1
ATOM 3657 N N . LEU B 2 716 ? 225.544 210.631 179.705 1.00 119.82 716 LEU B N 1
ATOM 3658 C CA . LEU B 2 716 ? 224.461 209.803 179.196 1.00 116.13 716 LEU B CA 1
ATOM 3659 C C . LEU B 2 716 ? 224.708 209.599 177.709 1.00 118.15 716 LEU B C 1
ATOM 3660 O O . LEU B 2 716 ? 224.850 210.571 176.962 1.00 123.76 716 LEU B O 1
ATOM 3665 N N . ARG B 2 717 ? 224.753 208.337 177.272 1.00 115.50 717 ARG B N 1
ATOM 3666 C CA . ARG B 2 717 ? 225.319 208.033 175.961 1.00 116.95 717 ARG B CA 1
ATOM 3667 C C . ARG B 2 717 ? 224.289 207.514 174.962 1.00 116.25 717 ARG B C 1
ATOM 3668 O O . ARG B 2 717 ? 224.629 207.307 173.793 1.00 119.20 717 ARG B O 1
ATOM 3670 N N . VAL B 2 718 ? 223.044 207.298 175.386 1.00 114.65 718 VAL B N 1
ATOM 3671 C CA . VAL B 2 718 ? 222.017 206.788 174.483 1.00 116.53 718 VAL B CA 1
ATOM 3672 C C . VAL B 2 718 ? 220.643 206.996 175.103 1.00 116.68 718 VAL B C 1
ATOM 3673 O O . VAL B 2 718 ? 220.472 206.859 176.318 1.00 113.06 718 VAL B O 1
ATOM 3675 N N . SER B 2 719 ? 219.648 207.310 174.274 1.00 120.00 719 SER B N 1
ATOM 3676 C CA . SER B 2 719 ? 218.290 207.480 174.773 1.00 120.27 719 SER B CA 1
ATOM 3677 C C . SER B 2 719 ? 217.655 206.169 175.213 1.00 118.58 719 SER B C 1
ATOM 3678 O O . SER B 2 719 ? 216.773 206.192 176.077 1.00 116.40 719 SER B O 1
ATOM 3681 N N . LYS B 2 720 ? 218.053 205.046 174.607 1.00 120.74 720 LYS B N 1
ATOM 3682 C CA . LYS B 2 720 ? 217.829 203.699 175.128 1.00 119.33 720 LYS B CA 1
ATOM 3683 C C . LYS B 2 720 ? 216.430 203.470 175.693 1.00 119.02 720 LYS B C 1
ATOM 3684 O O . LYS B 2 720 ? 216.277 202.789 176.713 1.00 116.37 720 LYS B O 1
ATOM 3686 N N . ALA B 2 721 ? 215.409 204.017 175.044 1.00 122.85 721 ALA B N 1
ATOM 3687 C CA . ALA B 2 721 ? 214.056 204.028 175.586 1.00 125.74 721 ALA B CA 1
ATOM 3688 C C . ALA B 2 721 ? 213.213 202.970 174.884 1.00 135.78 721 ALA B C 1
ATOM 3689 O O . ALA B 2 721 ? 212.646 203.226 173.818 1.00 140.57 721 ALA B O 1
ATOM 3691 N N . LEU B 2 722 ? 213.148 201.779 175.474 1.00 137.51 722 LEU B N 1
ATOM 3692 C CA . LEU B 2 722 ? 212.197 200.738 175.081 1.00 144.46 722 LEU B CA 1
ATOM 3693 C C . LEU B 2 722 ? 211.115 200.689 176.159 1.00 156.91 722 LEU B C 1
ATOM 3694 O O . LEU B 2 722 ? 211.132 199.823 177.036 1.00 155.75 722 LEU B O 1
ATOM 3696 N N . ASP B 2 723 ? 210.171 201.627 176.093 1.00 166.62 723 ASP B N 1
ATOM 3697 C CA . ASP B 2 723 ? 209.159 201.809 177.135 1.00 184.97 723 ASP B CA 1
ATOM 3698 C C . ASP B 2 723 ? 207.767 201.903 176.520 1.00 212.61 723 ASP B C 1
ATOM 3699 O O . ASP B 2 723 ? 207.196 202.998 176.415 1.00 218.21 723 ASP B O 1
ATOM 3701 N N . PRO B 2 724 ? 207.189 200.776 176.103 1.00 229.45 724 PRO B N 1
ATOM 3702 C CA . PRO B 2 724 ? 205.793 200.800 175.646 1.00 259.79 724 PRO B CA 1
ATOM 3703 C C . PRO B 2 724 ? 204.844 201.128 176.789 1.00 275.95 724 PRO B C 1
ATOM 3704 O O . PRO B 2 724 ? 204.933 200.554 177.877 1.00 268.54 724 PRO B O 1
ATOM 3706 N N . LYS B 2 725 ? 203.920 202.053 176.530 1.00 313.82 725 LYS B N 1
ATOM 3707 C CA . LYS B 2 725 ? 203.035 202.562 177.571 1.00 333.81 725 LYS B CA 1
ATOM 3708 C C . LYS B 2 725 ? 201.560 202.333 177.282 1.00 371.94 725 LYS B C 1
ATOM 3709 O O . LYS B 2 725 ? 200.830 201.851 178.156 1.00 367.69 725 LYS B O 1
ATOM 3711 N N . SER B 2 726 ? 201.092 202.673 176.085 1.00 428.29 726 SER B N 1
ATOM 3712 C CA . SER B 2 726 ? 199.668 202.674 175.793 1.00 459.65 726 SER B CA 1
ATOM 3713 C C . SER B 2 726 ? 199.158 201.267 175.491 1.00 480.27 726 SER B C 1
ATOM 3714 O O . SER B 2 726 ? 199.921 200.306 175.375 1.00 476.67 726 SER B O 1
ATOM 3717 N N . THR B 2 727 ? 197.832 201.160 175.368 1.00 522.92 727 THR B N 1
ATOM 3718 C CA . THR B 2 727 ? 197.221 199.895 174.973 1.00 538.81 727 THR B CA 1
ATOM 3719 C C . THR B 2 727 ? 197.670 199.484 173.577 1.00 539.71 727 THR B C 1
ATOM 3720 O O . THR B 2 727 ? 197.950 198.305 173.327 1.00 545.21 727 THR B O 1
ATOM 3722 N N . GLY B 2 728 ? 197.740 200.440 172.654 1.00 532.78 728 GLY B N 1
ATOM 3723 C CA . GLY B 2 728 ? 198.281 200.157 171.343 1.00 527.53 728 GLY B CA 1
ATOM 3724 C C . GLY B 2 728 ? 199.795 200.067 171.356 1.00 513.95 728 GLY B C 1
ATOM 3725 O O . GLY B 2 728 ? 200.464 200.412 172.330 1.00 511.42 728 GLY B O 1
ATOM 3726 N N . ARG B 2 729 ? 200.346 199.587 170.241 1.00 486.29 729 ARG B N 1
ATOM 3727 C CA . ARG B 2 729 ? 201.790 199.427 170.113 1.00 469.26 729 ARG B CA 1
ATOM 3728 C C . ARG B 2 729 ? 202.488 200.781 170.120 1.00 451.25 729 ARG B C 1
ATOM 3729 O O . ARG B 2 729 ? 202.388 201.542 169.153 1.00 457.71 729 ARG B O 1
ATOM 3731 N N . LYS B 2 730 ? 203.188 201.093 171.209 1.00 402.03 730 LYS B N 1
ATOM 3732 C CA . LYS B 2 730 ? 203.879 202.365 171.359 1.00 374.77 730 LYS B CA 1
ATOM 3733 C C . LYS B 2 730 ? 205.338 202.128 171.719 1.00 333.35 730 LYS B C 1
ATOM 3734 O O . LYS B 2 730 ? 205.674 201.140 172.380 1.00 329.73 730 LYS B O 1
ATOM 3736 N N . TYR B 2 731 ? 206.199 203.041 171.279 1.00 298.53 731 TYR B N 1
ATOM 3737 C CA . TYR B 2 731 ? 207.610 203.031 171.636 1.00 265.05 731 TYR B CA 1
ATOM 3738 C C . TYR B 2 731 ? 208.020 204.428 172.075 1.00 236.69 731 TYR B C 1
ATOM 3739 O O . TYR B 2 731 ? 208.229 205.314 171.241 1.00 229.04 731 TYR B O 1
ATOM 3741 N N . PHE B 2 732 ? 208.128 204.618 173.386 1.00 213.56 732 PHE B N 1
ATOM 3742 C CA . PHE B 2 732 ? 208.464 205.919 173.941 1.00 189.66 732 PHE B CA 1
ATOM 3743 C C . PHE B 2 732 ? 209.893 206.312 173.573 1.00 172.76 732 PHE B C 1
ATOM 3744 O O . PHE B 2 732 ? 210.777 205.468 173.404 1.00 170.39 732 PHE B O 1
ATOM 3752 N N . LEU B 2 733 ? 210.113 207.617 173.461 1.00 166.15 733 LEU B N 1
ATOM 3753 C CA . LEU B 2 733 ? 211.382 208.154 172.994 1.00 155.51 733 LEU B CA 1
ATOM 3754 C C . LEU B 2 733 ? 211.673 209.439 173.750 1.00 147.70 733 LEU B C 1
ATOM 3755 O O . LEU B 2 733 ? 210.791 209.980 174.427 1.00 145.53 733 LEU B O 1
ATOM 3757 N N . PRO B 2 734 ? 212.897 209.951 173.659 1.00 145.02 734 PRO B N 1
ATOM 3758 C CA . PRO B 2 734 ? 213.242 211.185 174.371 1.00 142.01 734 PRO B CA 1
ATOM 3759 C C . PRO B 2 734 ? 212.856 212.427 173.580 1.00 145.26 734 PRO B C 1
ATOM 3760 O O . PRO B 2 734 ? 212.513 212.371 172.398 1.00 149.28 734 PRO B O 1
ATOM 3762 N N . GLN B 2 735 ? 212.928 213.567 174.263 1.00 141.62 735 GLN B N 1
ATOM 3763 C CA . GLN B 2 735 ? 212.623 214.857 173.659 1.00 144.85 735 GLN B CA 1
ATOM 3764 C C . GLN B 2 735 ? 213.208 215.960 174.529 1.00 141.10 735 GLN B C 1
ATOM 3765 O O . GLN B 2 735 ? 213.290 215.822 175.753 1.00 133.22 735 GLN B O 1
ATOM 3771 N N . VAL B 2 736 ? 213.620 217.051 173.882 1.00 146.11 736 VAL B N 1
ATOM 3772 C CA . VAL B 2 736 ? 214.191 218.214 174.564 1.00 143.15 736 VAL B CA 1
ATOM 3773 C C . VAL B 2 736 ? 213.403 219.423 174.066 1.00 146.26 736 VAL B C 1
ATOM 3774 O O . VAL B 2 736 ? 213.772 220.061 173.075 1.00 151.34 736 VAL B O 1
ATOM 3778 N N . VAL B 2 737 ? 212.326 219.766 174.772 1.00 143.65 737 VAL B N 1
ATOM 3779 C CA . VAL B 2 737 ? 211.400 220.799 174.331 1.00 148.51 737 VAL B CA 1
ATOM 3780 C C . VAL B 2 737 ? 211.846 222.143 174.895 1.00 149.79 737 VAL B C 1
ATOM 3781 O O . VAL B 2 737 ? 212.465 222.228 175.959 1.00 144.29 737 VAL B O 1
ATOM 3785 N N . VAL B 2 738 ? 211.527 223.216 174.170 1.00 158.61 738 VAL B N 1
ATOM 3786 C CA . VAL B 2 738 ? 211.787 224.582 174.610 1.00 162.39 738 VAL B CA 1
ATOM 3787 C C . VAL B 2 738 ? 210.576 225.432 174.248 1.00 169.87 738 VAL B C 1
ATOM 3788 O O . VAL B 2 738 ? 210.014 225.297 173.155 1.00 174.68 738 VAL B O 1
ATOM 3792 N N . THR B 2 739 ? 210.176 226.314 175.164 1.00 172.23 739 THR B N 1
ATOM 3793 C CA . THR B 2 739 ? 209.006 227.172 174.972 1.00 181.07 739 THR B CA 1
ATOM 3794 C C . THR B 2 739 ? 209.349 228.548 175.535 1.00 187.47 739 THR B C 1
ATOM 3795 O O . THR B 2 739 ? 209.305 228.757 176.751 1.00 185.34 739 THR B O 1
ATOM 3799 N N . VAL B 2 740 ? 209.701 229.476 174.648 1.00 195.94 740 VAL B N 1
ATOM 3800 C CA . VAL B 2 740 ? 210.094 230.829 175.025 1.00 204.36 740 VAL B CA 1
ATOM 3801 C C . VAL B 2 740 ? 208.895 231.753 174.871 1.00 216.39 740 VAL B C 1
ATOM 3802 O O . VAL B 2 740 ? 208.218 231.738 173.835 1.00 220.30 740 VAL B O 1
ATOM 3806 N N . ASN B 2 741 ? 208.639 232.562 175.895 1.00 219.22 741 ASN B N 1
ATOM 3807 C CA . ASN B 2 741 ? 207.586 233.560 175.881 1.00 234.67 741 ASN B CA 1
ATOM 3808 C C . ASN B 2 741 ? 208.195 234.958 175.883 1.00 249.25 741 ASN B C 1
ATOM 3809 O O . ASN B 2 741 ? 209.308 235.151 176.383 1.00 242.77 741 ASN B O 1
ATOM 3814 N N . PRO B 2 742 ? 207.502 235.947 175.318 1.00 266.69 742 PRO B N 1
ATOM 3815 C CA . PRO B 2 742 ? 208.068 237.300 175.264 1.00 277.28 742 PRO B CA 1
ATOM 3816 C C . PRO B 2 742 ? 208.306 237.872 176.653 1.00 283.26 742 PRO B C 1
ATOM 3817 O O . PRO B 2 742 ? 207.550 237.623 177.595 1.00 292.36 742 PRO B O 1
ATOM 3821 N N . GLN B 2 743 ? 209.384 238.642 176.770 1.00 280.63 743 GLN B N 1
ATOM 3822 C CA . GLN B 2 743 ? 209.709 239.299 178.026 1.00 285.59 743 GLN B CA 1
ATOM 3823 C C . GLN B 2 743 ? 208.654 240.344 178.370 1.00 314.73 743 GLN B C 1
ATOM 3824 O O . GLN B 2 743 ? 208.120 241.032 177.496 1.00 313.15 743 GLN B O 1
ATOM 3826 N N . SER B 2 744 ? 208.359 240.454 179.666 1.00 327.37 744 SER B N 1
ATOM 3827 C CA . SER B 2 744 ? 207.338 241.372 180.175 1.00 351.50 744 SER B CA 1
ATOM 3828 C C . SER B 2 744 ? 205.991 241.129 179.500 1.00 364.42 744 SER B C 1
ATOM 3829 O O . SER B 2 744 ? 205.244 242.061 179.196 1.00 371.31 744 SER B O 1
ATOM 3831 N N . SER B 2 745 ? 205.683 239.858 179.256 1.00 376.13 745 SER B N 1
ATOM 3832 C CA . SER B 2 745 ? 204.409 239.499 178.652 1.00 391.91 745 SER B CA 1
ATOM 3833 C C . SER B 2 745 ? 203.269 239.741 179.632 1.00 412.61 745 SER B C 1
ATOM 3834 O O . SER B 2 745 ? 203.379 239.436 180.823 1.00 411.66 745 SER B O 1
ATOM 3836 N N . SER B 2 746 ? 202.172 240.294 179.119 1.00 433.97 746 SER B N 1
ATOM 3837 C CA . SER B 2 746 ? 200.991 240.615 179.919 1.00 442.71 746 SER B CA 1
ATOM 3838 C C . SER B 2 746 ? 201.335 241.530 181.093 1.00 444.29 746 SER B C 1
ATOM 3839 O O . SER B 2 746 ? 201.533 241.070 182.217 1.00 446.27 746 SER B O 1
ATOM 3841 N N . ASP B 2 794 ? 204.910 215.515 196.770 1.00 130.10 794 ASP B N 1
ATOM 3842 C CA . ASP B 2 794 ? 203.778 216.403 196.539 1.00 144.41 794 ASP B CA 1
ATOM 3843 C C . ASP B 2 794 ? 203.202 216.201 195.142 1.00 149.05 794 ASP B C 1
ATOM 3844 O O . ASP B 2 794 ? 203.616 216.871 194.195 1.00 153.45 794 ASP B O 1
ATOM 3846 N N . PRO B 2 795 ? 202.258 215.264 195.013 1.00 148.40 795 PRO B N 1
ATOM 3847 C CA . PRO B 2 795 ? 201.646 215.021 193.697 1.00 152.38 795 PRO B CA 1
ATOM 3848 C C . PRO B 2 795 ? 200.951 216.238 193.114 1.00 160.07 795 PRO B C 1
ATOM 3849 O O . PRO B 2 795 ? 200.970 216.424 191.890 1.00 161.72 795 PRO B O 1
ATOM 3853 N N . GLU B 2 796 ? 200.339 217.072 193.950 1.00 161.74 796 GLU B N 1
ATOM 3854 C CA . GLU B 2 796 ? 199.599 218.236 193.484 1.00 168.00 796 GLU B CA 1
ATOM 3855 C C . GLU B 2 796 ? 200.278 219.561 193.787 1.00 168.85 796 GLU B C 1
ATOM 3856 O O . GLU B 2 796 ? 200.141 220.498 192.999 1.00 169.87 796 GLU B O 1
ATOM 3858 N N . GLU B 2 797 ? 201.005 219.670 194.900 1.00 168.65 797 GLU B N 1
ATOM 3859 C CA . GLU B 2 797 ? 201.682 220.923 195.218 1.00 171.48 797 GLU B CA 1
ATOM 3860 C C . GLU B 2 797 ? 202.878 221.146 194.301 1.00 167.55 797 GLU B C 1
ATOM 3861 O O . GLU B 2 797 ? 202.974 222.180 193.630 1.00 165.93 797 GLU B O 1
ATOM 3863 N N . MET B 2 798 ? 203.807 220.186 194.266 1.00 166.73 798 MET B N 1
ATOM 3864 C CA . MET B 2 798 ? 205.013 220.350 193.460 1.00 164.40 798 MET B CA 1
ATOM 3865 C C . MET B 2 798 ? 204.689 220.412 191.971 1.00 160.29 798 MET B C 1
ATOM 3866 O O . MET B 2 798 ? 205.343 221.144 191.220 1.00 154.63 798 MET B O 1
ATOM 3868 N N . ARG B 2 799 ? 203.689 219.650 191.525 1.00 163.57 799 ARG B N 1
ATOM 3869 C CA . ARG B 2 799 ? 203.315 219.680 190.115 1.00 161.70 799 ARG B CA 1
ATOM 3870 C C . ARG B 2 799 ? 202.710 221.026 189.735 1.00 159.29 799 ARG B C 1
ATOM 3871 O O . ARG B 2 799 ? 203.135 221.653 188.758 1.00 154.76 799 ARG B O 1
ATOM 3873 N N . THR B 2 800 ? 201.720 221.490 190.504 1.00 161.48 800 THR B N 1
ATOM 3874 C CA . THR B 2 800 ? 201.030 222.730 190.159 1.00 159.25 800 THR B CA 1
ATOM 3875 C C . THR B 2 800 ? 201.939 223.943 190.314 1.00 154.51 800 THR B C 1
ATOM 3876 O O . THR B 2 800 ? 201.855 224.890 189.523 1.00 150.00 800 THR B O 1
ATOM 3878 N N . PHE B 2 801 ? 202.809 223.940 191.329 1.00 156.13 801 PHE B N 1
ATOM 3879 C CA . PHE B 2 801 ? 203.706 225.073 191.533 1.00 152.63 801 PHE B CA 1
ATOM 3880 C C . PHE B 2 801 ? 204.602 225.282 190.320 1.00 147.33 801 PHE B C 1
ATOM 3881 O O . PHE B 2 801 ? 204.722 226.397 189.799 1.00 142.81 801 PHE B O 1
ATOM 3883 N N . GLN B 2 802 ? 205.214 224.209 189.826 1.00 145.87 802 GLN B N 1
ATOM 3884 C CA . GLN B 2 802 ? 206.085 224.371 188.675 1.00 140.71 802 GLN B CA 1
ATOM 3885 C C . GLN B 2 802 ? 205.332 224.412 187.354 1.00 140.04 802 GLN B C 1
ATOM 3886 O O . GLN B 2 802 ? 205.882 224.909 186.371 1.00 137.28 802 GLN B O 1
ATOM 3892 N N . SER B 2 803 ? 204.074 223.972 187.308 1.00 144.47 803 SER B N 1
ATOM 3893 C CA . SER B 2 803 ? 203.246 224.280 186.146 1.00 142.90 803 SER B CA 1
ATOM 3894 C C . SER B 2 803 ? 203.004 225.782 186.049 1.00 141.03 803 SER B C 1
ATOM 3895 O O . SER B 2 803 ? 203.129 226.381 184.973 1.00 138.77 803 SER B O 1
ATOM 3898 N N . ARG B 2 804 ? 202.671 226.409 187.180 1.00 141.64 804 ARG B N 1
ATOM 3899 C CA . ARG B 2 804 ? 202.533 227.860 187.210 1.00 140.20 804 ARG B CA 1
ATOM 3900 C C . ARG B 2 804 ? 203.850 228.541 186.863 1.00 138.37 804 ARG B C 1
ATOM 3901 O O . ARG B 2 804 ? 203.867 229.552 186.152 1.00 137.58 804 ARG B O 1
ATOM 3903 N N . THR B 2 805 ? 204.966 228.002 187.354 1.00 138.05 805 THR B N 1
ATOM 3904 C CA . THR B 2 805 ? 206.270 228.538 186.982 1.00 136.48 805 THR B CA 1
ATOM 3905 C C . THR B 2 805 ? 206.605 228.323 185.510 1.00 135.74 805 THR B C 1
ATOM 3906 O O . THR B 2 805 ? 207.401 229.088 184.955 1.00 135.40 805 THR B O 1
ATOM 3908 N N . LEU B 2 806 ? 206.027 227.307 184.871 1.00 135.90 806 LEU B N 1
ATOM 3909 C CA . LEU B 2 806 ? 206.208 227.080 183.445 1.00 135.01 806 LEU B CA 1
ATOM 3910 C C . LEU B 2 806 ? 205.310 227.964 182.597 1.00 136.74 806 LEU B C 1
ATOM 3911 O O . LEU B 2 806 ? 205.631 228.215 181.430 1.00 138.12 806 LEU B O 1
ATOM 3913 N N . ALA B 2 807 ? 204.191 228.431 183.154 1.00 137.50 807 ALA B N 1
ATOM 3914 C CA . ALA B 2 807 ? 203.366 229.405 182.451 1.00 138.01 807 ALA B CA 1
ATOM 3915 C C . ALA B 2 807 ? 204.033 230.771 182.346 1.00 141.35 807 ALA B C 1
ATOM 3916 O O . ALA B 2 807 ? 203.558 231.616 181.579 1.00 143.24 807 ALA B O 1
ATOM 3918 N N . LEU B 2 808 ? 205.119 231.003 183.084 1.00 141.47 808 LEU B N 1
ATOM 3919 C CA . LEU B 2 808 ? 205.884 232.246 183.036 1.00 145.17 808 LEU B CA 1
ATOM 3920 C C . LEU B 2 808 ? 207.277 231.908 182.522 1.00 150.80 808 LEU B C 1
ATOM 3921 O O . LEU B 2 808 ? 208.021 231.164 183.172 1.00 148.09 808 LEU B O 1
ATOM 3926 N N . SER B 2 809 ? 207.631 232.447 181.358 1.00 161.01 809 SER B N 1
ATOM 3927 C CA . SER B 2 809 ? 208.853 232.064 180.664 1.00 168.62 809 SER B CA 1
ATOM 3928 C C . SER B 2 809 ? 209.706 233.284 180.347 1.00 176.30 809 SER B C 1
ATOM 3929 O O . SER B 2 809 ? 209.233 234.232 179.710 1.00 188.87 809 SER B O 1
ATOM 3931 N N . ARG B 2 810 ? 210.966 233.248 180.786 1.00 168.36 810 ARG B N 1
ATOM 3932 C CA . ARG B 2 810 ? 212.014 234.094 180.236 1.00 177.11 810 ARG B CA 1
ATOM 3933 C C . ARG B 2 810 ? 213.146 233.251 179.669 1.00 178.03 810 ARG B C 1
ATOM 3934 O O . ARG B 2 810 ? 214.023 233.787 178.984 1.00 188.98 810 ARG B O 1
ATOM 3942 N N . CYS B 2 811 ? 213.136 231.952 179.937 1.00 166.19 811 CYS B N 1
ATOM 3943 C CA . CYS B 2 811 ? 213.941 230.910 179.304 1.00 159.44 811 CYS B CA 1
ATOM 3944 C C . CYS B 2 811 ? 213.177 229.609 179.530 1.00 151.15 811 CYS B C 1
ATOM 3945 O O . CYS B 2 811 ? 212.037 229.631 180.012 1.00 151.17 811 CYS B O 1
ATOM 3948 N N . SER B 2 812 ? 213.798 228.474 179.221 1.00 144.57 812 SER B N 1
ATOM 3949 C CA . SER B 2 812 ? 213.187 227.185 179.534 1.00 137.72 812 SER B CA 1
ATOM 3950 C C . SER B 2 812 ? 214.209 226.075 179.324 1.00 133.28 812 SER B C 1
ATOM 3951 O O . SER B 2 812 ? 215.352 226.312 178.920 1.00 133.96 812 SER B O 1
ATOM 3954 N N . LEU B 2 813 ? 213.767 224.854 179.612 1.00 128.36 813 LEU B N 1
ATOM 3955 C CA . LEU B 2 813 ? 214.409 223.584 179.314 1.00 126.95 813 LEU B CA 1
ATOM 3956 C C . LEU B 2 813 ? 213.433 222.502 179.743 1.00 123.73 813 LEU B C 1
ATOM 3957 O O . LEU B 2 813 ? 212.740 222.655 180.751 1.00 120.14 813 LEU B O 1
ATOM 3962 N N . GLU B 2 814 ? 213.389 221.412 178.985 1.00 123.60 814 GLU B N 1
ATOM 3963 C CA . GLU B 2 814 ? 212.448 220.340 179.275 1.00 121.08 814 GLU B CA 1
ATOM 3964 C C . GLU B 2 814 ? 213.005 219.042 178.717 1.00 121.95 814 GLU B C 1
ATOM 3965 O O . GLU B 2 814 ? 213.600 219.025 177.637 1.00 126.64 814 GLU B O 1
ATOM 3971 N N . VAL B 2 815 ? 212.807 217.956 179.465 1.00 115.76 815 VAL B N 1
ATOM 3972 C CA . VAL B 2 815 ? 213.206 216.622 179.029 1.00 115.51 815 VAL B CA 1
ATOM 3973 C C . VAL B 2 815 ? 212.116 215.636 179.426 1.00 111.82 815 VAL B C 1
ATOM 3974 O O . VAL B 2 815 ? 211.512 215.745 180.497 1.00 107.11 815 VAL B O 1
ATOM 3978 N N . ILE B 2 816 ? 211.868 214.667 178.548 1.00 116.14 816 ILE B N 1
ATOM 3979 C CA . ILE B 2 816 ? 211.011 213.530 178.856 1.00 113.61 816 ILE B CA 1
ATOM 3980 C C . ILE B 2 816 ? 211.760 212.272 178.447 1.00 115.79 816 ILE B C 1
ATOM 3981 O O . ILE B 2 816 ? 211.706 211.853 177.285 1.00 120.89 816 ILE B O 1
ATOM 3986 N N . LEU B 2 817 ? 212.472 211.667 179.395 1.00 109.60 817 LEU B N 1
ATOM 3987 C CA . LEU B 2 817 ? 213.282 210.496 179.099 1.00 110.09 817 LEU B CA 1
ATOM 3988 C C . LEU B 2 817 ? 212.598 209.264 179.662 1.00 106.28 817 LEU B C 1
ATOM 3989 O O . LEU B 2 817 ? 212.589 209.080 180.887 1.00 102.99 817 LEU B O 1
ATOM 3991 N N . PRO B 2 818 ? 212.035 208.395 178.829 1.00 111.20 818 PRO B N 1
ATOM 3992 C CA . PRO B 2 818 ? 211.235 207.277 179.349 1.00 110.60 818 PRO B CA 1
ATOM 3993 C C . PRO B 2 818 ? 212.075 206.274 180.115 1.00 104.50 818 PRO B C 1
ATOM 3994 O O . PRO B 2 818 ? 211.775 205.926 181.260 1.00 99.31 818 PRO B O 1
ATOM 3998 N N . SER B 2 819 ? 213.138 205.798 179.468 1.00 105.18 819 SER B N 1
ATOM 3999 C CA . SER B 2 819 ? 214.020 204.829 180.105 1.00 101.92 819 SER B CA 1
ATOM 4000 C C . SER B 2 819 ? 215.488 205.081 179.778 1.00 102.42 819 SER B C 1
ATOM 4001 O O . SER B 2 819 ? 216.271 204.124 179.772 1.00 102.62 819 SER B O 1
ATOM 4004 N N . VAL B 2 820 ? 215.877 206.325 179.483 1.00 102.55 820 VAL B N 1
ATOM 4005 C CA . VAL B 2 820 ? 217.250 206.604 179.069 1.00 102.35 820 VAL B CA 1
ATOM 4006 C C . VAL B 2 820 ? 218.232 206.079 180.107 1.00 98.73 820 VAL B C 1
ATOM 4007 O O . VAL B 2 820 ? 218.969 205.117 179.857 1.00 99.25 820 VAL B O 1
ATOM 4009 N N . HIS B 2 821 ? 218.245 206.695 181.292 1.00 96.57 821 HIS B N 1
ATOM 4010 C CA . HIS B 2 821 ? 218.961 206.171 182.459 1.00 94.91 821 HIS B CA 1
ATOM 4011 C C . HIS B 2 821 ? 220.426 205.862 182.151 1.00 96.24 821 HIS B C 1
ATOM 4012 O O . HIS B 2 821 ? 221.110 205.167 182.903 1.00 94.94 821 HIS B O 1
ATOM 4014 N N . ILE B 2 822 ? 220.909 206.366 181.024 1.00 98.67 822 ILE B N 1
ATOM 4015 C CA . ILE B 2 822 ? 222.118 205.844 180.406 1.00 101.98 822 ILE B CA 1
ATOM 4016 C C . ILE B 2 822 ? 223.334 206.582 180.936 1.00 106.24 822 ILE B C 1
ATOM 4017 O O . ILE B 2 822 ? 223.243 207.691 181.476 1.00 105.63 822 ILE B O 1
ATOM 4019 N N . PHE B 2 823 ? 224.483 205.934 180.792 1.00 109.64 823 PHE B N 1
ATOM 4020 C CA . PHE B 2 823 ? 225.773 206.550 181.041 1.00 116.65 823 PHE B CA 1
ATOM 4021 C C . PHE B 2 823 ? 226.817 205.749 180.281 1.00 121.63 823 PHE B C 1
ATOM 4022 O O . PHE B 2 823 ? 226.744 204.521 180.201 1.00 122.09 823 PHE B O 1
ATOM 4024 N N . LEU B 2 824 ? 227.786 206.456 179.711 1.00 129.16 824 LEU B N 1
ATOM 4025 C CA . LEU B 2 824 ? 228.851 205.787 178.991 1.00 137.40 824 LEU B CA 1
ATOM 4026 C C . LEU B 2 824 ? 229.691 204.967 179.967 1.00 145.13 824 LEU B C 1
ATOM 4027 O O . LEU B 2 824 ? 229.716 205.256 181.166 1.00 148.96 824 LEU B O 1
ATOM 4029 N N . PRO B 2 825 ? 230.368 203.920 179.483 1.00 146.90 825 PRO B N 1
ATOM 4030 C CA . PRO B 2 825 ? 231.255 203.161 180.385 1.00 150.38 825 PRO B CA 1
ATOM 4031 C C . PRO B 2 825 ? 232.279 204.037 181.084 1.00 157.07 825 PRO B C 1
ATOM 4032 O O . PRO B 2 825 ? 232.671 203.742 182.220 1.00 160.68 825 PRO B O 1
ATOM 4036 N N . SER B 2 826 ? 232.734 205.102 180.427 1.00 159.58 826 SER B N 1
ATOM 4037 C CA . SER B 2 826 ? 233.515 206.154 181.075 1.00 167.95 826 SER B CA 1
ATOM 4038 C C . SER B 2 826 ? 232.553 207.264 181.483 1.00 173.79 826 SER B C 1
ATOM 4039 O O . SER B 2 826 ? 232.229 208.146 180.685 1.00 168.89 826 SER B O 1
ATOM 4041 N N . LYS B 2 827 ? 232.083 207.219 182.728 1.00 183.51 827 LYS B N 1
ATOM 4042 C CA . LYS B 2 827 ? 231.194 208.250 183.245 1.00 201.32 827 LYS B CA 1
ATOM 4043 C C . LYS B 2 827 ? 231.246 208.223 184.764 1.00 234.00 827 LYS B C 1
ATOM 4044 O O . LYS B 2 827 ? 231.719 207.254 185.363 1.00 219.81 827 LYS B O 1
ATOM 4046 N N . GLU B 2 828 ? 230.749 209.293 185.379 1.00 270.24 828 GLU B N 1
ATOM 4047 C CA . GLU B 2 828 ? 230.742 209.422 186.831 1.00 288.75 828 GLU B CA 1
ATOM 4048 C C . GLU B 2 828 ? 229.591 210.322 187.248 1.00 303.38 828 GLU B C 1
ATOM 4049 O O . GLU B 2 828 ? 229.692 211.548 187.142 1.00 314.51 828 GLU B O 1
ATOM 4051 N N . VAL B 2 829 ? 228.504 209.714 187.725 1.00 297.08 829 VAL B N 1
ATOM 4052 C CA . VAL B 2 829 ? 227.390 210.493 188.256 1.00 305.74 829 VAL B CA 1
ATOM 4053 C C . VAL B 2 829 ? 227.811 211.221 189.529 1.00 318.18 829 VAL B C 1
ATOM 4054 O O . VAL B 2 829 ? 227.375 212.348 189.792 1.00 321.21 829 VAL B O 1
ATOM 4058 N N . TYR B 2 830 ? 228.671 210.592 190.336 1.00 322.53 830 TYR B N 1
ATOM 4059 C CA . TYR B 2 830 ? 229.096 211.203 191.591 1.00 330.51 830 TYR B CA 1
ATOM 4060 C C . TYR B 2 830 ? 229.889 212.484 191.354 1.00 336.23 830 TYR B C 1
ATOM 4061 O O . TYR B 2 830 ? 229.705 213.475 192.071 1.00 342.85 830 TYR B O 1
ATOM 4063 N N . GLU B 2 831 ? 230.775 212.490 190.357 1.00 335.78 831 GLU B N 1
ATOM 4064 C CA . GLU B 2 831 ? 231.710 213.591 190.165 1.00 340.98 831 GLU B CA 1
ATOM 4065 C C . GLU B 2 831 ? 231.435 214.432 188.926 1.00 343.21 831 GLU B C 1
ATOM 4066 O O . GLU B 2 831 ? 231.297 215.654 189.037 1.00 350.04 831 GLU B O 1
ATOM 4068 N N . SER B 2 832 ? 231.368 213.816 187.742 1.00 337.88 832 SER B N 1
ATOM 4069 C CA . SER B 2 832 ? 231.267 214.589 186.507 1.00 336.08 832 SER B CA 1
ATOM 4070 C C . SER B 2 832 ? 229.947 215.345 186.419 1.00 340.49 832 SER B C 1
ATOM 4071 O O . SER B 2 832 ? 229.915 216.510 186.001 1.00 339.97 832 SER B O 1
ATOM 4074 N N . ILE B 2 833 ? 228.844 214.693 186.799 1.00 342.48 833 ILE B N 1
ATOM 4075 C CA . ILE B 2 833 ? 227.543 215.355 186.761 1.00 348.08 833 ILE B CA 1
ATOM 4076 C C . ILE B 2 833 ? 227.549 216.576 187.667 1.00 356.62 833 ILE B C 1
ATOM 4077 O O . ILE B 2 833 ? 227.114 217.663 187.272 1.00 352.66 833 ILE B O 1
ATOM 4079 N N . TYR B 2 834 ? 228.076 216.422 188.882 1.00 365.82 834 TYR B N 1
ATOM 4080 C CA . TYR B 2 834 ? 228.247 217.556 189.781 1.00 373.75 834 TYR B CA 1
ATOM 4081 C C . TYR B 2 834 ? 229.092 218.653 189.148 1.00 366.13 834 TYR B C 1
ATOM 4082 O O . TYR B 2 834 ? 228.739 219.836 189.210 1.00 365.62 834 TYR B O 1
ATOM 4091 N N . ASN B 2 835 ? 230.213 218.275 188.532 1.00 357.77 835 ASN B N 1
ATOM 4092 C CA . ASN B 2 835 ? 231.180 219.269 188.085 1.00 349.91 835 ASN B CA 1
ATOM 4093 C C . ASN B 2 835 ? 230.673 220.043 186.876 1.00 341.99 835 ASN B C 1
ATOM 4094 O O . ASN B 2 835 ? 231.088 221.185 186.649 1.00 339.25 835 ASN B O 1
ATOM 4096 N N . ARG B 2 836 ? 229.779 219.450 186.092 1.00 338.36 836 ARG B N 1
ATOM 4097 C CA . ARG B 2 836 ? 229.290 220.149 184.907 1.00 331.05 836 ARG B CA 1
ATOM 4098 C C . ARG B 2 836 ? 227.821 220.536 184.974 1.00 331.56 836 ARG B C 1
ATOM 4099 O O . ARG B 2 836 ? 227.504 221.727 184.914 1.00 328.10 836 ARG B O 1
ATOM 4107 N N . ILE B 2 837 ? 226.907 219.572 185.128 1.00 334.90 837 ILE B N 1
ATOM 4108 C CA . ILE B 2 837 ? 225.486 219.850 184.943 1.00 333.52 837 ILE B CA 1
ATOM 4109 C C . ILE B 2 837 ? 224.859 220.534 186.148 1.00 332.62 837 ILE B C 1
ATOM 4110 O O . ILE B 2 837 ? 223.656 220.827 186.126 1.00 332.51 837 ILE B O 1
ATOM 4112 N N . ASN B 2 838 ? 225.630 220.800 187.195 1.00 334.75 838 ASN B N 1
ATOM 4113 C CA . ASN B 2 838 ? 225.154 221.567 188.338 1.00 333.00 838 ASN B CA 1
ATOM 4114 C C . ASN B 2 838 ? 225.818 222.927 188.449 1.00 332.51 838 ASN B C 1
ATOM 4115 O O . ASN B 2 838 ? 225.193 223.876 188.926 1.00 331.45 838 ASN B O 1
ATOM 4117 N N . ASN B 2 839 ? 227.069 223.050 188.005 1.00 334.71 839 ASN B N 1
ATOM 4118 C CA . ASN B 2 839 ? 227.712 224.357 187.965 1.00 334.04 839 ASN B CA 1
ATOM 4119 C C . ASN B 2 839 ? 227.277 225.132 186.729 1.00 330.12 839 ASN B C 1
ATOM 4120 O O . ASN B 2 839 ? 226.725 226.234 186.835 1.00 330.83 839 ASN B O 1
ATOM 4122 N N . ASP B 2 840 ? 227.515 224.571 185.547 1.00 324.61 840 ASP B N 1
ATOM 4123 C CA . ASP B 2 840 ? 227.148 225.203 184.283 1.00 321.86 840 ASP B CA 1
ATOM 4124 C C . ASP B 2 840 ? 225.701 224.895 183.902 1.00 319.46 840 ASP B C 1
ATOM 4125 O O . ASP B 2 840 ? 225.421 224.368 182.824 1.00 318.87 840 ASP B O 1
ATOM 4130 N N . LEU B 2 841 ? 224.764 225.209 184.794 1.00 316.67 841 LEU B N 1
ATOM 4131 C CA . LEU B 2 841 ? 223.358 224.888 184.583 1.00 312.99 841 LEU B CA 1
ATOM 4132 C C . LEU B 2 841 ? 222.487 226.121 184.407 1.00 306.47 841 LEU B C 1
ATOM 4133 O O . LEU B 2 841 ? 221.781 226.234 183.398 1.00 307.52 841 LEU B O 1
ATOM 4135 N N . LEU B 2 842 ? 222.517 227.058 185.357 1.00 300.53 842 LEU B N 1
ATOM 4136 C CA . LEU B 2 842 ? 221.675 228.242 185.289 1.00 291.83 842 LEU B CA 1
ATOM 4137 C C . LEU B 2 842 ? 222.436 229.518 184.967 1.00 297.33 842 LEU B C 1
ATOM 4138 O O . LEU B 2 842 ? 221.808 230.509 184.585 1.00 291.81 842 LEU B O 1
ATOM 4140 N N . MET B 2 843 ? 223.760 229.521 185.103 1.00 303.45 843 MET B N 1
ATOM 4141 C CA . MET B 2 843 ? 224.560 230.712 184.822 1.00 312.11 843 MET B CA 1
ATOM 4142 C C . MET B 2 843 ? 225.001 230.725 183.358 1.00 308.75 843 MET B C 1
ATOM 4143 O O . MET B 2 843 ? 226.185 230.690 183.025 1.00 309.64 843 MET B O 1
ATOM 4145 N N . TRP B 2 844 ? 224.008 230.787 182.478 1.00 308.92 844 TRP B N 1
ATOM 4146 C CA . TRP B 2 844 ? 224.224 230.840 181.039 1.00 318.59 844 TRP B CA 1
ATOM 4147 C C . TRP B 2 844 ? 223.499 232.035 180.445 1.00 316.74 844 TRP B C 1
ATOM 4148 O O . TRP B 2 844 ? 222.912 231.955 179.362 1.00 324.83 844 TRP B O 1
ATOM 4150 N N . GLU B 2 845 ? 223.539 233.162 181.154 1.00 305.31 845 GLU B N 1
ATOM 4151 C CA . GLU B 2 845 ? 222.822 234.373 180.776 1.00 292.52 845 GLU B CA 1
ATOM 4152 C C . GLU B 2 845 ? 221.333 234.086 180.564 1.00 276.87 845 GLU B C 1
ATOM 4153 O O . GLU B 2 845 ? 220.786 234.375 179.494 1.00 275.96 845 GLU B O 1
ATOM 4155 N N . PRO B 2 846 ? 220.647 233.524 181.563 1.00 262.52 846 PRO B N 1
ATOM 4156 C CA . PRO B 2 846 ? 219.243 233.150 181.351 1.00 240.72 846 PRO B CA 1
ATOM 4157 C C . PRO B 2 846 ? 218.336 234.366 181.260 1.00 228.98 846 PRO B C 1
ATOM 4158 O O . PRO B 2 846 ? 218.003 234.988 182.274 1.00 220.01 846 PRO B O 1
ATOM 4160 N N . ALA B 2 847 ? 217.937 234.704 180.035 1.00 231.24 847 ALA B N 1
ATOM 4161 C CA . ALA B 2 847 ? 217.013 235.791 179.742 1.00 225.79 847 ALA B CA 1
ATOM 4162 C C . ALA B 2 847 ? 216.662 235.726 178.264 1.00 223.75 847 ALA B C 1
ATOM 4163 O O . ALA B 2 847 ? 217.527 235.435 177.433 1.00 233.76 847 ALA B O 1
ATOM 4165 N N . ASP B 2 848 ? 215.402 236.005 177.942 1.00 216.45 848 ASP B N 1
ATOM 4166 C CA . ASP B 2 848 ? 214.959 236.004 176.556 1.00 220.24 848 ASP B CA 1
ATOM 4167 C C . ASP B 2 848 ? 213.673 236.809 176.449 1.00 226.52 848 ASP B C 1
ATOM 4168 O O . ASP B 2 848 ? 212.996 237.070 177.446 1.00 224.92 848 ASP B O 1
ATOM 4170 N N . LEU B 2 849 ? 213.351 237.200 175.220 1.00 233.05 849 LEU B N 1
ATOM 4171 C CA . LEU B 2 849 ? 212.141 237.965 174.949 1.00 243.27 849 LEU B CA 1
ATOM 4172 C C . LEU B 2 849 ? 211.287 237.260 173.900 1.00 255.36 849 LEU B C 1
ATOM 4173 O O . LEU B 2 849 ? 210.996 236.070 174.021 1.00 249.37 849 LEU B O 1
ATOM 4175 N N . SER B 2 924 ? 214.790 236.521 184.938 1.00 171.27 924 SER B N 1
ATOM 4176 C CA . SER B 2 924 ? 215.235 235.180 184.583 1.00 168.88 924 SER B CA 1
ATOM 4177 C C . SER B 2 924 ? 214.232 234.156 185.092 1.00 162.93 924 SER B C 1
ATOM 4178 O O . SER B 2 924 ? 214.604 233.109 185.614 1.00 159.22 924 SER B O 1
ATOM 4181 N N . THR B 2 925 ? 212.951 234.481 184.938 1.00 161.16 925 THR B N 1
ATOM 4182 C CA . THR B 2 925 ? 211.859 233.587 185.318 1.00 155.87 925 THR B CA 1
ATOM 4183 C C . THR B 2 925 ? 211.766 232.491 184.262 1.00 152.80 925 THR B C 1
ATOM 4184 O O . THR B 2 925 ? 211.208 232.678 183.177 1.00 155.87 925 THR B O 1
ATOM 4188 N N . PHE B 2 926 ? 212.370 231.346 184.561 1.00 146.69 926 PHE B N 1
ATOM 4189 C CA . PHE B 2 926 ? 212.256 230.191 183.680 1.00 140.93 926 PHE B CA 1
ATOM 4190 C C . PHE B 2 926 ? 211.816 228.956 184.456 1.00 132.88 926 PHE B C 1
ATOM 4191 O O . PHE B 2 926 ? 211.419 229.059 185.622 1.00 133.10 926 PHE B O 1
ATOM 4199 N N . SER B 2 927 ? 211.852 227.791 183.815 1.00 126.47 927 SER B N 1
ATOM 4200 C CA . SER B 2 927 ? 211.427 226.552 184.457 1.00 120.74 927 SER B CA 1
ATOM 4201 C C . SER B 2 927 ? 212.307 225.417 183.948 1.00 116.51 927 SER B C 1
ATOM 4202 O O . SER B 2 927 ? 213.223 225.627 183.147 1.00 119.41 927 SER B O 1
ATOM 4205 N N . THR B 2 928 ? 212.016 224.202 184.414 1.00 110.37 928 THR B N 1
ATOM 4206 C CA . THR B 2 928 ? 212.812 223.018 184.117 1.00 106.62 928 THR B CA 1
ATOM 4207 C C . THR B 2 928 ? 212.058 221.800 184.629 1.00 102.59 928 THR B C 1
ATOM 4208 O O . THR B 2 928 ? 211.502 221.831 185.730 1.00 105.30 928 THR B O 1
ATOM 4212 N N . LEU B 2 929 ? 212.059 220.726 183.841 1.00 99.70 929 LEU B N 1
ATOM 4213 C CA . LEU B 2 929 ? 211.418 219.486 184.252 1.00 96.78 929 LEU B CA 1
ATOM 4214 C C . LEU B 2 929 ? 212.232 218.301 183.752 1.00 94.97 929 LEU B C 1
ATOM 4215 O O . LEU B 2 929 ? 212.955 218.387 182.756 1.00 99.20 929 LEU B O 1
ATOM 4220 N N . VAL B 2 930 ? 212.086 217.177 184.456 1.00 91.22 930 VAL B N 1
ATOM 4221 C CA . VAL B 2 930 ? 212.616 215.889 184.028 1.00 89.88 930 VAL B CA 1
ATOM 4222 C C . VAL B 2 930 ? 211.552 214.854 184.369 1.00 88.59 930 VAL B C 1
ATOM 4223 O O . VAL B 2 930 ? 210.719 215.061 185.252 1.00 88.57 930 VAL B O 1
ATOM 4227 N N . THR B 2 931 ? 211.582 213.729 183.658 1.00 89.96 931 THR B N 1
ATOM 4228 C CA . THR B 2 931 ? 210.606 212.664 183.870 1.00 88.93 931 THR B CA 1
ATOM 4229 C C . THR B 2 931 ? 211.237 211.370 183.380 1.00 89.05 931 THR B C 1
ATOM 4230 O O . THR B 2 931 ? 211.600 211.267 182.205 1.00 93.30 931 THR B O 1
ATOM 4234 N N . VAL B 2 932 ? 211.366 210.393 184.274 1.00 86.29 932 VAL B N 1
ATOM 4235 C CA . VAL B 2 932 ? 211.986 209.112 183.961 1.00 86.13 932 VAL B CA 1
ATOM 4236 C C . VAL B 2 932 ? 211.119 208.002 184.534 1.00 84.39 932 VAL B C 1
ATOM 4237 O O . VAL B 2 932 ? 210.688 208.080 185.689 1.00 82.54 932 VAL B O 1
ATOM 4239 N N . LEU B 2 933 ? 210.871 206.969 183.732 1.00 84.42 933 LEU B N 1
ATOM 4240 C CA . LEU B 2 933 ? 210.184 205.777 184.207 1.00 82.70 933 LEU B CA 1
ATOM 4241 C C . LEU B 2 933 ? 211.148 204.719 184.721 1.00 81.86 933 LEU B C 1
ATOM 4242 O O . LEU B 2 933 ? 210.713 203.778 185.392 1.00 80.44 933 LEU B O 1
ATOM 4244 N N . LYS B 2 934 ? 212.440 204.854 184.424 1.00 82.79 934 LYS B N 1
ATOM 4245 C CA . LYS B 2 934 ? 213.463 203.945 184.927 1.00 81.70 934 LYS B CA 1
ATOM 4246 C C . LYS B 2 934 ? 214.795 204.676 184.886 1.00 82.41 934 LYS B C 1
ATOM 4247 O O . LYS B 2 934 ? 215.111 205.326 183.885 1.00 84.84 934 LYS B O 1
ATOM 4249 N N . GLY B 2 935 ? 215.569 204.566 185.956 1.00 81.97 935 GLY B N 1
ATOM 4250 C CA . GLY B 2 935 ? 216.799 205.326 186.075 1.00 82.89 935 GLY B CA 1
ATOM 4251 C C . GLY B 2 935 ? 217.947 204.458 186.536 1.00 84.76 935 GLY B C 1
ATOM 4252 O O . GLY B 2 935 ? 217.766 203.484 187.271 1.00 82.83 935 GLY B O 1
ATOM 4253 N N . ARG B 2 936 ? 219.147 204.831 186.094 1.00 89.60 936 ARG B N 1
ATOM 4254 C CA . ARG B 2 936 ? 220.373 204.131 186.455 1.00 93.68 936 ARG B CA 1
ATOM 4255 C C . ARG B 2 936 ? 221.454 205.153 186.770 1.00 99.29 936 ARG B C 1
ATOM 4256 O O . ARG B 2 936 ? 221.910 205.875 185.877 1.00 101.08 936 ARG B O 1
ATOM 4258 N N . ILE B 2 937 ? 221.856 205.217 188.035 1.00 103.75 937 ILE B N 1
ATOM 4259 C CA . ILE B 2 937 ? 222.953 206.068 188.480 1.00 119.44 937 ILE B CA 1
ATOM 4260 C C . ILE B 2 937 ? 224.227 205.238 188.419 1.00 122.12 937 ILE B C 1
ATOM 4261 O O . ILE B 2 937 ? 224.628 204.627 189.415 1.00 114.81 937 ILE B O 1
ATOM 4263 N N . THR B 2 938 ? 224.869 205.219 187.255 1.00 125.34 938 THR B N 1
ATOM 4264 C CA . THR B 2 938 ? 226.057 204.408 187.020 1.00 125.80 938 THR B CA 1
ATOM 4265 C C . THR B 2 938 ? 227.245 205.010 187.755 1.00 135.28 938 THR B C 1
ATOM 4266 O O . THR B 2 938 ? 227.179 206.151 188.224 1.00 150.93 938 THR B O 1
ATOM 4268 N N . ALA B 2 939 ? 228.319 204.235 187.870 1.00 123.11 939 ALA B N 1
ATOM 4269 C CA . ALA B 2 939 ? 229.545 204.711 188.500 1.00 123.18 939 ALA B CA 1
ATOM 4270 C C . ALA B 2 939 ? 230.741 204.520 187.573 1.00 133.14 939 ALA B C 1
ATOM 4271 O O . ALA B 2 939 ? 231.546 203.609 187.760 1.00 126.58 939 ALA B O 1
ATOM 4273 N N . LEU B 2 958 ? 225.466 203.143 194.618 1.00 71.08 958 LEU B N 1
ATOM 4274 C CA . LEU B 2 958 ? 225.130 202.817 193.238 1.00 72.96 958 LEU B CA 1
ATOM 4275 C C . LEU B 2 958 ? 223.694 202.320 193.113 1.00 73.05 958 LEU B C 1
ATOM 4276 O O . LEU B 2 958 ? 223.315 201.770 192.075 1.00 72.76 958 LEU B O 1
ATOM 4281 N N . VAL B 2 959 ? 222.902 202.505 194.166 1.00 72.39 959 VAL B N 1
ATOM 4282 C CA . VAL B 2 959 ? 221.516 202.054 194.166 1.00 72.04 959 VAL B CA 1
ATOM 4283 C C . VAL B 2 959 ? 220.640 203.096 193.487 1.00 71.77 959 VAL B C 1
ATOM 4284 O O . VAL B 2 959 ? 220.132 204.017 194.139 1.00 71.89 959 VAL B O 1
ATOM 4286 N N . LEU B 2 960 ? 220.456 202.962 192.173 1.00 73.00 960 LEU B N 1
ATOM 4287 C CA . LEU B 2 960 ? 219.589 203.894 191.461 1.00 75.56 960 LEU B CA 1
ATOM 4288 C C . LEU B 2 960 ? 218.131 203.696 191.854 1.00 73.30 960 LEU B C 1
ATOM 4289 O O . LEU B 2 960 ? 217.449 204.650 192.241 1.00 74.06 960 LEU B O 1
ATOM 4291 N N . ASP B 2 961 ? 217.638 202.459 191.763 1.00 72.20 961 ASP B N 1
ATOM 4292 C CA . ASP B 2 961 ? 216.296 202.065 192.182 1.00 72.49 961 ASP B CA 1
ATOM 4293 C C . ASP B 2 961 ? 215.201 202.909 191.541 1.00 72.59 961 ASP B C 1
ATOM 4294 O O . ASP B 2 961 ? 214.058 202.889 192.008 1.00 73.61 961 ASP B O 1
ATOM 4299 N N . MET B 2 962 ? 215.512 203.625 190.466 1.00 73.98 962 MET B N 1
ATOM 4300 C CA . MET B 2 962 ? 214.687 204.741 190.014 1.00 73.18 962 MET B CA 1
ATOM 4301 C C . MET B 2 962 ? 213.562 204.246 189.115 1.00 75.25 962 MET B C 1
ATOM 4302 O O . MET B 2 962 ? 213.794 203.576 188.105 1.00 76.14 962 MET B O 1
ATOM 4304 N N . GLU B 2 963 ? 212.333 204.582 189.492 1.00 75.82 963 GLU B N 1
ATOM 4305 C CA . GLU B 2 963 ? 211.148 204.362 188.677 1.00 76.07 963 GLU B CA 1
ATOM 4306 C C . GLU B 2 963 ? 210.158 205.474 188.984 1.00 76.83 963 GLU B C 1
ATOM 4307 O O . GLU B 2 963 ? 209.815 205.692 190.151 1.00 74.97 963 GLU B O 1
ATOM 4309 N N . HIS B 2 964 ? 209.705 206.173 187.941 1.00 78.17 964 HIS B N 1
ATOM 4310 C CA . HIS B 2 964 ? 208.804 207.320 188.089 1.00 79.55 964 HIS B CA 1
ATOM 4311 C C . HIS B 2 964 ? 209.454 208.429 188.920 1.00 78.75 964 HIS B C 1
ATOM 4312 O O . HIS B 2 964 ? 208.964 208.807 189.987 1.00 78.71 964 HIS B O 1
ATOM 4319 N N . GLY B 2 965 ? 210.584 208.955 188.426 1.00 78.89 965 GLY B N 1
ATOM 4320 C CA . GLY B 2 965 ? 211.256 210.041 189.110 1.00 79.56 965 GLY B CA 1
ATOM 4321 C C . GLY B 2 965 ? 211.411 211.286 188.250 1.00 82.33 965 GLY B C 1
ATOM 4322 O O . GLY B 2 965 ? 211.365 211.243 187.022 1.00 83.99 965 GLY B O 1
ATOM 4323 N N . THR B 2 966 ? 211.613 212.419 188.926 1.00 81.77 966 THR B N 1
ATOM 4324 C CA . THR B 2 966 ? 211.700 213.719 188.269 1.00 83.61 966 THR B CA 1
ATOM 4325 C C . THR B 2 966 ? 212.768 214.569 188.943 1.00 85.25 966 THR B C 1
ATOM 4326 O O . THR B 2 966 ? 213.319 214.195 189.981 1.00 85.60 966 THR B O 1
ATOM 4330 N N . LEU B 2 967 ? 213.041 215.724 188.334 1.00 87.51 967 LEU B N 1
ATOM 4331 C CA . LEU B 2 967 ? 213.874 216.770 188.911 1.00 90.91 967 LEU B CA 1
ATOM 4332 C C . LEU B 2 967 ? 213.338 218.122 188.469 1.00 95.33 967 LEU B C 1
ATOM 4333 O O . LEU B 2 967 ? 212.922 218.296 187.321 1.00 96.41 967 LEU B O 1
ATOM 4338 N N . PHE B 2 968 ? 213.376 219.088 189.383 1.00 101.65 968 PHE B N 1
ATOM 4339 C CA . PHE B 2 968 ? 212.738 220.381 189.181 1.00 107.44 968 PHE B CA 1
ATOM 4340 C C . PHE B 2 968 ? 213.740 221.503 189.437 1.00 111.55 968 PHE B C 1
ATOM 4341 O O . PHE B 2 968 ? 214.781 221.296 190.066 1.00 114.41 968 PHE B O 1
ATOM 4349 N N . SER B 2 969 ? 213.405 222.702 188.953 1.00 112.71 969 SER B N 1
ATOM 4350 C CA . SER B 2 969 ? 214.161 223.916 189.243 1.00 116.60 969 SER B CA 1
ATOM 4351 C C . SER B 2 969 ? 213.383 225.127 188.744 1.00 119.53 969 SER B C 1
ATOM 4352 O O . SER B 2 969 ? 212.727 225.064 187.700 1.00 118.87 969 SER B O 1
ATOM 4355 N N . VAL B 2 970 ? 213.466 226.227 189.499 1.00 127.48 970 VAL B N 1
ATOM 4356 C CA . VAL B 2 970 ? 212.862 227.504 189.130 1.00 134.64 970 VAL B CA 1
ATOM 4357 C C . VAL B 2 970 ? 213.850 228.610 189.484 1.00 142.86 970 VAL B C 1
ATOM 4358 O O . VAL B 2 970 ? 214.792 228.403 190.255 1.00 143.53 970 VAL B O 1
ATOM 4362 N N . SER B 2 971 ? 213.625 229.796 188.921 1.00 147.33 971 SER B N 1
ATOM 4363 C CA . SER B 2 971 ? 214.408 230.985 189.227 1.00 161.36 971 SER B CA 1
ATOM 4364 C C . SER B 2 971 ? 213.480 232.191 189.270 1.00 168.95 971 SER B C 1
ATOM 4365 O O . SER B 2 971 ? 212.708 232.416 188.333 1.00 166.70 971 SER B O 1
ATOM 4368 N N . GLN B 2 972 ? 213.553 232.953 190.359 1.00 178.49 972 GLN B N 1
ATOM 4369 C CA . GLN B 2 972 ? 212.820 234.209 190.509 1.00 188.44 972 GLN B CA 1
ATOM 4370 C C . GLN B 2 972 ? 211.310 233.992 190.382 1.00 190.60 972 GLN B C 1
ATOM 4371 O O . GLN B 2 972 ? 210.648 234.515 189.484 1.00 189.10 972 GLN B O 1
ATOM 4377 N N . TYR B 2 973 ? 210.777 233.190 191.303 1.00 191.07 973 TYR B N 1
ATOM 4378 C CA . TYR B 2 973 ? 209.342 232.934 191.337 1.00 193.87 973 TYR B CA 1
ATOM 4379 C C . TYR B 2 973 ? 208.577 234.235 191.543 1.00 198.83 973 TYR B C 1
ATOM 4380 O O . TYR B 2 973 ? 208.943 235.059 192.386 1.00 200.96 973 TYR B O 1
ATOM 4389 N N . CYS B 2 974 ? 207.518 234.418 190.756 1.00 198.27 974 CYS B N 1
ATOM 4390 C CA . CYS B 2 974 ? 206.686 235.619 190.734 1.00 198.80 974 CYS B CA 1
ATOM 4391 C C . CYS B 2 974 ? 207.478 236.890 190.446 1.00 201.29 974 CYS B C 1
ATOM 4392 O O . CYS B 2 974 ? 206.972 237.994 190.677 1.00 201.88 974 CYS B O 1
ATOM 4395 N N . GLY B 2 975 ? 208.707 236.770 189.947 1.00 200.00 975 GLY B N 1
ATOM 4396 C CA . GLY B 2 975 ? 209.492 237.926 189.574 1.00 202.57 975 GLY B CA 1
ATOM 4397 C C . GLY B 2 975 ? 210.514 238.378 190.594 1.00 206.49 975 GLY B C 1
ATOM 4398 O O . GLY B 2 975 ? 211.454 239.094 190.227 1.00 208.46 975 GLY B O 1
ATOM 4399 N N . GLN B 2 976 ? 210.361 237.998 191.859 1.00 207.07 976 GLN B N 1
ATOM 4400 C CA . GLN B 2 976 ? 211.280 238.434 192.903 1.00 212.62 976 GLN B CA 1
ATOM 4401 C C . GLN B 2 976 ? 212.450 237.465 193.002 1.00 210.46 976 GLN B C 1
ATOM 4402 O O . GLN B 2 976 ? 212.230 236.259 193.204 1.00 207.40 976 GLN B O 1
ATOM 4408 N N . PRO B 2 977 ? 213.692 237.928 192.858 1.00 213.47 977 PRO B N 1
ATOM 4409 C CA . PRO B 2 977 ? 214.839 237.035 193.073 1.00 212.76 977 PRO B CA 1
ATOM 4410 C C . PRO B 2 977 ? 214.829 236.447 194.477 1.00 216.15 977 PRO B C 1
ATOM 4411 O O . PRO B 2 977 ? 214.455 237.108 195.447 1.00 219.05 977 PRO B O 1
ATOM 4415 N N . GLY B 2 978 ? 215.228 235.180 194.571 1.00 215.02 978 GLY B N 1
ATOM 4416 C CA . GLY B 2 978 ? 215.303 234.475 195.835 1.00 221.11 978 GLY B CA 1
ATOM 4417 C C . GLY B 2 978 ? 214.1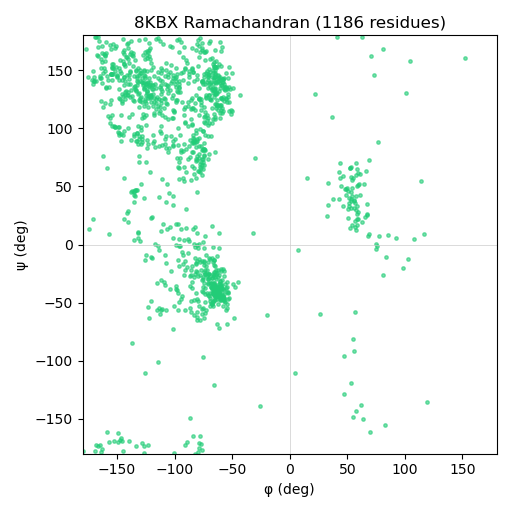67 233.510 196.085 1.00 211.58 978 GLY B C 1
ATOM 4418 O O . GLY B 2 978 ? 214.262 232.697 197.014 1.00 210.91 978 GLY B O 1
ATOM 4419 N N . LEU B 2 979 ? 213.100 233.573 195.296 1.00 205.71 979 LEU B N 1
ATOM 4420 C CA . LEU B 2 979 ? 211.951 232.694 195.448 1.00 198.37 979 LEU B CA 1
ATOM 4421 C C . LEU B 2 979 ? 211.966 231.646 194.342 1.00 191.52 979 LEU B C 1
ATOM 4422 O O . LEU B 2 979 ? 212.105 231.983 193.161 1.00 191.14 979 LEU B O 1
ATOM 4427 N N . GLY B 2 980 ? 211.822 230.384 194.730 1.00 184.40 980 GLY B N 1
ATOM 4428 C CA . GLY B 2 980 ? 211.880 229.288 193.780 1.00 168.38 980 GLY B CA 1
ATOM 4429 C C . GLY B 2 980 ? 211.222 228.055 194.355 1.00 159.89 980 GLY B C 1
ATOM 4430 O O . GLY B 2 980 ? 210.826 228.022 195.523 1.00 161.46 980 GLY B O 1
ATOM 4431 N N . TYR B 2 981 ? 211.115 227.031 193.513 1.00 150.58 981 TYR B N 1
ATOM 4432 C CA . TYR B 2 981 ? 210.502 225.762 193.885 1.00 145.47 981 TYR B CA 1
ATOM 4433 C C . TYR B 2 981 ? 211.372 224.627 193.370 1.00 138.65 981 TYR B C 1
ATOM 4434 O O . TYR B 2 981 ? 211.251 224.231 192.207 1.00 131.90 981 TYR B O 1
ATOM 4436 N N . PHE B 2 982 ? 212.247 224.113 194.230 1.00 136.94 982 PHE B N 1
ATOM 4437 C CA . PHE B 2 982 ? 213.059 222.946 193.919 1.00 130.91 982 PHE B CA 1
ATOM 4438 C C . PHE B 2 982 ? 212.345 221.733 194.501 1.00 123.10 982 PHE B C 1
ATOM 4439 O O . PHE B 2 982 ? 211.888 221.765 195.647 1.00 116.79 982 PHE B O 1
ATOM 4447 N N . CYS B 2 983 ? 212.248 220.665 193.715 1.00 121.01 983 CYS B N 1
ATOM 4448 C CA . CYS B 2 983 ? 211.499 219.491 194.138 1.00 111.97 983 CYS B CA 1
ATOM 4449 C C . CYS B 2 983 ? 212.182 218.238 193.611 1.00 107.35 983 CYS B C 1
ATOM 4450 O O . CYS B 2 983 ? 213.174 218.303 192.880 1.00 105.63 983 CYS B O 1
ATOM 4453 N N . LEU B 2 984 ? 211.626 217.090 193.997 1.00 99.94 984 LEU B N 1
ATOM 4454 C CA . LEU B 2 984 ? 212.136 215.781 193.595 1.00 93.64 984 LEU B CA 1
ATOM 4455 C C . LEU B 2 984 ? 211.100 214.751 194.017 1.00 88.95 984 LEU B C 1
ATOM 4456 O O . LEU B 2 984 ? 210.517 214.879 195.097 1.00 87.02 984 LEU B O 1
ATOM 4461 N N . GLU B 2 985 ? 210.864 213.743 193.178 1.00 86.82 985 GLU B N 1
ATOM 4462 C CA . GLU B 2 985 ? 209.948 212.659 193.509 1.00 84.80 985 GLU B CA 1
ATOM 4463 C C . GLU B 2 985 ? 210.485 211.362 192.927 1.00 81.41 985 GLU B C 1
ATOM 4464 O O . GLU B 2 985 ? 211.239 211.385 191.950 1.00 81.58 985 GLU B O 1
ATOM 4470 N N . ALA B 2 986 ? 210.100 210.240 193.530 1.00 78.63 986 ALA B N 1
ATOM 4471 C CA . ALA B 2 986 ? 210.378 208.925 192.971 1.00 75.00 986 ALA B CA 1
ATOM 4472 C C . ALA B 2 986 ? 209.581 207.870 193.725 1.00 73.53 986 ALA B C 1
ATOM 4473 O O . ALA B 2 986 ? 208.743 208.177 194.577 1.00 74.73 986 ALA B O 1
ATOM 4475 N N . GLU B 2 987 ? 209.871 206.612 193.400 1.00 73.09 987 GLU B N 1
ATOM 4476 C CA . GLU B 2 987 ? 209.336 205.442 194.096 1.00 72.67 987 GLU B CA 1
ATOM 4477 C C . GLU B 2 987 ? 210.360 204.340 193.865 1.00 72.29 987 GLU B C 1
ATOM 4478 O O . GLU B 2 987 ? 210.527 203.863 192.740 1.00 72.63 987 GLU B O 1
ATOM 4484 N N . LYS B 2 988 ? 211.045 203.949 194.930 1.00 71.83 988 LYS B N 1
ATOM 4485 C CA . LYS B 2 988 ? 212.281 203.194 194.826 1.00 72.23 988 LYS B CA 1
ATOM 4486 C C . LYS B 2 988 ? 212.298 202.066 195.848 1.00 73.74 988 LYS B C 1
ATOM 4487 O O . LYS B 2 988 ? 211.537 202.066 196.818 1.00 74.04 988 LYS B O 1
ATOM 4493 N N . ALA B 2 989 ? 213.186 201.103 195.625 1.00 74.27 989 ALA B N 1
ATOM 4494 C CA . ALA B 2 989 ? 213.491 200.144 196.672 1.00 76.45 989 ALA B CA 1
ATOM 4495 C C . ALA B 2 989 ? 214.622 200.693 197.540 1.00 76.75 989 ALA B C 1
ATOM 4496 O O . ALA B 2 989 ? 215.587 201.279 197.048 1.00 75.44 989 ALA B O 1
ATOM 4498 N N . THR B 2 990 ? 214.485 200.507 198.855 1.00 79.14 990 THR B N 1
ATOM 4499 C CA . THR B 2 990 ? 215.199 201.364 199.800 1.00 82.60 990 THR B CA 1
ATOM 4500 C C . THR B 2 990 ? 216.716 201.231 199.680 1.00 80.66 990 THR B C 1
ATOM 4501 O O . THR B 2 990 ? 217.391 202.151 199.205 1.00 79.64 990 THR B O 1
ATOM 4503 N N . LEU B 2 991 ? 217.269 200.081 200.061 1.00 81.01 991 LEU B N 1
ATOM 4504 C CA . LEU B 2 991 ? 218.716 199.977 200.238 1.00 81.88 991 LEU B CA 1
ATOM 4505 C C . LEU B 2 991 ? 219.263 198.832 199.398 1.00 77.64 991 LEU B C 1
ATOM 4506 O O . LEU B 2 991 ? 218.994 197.659 199.669 1.00 77.79 991 LEU B O 1
ATOM 4508 N N . TYR B 2 992 ? 220.033 199.193 198.371 1.00 73.70 992 TYR B N 1
ATOM 4509 C CA . TYR B 2 992 ? 220.807 198.253 197.565 1.00 72.18 992 TYR B CA 1
ATOM 4510 C C . TYR B 2 992 ? 222.287 198.606 197.633 1.00 70.03 992 TYR B C 1
ATOM 4511 O O . TYR B 2 992 ? 222.687 199.710 197.252 1.00 70.46 992 TYR B O 1
ATOM 4520 N N . HIS B 2 993 ? 223.099 197.647 198.071 1.00 69.87 993 HIS B N 1
ATOM 4521 C CA . HIS B 2 993 ? 224.511 197.899 198.308 1.00 66.82 993 HIS B CA 1
ATOM 4522 C C . HIS B 2 993 ? 225.291 197.887 196.995 1.00 64.80 993 HIS B C 1
ATOM 4523 O O . HIS B 2 993 ? 224.727 197.858 195.898 1.00 64.25 993 HIS B O 1
ATOM 4525 N N . ARG B 2 994 ? 226.616 197.910 197.125 1.00 63.97 994 ARG B N 1
ATOM 4526 C CA . ARG B 2 994 ? 227.525 197.988 195.992 1.00 61.34 994 ARG B CA 1
ATOM 4527 C C . ARG B 2 994 ? 228.786 197.188 196.297 1.00 59.46 994 ARG B C 1
ATOM 4528 O O . ARG B 2 994 ? 228.855 196.437 197.274 1.00 60.10 994 ARG B O 1
ATOM 4530 N N . ALA B 2 995 ? 229.790 197.356 195.441 1.00 58.48 995 ALA B N 1
ATOM 4531 C CA . ALA B 2 995 ? 231.031 196.590 195.539 1.00 57.52 995 ALA B CA 1
ATOM 4532 C C . ALA B 2 995 ? 231.902 197.059 196.699 1.00 56.01 995 ALA B C 1
ATOM 4533 O O . ALA B 2 995 ? 232.983 196.517 196.932 1.00 55.30 995 ALA B O 1
ATOM 4535 N N . GLN B 2 1016 ? 230.024 193.419 196.762 1.00 58.62 1016 GLN B N 1
ATOM 4536 C CA . GLN B 2 1016 ? 229.005 193.265 195.730 1.00 60.01 1016 GLN B CA 1
ATOM 4537 C C . GLN B 2 1016 ? 227.675 192.847 196.345 1.00 61.64 1016 GLN B C 1
ATOM 4538 O O . GLN B 2 1016 ? 227.571 192.710 197.568 1.00 60.11 1016 GLN B O 1
ATOM 4540 N N . LEU B 2 1017 ? 226.668 192.666 195.482 1.00 62.03 1017 LEU B N 1
ATOM 4541 C CA . LEU B 2 1017 ? 225.323 192.224 195.849 1.00 62.60 1017 LEU B CA 1
ATOM 4542 C C . LEU B 2 1017 ? 224.547 193.329 196.559 1.00 64.76 1017 LEU B C 1
ATOM 4543 O O . LEU B 2 1017 ? 225.127 194.137 197.292 1.00 63.93 1017 LEU B O 1
ATOM 4545 N N . ALA B 2 1018 ? 223.237 193.372 196.342 1.00 66.29 1018 ALA B N 1
ATOM 4546 C CA . ALA B 2 1018 ? 222.431 194.441 196.908 1.00 69.95 1018 ALA B CA 1
ATOM 4547 C C . ALA B 2 1018 ? 222.024 194.112 198.342 1.00 69.69 1018 ALA B C 1
ATOM 4548 O O . ALA B 2 1018 ? 221.837 192.937 198.683 1.00 69.30 1018 ALA B O 1
ATOM 4550 N N . PRO B 2 1019 ? 221.876 195.123 199.204 1.00 70.02 1019 PRO B N 1
ATOM 4551 C CA . PRO B 2 1019 ? 221.292 194.866 200.533 1.00 71.98 1019 PRO B CA 1
ATOM 4552 C C . PRO B 2 1019 ? 219.864 194.344 200.474 1.00 74.14 1019 PRO B C 1
ATOM 4553 O O . PRO B 2 1019 ? 219.475 193.529 201.320 1.00 74.40 1019 PRO B O 1
ATOM 4555 N N . THR B 2 1020 ? 219.075 194.784 199.491 1.00 74.23 1020 THR B N 1
ATOM 4556 C CA . THR B 2 1020 ? 217.714 194.312 199.185 1.00 74.97 1020 THR B CA 1
ATOM 4557 C C . THR B 2 1020 ? 216.707 194.673 200.273 1.00 77.89 1020 THR B C 1
ATOM 4558 O O . THR B 2 1020 ? 215.779 193.889 200.543 1.00 79.27 1020 THR B O 1
ATOM 4562 N N . ILE B 2 1021 ? 216.863 195.837 200.903 1.00 79.16 1021 ILE B N 1
ATOM 4563 C CA . ILE B 2 1021 ? 215.946 196.350 201.917 1.00 83.55 1021 ILE B CA 1
ATOM 4564 C C . ILE B 2 1021 ? 214.622 196.743 201.270 1.00 84.75 1021 ILE B C 1
ATOM 4565 O O . ILE B 2 1021 ? 214.483 196.710 200.041 1.00 83.75 1021 ILE B O 1
ATOM 4567 N N . TYR B 2 1022 ? 213.639 197.109 202.105 1.00 87.75 1022 TYR B N 1
ATOM 4568 C CA . TYR B 2 1022 ? 212.243 197.354 201.752 1.00 89.06 1022 TYR B CA 1
ATOM 4569 C C . TYR B 2 1022 ? 211.576 196.061 201.301 1.00 90.57 1022 TYR B C 1
ATOM 4570 O O . TYR B 2 1022 ? 211.160 195.931 200.141 1.00 90.97 1022 TYR B O 1
ATOM 4579 N N . PRO B 2 1023 ? 211.480 195.073 202.192 1.00 92.19 1023 PRO B N 1
ATOM 4580 C CA . PRO B 2 1023 ? 210.602 193.924 201.932 1.00 94.65 1023 PRO B CA 1
ATOM 4581 C C . PRO B 2 1023 ? 209.204 194.166 202.481 1.00 96.33 1023 PRO B C 1
ATOM 4582 O O . PRO B 2 1023 ? 208.406 193.233 202.607 1.00 97.24 1023 PRO B O 1
ATOM 4584 N N . SER B 2 1024 ? 208.909 195.416 202.827 1.00 95.78 1024 SER B N 1
ATOM 4585 C CA . SER B 2 1024 ? 207.619 195.777 203.403 1.00 97.08 1024 SER B CA 1
ATOM 4586 C C . SER B 2 1024 ? 206.489 195.584 202.396 1.00 98.41 1024 SER B C 1
ATOM 4587 O O . SER B 2 1024 ? 205.483 194.940 202.693 1.00 99.49 1024 SER B O 1
ATOM 4589 N N . GLY B 2 1042 ? 198.812 208.461 199.519 1.00 86.95 1042 GLY B N 1
ATOM 4590 C CA . GLY B 2 1042 ? 199.659 207.900 198.483 1.00 86.67 1042 GLY B CA 1
ATOM 4591 C C . GLY B 2 1042 ? 200.956 208.660 198.295 1.00 85.76 1042 GLY B C 1
ATOM 4592 O O . GLY B 2 1042 ? 201.361 208.932 197.165 1.00 87.28 1042 GLY B O 1
ATOM 4593 N N . PRO B 2 1043 ? 201.609 209.010 199.400 1.00 84.17 1043 PRO B N 1
ATOM 4594 C CA . PRO B 2 1043 ? 202.883 209.729 199.303 1.00 82.02 1043 PRO B CA 1
ATOM 4595 C C . PRO B 2 1043 ? 203.960 208.879 198.649 1.00 81.25 1043 PRO B C 1
ATOM 4596 O O . PRO B 2 1043 ? 203.956 207.649 198.735 1.00 80.45 1043 PRO B O 1
ATOM 4598 N N . HIS B 2 1044 ? 204.883 209.556 197.975 1.00 79.17 1044 HIS B N 1
ATOM 4599 C CA . HIS B 2 1044 ? 205.973 208.913 197.256 1.00 78.00 1044 HIS B CA 1
ATOM 4600 C C . HIS B 2 1044 ? 207.268 209.022 198.052 1.00 75.75 1044 HIS B C 1
ATOM 4601 O O . HIS B 2 1044 ? 207.359 209.746 199.047 1.00 75.13 1044 HIS B O 1
ATOM 4603 N N . MET B 2 1045 ? 208.284 208.298 197.590 1.00 73.94 1045 MET B N 1
ATOM 4604 C CA . MET B 2 1045 ? 209.549 208.246 198.301 1.00 71.79 1045 MET B CA 1
ATOM 4605 C C . MET B 2 1045 ? 210.500 209.336 197.812 1.00 70.32 1045 MET B C 1
ATOM 4606 O O . MET B 2 1045 ? 210.469 209.756 196.652 1.00 71.69 1045 MET B O 1
ATOM 4611 N N . LEU B 2 1046 ? 211.385 209.756 198.719 1.00 68.46 1046 LEU B N 1
ATOM 4612 C CA . LEU B 2 1046 ? 212.335 210.847 198.487 1.00 68.78 1046 LEU B CA 1
ATOM 4613 C C . LEU B 2 1046 ? 211.655 212.076 197.887 1.00 71.82 1046 LEU B C 1
ATOM 4614 O O . LEU B 2 1046 ? 212.126 212.663 196.909 1.00 76.20 1046 LEU B O 1
ATOM 4619 N N . SER B 2 1047 ? 210.526 212.465 198.479 1.00 70.65 1047 SER B N 1
ATOM 4620 C CA . SER B 2 1047 ? 209.806 213.673 198.082 1.00 74.22 1047 SER B CA 1
ATOM 4621 C C . SER B 2 1047 ? 210.475 214.915 198.680 1.00 73.31 1047 SER B C 1
ATOM 4622 O O . SER B 2 1047 ? 209.908 215.641 199.495 1.00 74.53 1047 SER B O 1
ATOM 4625 N N . THR B 2 1048 ? 211.718 215.146 198.255 1.00 76.62 1048 THR B N 1
ATOM 4626 C CA . THR B 2 1048 ? 212.538 216.218 198.808 1.00 75.65 1048 THR B CA 1
ATOM 4627 C C . THR B 2 1048 ? 212.086 217.566 198.252 1.00 83.18 1048 THR B C 1
ATOM 4628 O O . THR B 2 1048 ? 212.803 218.203 197.472 1.00 87.48 1048 THR B O 1
ATOM 4632 N N . ALA B 2 1049 ? 210.883 217.995 198.637 1.00 81.85 1049 ALA B N 1
ATOM 4633 C CA . ALA B 2 1049 ? 210.301 219.252 198.165 1.00 88.89 1049 ALA B CA 1
ATOM 4634 C C . ALA B 2 1049 ? 210.840 220.416 198.998 1.00 87.41 1049 ALA B C 1
ATOM 4635 O O . ALA B 2 1049 ? 210.120 221.084 199.742 1.00 87.40 1049 ALA B O 1
ATOM 4637 N N . VAL B 2 1050 ? 212.149 220.650 198.861 1.00 89.50 1050 VAL B N 1
ATOM 4638 C CA . VAL B 2 1050 ? 212.776 221.733 199.610 1.00 91.21 1050 VAL B CA 1
ATOM 4639 C C . VAL B 2 1050 ? 212.196 223.076 199.170 1.00 96.82 1050 VAL B C 1
ATOM 4640 O O . VAL B 2 1050 ? 211.646 223.228 198.073 1.00 100.18 1050 VAL B O 1
ATOM 4644 N N . ARG B 2 1051 ? 212.327 224.063 200.050 1.00 101.32 1051 ARG B N 1
ATOM 4645 C CA . ARG B 2 1051 ? 211.869 225.419 199.792 1.00 108.61 1051 ARG B CA 1
ATOM 4646 C C . ARG B 2 1051 ? 213.026 226.376 200.028 1.00 122.00 1051 ARG B C 1
ATOM 4647 O O . ARG B 2 1051 ? 213.814 226.189 200.959 1.00 122.01 1051 ARG B O 1
ATOM 4655 N N . ILE B 2 1052 ? 213.144 227.386 199.170 1.00 139.40 1052 ILE B N 1
ATOM 4656 C CA . ILE B 2 1052 ? 214.215 228.369 199.279 1.00 162.16 1052 ILE B CA 1
ATOM 4657 C C . ILE B 2 1052 ? 213.604 229.759 199.169 1.00 180.31 1052 ILE B C 1
ATOM 4658 O O . ILE B 2 1052 ? 212.840 230.036 198.238 1.00 181.50 1052 ILE B O 1
ATOM 4663 N N . HIS B 2 1053 ? 213.937 230.629 200.120 1.00 192.68 1053 HIS B N 1
ATOM 4664 C CA . HIS B 2 1053 ? 213.507 232.024 200.144 1.00 209.06 1053 HIS B CA 1
ATOM 4665 C C . HIS B 2 1053 ? 214.696 232.914 200.487 1.00 225.34 1053 HIS B C 1
ATOM 4666 O O . HIS B 2 1053 ? 214.620 233.815 201.325 1.00 235.10 1053 HIS B O 1
ATOM 4673 N N . LEU B 2 1054 ? 215.827 232.647 199.839 1.00 229.58 1054 LEU B N 1
ATOM 4674 C CA . LEU B 2 1054 ? 217.052 233.376 200.123 1.00 257.84 1054 LEU B CA 1
ATOM 4675 C C . LEU B 2 1054 ? 216.924 234.833 199.686 1.00 285.87 1054 LEU B C 1
ATOM 4676 O O . LEU B 2 1054 ? 216.067 235.197 198.877 1.00 274.04 1054 LEU B O 1
ATOM 4678 N N . ASP B 2 1055 ? 217.792 235.673 200.243 1.00 319.46 1055 ASP B N 1
ATOM 4679 C CA . ASP B 2 1055 ? 217.759 237.104 199.980 1.00 342.20 1055 ASP B CA 1
ATOM 4680 C C . ASP B 2 1055 ? 219.060 237.533 199.318 1.00 363.77 1055 ASP B C 1
ATOM 4681 O O . ASP B 2 1055 ? 220.144 237.300 199.883 1.00 367.73 1055 ASP B O 1
ATOM 4686 N N . PRO B 2 1056 ? 219.012 238.141 198.129 1.00 383.50 1056 PRO B N 1
ATOM 4687 C CA . PRO B 2 1056 ? 220.257 238.645 197.526 1.00 397.07 1056 PRO B CA 1
ATOM 4688 C C . PRO B 2 1056 ? 220.961 239.675 198.390 1.00 401.03 1056 PRO B C 1
ATOM 4689 O O . PRO B 2 1056 ? 222.197 239.707 198.426 1.00 400.99 1056 PRO B O 1
ATOM 4691 N N . HIS B 2 1057 ? 220.202 240.522 199.092 1.00 408.07 1057 HIS B N 1
ATOM 4692 C CA . HIS B 2 1057 ? 220.817 241.502 199.982 1.00 413.82 1057 HIS B CA 1
ATOM 4693 C C . HIS B 2 1057 ? 221.576 240.821 201.113 1.00 409.23 1057 HIS B C 1
ATOM 4694 O O . HIS B 2 1057 ? 222.692 241.231 201.455 1.00 413.50 1057 HIS B O 1
ATOM 4696 N N . LYS B 2 1058 ? 220.987 239.781 201.709 1.00 401.06 1058 LYS B N 1
ATOM 4697 C CA . LYS B 2 1058 ? 221.686 239.025 202.743 1.00 397.01 1058 LYS B CA 1
ATOM 4698 C C . LYS B 2 1058 ? 222.881 238.276 202.167 1.00 389.52 1058 LYS B C 1
ATOM 4699 O O . LYS B 2 1058 ? 223.937 238.194 202.806 1.00 390.38 1058 LYS B O 1
ATOM 4701 N N . ASN B 2 1059 ? 222.729 237.723 200.961 1.00 380.84 1059 ASN B N 1
ATOM 4702 C CA . ASN B 2 1059 ? 223.791 236.987 200.271 1.00 372.89 1059 ASN B CA 1
ATOM 4703 C C . ASN B 2 1059 ? 224.269 235.804 201.113 1.00 363.25 1059 ASN B C 1
ATOM 4704 O O . ASN B 2 1059 ? 225.465 235.610 201.340 1.00 365.54 1059 ASN B O 1
ATOM 4709 N N . VAL B 2 1060 ? 223.312 235.005 201.578 1.00 352.21 1060 VAL B N 1
ATOM 4710 C CA . VAL B 2 1060 ? 223.587 233.837 202.408 1.00 340.81 1060 VAL B CA 1
ATOM 4711 C C . VAL B 2 1060 ? 222.682 232.705 201.938 1.00 323.13 1060 VAL B C 1
ATOM 4712 O O . VAL B 2 1060 ? 221.567 232.946 201.462 1.00 316.17 1060 VAL B O 1
ATOM 4716 N N . LYS B 2 1061 ? 223.161 231.470 202.070 1.00 316.19 1061 LYS B N 1
ATOM 4717 C CA . LYS B 2 1061 ? 222.426 230.304 201.596 1.00 283.84 1061 LYS B CA 1
ATOM 4718 C C . LYS B 2 1061 ? 221.416 229.859 202.648 1.00 248.61 1061 LYS B C 1
ATOM 4719 O O . LYS B 2 1061 ? 221.796 229.478 203.761 1.00 250.44 1061 LYS B O 1
ATOM 4721 N N . GLU B 2 1062 ? 220.133 229.909 202.298 1.00 227.16 1062 GLU B N 1
ATOM 4722 C CA . GLU B 2 1062 ? 219.055 229.451 203.161 1.00 202.19 1062 GLU B CA 1
ATOM 4723 C C . GLU B 2 1062 ? 218.401 228.218 202.547 1.00 178.00 1062 GLU B C 1
ATOM 4724 O O . GLU B 2 1062 ? 218.230 228.140 201.326 1.00 174.79 1062 GLU B O 1
ATOM 4730 N N . PHE B 2 1063 ? 218.029 227.259 203.394 1.00 166.47 1063 PHE B N 1
ATOM 4731 C CA . PHE B 2 1063 ? 217.362 226.040 202.952 1.00 146.65 1063 PHE B CA 1
ATOM 4732 C C . PHE B 2 1063 ? 216.192 225.723 203.873 1.00 127.45 1063 PHE B C 1
ATOM 4733 O O . PHE B 2 1063 ? 216.322 225.802 205.099 1.00 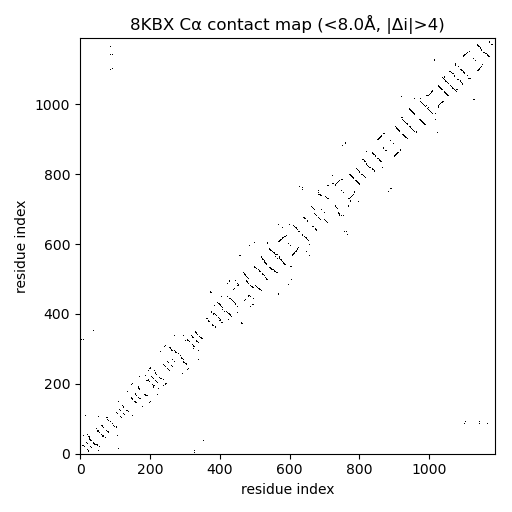123.25 1063 PHE B O 1
ATOM 4741 N N . LEU B 2 1064 ? 215.060 225.354 203.277 1.00 112.97 1064 LEU B N 1
ATOM 4742 C CA . LEU B 2 1064 ? 213.888 224.850 203.991 1.00 100.44 1064 LEU B CA 1
ATOM 4743 C C . LEU B 2 1064 ? 213.580 223.480 203.397 1.00 93.01 1064 LEU B C 1
ATOM 4744 O O . LEU B 2 1064 ? 212.761 223.356 202.484 1.00 94.69 1064 LEU B O 1
ATOM 4749 N N . VAL B 2 1065 ? 214.232 222.450 203.933 1.00 88.86 1065 VAL B N 1
ATOM 4750 C CA . VAL B 2 1065 ? 214.195 221.108 203.360 1.00 79.25 1065 VAL B CA 1
ATOM 4751 C C . VAL B 2 1065 ? 213.035 220.357 204.008 1.00 73.25 1065 VAL B C 1
ATOM 4752 O O . VAL B 2 1065 ? 213.117 219.944 205.166 1.00 70.33 1065 VAL B O 1
ATOM 4756 N N . THR B 2 1066 ? 211.947 220.178 203.258 1.00 75.09 1066 THR B N 1
ATOM 4757 C CA . THR B 2 1066 ? 210.820 219.368 203.721 1.00 69.81 1066 THR B CA 1
ATOM 4758 C C . THR B 2 1066 ? 210.946 217.960 203.141 1.00 67.86 1066 THR B C 1
ATOM 4759 O O . THR B 2 1066 ? 210.154 217.502 202.315 1.00 69.78 1066 THR B O 1
ATOM 4763 N N . LEU B 2 1067 ? 211.985 217.272 203.604 1.00 63.38 1067 LEU B N 1
ATOM 4764 C CA . LEU B 2 1067 ? 212.267 215.926 203.135 1.00 64.33 1067 LEU B CA 1
ATOM 4765 C C . LEU B 2 1067 ? 211.200 214.961 203.642 1.00 66.88 1067 LEU B C 1
ATOM 4766 O O . LEU B 2 1067 ? 210.632 215.140 204.723 1.00 60.83 1067 LEU B O 1
ATOM 4771 N N . ARG B 2 1068 ? 210.932 213.926 202.843 1.00 59.05 1068 ARG B N 1
ATOM 4772 C CA . ARG B 2 1068 ? 209.943 212.903 203.185 1.00 61.26 1068 ARG B CA 1
ATOM 4773 C C . ARG B 2 1068 ? 210.394 211.579 202.573 1.00 65.37 1068 ARG B C 1
ATOM 4774 O O . ARG B 2 1068 ? 210.194 211.349 201.377 1.00 68.76 1068 ARG B O 1
ATOM 4782 N N . LEU B 2 1069 ? 210.974 210.709 203.403 1.00 64.57 1069 LEU B N 1
ATOM 4783 C CA . LEU B 2 1069 ? 211.228 209.318 203.038 1.00 65.39 1069 LEU B CA 1
ATOM 4784 C C . LEU B 2 1069 ? 210.093 208.472 203.603 1.00 68.59 1069 LEU B C 1
ATOM 4785 O O . LEU B 2 1069 ? 210.093 208.139 204.793 1.00 69.33 1069 LEU B O 1
ATOM 4790 N N . HIS B 2 1070 ? 209.130 208.124 202.751 1.00 69.30 1070 HIS B N 1
ATOM 4791 C CA . HIS B 2 1070 ? 207.925 207.409 203.158 1.00 73.49 1070 HIS B CA 1
ATOM 4792 C C . HIS B 2 1070 ? 208.150 205.910 203.042 1.00 75.51 1070 HIS B C 1
ATOM 4793 O O . HIS B 2 1070 ? 208.400 205.399 201.946 1.00 74.92 1070 HIS B O 1
ATOM 4800 N N . LYS B 2 1071 ? 208.052 205.216 204.177 1.00 77.53 1071 LYS B N 1
ATOM 4801 C CA . LYS B 2 1071 ? 208.120 203.754 204.243 1.00 77.77 1071 LYS B CA 1
ATOM 4802 C C . LYS B 2 1071 ? 209.405 203.210 203.627 1.00 80.15 1071 LYS B C 1
ATOM 4803 O O . LYS B 2 1071 ? 209.430 202.104 203.084 1.00 80.41 1071 LYS B O 1
ATOM 4809 N N . ALA B 2 1072 ? 210.488 203.971 203.723 1.00 81.73 1072 ALA B N 1
ATOM 4810 C CA . ALA B 2 1072 ? 211.764 203.531 203.186 1.00 84.38 1072 ALA B CA 1
ATOM 4811 C C . ALA B 2 1072 ? 212.556 202.787 204.260 1.00 90.22 1072 ALA B C 1
ATOM 4812 O O . ALA B 2 1072 ? 212.058 202.495 205.351 1.00 91.24 1072 ALA B O 1
ATOM 4814 N N . THR B 2 1073 ? 213.812 202.465 203.938 1.00 95.66 1073 THR B N 1
ATOM 4815 C CA . THR B 2 1073 ? 214.760 201.916 204.906 1.00 104.32 1073 THR B CA 1
ATOM 4816 C C . THR B 2 1073 ? 216.128 202.459 204.494 1.00 108.08 1073 THR B C 1
ATOM 4817 O O . THR B 2 1073 ? 216.839 201.820 203.714 1.00 109.27 1073 THR B O 1
ATOM 4819 N N . LEU B 2 1074 ? 216.475 203.626 205.026 1.00 112.77 1074 LEU B N 1
ATOM 4820 C CA . LEU B 2 1074 ? 217.616 204.411 204.551 1.00 119.82 1074 LEU B CA 1
ATOM 4821 C C . LEU B 2 1074 ? 218.895 204.104 205.325 1.00 129.82 1074 LEU B C 1
ATOM 4822 O O . LEU B 2 1074 ? 219.527 204.993 205.894 1.00 132.21 1074 LEU B O 1
ATOM 4824 N N . ARG B 2 1075 ? 219.297 202.837 205.337 1.00 134.66 1075 ARG B N 1
ATOM 4825 C CA . ARG B 2 1075 ? 220.527 202.405 205.987 1.00 147.43 1075 ARG B CA 1
ATOM 4826 C C . ARG B 2 1075 ? 221.501 201.957 204.909 1.00 160.29 1075 ARG B C 1
ATOM 4827 O O . ARG B 2 1075 ? 221.105 201.279 203.955 1.00 155.23 1075 ARG B O 1
ATOM 4835 N N . HIS B 2 1076 ? 222.765 202.343 205.054 1.00 178.14 1076 HIS B N 1
ATOM 4836 C CA . HIS B 2 1076 ? 223.788 201.996 204.075 1.00 202.27 1076 HIS B CA 1
ATOM 4837 C C . HIS B 2 1076 ? 225.019 201.433 204.765 1.00 215.16 1076 HIS B C 1
ATOM 4838 O O . HIS B 2 1076 ? 226.070 201.252 204.146 1.00 225.10 1076 HIS B O 1
ATOM 4840 N N . TYR B 2 1077 ? 224.915 201.153 206.058 1.00 209.50 1077 TYR B N 1
ATOM 4841 C CA . TYR B 2 1077 ? 226.050 200.634 206.816 1.00 219.51 1077 TYR B CA 1
ATOM 4842 C C . TYR B 2 1077 ? 226.142 199.123 206.611 1.00 213.96 1077 TYR B C 1
ATOM 4843 O O . TYR B 2 1077 ? 225.575 198.329 207.353 1.00 204.18 1077 TYR B O 1
ATOM 4845 N N . MET B 2 1078 ? 226.875 198.735 205.566 1.00 220.20 1078 MET B N 1
ATOM 4846 C CA . MET B 2 1078 ? 226.909 197.325 205.184 1.00 220.79 1078 MET B CA 1
ATOM 4847 C C . MET B 2 1078 ? 227.756 196.504 206.150 1.00 220.43 1078 MET B C 1
ATOM 4848 O O . MET B 2 1078 ? 227.245 195.605 206.828 1.00 215.15 1078 MET B O 1
ATOM 4850 N N . ALA B 2 1079 ? 229.050 196.801 206.231 1.00 227.09 1079 ALA B N 1
ATOM 4851 C CA . ALA B 2 1079 ? 229.968 196.017 207.041 1.00 228.91 1079 ALA B CA 1
ATOM 4852 C C . ALA B 2 1079 ? 229.786 196.344 208.522 1.00 229.55 1079 ALA B C 1
ATOM 4853 O O . ALA B 2 1079 ? 228.904 197.114 208.914 1.00 224.65 1079 ALA B O 1
ATOM 4855 N N . LEU B 2 1080 ? 230.626 195.736 209.363 1.00 231.54 1080 LEU B N 1
ATOM 4856 C CA . LEU B 2 1080 ? 230.588 196.057 210.788 1.00 231.39 1080 LEU B CA 1
ATOM 4857 C C . LEU B 2 1080 ? 230.833 197.539 211.043 1.00 235.39 1080 LEU B C 1
ATOM 4858 O O . LEU B 2 1080 ? 230.070 198.141 211.819 1.00 232.82 1080 LEU B O 1
ATOM 4860 N N . PRO B 2 1081 ? 231.837 198.187 210.450 1.00 237.97 1081 PRO B N 1
ATOM 4861 C CA . PRO B 2 1081 ? 231.850 199.652 210.424 1.00 241.45 1081 PRO B CA 1
ATOM 4862 C C . PRO B 2 1081 ? 230.964 200.163 209.297 1.00 242.40 1081 PRO B C 1
ATOM 4863 O O . PRO B 2 1081 ? 230.545 199.417 208.411 1.00 239.33 1081 PRO B O 1
ATOM 4867 N N . GLU B 2 1082 ? 230.694 201.467 209.330 1.00 245.36 1082 GLU B N 1
ATOM 4868 C CA . GLU B 2 1082 ? 229.837 202.084 208.319 1.00 248.56 1082 GLU B CA 1
ATOM 4869 C C . GLU B 2 1082 ? 230.599 202.213 206.998 1.00 252.77 1082 GLU B C 1
ATOM 4870 O O . GLU B 2 1082 ? 231.018 203.289 206.579 1.00 257.94 1082 GLU B O 1
ATOM 4872 N N . GLN B 2 1083 ? 230.715 201.078 206.304 1.00 249.29 1083 GLN B N 1
ATOM 4873 C CA . GLN B 2 1083 ? 231.576 201.012 205.126 1.00 251.65 1083 GLN B CA 1
ATOM 4874 C C . GLN B 2 1083 ? 230.840 201.472 203.873 1.00 257.84 1083 GLN B C 1
ATOM 4875 O O . GLN B 2 1083 ? 231.267 202.415 203.194 1.00 264.68 1083 GLN B O 1
ATOM 4881 N N . SER B 2 1084 ? 229.724 200.821 203.545 1.00 252.68 1084 SER B N 1
ATOM 4882 C CA . SER B 2 1084 ? 228.940 201.303 202.413 1.00 257.10 1084 SER B CA 1
ATOM 4883 C C . SER B 2 1084 ? 228.270 202.631 202.741 1.00 264.01 1084 SER B C 1
ATOM 4884 O O . SER B 2 1084 ? 227.994 203.425 201.837 1.00 271.60 1084 SER B O 1
ATOM 4886 N N . TRP B 2 1085 ? 228.029 202.902 204.028 1.00 256.71 1085 TRP B N 1
ATOM 4887 C CA . TRP B 2 1085 ? 227.616 204.240 204.441 1.00 262.96 1085 TRP B CA 1
ATOM 4888 C C . TRP B 2 1085 ? 228.718 205.259 204.180 1.00 283.50 1085 TRP B C 1
ATOM 4889 O O . TRP B 2 1085 ? 228.440 206.396 203.783 1.00 295.61 1085 TRP B O 1
ATOM 4891 N N . HIS B 2 1086 ? 229.974 204.872 204.412 1.00 278.97 1086 HIS B N 1
ATOM 4892 C CA . HIS B 2 1086 ? 231.110 205.717 204.060 1.00 286.99 1086 HIS B CA 1
ATOM 4893 C C . HIS B 2 1086 ? 231.127 205.993 202.562 1.00 297.94 1086 HIS B C 1
ATOM 4894 O O . HIS B 2 1086 ? 231.376 207.119 202.120 1.00 306.69 1086 HIS B O 1
ATOM 4901 N N . SER B 2 1087 ? 230.853 204.960 201.766 1.00 294.01 1087 SER B N 1
ATOM 4902 C CA . SER B 2 1087 ? 230.780 205.141 200.317 1.00 304.19 1087 SER B CA 1
ATOM 4903 C C . SER B 2 1087 ? 229.666 206.115 199.945 1.00 315.40 1087 SER B C 1
ATOM 4904 O O . SER B 2 1087 ? 229.846 206.995 199.092 1.00 324.81 1087 SER B O 1
ATOM 4906 N N . GLN B 2 1088 ? 228.506 205.977 200.590 1.00 312.09 1088 GLN B N 1
ATOM 4907 C CA . GLN B 2 1088 ? 227.380 206.863 200.314 1.00 321.27 1088 GLN B CA 1
ATOM 4908 C C . GLN B 2 1088 ? 227.706 208.306 200.683 1.00 332.40 1088 GLN B C 1
ATOM 4909 O O . GLN B 2 1088 ? 227.363 209.239 199.952 1.00 344.54 1088 GLN B O 1
ATOM 4911 N N . LEU B 2 1089 ? 228.364 208.511 201.821 1.00 326.10 1089 LEU B N 1
ATOM 4912 C CA . LEU B 2 1089 ? 228.700 209.852 202.282 1.00 333.25 1089 LEU B CA 1
ATOM 4913 C C . LEU B 2 1089 ? 229.919 210.434 201.573 1.00 338.33 1089 LEU B C 1
ATOM 4914 O O . LEU B 2 1089 ? 230.188 211.630 201.711 1.00 347.74 1089 LEU B O 1
ATOM 4919 N N . LEU B 2 1090 ? 230.673 209.617 200.845 1.00 332.91 1090 LEU B N 1
ATOM 4920 C CA . LEU B 2 1090 ? 231.732 210.123 199.986 1.00 336.56 1090 LEU B CA 1
ATOM 4921 C C . LEU B 2 1090 ? 231.244 210.398 198.571 1.00 344.38 1090 LEU B C 1
ATOM 4922 O O . LEU B 2 1090 ? 231.867 211.187 197.853 1.00 344.90 1090 LEU B O 1
ATOM 4924 N N . GLU B 2 1091 ? 230.142 209.771 198.159 1.00 353.06 1091 GLU B N 1
ATOM 4925 C CA . GLU B 2 1091 ? 229.591 210.033 196.834 1.00 365.05 1091 GLU B CA 1
ATOM 4926 C C . GLU B 2 1091 ? 228.565 211.161 196.869 1.00 375.64 1091 GLU B C 1
ATOM 4927 O O . GLU B 2 1091 ? 228.699 212.154 196.148 1.00 378.56 1091 GLU B O 1
ATOM 4929 N N . PHE B 2 1092 ? 227.534 211.007 197.701 1.00 382.95 1092 PHE B N 1
ATOM 4930 C CA . PHE B 2 1092 ? 226.419 211.945 197.738 1.00 400.38 1092 PHE B CA 1
ATOM 4931 C C . PHE B 2 1092 ? 226.811 213.311 198.293 1.00 405.58 1092 PHE B C 1
ATOM 4932 O O . PHE B 2 1092 ? 226.257 214.322 197.852 1.00 409.99 1092 PHE B O 1
ATOM 4940 N N . LEU B 2 1093 ? 227.746 213.374 199.241 1.00 400.42 1093 LEU B N 1
ATOM 4941 C CA . LEU B 2 1093 ? 228.005 214.616 199.974 1.00 407.87 1093 LEU B CA 1
ATOM 4942 C C . LEU B 2 1093 ? 228.750 215.604 199.080 1.00 411.35 1093 LEU B C 1
ATOM 4943 O O . LEU B 2 1093 ? 229.948 215.481 198.814 1.00 409.83 1093 LEU B O 1
ATOM 4948 N N . ASP B 2 1094 ? 228.010 216.606 198.605 1.00 417.48 1094 ASP B N 1
ATOM 4949 C CA . ASP B 2 1094 ? 228.584 217.753 197.906 1.00 418.17 1094 ASP B CA 1
ATOM 4950 C C . ASP B 2 1094 ? 227.546 218.869 197.916 1.00 419.53 1094 ASP B C 1
ATOM 4951 O O . ASP B 2 1094 ? 226.449 218.703 197.375 1.00 419.43 1094 ASP B O 1
ATOM 4956 N N . VAL B 2 1095 ? 227.881 219.998 198.534 1.00 420.87 1095 VAL B N 1
ATOM 4957 C CA . VAL B 2 1095 ? 226.885 221.055 198.800 1.00 422.43 1095 VAL B CA 1
ATOM 4958 C C . VAL B 2 1095 ? 227.020 222.082 197.681 1.00 424.23 1095 VAL B C 1
ATOM 4959 O O . VAL B 2 1095 ? 227.718 223.093 197.791 1.00 423.44 1095 VAL B O 1
ATOM 4963 N N . LEU B 2 1096 ? 226.320 221.817 196.578 1.00 427.14 1096 LEU B N 1
ATOM 4964 C CA . LEU B 2 1096 ? 226.023 222.790 195.520 1.00 430.69 1096 LEU B CA 1
ATOM 4965 C C . LEU B 2 1096 ? 227.230 223.661 195.166 1.00 436.14 1096 LEU B C 1
ATOM 4966 O O . LEU B 2 1096 ? 227.226 224.880 195.344 1.00 439.19 1096 LEU B O 1
ATOM 4971 N N . ASP B 2 1097 ? 228.282 223.009 194.676 1.00 435.76 1097 ASP B N 1
ATOM 4972 C CA . ASP B 2 1097 ? 229.460 223.736 194.219 1.00 442.99 1097 ASP B CA 1
ATOM 4973 C C . ASP B 2 1097 ? 229.067 224.721 193.125 1.00 454.07 1097 ASP B C 1
ATOM 4974 O O . ASP B 2 1097 ? 228.634 224.319 192.041 1.00 440.24 1097 ASP B O 1
ATOM 4976 N N . ASP B 2 1098 ? 229.217 226.012 193.414 1.00 483.89 1098 ASP B N 1
ATOM 4977 C CA . ASP B 2 1098 ? 228.720 227.077 192.545 1.00 492.39 1098 ASP B CA 1
ATOM 4978 C C . ASP B 2 1098 ? 229.812 228.109 192.294 1.00 498.81 1098 ASP B C 1
ATOM 4979 O O . ASP B 2 1098 ? 229.730 229.239 192.807 1.00 499.99 1098 ASP B O 1
ATOM 4981 N N . PRO B 2 1099 ? 230.843 227.770 191.523 1.00 498.29 1099 PRO B N 1
ATOM 4982 C CA . PRO B 2 1099 ? 231.828 228.773 191.090 1.00 500.17 1099 PRO B CA 1
ATOM 4983 C C . PRO B 2 1099 ? 231.436 229.562 189.847 1.00 500.85 1099 PRO B C 1
ATOM 4984 O O . PRO B 2 1099 ? 232.298 230.232 189.269 1.00 500.13 1099 PRO B O 1
ATOM 4986 N N . VAL B 2 1100 ? 230.174 229.489 189.414 1.00 504.29 1100 VAL B N 1
ATOM 4987 C CA . VAL B 2 1100 ? 229.766 230.166 188.190 1.00 501.63 1100 VAL B CA 1
ATOM 4988 C C . VAL B 2 1100 ? 229.658 231.675 188.419 1.00 500.86 1100 VAL B C 1
ATOM 4989 O O . VAL B 2 1100 ? 229.642 232.166 189.554 1.00 504.10 1100 VAL B O 1
ATOM 4991 N N . LEU B 2 1101 ? 229.582 232.416 187.314 1.00 494.43 1101 LEU B N 1
ATOM 4992 C CA . LEU B 2 1101 ? 229.545 233.871 187.370 1.00 496.29 1101 LEU B CA 1
ATOM 4993 C C . LEU B 2 1101 ? 228.214 234.359 187.924 1.00 495.23 1101 LEU B C 1
ATOM 4994 O O . LEU B 2 1101 ? 227.163 233.760 187.677 1.00 490.33 1101 LEU B O 1
ATOM 4996 N N . GLY B 2 1102 ? 228.266 235.457 188.678 1.00 506.05 1102 GLY B N 1
ATOM 4997 C CA . GLY B 2 1102 ? 227.097 236.002 189.334 1.00 508.06 1102 GLY B CA 1
ATOM 4998 C C . GLY B 2 1102 ? 226.758 235.368 190.663 1.00 507.92 1102 GLY B C 1
ATOM 4999 O O . GLY B 2 1102 ? 225.906 235.902 191.384 1.00 509.25 1102 GLY B O 1
ATOM 5000 N N . TYR B 2 1103 ? 227.392 234.244 191.013 1.00 503.81 1103 TYR B N 1
ATOM 5001 C CA . TYR B 2 1103 ? 227.222 233.579 192.308 1.00 503.38 1103 TYR B CA 1
ATOM 5002 C C . TYR B 2 1103 ? 228.595 233.308 192.917 1.00 502.65 1103 TYR B C 1
ATOM 5003 O O . TYR B 2 1103 ? 229.161 232.225 192.750 1.00 501.80 1103 TYR B O 1
ATOM 5012 N N . LEU B 2 1104 ? 229.122 234.291 193.633 1.00 504.26 1104 LEU B N 1
ATOM 5013 C CA . LEU B 2 1104 ? 230.187 234.009 194.584 1.00 501.84 1104 LEU B CA 1
ATOM 5014 C C . LEU B 2 1104 ? 229.604 233.126 195.679 1.00 494.52 1104 LEU B C 1
ATOM 5015 O O . LEU B 2 1104 ? 228.509 233.417 196.175 1.00 490.40 1104 LEU B O 1
ATOM 5017 N N . PRO B 2 1105 ? 230.281 232.050 196.073 1.00 483.70 1105 PRO B N 1
ATOM 5018 C CA . PRO B 2 1105 ? 229.624 231.002 196.872 1.00 475.45 1105 PRO B CA 1
ATOM 5019 C C . PRO B 2 1105 ? 229.075 231.553 198.174 1.00 464.85 1105 PRO B C 1
ATOM 5020 O O . PRO B 2 1105 ? 229.841 231.969 199.058 1.00 466.31 1105 PRO B O 1
ATOM 5024 N N . PRO B 2 1106 ? 227.753 231.573 198.332 1.00 443.06 1106 PRO B N 1
ATOM 5025 C CA . PRO B 2 1106 ? 227.174 231.999 199.608 1.00 425.14 1106 PRO B CA 1
ATOM 5026 C C . PRO B 2 1106 ? 227.496 231.000 200.706 1.00 410.89 1106 PRO B C 1
ATOM 5027 O O . PRO B 2 1106 ? 227.561 229.790 200.476 1.00 408.82 1106 PRO B O 1
ATOM 5031 N N . THR B 2 1107 ? 227.711 231.525 201.910 1.00 392.13 1107 THR B N 1
ATOM 5032 C CA . THR B 2 1107 ? 228.033 230.679 203.052 1.00 379.66 1107 THR B CA 1
ATOM 5033 C C . THR B 2 1107 ? 226.891 229.709 203.325 1.00 356.30 1107 THR B C 1
ATOM 5034 O O . THR B 2 1107 ? 225.725 230.109 203.385 1.00 346.02 1107 THR B O 1
ATOM 5038 N N . VAL B 2 1108 ? 227.231 228.435 203.500 1.00 335.45 1108 VAL B N 1
ATOM 5039 C CA . VAL B 2 1108 ? 226.229 227.381 203.612 1.00 312.16 1108 VAL B CA 1
ATOM 5040 C C . VAL B 2 1108 ? 225.625 227.379 205.011 1.00 286.79 1108 VAL B C 1
ATOM 5041 O O . VAL B 2 1108 ? 226.335 227.483 206.020 1.00 295.24 1108 VAL B O 1
ATOM 5045 N N . ILE B 2 1109 ? 224.298 227.274 205.069 1.00 255.05 1109 ILE B N 1
ATOM 5046 C CA . ILE B 2 1109 ? 223.555 227.149 206.319 1.00 224.45 1109 ILE B CA 1
ATOM 5047 C C . ILE B 2 1109 ? 222.314 226.313 206.041 1.00 194.83 1109 ILE B C 1
ATOM 5048 O O . ILE B 2 1109 ? 221.614 226.544 205.050 1.00 193.62 1109 ILE B O 1
ATOM 5050 N N . THR B 2 1110 ? 222.041 225.345 206.914 1.00 177.47 1110 THR B N 1
ATOM 5051 C CA . THR B 2 1110 ? 220.998 224.350 206.697 1.00 156.40 1110 THR B CA 1
ATOM 5052 C C . THR B 2 1110 ? 219.994 224.394 207.841 1.00 140.43 1110 THR B C 1
ATOM 5053 O O . THR B 2 1110 ? 220.382 224.484 209.010 1.00 143.20 1110 THR B O 1
ATOM 5057 N N . ILE B 2 1111 ? 218.706 224.341 207.501 1.00 126.90 1111 ILE B N 1
ATOM 5058 C CA . ILE B 2 1111 ? 217.623 224.296 208.486 1.00 110.22 1111 ILE B CA 1
ATOM 5059 C C . ILE B 2 1111 ? 216.674 223.186 208.044 1.00 96.49 1111 ILE B C 1
ATOM 5060 O O . ILE B 2 1111 ? 215.782 223.402 207.217 1.00 93.65 1111 ILE B O 1
ATOM 5062 N N . LEU B 2 1112 ? 216.849 221.994 208.606 1.00 90.65 1112 LEU B N 1
ATOM 5063 C CA . LEU B 2 1112 ? 216.064 220.845 208.186 1.00 84.10 1112 LEU B CA 1
ATOM 5064 C C . LEU B 2 1112 ? 214.748 220.763 208.953 1.00 79.17 1112 LEU B C 1
ATOM 5065 O O . LEU B 2 1112 ? 214.649 221.168 210.114 1.00 77.74 1112 LEU B O 1
ATOM 5070 N N . HIS B 2 1113 ? 213.734 220.223 208.284 1.00 74.78 1113 HIS B N 1
ATOM 5071 C CA . HIS B 2 1113 ? 212.437 219.887 208.866 1.00 69.06 1113 HIS B CA 1
ATOM 5072 C C . HIS B 2 1113 ? 212.022 218.494 208.409 1.00 63.51 1113 HIS B C 1
ATOM 5073 O O . HIS B 2 1113 ? 210.869 218.241 208.057 1.00 62.21 1113 HIS B O 1
ATOM 5080 N N . THR B 2 1114 ? 212.985 217.572 208.399 1.00 67.15 1114 THR B N 1
ATOM 5081 C CA . THR B 2 1114 ? 212.812 216.263 207.775 1.00 59.15 1114 THR B CA 1
ATOM 5082 C C . THR B 2 1114 ? 211.647 215.496 208.407 1.00 61.32 1114 THR B C 1
ATOM 5083 O O . THR B 2 1114 ? 211.282 215.727 209.562 1.00 58.24 1114 THR B O 1
ATOM 5087 N N . HIS B 2 1115 ? 211.042 214.584 207.629 1.00 62.52 1115 HIS B N 1
ATOM 5088 C CA . HIS B 2 1115 ? 210.002 213.668 208.124 1.00 60.32 1115 HIS B CA 1
ATOM 5089 C C . HIS B 2 1115 ? 210.276 212.255 207.604 1.00 63.06 1115 HIS B C 1
ATOM 5090 O O . HIS B 2 1115 ? 209.819 211.883 206.518 1.00 63.98 1115 HIS B O 1
ATOM 5097 N N . LEU B 2 1116 ? 210.987 211.457 208.405 1.00 63.42 1116 LEU B N 1
ATOM 5098 C CA . LEU B 2 1116 ? 211.235 210.049 208.089 1.00 65.75 1116 LEU B CA 1
ATOM 5099 C C . LEU B 2 1116 ? 210.042 209.194 208.525 1.00 73.00 1116 LEU B C 1
ATOM 5100 O O . LEU B 2 1116 ? 210.148 208.291 209.359 1.00 72.30 1116 LEU B O 1
ATOM 5105 N N . PHE B 2 1117 ? 208.884 209.493 207.941 1.00 70.54 1117 PHE B N 1
ATOM 5106 C CA . PHE B 2 1117 ? 207.664 208.779 208.299 1.00 77.29 1117 PHE B CA 1
ATOM 5107 C C . PHE B 2 1117 ? 207.783 207.305 207.917 1.00 79.75 1117 PHE B C 1
ATOM 5108 O O . PHE B 2 1117 ? 208.132 206.974 206.779 1.00 78.16 1117 PHE B O 1
ATOM 5116 N N . SER B 2 1118 ? 207.488 206.424 208.877 1.00 82.38 1118 SER B N 1
ATOM 5117 C CA . SER B 2 1118 ? 207.415 204.972 208.667 1.00 83.89 1118 SER B CA 1
ATOM 5118 C C . SER B 2 1118 ? 208.676 204.393 208.026 1.00 85.19 1118 SER B C 1
ATOM 5119 O O . SER B 2 1118 ? 208.610 203.403 207.296 1.00 86.41 1118 SER B O 1
ATOM 5122 N N . CYS B 2 1119 ? 209.838 204.984 208.306 1.00 85.03 1119 CYS B N 1
ATOM 5123 C CA . CYS B 2 1119 ? 211.108 204.449 207.812 1.00 87.93 1119 CYS B CA 1
ATOM 5124 C C . CYS B 2 1119 ? 211.536 203.319 208.746 1.00 95.91 1119 CYS B C 1
ATOM 5125 O O . CYS B 2 1119 ? 212.311 203.498 209.689 1.00 99.21 1119 CYS B O 1
ATOM 5128 N N . SER B 2 1120 ? 210.989 202.133 208.488 1.00 99.52 1120 SER B N 1
ATOM 5129 C CA . SER B 2 1120 ? 211.269 200.977 209.327 1.00 108.06 1120 SER B CA 1
ATOM 5130 C C . SER B 2 1120 ? 212.732 200.563 209.210 1.00 115.84 1120 SER B C 1
ATOM 5131 O O . SER B 2 1120 ? 213.314 200.544 208.122 1.00 114.21 1120 SER B O 1
ATOM 5134 N N . VAL B 2 1121 ? 213.325 200.227 210.351 1.00 129.15 1121 VAL B N 1
ATOM 5135 C CA . VAL B 2 1121 ? 214.725 199.828 210.427 1.00 137.32 1121 VAL B CA 1
ATOM 5136 C C . VAL B 2 1121 ? 214.792 198.461 211.089 1.00 156.89 1121 VAL B C 1
ATOM 5137 O O . VAL B 2 1121 ? 214.664 198.353 212.315 1.00 175.29 1121 VAL B O 1
ATOM 5139 N N . ASP B 2 1122 ? 214.996 197.420 210.279 1.00 154.85 1122 ASP B N 1
ATOM 5140 C CA . ASP B 2 1122 ? 215.081 196.062 210.799 1.00 167.22 1122 ASP B CA 1
ATOM 5141 C C . ASP B 2 1122 ? 216.268 195.270 210.270 1.00 163.31 1122 ASP B C 1
ATOM 5142 O O . ASP B 2 1122 ? 216.314 194.054 210.483 1.00 177.87 1122 ASP B O 1
ATOM 5144 N N . TYR B 2 1123 ? 217.218 195.901 209.586 1.00 154.99 1123 TYR B N 1
ATOM 5145 C CA . TYR B 2 1123 ? 218.362 195.186 209.036 1.00 152.64 1123 TYR B CA 1
ATOM 5146 C C . TYR B 2 1123 ? 219.648 195.946 209.316 1.00 151.05 1123 TYR B C 1
ATOM 5147 O O . TYR B 2 1123 ? 220.563 195.977 208.487 1.00 149.98 1123 TYR B O 1
ATOM 5149 N N . ARG B 2 1124 ? 219.736 196.566 210.489 1.00 152.80 1124 ARG B N 1
ATOM 5150 C CA . ARG B 2 1124 ? 220.951 197.272 210.887 1.00 151.40 1124 ARG B CA 1
ATOM 5151 C C . ARG B 2 1124 ? 222.054 196.265 211.181 1.00 153.84 1124 ARG B C 1
ATOM 5152 O O . ARG B 2 1124 ? 221.988 195.567 212.202 1.00 156.76 1124 ARG B O 1
ATOM 5154 N N . PRO B 2 1125 ? 223.083 196.162 210.341 1.00 156.20 1125 PRO B N 1
ATOM 5155 C CA . PRO B 2 1125 ? 224.083 195.103 210.510 1.00 159.76 1125 PRO B CA 1
ATOM 5156 C C . PRO B 2 1125 ? 225.127 195.404 211.572 1.00 161.78 1125 PRO B C 1
ATOM 5157 O O . PRO B 2 1125 ? 225.541 196.546 211.786 1.00 163.00 1125 PRO B O 1
ATOM 5161 N N . LEU B 2 1126 ? 225.560 194.339 212.233 1.00 162.92 1126 LEU B N 1
ATOM 5162 C CA . LEU B 2 1126 ? 226.600 194.385 213.251 1.00 166.83 1126 LEU B CA 1
ATOM 5163 C C . LEU B 2 1126 ? 227.367 193.067 213.182 1.00 169.62 1126 LEU B C 1
ATOM 5164 O O . LEU B 2 1126 ? 227.215 192.302 212.223 1.00 168.45 1126 LEU B O 1
ATOM 5166 N N . TYR B 2 1127 ? 228.200 192.802 214.192 1.00 170.90 1127 TYR B N 1
ATOM 5167 C CA . TYR B 2 1127 ? 228.988 191.572 214.204 1.00 170.13 1127 TYR B CA 1
ATOM 5168 C C . TYR B 2 1127 ? 228.094 190.337 214.248 1.00 171.19 1127 TYR B C 1
ATOM 5169 O O . TYR B 2 1127 ? 228.327 189.358 213.528 1.00 170.67 1127 TYR B O 1
ATOM 5171 N N . LEU B 2 1128 ? 227.064 190.368 215.095 1.00 172.84 1128 LEU B N 1
ATOM 5172 C CA . LEU B 2 1128 ? 226.148 189.245 215.245 1.00 176.81 1128 LEU B CA 1
ATOM 5173 C C . LEU B 2 1128 ? 224.808 189.691 215.836 1.00 180.27 1128 LEU B C 1
ATOM 5174 O O . LEU B 2 1128 ? 224.453 189.291 216.949 1.00 182.52 1128 LEU B O 1
ATOM 5179 N N . PRO B 2 1129 ? 224.025 190.503 215.123 1.00 181.32 1129 PRO B N 1
ATOM 5180 C CA . PRO B 2 1129 ? 222.650 190.756 215.562 1.00 191.17 1129 PRO B CA 1
ATOM 5181 C C . PRO B 2 1129 ? 221.757 189.574 215.207 1.00 201.59 1129 PRO B C 1
ATOM 5182 O O . PRO B 2 1129 ? 222.120 188.705 214.410 1.00 206.14 1129 PRO B O 1
ATOM 5186 N N . VAL B 2 1130 ? 220.568 189.548 215.806 1.00 206.91 1130 VAL B N 1
ATOM 5187 C CA . VAL B 2 1130 ? 219.598 188.475 215.583 1.00 223.36 1130 VAL B CA 1
ATOM 5188 C C . VAL B 2 1130 ? 218.356 189.118 214.974 1.00 227.64 1130 VAL B C 1
ATOM 5189 O O . VAL B 2 1130 ? 217.423 189.493 215.692 1.00 231.72 1130 VAL B O 1
ATOM 5191 N N . ARG B 2 1131 ? 218.333 189.216 213.641 1.00 229.36 1131 ARG B N 1
ATOM 5192 C CA . ARG B 2 1131 ? 217.202 189.703 212.847 1.00 237.48 1131 ARG B CA 1
ATOM 5193 C C . ARG B 2 1131 ? 216.422 190.789 213.589 1.00 234.99 1131 ARG B C 1
ATOM 5194 O O . ARG B 2 1131 ? 215.204 190.719 213.754 1.00 239.48 1131 ARG B O 1
ATOM 5196 N N . VAL B 2 1132 ? 217.158 191.806 214.034 1.00 233.40 1132 VAL B N 1
ATOM 5197 C CA . VAL B 2 1132 ? 216.636 192.801 214.965 1.00 237.18 1132 VAL B CA 1
ATOM 5198 C C . VAL B 2 1132 ? 215.559 193.618 214.268 1.00 235.31 1132 VAL B C 1
ATOM 5199 O O . VAL B 2 1132 ? 215.751 194.079 213.139 1.00 219.46 1132 VAL B O 1
ATOM 5203 N N . LEU B 2 1133 ? 214.430 193.809 214.943 1.00 245.36 1133 LEU B N 1
ATOM 5204 C CA . LEU B 2 1133 ? 213.291 194.515 214.373 1.00 248.11 1133 LEU B CA 1
ATOM 5205 C C . LEU B 2 1133 ? 212.932 195.689 215.269 1.00 250.64 1133 LEU B C 1
ATOM 5206 O O . LEU B 2 1133 ? 212.587 195.499 216.441 1.00 268.71 1133 LEU B O 1
ATOM 5208 N N . ILE B 2 1134 ? 213.017 196.896 214.717 1.00 234.80 1134 ILE B N 1
ATOM 5209 C CA . ILE B 2 1134 ? 212.610 198.122 215.395 1.00 234.66 1134 ILE B CA 1
ATOM 5210 C C . ILE B 2 1134 ? 211.642 198.819 214.449 1.00 219.78 1134 ILE B C 1
ATOM 5211 O O . ILE B 2 1134 ? 212.048 199.322 213.395 1.00 199.55 1134 ILE B O 1
ATOM 5216 N N . THR B 2 1135 ? 210.363 198.854 214.817 1.00 227.70 1135 THR B N 1
ATOM 5217 C CA . THR B 2 1135 ? 209.322 199.397 213.945 1.00 207.50 1135 THR B CA 1
ATOM 5218 C C . THR B 2 1135 ? 208.965 200.800 214.414 1.00 193.41 1135 THR B C 1
ATOM 5219 O O . THR B 2 1135 ? 208.011 201.004 215.165 1.00 192.94 1135 THR B O 1
ATOM 5221 N N . ALA B 2 1136 ? 209.739 201.784 213.962 1.00 181.94 1136 ALA B N 1
ATOM 5222 C CA . ALA B 2 1136 ? 209.395 203.180 214.192 1.00 160.96 1136 ALA B CA 1
ATOM 5223 C C . ALA B 2 1136 ? 208.207 203.565 213.320 1.00 140.73 1136 ALA B C 1
ATOM 5224 O O . ALA B 2 1136 ? 208.034 203.027 212.221 1.00 132.03 1136 ALA B O 1
ATOM 5226 N N . GLU B 2 1137 ? 207.386 204.494 213.809 1.00 129.47 1137 GLU B N 1
ATOM 5227 C CA . GLU B 2 1137 ? 206.258 204.988 213.028 1.00 115.43 1137 GLU B CA 1
ATOM 5228 C C . GLU B 2 1137 ? 206.580 206.330 212.384 1.00 102.97 1137 GLU B C 1
ATOM 5229 O O . GLU B 2 1137 ? 206.409 206.508 211.174 1.00 96.41 1137 GLU B O 1
ATOM 5235 N N . THR B 2 1138 ? 207.032 207.285 213.190 1.00 98.26 1138 THR B N 1
ATOM 5236 C CA . THR B 2 1138 ? 207.401 208.609 212.714 1.00 86.02 1138 THR B CA 1
ATOM 5237 C C . THR B 2 1138 ? 208.706 209.023 213.374 1.00 78.77 1138 THR B C 1
ATOM 5238 O O . THR B 2 1138 ? 208.808 209.031 214.604 1.00 79.45 1138 THR B O 1
ATOM 5240 N N . PHE B 2 1139 ? 209.694 209.369 212.560 1.00 72.80 1139 PHE B N 1
ATOM 5241 C CA . PHE B 2 1139 ? 210.964 209.898 213.045 1.00 67.37 1139 PHE B CA 1
ATOM 5242 C C . PHE B 2 1139 ? 211.075 211.347 212.581 1.00 63.70 1139 PHE B C 1
ATOM 5243 O O . PHE B 2 1139 ? 211.704 211.654 211.565 1.00 64.70 1139 PHE B O 1
ATOM 5251 N N . THR B 2 1140 ? 210.479 212.244 213.360 1.00 66.89 1140 THR B N 1
ATOM 5252 C CA . THR B 2 1140 ? 210.278 213.637 212.967 1.00 62.86 1140 THR B CA 1
ATOM 5253 C C . THR B 2 1140 ? 211.445 214.477 213.476 1.00 62.68 1140 THR B C 1
ATOM 5254 O O . THR B 2 1140 ? 211.337 215.152 214.501 1.00 61.26 1140 THR B O 1
ATOM 5258 N N . LEU B 2 1141 ? 212.567 214.443 212.753 1.00 61.91 1141 LEU B N 1
ATOM 5259 C CA . LEU B 2 1141 ? 213.744 215.245 213.098 1.00 61.75 1141 LEU B CA 1
ATOM 5260 C C . LEU B 2 1141 ? 213.527 216.695 212.657 1.00 64.55 1141 LEU B C 1
ATOM 5261 O O . LEU B 2 1141 ? 214.229 217.244 211.805 1.00 66.01 1141 LEU B O 1
ATOM 5266 N N . SER B 2 1142 ? 212.514 217.320 213.257 1.00 60.73 1142 SER B N 1
ATOM 5267 C CA . SER B 2 1142 ? 212.153 218.703 212.940 1.00 65.24 1142 SER B CA 1
ATOM 5268 C C . SER B 2 1142 ? 213.093 219.656 213.677 1.00 69.14 1142 SER B C 1
ATOM 5269 O O . SER B 2 1142 ? 212.746 220.278 214.686 1.00 68.52 1142 SER B O 1
ATOM 5272 N N . SER B 2 1143 ? 214.313 219.768 213.156 1.00 68.84 1143 SER B N 1
ATOM 5273 C CA . SER B 2 1143 ? 215.326 220.667 213.707 1.00 73.25 1143 SER B CA 1
ATOM 5274 C C . SER B 2 1143 ? 215.007 222.095 213.281 1.00 77.31 1143 SER B C 1
ATOM 5275 O O . SER B 2 1143 ? 215.542 222.608 212.298 1.00 80.73 1143 SER B O 1
ATOM 5278 N N . ASN B 2 1144 ? 214.128 222.754 214.041 1.00 78.18 1144 ASN B N 1
ATOM 5279 C CA . ASN B 2 1144 ? 213.769 224.133 213.720 1.00 80.57 1144 ASN B CA 1
ATOM 5280 C C . ASN B 2 1144 ? 214.964 225.070 213.862 1.00 86.32 1144 ASN B C 1
ATOM 5281 O O . ASN B 2 1144 ? 214.961 226.179 213.314 1.00 88.61 1144 ASN B O 1
ATOM 5286 N N . ILE B 2 1145 ? 215.995 224.645 214.589 1.00 91.24 1145 ILE B N 1
ATOM 5287 C CA . ILE B 2 1145 ? 217.195 225.455 214.767 1.00 99.99 1145 ILE B CA 1
ATOM 5288 C C . ILE B 2 1145 ? 218.244 225.025 213.749 1.00 110.91 1145 ILE B C 1
ATOM 5289 O O . ILE B 2 1145 ? 218.120 223.967 213.122 1.00 110.45 1145 ILE B O 1
ATOM 5291 N N . ILE B 2 1146 ? 219.278 225.846 213.572 1.00 123.82 1146 ILE B N 1
ATOM 5292 C CA . ILE B 2 1146 ? 220.325 225.542 212.603 1.00 139.72 1146 ILE B CA 1
ATOM 5293 C C . ILE B 2 1146 ? 221.186 224.406 213.141 1.00 155.39 1146 ILE B C 1
ATOM 5294 O O . ILE B 2 1146 ? 221.703 224.475 214.263 1.00 156.62 1146 ILE B O 1
ATOM 5296 N N . MET B 2 1147 ? 221.347 223.352 212.337 1.00 164.40 1147 MET B N 1
ATOM 5297 C CA . MET B 2 1147 ? 222.142 222.207 212.768 1.00 176.30 1147 MET B CA 1
ATOM 5298 C C . MET B 2 1147 ? 223.632 222.525 212.751 1.00 195.70 1147 MET B C 1
ATOM 5299 O O . MET B 2 1147 ? 224.363 222.158 213.679 1.00 198.60 1147 MET B O 1
ATOM 5301 N N . ASP B 2 1148 ? 224.101 223.209 211.707 1.00 203.27 1148 ASP B N 1
ATOM 5302 C CA . ASP B 2 1148 ? 225.527 223.488 211.537 1.00 221.27 1148 ASP B CA 1
ATOM 5303 C C . ASP B 2 1148 ? 225.902 224.696 212.391 1.00 219.23 1148 ASP B C 1
ATOM 5304 O O . ASP B 2 1148 ? 226.167 225.797 211.900 1.00 233.62 1148 ASP B O 1
ATOM 5306 N N . THR B 2 1149 ? 225.927 224.473 213.702 1.00 208.60 1149 THR B N 1
ATOM 5307 C CA . THR B 2 1149 ? 226.288 225.498 214.674 1.00 198.72 1149 THR B CA 1
ATOM 5308 C C . THR B 2 1149 ? 226.543 224.811 216.008 1.00 182.24 1149 THR B C 1
ATOM 5309 O O . THR B 2 1149 ? 226.416 223.590 216.135 1.00 183.23 1149 THR B O 1
ATOM 5311 N N . SER B 2 1150 ? 226.915 225.616 217.006 1.00 173.17 1150 SER B N 1
ATOM 5312 C CA . SER B 2 1150 ? 227.117 225.078 218.347 1.00 160.66 1150 SER B CA 1
ATOM 5313 C C . SER B 2 1150 ? 225.816 224.539 218.928 1.00 152.11 1150 SER B C 1
ATOM 5314 O O . SER B 2 1150 ? 225.802 223.469 219.549 1.00 147.57 1150 SER B O 1
ATOM 5317 N N . THR B 2 1151 ? 224.716 225.260 218.734 1.00 149.51 1151 THR B N 1
ATOM 5318 C CA . THR B 2 1151 ? 223.419 224.892 219.287 1.00 140.74 1151 THR B CA 1
ATOM 5319 C C . THR B 2 1151 ? 222.567 224.249 218.201 1.00 136.38 1151 THR B C 1
ATOM 5320 O O . THR B 2 1151 ? 222.666 224.624 217.027 1.00 144.37 1151 THR B O 1
ATOM 5324 N N . PHE B 2 1152 ? 221.733 223.285 218.594 1.00 122.21 1152 PHE B N 1
ATOM 5325 C CA . PHE B 2 1152 ? 220.840 222.587 217.673 1.00 110.54 1152 PHE B CA 1
ATOM 5326 C C . PHE B 2 1152 ? 219.637 222.064 218.448 1.00 96.65 1152 PHE B C 1
ATOM 5327 O O . PHE B 2 1152 ? 219.735 221.044 219.139 1.00 94.52 1152 PHE B O 1
ATOM 5329 N N . LEU B 2 1153 ? 218.506 222.758 218.337 1.00 89.13 1153 LEU B N 1
ATOM 5330 C CA . LEU B 2 1153 ? 217.261 222.273 218.919 1.00 82.31 1153 LEU B CA 1
ATOM 5331 C C . LEU B 2 1153 ? 216.627 221.260 217.971 1.00 76.45 1153 LEU B C 1
ATOM 5332 O O . LEU B 2 1153 ? 216.325 221.583 216.819 1.00 78.62 1153 LEU B O 1
ATOM 5337 N N . LEU B 2 1154 ? 216.413 220.033 218.458 1.00 74.52 1154 LEU B N 1
ATOM 5338 C CA . LEU B 2 1154 ? 215.906 218.930 217.630 1.00 71.09 1154 LEU B CA 1
ATOM 5339 C C . LEU B 2 1154 ? 214.719 218.296 218.355 1.00 66.81 1154 LEU B C 1
ATOM 5340 O O . LEU B 2 1154 ? 214.898 217.499 219.280 1.00 65.53 1154 LEU B O 1
ATOM 5345 N N . ARG B 2 1155 ? 213.506 218.642 217.922 1.00 65.75 1155 ARG B N 1
ATOM 5346 C CA . ARG B 2 1155 ? 212.286 218.082 218.509 1.00 61.04 1155 ARG B CA 1
ATOM 5347 C C . ARG B 2 1155 ? 211.940 216.763 217.818 1.00 61.77 1155 ARG B C 1
ATOM 5348 O O . ARG B 2 1155 ? 211.228 216.711 216.813 1.00 59.92 1155 ARG B O 1
ATOM 5356 N N . PHE B 2 1156 ? 212.475 215.673 218.375 1.00 60.69 1156 PHE B N 1
ATOM 5357 C CA . PHE B 2 1156 ? 212.097 214.317 217.981 1.00 61.04 1156 PHE B CA 1
ATOM 5358 C C . PHE B 2 1156 ? 210.735 213.930 218.535 1.00 64.01 1156 PHE B C 1
ATOM 5359 O O . PHE B 2 1156 ? 210.650 213.137 219.475 1.00 65.48 1156 PHE B O 1
ATOM 5367 N N . ILE B 2 1157 ? 209.664 214.483 217.973 1.00 63.35 1157 ILE B N 1
ATOM 5368 C CA . ILE B 2 1157 ? 208.321 214.116 218.409 1.00 64.62 1157 ILE B CA 1
ATOM 5369 C C . ILE B 2 1157 ? 207.892 212.828 217.707 1.00 70.23 1157 ILE B C 1
ATOM 5370 O O . ILE B 2 1157 ? 207.289 212.844 216.628 1.00 69.16 1157 ILE B O 1
ATOM 5375 N N . LEU B 2 1158 ? 208.239 211.695 218.311 1.00 69.85 1158 LEU B N 1
ATOM 5376 C CA . LEU B 2 1158 ? 207.833 210.397 217.792 1.00 76.90 1158 LEU B CA 1
ATOM 5377 C C . LEU B 2 1158 ? 206.382 210.108 218.166 1.00 84.51 1158 LEU B C 1
ATOM 5378 O O . LEU B 2 1158 ? 205.819 210.721 219.078 1.00 83.96 1158 LEU B O 1
ATOM 5383 N N . ASP B 2 1159 ? 205.770 209.165 217.448 1.00 93.87 1159 ASP B N 1
ATOM 5384 C CA . ASP B 2 1159 ? 204.389 208.746 217.702 1.00 101.85 1159 ASP B CA 1
ATOM 5385 C C . ASP B 2 1159 ? 204.329 207.226 217.826 1.00 111.49 1159 ASP B C 1
ATOM 5386 O O . ASP B 2 1159 ? 204.285 206.521 216.814 1.00 115.41 1159 ASP B O 1
ATOM 5391 N N . ASP B 2 1160 ? 204.321 206.733 219.068 1.00 118.13 1160 ASP B N 1
ATOM 5392 C CA . ASP B 2 1160 ? 203.968 205.345 219.376 1.00 128.87 1160 ASP B CA 1
ATOM 5393 C C . ASP B 2 1160 ? 204.866 204.342 218.652 1.00 139.54 1160 ASP B C 1
ATOM 5394 O O . ASP B 2 1160 ? 204.413 203.568 217.806 1.00 142.05 1160 ASP B O 1
ATOM 5396 N N . SER B 2 1161 ? 206.150 204.347 219.000 1.00 146.90 1161 SER B N 1
ATOM 5397 C CA . SER B 2 1161 ? 207.055 203.366 218.421 1.00 163.95 1161 SER B CA 1
ATOM 5398 C C . SER B 2 1161 ? 206.889 202.018 219.120 1.00 184.08 1161 SER B C 1
ATOM 5399 O O . SER B 2 1161 ? 206.022 201.836 219.980 1.00 178.23 1161 SER B O 1
ATOM 5402 N N . ALA B 2 1162 ? 207.745 201.066 218.747 1.00 203.69 1162 ALA B N 1
ATOM 5403 C CA . ALA B 2 1162 ? 207.693 199.714 219.288 1.00 232.58 1162 ALA B CA 1
ATOM 5404 C C . ALA B 2 1162 ? 209.005 199.002 218.984 1.00 251.51 1162 ALA B C 1
ATOM 5405 O O . ALA B 2 1162 ? 209.920 199.569 218.381 1.00 245.39 1162 ALA B O 1
ATOM 5407 N N . LEU B 2 1163 ? 209.085 197.737 219.397 1.00 272.89 1163 LEU B N 1
ATOM 5408 C CA . LEU B 2 1163 ? 210.273 196.922 219.189 1.00 285.68 1163 LEU B CA 1
ATOM 5409 C C . LEU B 2 1163 ? 209.887 195.451 219.265 1.00 300.23 1163 LEU B C 1
ATOM 5410 O O . LEU B 2 1163 ? 209.007 195.073 220.043 1.00 304.47 1163 LEU B O 1
ATOM 5415 N N . TYR B 2 1164 ? 210.550 194.627 218.452 1.00 302.19 1164 TYR B N 1
ATOM 5416 C CA . TYR B 2 1164 ? 210.279 193.196 218.383 1.00 311.20 1164 TYR B CA 1
ATOM 5417 C C . TYR B 2 1164 ? 211.589 192.453 218.154 1.00 303.90 1164 TYR B C 1
ATOM 5418 O O . TYR B 2 1164 ? 212.407 192.874 217.330 1.00 297.06 1164 TYR B O 1
ATOM 5427 N N . LEU B 2 1165 ? 211.777 191.344 218.868 1.00 305.26 1165 LEU B N 1
ATOM 5428 C CA . LEU B 2 1165 ? 213.042 190.619 218.887 1.00 299.48 1165 LEU B CA 1
ATOM 5429 C C . LEU B 2 1165 ? 212.882 189.237 218.266 1.00 294.58 1165 LEU B C 1
ATOM 5430 O O . LEU B 2 1165 ? 211.851 188.581 218.444 1.00 301.42 1165 LEU B O 1
ATOM 5432 N N . SER B 2 1166 ? 213.916 188.793 217.555 1.00 283.06 1166 SER B N 1
ATOM 5433 C CA . SER B 2 1166 ? 213.896 187.547 216.804 1.00 278.64 1166 SER B CA 1
ATOM 5434 C C . SER B 2 1166 ? 214.244 186.364 217.712 1.00 279.64 1166 SER B C 1
ATOM 5435 O O . SER B 2 1166 ? 214.226 186.467 218.942 1.00 279.32 1166 SER B O 1
ATOM 5437 N N . ASP B 2 1167 ? 214.566 185.220 217.097 1.00 285.10 1167 ASP B N 1
ATOM 5438 C CA . ASP B 2 1167 ? 214.615 183.953 217.824 1.00 282.07 1167 ASP B CA 1
ATOM 5439 C C . ASP B 2 1167 ? 215.854 183.783 218.695 1.00 272.65 1167 ASP B C 1
ATOM 5440 O O . ASP B 2 1167 ? 215.723 183.612 219.912 1.00 273.61 1167 ASP B O 1
ATOM 5445 N N . LYS B 2 1168 ? 217.051 183.822 218.115 1.00 266.40 1168 LYS B N 1
ATOM 5446 C CA . LYS B 2 1168 ? 218.237 183.411 218.855 1.00 255.27 1168 LYS B CA 1
ATOM 5447 C C . LYS B 2 1168 ? 219.406 184.294 218.452 1.00 247.51 1168 LYS B C 1
ATOM 5448 O O . LYS B 2 1168 ? 219.540 184.674 217.286 1.00 250.66 1168 LYS B O 1
ATOM 5454 N N . CYS B 2 1169 ? 220.258 184.595 219.439 1.00 242.34 1169 CYS B N 1
ATOM 5455 C CA . CYS B 2 1169 ? 221.278 185.629 219.283 1.00 238.13 1169 CYS B CA 1
ATOM 5456 C C . CYS B 2 1169 ? 222.209 185.338 218.112 1.00 235.87 1169 CYS B C 1
ATOM 5457 O O . CYS B 2 1169 ? 222.543 186.247 217.341 1.00 228.55 1169 CYS B O 1
ATOM 5460 N N . GLU B 2 1170 ? 222.663 184.093 217.979 1.00 240.34 1170 GLU B N 1
ATOM 5461 C CA . GLU B 2 1170 ? 223.413 183.710 216.791 1.00 243.87 1170 GLU B CA 1
ATOM 5462 C C . GLU B 2 1170 ? 222.623 184.077 215.537 1.00 249.39 1170 GLU B C 1
ATOM 5463 O O . GLU B 2 1170 ? 221.413 183.855 215.454 1.00 255.55 1170 GLU B O 1
ATOM 5469 N N . VAL B 2 1171 ? 223.338 184.659 214.566 1.00 250.86 1171 VAL B N 1
ATOM 5470 C CA . VAL B 2 1171 ? 222.733 185.515 213.543 1.00 252.35 1171 VAL B CA 1
ATOM 5471 C C . VAL B 2 1171 ? 221.487 184.881 212.934 1.00 264.79 1171 VAL B C 1
ATOM 5472 O O . VAL B 2 1171 ? 220.510 185.576 212.631 1.00 261.88 1171 VAL B O 1
ATOM 5474 N N . GLU B 2 1172 ? 221.489 183.561 212.756 1.00 274.69 1172 GLU B N 1
ATOM 5475 C CA . GLU B 2 1172 ? 220.351 182.883 212.139 1.00 287.19 1172 GLU B CA 1
ATOM 5476 C C . GLU B 2 1172 ? 219.230 182.768 213.169 1.00 295.36 1172 GLU B C 1
ATOM 5477 O O . GLU B 2 1172 ? 219.382 182.198 214.253 1.00 287.20 1172 GLU B O 1
ATOM 5479 N N . THR B 2 1173 ? 218.075 183.317 212.807 1.00 314.71 1173 THR B N 1
ATOM 5480 C CA . THR B 2 1173 ? 216.902 183.324 213.666 1.00 321.35 1173 THR B CA 1
ATOM 5481 C C . THR B 2 1173 ? 215.628 183.196 212.838 1.00 344.35 1173 THR B C 1
ATOM 5482 O O . THR B 2 1173 ? 215.356 184.000 211.944 1.00 347.47 1173 THR B O 1
ATOM 5484 N N . LEU B 2 1174 ? 214.841 182.170 213.158 1.00 353.90 1174 LEU B N 1
ATOM 5485 C CA . LEU B 2 1174 ? 213.560 181.934 212.506 1.00 368.19 1174 LEU B CA 1
ATOM 5486 C C . LEU B 2 1174 ? 212.502 181.716 213.580 1.00 370.68 1174 LEU B C 1
ATOM 5487 O O . LEU B 2 1174 ? 212.791 181.226 214.674 1.00 362.19 1174 LEU B O 1
ATOM 5492 N N . ASP B 2 1175 ? 211.268 182.091 213.257 1.00 385.49 1175 ASP B N 1
ATOM 5493 C CA . ASP B 2 1175 ? 210.140 181.910 214.164 1.00 393.80 1175 ASP B CA 1
ATOM 5494 C C . ASP B 2 1175 ? 208.860 182.038 213.347 1.00 397.80 1175 ASP B C 1
ATOM 5495 O O . ASP B 2 1175 ? 208.889 182.409 212.171 1.00 396.83 1175 ASP B O 1
ATOM 5500 N N . LEU B 2 1176 ? 207.733 181.714 213.986 1.00 405.76 1176 LEU B N 1
ATOM 5501 C CA . LEU B 2 1176 ? 206.445 181.782 213.302 1.00 408.77 1176 LEU B CA 1
ATOM 5502 C C . LEU B 2 1176 ? 206.108 183.214 212.902 1.00 404.35 1176 LEU B C 1
ATOM 5503 O O . LEU B 2 1176 ? 205.652 183.468 211.781 1.00 407.29 1176 LEU B O 1
ATOM 5505 N N . ARG B 2 1177 ? 206.330 184.164 213.807 1.00 393.33 1177 ARG B N 1
ATOM 5506 C CA . ARG B 2 1177 ? 206.120 185.585 213.542 1.00 387.64 1177 ARG B CA 1
ATOM 5507 C C . ARG B 2 1177 ? 207.455 186.303 213.672 1.00 385.26 1177 ARG B C 1
ATOM 5508 O O . ARG B 2 1177 ? 207.998 186.418 214.777 1.00 384.03 1177 ARG B O 1
ATOM 5516 N N . ARG B 2 1178 ? 207.984 186.786 212.548 1.00 384.92 1178 ARG B N 1
ATOM 5517 C CA . ARG B 2 1178 ? 209.187 187.602 212.598 1.00 383.13 1178 ARG B CA 1
ATOM 5518 C C . ARG B 2 1178 ? 208.894 189.004 213.108 1.00 382.34 1178 ARG B C 1
ATOM 5519 O O . ARG B 2 1178 ? 209.799 189.668 213.623 1.00 379.41 1178 ARG B O 1
ATOM 5527 N N . ASP B 2 1179 ? 207.649 189.462 212.971 1.00 382.06 1179 ASP B N 1
ATOM 5528 C CA . ASP B 2 1179 ? 207.128 190.573 213.765 1.00 379.30 1179 ASP B CA 1
ATOM 5529 C C . ASP B 2 1179 ? 206.711 190.011 215.124 1.00 376.14 1179 ASP B C 1
ATOM 5530 O O . ASP B 2 1179 ? 205.532 189.852 215.448 1.00 378.61 1179 ASP B O 1
ATOM 5535 N N . TYR B 2 1180 ? 207.725 189.701 215.926 1.00 370.09 1180 TYR B N 1
ATOM 5536 C CA . TYR B 2 1180 ? 207.571 188.851 217.099 1.00 367.37 1180 TYR B CA 1
ATOM 5537 C C . TYR B 2 1180 ? 206.954 189.636 218.254 1.00 361.59 1180 TYR B C 1
ATOM 5538 O O . TYR B 2 1180 ? 206.368 190.706 218.073 1.00 358.49 1180 TYR B O 1
ATOM 5540 N N . VAL B 2 1181 ? 207.046 189.075 219.462 1.00 357.28 1181 VAL B N 1
ATOM 5541 C CA . VAL B 2 1181 ? 206.433 189.704 220.624 1.00 353.90 1181 VAL B CA 1
ATOM 5542 C C . VAL B 2 1181 ? 207.110 191.038 220.925 1.00 345.28 1181 VAL B C 1
ATOM 5543 O O . VAL B 2 1181 ? 208.283 191.268 220.607 1.00 339.59 1181 VAL B O 1
ATOM 5545 N N . CYS B 2 1182 ? 206.345 191.933 221.545 1.00 341.16 1182 CYS B N 1
ATOM 5546 C CA . CYS B 2 1182 ? 206.859 193.237 221.931 1.00 332.34 1182 CYS B CA 1
ATOM 5547 C C . CYS B 2 1182 ? 207.815 193.100 223.109 1.00 324.24 1182 CYS B C 1
ATOM 5548 O O . CYS B 2 1182 ? 207.653 192.222 223.962 1.00 326.18 1182 CYS B O 1
ATOM 5550 N N . VAL B 2 1183 ? 208.821 193.973 223.146 1.00 311.12 1183 VAL B N 1
ATOM 5551 C CA . VAL B 2 1183 ? 209.823 193.942 224.203 1.00 303.10 1183 VAL B CA 1
ATOM 5552 C C . VAL B 2 1183 ? 209.861 195.288 224.912 1.00 289.04 1183 VAL B C 1
ATOM 5553 O O . VAL B 2 1183 ? 209.735 195.358 226.140 1.00 276.65 1183 VAL B O 1
ATOM 5557 N N . LEU B 2 1184 ? 210.032 196.364 224.145 1.00 284.21 1184 LEU B N 1
ATOM 5558 C CA . LEU B 2 1184 ? 210.178 197.706 224.705 1.00 258.68 1184 LEU B CA 1
ATOM 5559 C C . LEU B 2 1184 ? 209.549 198.706 223.745 1.00 241.95 1184 LEU B C 1
ATOM 5560 O O . LEU B 2 1184 ? 210.206 199.163 222.806 1.00 250.83 1184 LEU B O 1
ATOM 5562 N N . ASP B 2 1185 ? 208.290 199.061 223.993 1.00 219.52 1185 ASP B N 1
ATOM 5563 C CA . ASP B 2 1185 ? 207.569 200.029 223.180 1.00 199.33 1185 ASP B CA 1
ATOM 5564 C C . ASP B 2 1185 ? 207.509 201.367 223.904 1.00 175.54 1185 ASP B C 1
ATOM 5565 O O . ASP B 2 1185 ? 207.589 201.421 225.135 1.00 168.65 1185 ASP B O 1
ATOM 5570 N N . VAL B 2 1186 ? 207.383 202.447 223.137 1.00 166.32 1186 VAL B N 1
ATOM 5571 C CA . VAL B 2 1186 ? 207.324 203.800 223.679 1.00 145.11 1186 VAL B CA 1
ATOM 5572 C C . VAL B 2 1186 ? 206.049 204.467 223.183 1.00 135.93 1186 VAL B C 1
ATOM 5573 O O . VAL B 2 1186 ? 205.759 204.452 221.981 1.00 136.62 1186 VAL B O 1
ATOM 5577 N N . ASP B 2 1187 ? 205.288 205.055 224.111 1.00 124.25 1187 ASP B N 1
ATOM 5578 C CA . ASP B 2 1187 ? 204.088 205.791 223.723 1.00 116.79 1187 ASP B CA 1
ATOM 5579 C C . ASP B 2 1187 ? 204.448 207.084 222.999 1.00 110.29 1187 ASP B C 1
ATOM 5580 O O . ASP B 2 1187 ? 203.845 207.420 221.973 1.00 109.34 1187 ASP B O 1
ATOM 5582 N N . LEU B 2 1188 ? 205.430 207.818 223.519 1.00 102.87 1188 LEU B N 1
ATOM 5583 C CA . LEU B 2 1188 ? 205.952 209.018 222.883 1.00 94.53 1188 LEU B CA 1
ATOM 5584 C C . LEU B 2 1188 ? 207.276 209.356 223.545 1.00 88.94 1188 LEU B C 1
ATOM 5585 O O . LEU B 2 1188 ? 207.451 209.148 224.747 1.00 90.71 1188 LEU B O 1
ATOM 5590 N N . LEU B 2 1189 ? 208.210 209.875 222.757 1.00 80.97 1189 LEU B N 1
ATOM 5591 C CA . LEU B 2 1189 ? 209.513 210.268 223.275 1.00 74.93 1189 LEU B CA 1
ATOM 5592 C C . LEU B 2 1189 ? 209.921 211.596 222.663 1.00 69.42 1189 LEU B C 1
ATOM 5593 O O . LEU B 2 1189 ? 210.577 211.620 221.622 1.00 66.44 1189 LEU B O 1
ATOM 5595 N N . GLU B 2 1190 ? 209.558 212.690 223.318 1.00 67.63 1190 GLU B N 1
ATOM 5596 C CA . GLU B 2 1190 ? 209.857 214.042 222.844 1.00 64.20 1190 GLU B CA 1
ATOM 5597 C C . GLU B 2 1190 ? 211.262 214.430 223.297 1.00 62.53 1190 GLU B C 1
ATOM 5598 O O . GLU B 2 1190 ? 211.425 215.326 224.129 1.00 64.20 1190 GLU B O 1
ATOM 5600 N N . LEU B 2 1191 ? 212.277 213.765 222.740 1.00 63.81 1191 LEU B N 1
ATOM 5601 C CA . LEU B 2 1191 ? 213.667 214.072 223.077 1.00 63.39 1191 LEU B CA 1
ATOM 5602 C C . LEU B 2 1191 ? 214.032 215.390 222.397 1.00 64.14 1191 LEU B C 1
ATOM 5603 O O . LEU B 2 1191 ? 214.623 215.436 221.315 1.00 63.75 1191 LEU B O 1
ATOM 5608 N N . VAL B 2 1192 ? 213.649 216.490 223.043 1.00 63.46 1192 VAL B N 1
ATOM 5609 C CA . VAL B 2 1192 ? 213.964 217.813 222.521 1.00 66.00 1192 VAL B CA 1
ATOM 5610 C C . VAL B 2 1192 ? 215.366 218.206 222.979 1.00 71.32 1192 VAL B C 1
ATOM 5611 O O . VAL B 2 1192 ? 215.544 218.983 223.924 1.00 70.18 1192 VAL B O 1
ATOM 5615 N N . ILE B 2 1193 ? 216.377 217.680 222.285 1.00 67.09 1193 ILE B N 1
ATOM 5616 C CA . ILE B 2 1193 ? 217.753 217.982 222.647 1.00 76.94 1193 ILE B CA 1
ATOM 5617 C C . ILE B 2 1193 ? 218.106 219.390 222.196 1.00 81.75 1193 ILE B C 1
ATOM 5618 O O . ILE B 2 1193 ? 217.715 219.836 221.109 1.00 78.94 1193 ILE B O 1
ATOM 5623 N N . LYS B 2 1194 ? 218.865 220.096 223.031 1.00 90.70 1194 LYS B N 1
ATOM 5624 C CA . LYS B 2 1194 ? 219.510 221.352 222.660 1.00 96.58 1194 LYS B CA 1
ATOM 5625 C C . LYS B 2 1194 ? 220.994 221.145 222.938 1.00 105.55 1194 LYS B C 1
ATOM 5626 O O . LYS B 2 1194 ? 221.499 221.544 223.990 1.00 113.20 1194 LYS B O 1
ATOM 5628 N N . THR B 2 1195 ? 221.689 220.522 221.989 1.00 109.42 1195 THR B N 1
ATOM 5629 C CA . THR B 2 1195 ? 223.116 220.267 222.113 1.00 120.02 1195 THR B CA 1
ATOM 5630 C C . THR B 2 1195 ? 223.869 221.572 221.902 1.00 129.06 1195 THR B C 1
ATOM 5631 O O . THR B 2 1195 ? 223.766 222.187 220.836 1.00 129.16 1195 THR B O 1
ATOM 5635 N N . TRP B 2 1196 ? 224.596 222.004 222.927 1.00 134.92 1196 TRP B N 1
ATOM 5636 C CA . TRP B 2 1196 ? 225.429 223.197 222.860 1.00 140.13 1196 TRP B CA 1
ATOM 5637 C C . TRP B 2 1196 ? 226.879 222.776 222.676 1.00 148.27 1196 TRP B C 1
ATOM 5638 O O . TRP B 2 1196 ? 227.623 222.650 223.654 1.00 157.09 1196 TRP B O 1
ATOM 5640 N N . LYS B 2 1197 ? 227.276 222.564 221.426 1.00 145.20 1197 LYS B N 1
ATOM 5641 C CA . LYS B 2 1197 ? 228.631 222.128 221.115 1.00 146.04 1197 LYS B CA 1
ATOM 5642 C C . LYS B 2 1197 ? 229.508 223.316 220.738 1.00 148.10 1197 LYS B C 1
ATOM 5643 O O . LYS B 2 1197 ? 229.591 224.298 221.477 1.00 148.43 1197 LYS B O 1
ATOM 5645 N N . LYS B 2 1203 ? 217.834 224.877 227.397 1.00 415.37 1203 LYS B N 1
ATOM 5646 C CA . LYS B 2 1203 ? 217.396 225.110 228.768 1.00 427.49 1203 LYS B CA 1
ATOM 5647 C C . LYS B 2 1203 ? 218.415 225.948 229.535 1.00 432.90 1203 LYS B C 1
ATOM 5648 O O . LYS B 2 1203 ? 218.489 225.876 230.763 1.00 431.90 1203 LYS B O 1
ATOM 5650 N N . LEU B 2 1204 ? 219.205 226.729 228.796 1.00 441.12 1204 LEU B N 1
ATOM 5651 C CA . LEU B 2 1204 ? 220.208 227.638 229.350 1.00 440.13 1204 LEU B CA 1
ATOM 5652 C C . LEU B 2 1204 ? 221.304 226.906 230.120 1.00 428.41 1204 LEU B C 1
ATOM 5653 O O . LEU B 2 1204 ? 222.011 227.517 230.929 1.00 431.82 1204 LEU B O 1
ATOM 5655 N N . SER B 2 1205 ? 221.461 225.602 229.887 1.00 397.56 1205 SER B N 1
ATOM 5656 C CA . SER B 2 1205 ? 222.487 224.801 230.556 1.00 370.42 1205 SER B CA 1
ATOM 5657 C C . SER B 2 1205 ? 223.795 224.931 229.778 1.00 358.00 1205 SER B C 1
ATOM 5658 O O . SER B 2 1205 ? 224.001 224.321 228.726 1.00 341.43 1205 SER B O 1
ATOM 5660 N N . GLN B 2 1206 ? 224.698 225.748 230.322 1.00 346.68 1206 GLN B N 1
ATOM 5661 C CA . GLN B 2 1206 ? 225.976 226.077 229.701 1.00 335.46 1206 GLN B CA 1
ATOM 5662 C C . GLN B 2 1206 ? 226.809 224.835 229.402 1.00 311.65 1206 GLN B C 1
ATOM 5663 O O . GLN B 2 1206 ? 227.636 224.854 228.479 1.00 311.80 1206 GLN B O 1
ATOM 5665 N N . PRO B 2 1207 ? 226.633 223.742 230.160 1.00 293.32 1207 PRO B N 1
ATOM 5666 C CA . PRO B 2 1207 ? 227.461 222.547 229.934 1.00 265.53 1207 PRO B CA 1
ATOM 5667 C C . PRO B 2 1207 ? 227.339 221.989 228.524 1.00 240.95 1207 PRO B C 1
ATOM 5668 O O . PRO B 2 1207 ? 226.235 221.891 227.978 1.00 229.22 1207 PRO B O 1
ATOM 5670 N N . LEU B 2 1208 ? 228.470 221.608 227.935 1.00 221.35 1208 LEU B N 1
ATOM 5671 C CA . LEU B 2 1208 ? 228.488 221.162 226.550 1.00 201.53 1208 LEU B CA 1
ATOM 5672 C C . LEU B 2 1208 ? 227.713 219.857 226.388 1.00 180.04 1208 LEU B C 1
ATOM 5673 O O . LEU B 2 1208 ? 227.759 218.964 227.239 1.00 171.31 1208 LEU B O 1
ATOM 5675 N N . PHE B 2 1209 ? 226.991 219.763 225.269 1.00 167.44 1209 PHE B N 1
ATOM 5676 C CA . PHE B 2 1209 ? 226.227 218.568 224.907 1.00 151.58 1209 PHE B CA 1
ATOM 5677 C C . PHE B 2 1209 ? 225.170 218.235 225.958 1.00 139.46 1209 PHE B C 1
ATOM 5678 O O . PHE B 2 1209 ? 225.086 217.109 226.451 1.00 129.35 1209 PHE B O 1
ATOM 5680 N N . GLU B 2 1210 ? 224.342 219.224 226.297 1.00 139.94 1210 GLU B N 1
ATOM 5681 C CA . GLU B 2 1210 ? 223.236 219.024 227.236 1.00 129.17 1210 GLU B CA 1
ATOM 5682 C C . GLU B 2 1210 ? 222.132 218.232 226.541 1.00 118.07 1210 GLU B C 1
ATOM 5683 O O . GLU B 2 1210 ? 221.136 218.775 226.056 1.00 113.73 1210 GLU B O 1
ATOM 5689 N N . LEU B 2 1211 ? 222.309 216.910 226.503 1.00 110.67 1211 LEU B N 1
ATOM 5690 C CA . LEU B 2 1211 ? 221.313 216.020 225.905 1.00 102.10 1211 LEU B CA 1
ATOM 5691 C C . LEU B 2 1211 ? 220.110 215.875 226.839 1.00 94.16 1211 LEU B C 1
ATOM 5692 O O . LEU B 2 1211 ? 219.868 214.834 227.447 1.00 90.52 1211 LEU B O 1
ATOM 5697 N N . ARG B 2 1212 ? 219.342 216.957 226.937 1.00 94.68 1212 ARG B N 1
ATOM 5698 C CA . ARG B 2 1212 ? 218.145 216.940 227.766 1.00 88.04 1212 ARG B CA 1
ATOM 5699 C C . ARG B 2 1212 ? 217.049 216.133 227.082 1.00 78.62 1212 ARG B C 1
ATOM 5700 O O . ARG B 2 1212 ? 216.115 216.692 226.500 1.00 75.26 1212 ARG B O 1
ATOM 5702 N N . CYS B 2 1213 ? 217.188 214.811 227.126 1.00 77.48 1213 CYS B N 1
ATOM 5703 C CA . CYS B 2 1213 ? 216.202 213.893 226.573 1.00 72.46 1213 CYS B CA 1
ATOM 5704 C C . CYS B 2 1213 ? 215.010 213.862 227.513 1.00 71.05 1213 CYS B C 1
ATOM 5705 O O . CYS B 2 1213 ? 214.902 212.957 228.346 1.00 73.40 1213 CYS B O 1
ATOM 5708 N N . SER B 2 1214 ? 214.122 214.847 227.390 1.00 71.62 1214 SER B N 1
ATOM 5709 C CA . SER B 2 1214 ? 212.940 214.914 228.250 1.00 70.76 1214 SER B CA 1
ATOM 5710 C C . SER B 2 1214 ? 211.892 213.894 227.801 1.00 72.33 1214 SER B C 1
ATOM 5711 O O . SER B 2 1214 ? 210.764 214.225 227.444 1.00 68.99 1214 SER B O 1
ATOM 5714 N N . ASN B 2 1215 ? 212.301 212.627 227.831 1.00 73.24 1215 ASN B N 1
ATOM 5715 C CA . ASN B 2 1215 ? 211.464 211.507 227.427 1.00 76.84 1215 ASN B CA 1
ATOM 5716 C C . ASN B 2 1215 ? 210.157 211.510 228.208 1.00 79.01 1215 ASN B C 1
ATOM 5717 O O . ASN B 2 1215 ? 210.116 211.929 229.368 1.00 78.17 1215 ASN B O 1
ATOM 5722 N N . ASN B 2 1216 ? 209.085 211.037 227.566 1.00 81.91 1216 ASN B N 1
ATOM 5723 C CA . ASN B 2 1216 ? 207.774 211.043 228.208 1.00 84.56 1216 ASN B CA 1
ATOM 5724 C C . ASN B 2 1216 ? 207.603 209.827 229.116 1.00 87.24 1216 ASN B C 1
ATOM 5725 O O . ASN B 2 1216 ? 207.406 209.971 230.328 1.00 88.44 1216 ASN B O 1
ATOM 5730 N N . VAL B 2 1217 ? 207.681 208.617 228.548 1.00 91.20 1217 VAL B N 1
ATOM 5731 C CA . VAL B 2 1217 ? 207.494 207.380 229.308 1.00 97.66 1217 VAL B CA 1
ATOM 5732 C C . VAL B 2 1217 ? 208.017 206.179 228.524 1.00 104.73 1217 VAL B C 1
ATOM 5733 O O . VAL B 2 1217 ? 208.177 206.249 227.301 1.00 105.27 1217 VAL B O 1
ATOM 5735 N N . VAL B 2 1218 ? 208.306 205.072 229.222 1.00 112.96 1218 VAL B N 1
ATOM 5736 C CA . VAL B 2 1218 ? 208.779 203.837 228.588 1.00 124.31 1218 VAL B CA 1
ATOM 5737 C C . VAL B 2 1218 ? 208.012 202.629 229.113 1.00 136.55 1218 VAL B C 1
ATOM 5738 O O . VAL B 2 1218 ? 208.362 202.072 230.158 1.00 141.26 1218 VAL B O 1
ATOM 5742 N N . HIS B 2 1219 ? 206.977 202.199 228.393 1.00 144.71 1219 HIS B N 1
ATOM 5743 C CA . HIS B 2 1219 ? 206.319 200.944 228.739 1.00 156.81 1219 HIS B CA 1
ATOM 5744 C C . HIS B 2 1219 ? 207.227 199.769 228.392 1.00 172.95 1219 HIS B C 1
ATOM 5745 O O . HIS B 2 1219 ? 207.947 199.801 227.391 1.00 181.43 1219 HIS B O 1
ATOM 5752 N N . VAL B 2 1220 ? 207.193 198.726 229.219 1.00 182.93 1220 VAL B N 1
ATOM 5753 C CA . VAL B 2 1220 ? 207.940 197.499 228.965 1.00 204.91 1220 VAL B CA 1
ATOM 5754 C C . VAL B 2 1220 ? 207.080 196.311 229.372 1.00 220.92 1220 VAL B C 1
ATOM 5755 O O . VAL B 2 1220 ? 206.564 196.268 230.494 1.00 216.78 1220 VAL B O 1
ATOM 5759 N N . HIS B 2 1221 ? 206.938 195.345 228.468 1.00 234.79 1221 HIS B N 1
ATOM 5760 C CA . HIS B 2 1221 ? 206.277 194.082 228.754 1.00 246.07 1221 HIS B CA 1
ATOM 5761 C C . HIS B 2 1221 ? 207.216 192.942 228.389 1.00 256.42 1221 HIS B C 1
ATOM 5762 O O . HIS B 2 1221 ? 207.969 193.033 227.415 1.00 262.62 1221 HIS B O 1
ATOM 5764 N N . SER B 2 1222 ? 207.163 191.858 229.158 1.00 257.33 1222 SER B N 1
ATOM 5765 C CA . SER B 2 1222 ? 208.161 190.813 228.968 1.00 260.18 1222 SER B CA 1
ATOM 5766 C C . SER B 2 1222 ? 207.713 189.515 229.623 1.00 262.87 1222 SER B C 1
ATOM 5767 O O . SER B 2 1222 ? 206.790 189.484 230.440 1.00 266.82 1222 SER B O 1
ATOM 5770 N N . CYS B 2 1223 ? 208.392 188.437 229.231 1.00 261.98 1223 CYS B N 1
ATOM 5771 C CA . CYS B 2 1223 ? 208.384 187.160 229.933 1.00 267.24 1223 CYS B CA 1
ATOM 5772 C C . CYS B 2 1223 ? 209.830 186.813 230.259 1.00 260.01 1223 CYS B C 1
ATOM 5773 O O . CYS B 2 1223 ? 210.741 187.391 229.660 1.00 257.12 1223 CYS B O 1
ATOM 5775 N N . ALA B 2 1224 ? 210.056 185.883 231.193 1.00 260.08 1224 ALA B N 1
ATOM 5776 C CA . ALA B 2 1224 ? 211.418 185.589 231.636 1.00 257.28 1224 ALA B CA 1
ATOM 5777 C C . ALA B 2 1224 ? 212.330 185.275 230.454 1.00 256.51 1224 ALA B C 1
ATOM 5778 O O . ALA B 2 1224 ? 213.448 185.798 230.359 1.00 254.11 1224 ALA B O 1
ATOM 5780 N N . ASP B 2 1225 ? 211.853 184.439 229.529 1.00 257.83 1225 ASP B N 1
ATOM 5781 C CA . ASP B 2 1225 ? 212.627 184.138 228.330 1.00 257.50 1225 ASP B CA 1
ATOM 5782 C C . ASP B 2 1225 ? 212.858 185.388 227.491 1.00 254.46 1225 ASP B C 1
ATOM 5783 O O . ASP B 2 1225 ? 213.963 185.604 226.986 1.00 251.97 1225 ASP B O 1
ATOM 5788 N N . SER B 2 1226 ? 211.823 186.215 227.326 1.00 256.06 1226 SER B N 1
ATOM 5789 C CA . SER B 2 1226 ? 211.933 187.389 226.465 1.00 253.72 1226 SER B CA 1
ATOM 5790 C C . SER B 2 1226 ? 212.985 188.365 226.982 1.00 248.56 1226 SER B C 1
ATOM 5791 O O . SER B 2 1226 ? 213.878 188.781 226.235 1.00 244.90 1226 SER B O 1
ATOM 5794 N N . CYS B 2 1227 ? 212.907 188.738 228.263 1.00 249.83 1227 CYS B N 1
ATOM 5795 C CA . CYS B 2 1227 ? 213.888 189.678 228.794 1.00 245.67 1227 CYS B CA 1
ATOM 5796 C C . CYS B 2 1227 ? 215.265 189.052 228.930 1.00 243.06 1227 CYS B C 1
ATOM 5797 O O . CYS B 2 1227 ? 216.265 189.751 228.739 1.00 239.47 1227 CYS B O 1
ATOM 5800 N N . ALA B 2 1228 ? 215.344 187.758 229.248 1.00 246.72 1228 ALA B N 1
ATOM 5801 C CA . ALA B 2 1228 ? 216.644 187.102 229.262 1.00 248.35 1228 ALA B CA 1
ATOM 5802 C C . ALA B 2 1228 ? 217.299 187.161 227.887 1.00 245.02 1228 ALA B C 1
ATOM 5803 O O . ALA B 2 1228 ? 218.466 187.551 227.766 1.00 244.25 1228 ALA B O 1
ATOM 5805 N N . LEU B 2 1229 ? 216.545 186.828 226.836 1.00 242.90 1229 LEU B N 1
ATOM 5806 C CA . LEU B 2 1229 ? 217.069 186.903 225.477 1.00 240.39 1229 LEU B CA 1
ATOM 5807 C C . LEU B 2 1229 ? 217.444 188.330 225.107 1.00 236.20 1229 LEU B C 1
ATOM 5808 O O . LEU B 2 1229 ? 218.442 188.554 224.417 1.00 234.26 1229 LEU B O 1
ATOM 5810 N N . LEU B 2 1230 ? 216.641 189.309 225.532 1.00 236.11 1230 LEU B N 1
ATOM 5811 C CA . LEU B 2 1230 ? 216.970 190.703 225.253 1.00 232.38 1230 LEU B CA 1
ATOM 5812 C C . LEU B 2 1230 ? 218.282 191.102 225.917 1.00 231.24 1230 LEU B C 1
ATOM 5813 O O . LEU B 2 1230 ? 219.091 191.833 225.331 1.00 228.89 1230 LEU B O 1
ATOM 5818 N N . VAL B 2 1231 ? 218.500 190.645 227.151 1.00 232.60 1231 VAL B N 1
ATOM 5819 C CA . VAL B 2 1231 ? 219.743 190.951 227.851 1.00 232.52 1231 VAL B CA 1
ATOM 5820 C C . VAL B 2 1231 ? 220.921 190.293 227.143 1.00 232.50 1231 VAL B C 1
ATOM 5821 O O . VAL B 2 1231 ? 221.991 190.896 227.000 1.00 228.91 1231 VAL B O 1
ATOM 5825 N N . ASN B 2 1232 ? 220.744 189.047 226.683 1.00 234.55 1232 ASN B N 1
ATOM 5826 C CA . ASN B 2 1232 ? 221.776 188.418 225.858 1.00 233.20 1232 ASN B CA 1
ATOM 5827 C C . ASN B 2 1232 ? 222.035 189.207 224.582 1.00 229.18 1232 ASN B C 1
ATOM 5828 O O . ASN B 2 1232 ? 223.182 189.305 224.137 1.00 226.77 1232 ASN B O 1
ATOM 5833 N N . LEU B 2 1233 ? 220.981 189.750 223.975 1.00 229.11 1233 LEU B N 1
ATOM 5834 C CA . LEU B 2 1233 ? 221.130 190.535 222.756 1.00 226.64 1233 LEU B CA 1
ATOM 5835 C C . LEU B 2 1233 ? 221.964 191.781 223.023 1.00 223.76 1233 LEU B C 1
ATOM 5836 O O . LEU B 2 1233 ? 222.889 192.101 222.268 1.00 221.57 1233 LEU B O 1
ATOM 5841 N N . LEU B 2 1234 ? 221.648 192.494 224.106 1.00 224.79 1234 LEU B N 1
ATOM 5842 C CA . LEU B 2 1234 ? 222.419 193.679 224.470 1.00 222.44 1234 LEU B CA 1
ATOM 5843 C C . LEU B 2 1234 ? 223.854 193.325 224.840 1.00 221.29 1234 LEU B C 1
ATOM 5844 O O . LEU B 2 1234 ? 224.776 194.100 224.563 1.00 219.11 1234 LEU B O 1
ATOM 5846 N N . GLN B 2 1235 ? 224.062 192.164 225.466 1.00 222.65 1235 GLN B N 1
ATOM 5847 C CA . GLN B 2 1235 ? 225.406 191.745 225.849 1.00 222.10 1235 GLN B CA 1
ATOM 5848 C C . GLN B 2 1235 ? 226.251 191.413 224.625 1.00 219.73 1235 GLN B C 1
ATOM 5849 O O . GLN B 2 1235 ? 227.395 191.866 224.505 1.00 218.50 1235 GLN B O 1
ATOM 5855 N N . TYR B 2 1236 ? 225.700 190.617 223.708 1.00 220.00 1236 TYR B N 1
ATOM 5856 C CA . TYR B 2 1236 ? 226.470 190.138 222.564 1.00 216.34 1236 TYR B CA 1
ATOM 5857 C C . TYR B 2 1236 ? 226.646 191.226 221.512 1.00 214.13 1236 TYR B C 1
ATOM 5858 O O . TYR B 2 1236 ? 227.720 191.354 220.912 1.00 211.32 1236 TYR B O 1
ATOM 5860 N N . VAL B 2 1237 ? 225.604 192.014 221.265 1.00 215.36 1237 VAL B N 1
ATOM 5861 C CA . VAL B 2 1237 ? 225.650 193.037 220.229 1.00 212.23 1237 VAL B CA 1
ATOM 5862 C C . VAL B 2 1237 ? 226.470 194.232 220.699 1.00 210.80 1237 VAL B C 1
ATOM 5863 O O . VAL B 2 1237 ? 227.692 194.256 220.550 1.00 209.18 1237 VAL B O 1
ATOM 5865 N N . SER B 2 1416 ? 228.610 217.754 230.956 1.00 110.31 1416 SER B N 1
ATOM 5866 C CA . SER B 2 1416 ? 227.901 216.779 230.136 1.00 106.72 1416 SER B CA 1
ATOM 5867 C C . SER B 2 1416 ? 226.562 216.415 230.767 1.00 98.20 1416 SER B C 1
ATOM 5868 O O . SER B 2 1416 ? 226.277 215.243 231.008 1.00 92.63 1416 SER B O 1
ATOM 5870 N N . THR B 2 1417 ? 225.749 217.432 231.044 1.00 98.92 1417 THR B N 1
ATOM 5871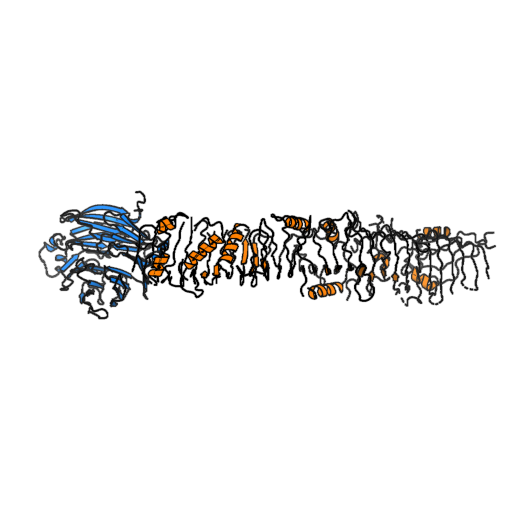 C CA . THR B 2 1417 ? 224.463 217.206 231.688 1.00 94.16 1417 THR B CA 1
ATOM 5872 C C . THR B 2 1417 ? 223.543 216.395 230.783 1.00 96.26 1417 THR B C 1
ATOM 5873 O O . THR B 2 1417 ? 223.429 216.657 229.582 1.00 101.18 1417 THR B O 1
ATOM 5877 N N . ARG B 2 1418 ? 222.889 215.401 231.375 1.00 88.46 1418 ARG B N 1
ATOM 5878 C CA . ARG B 2 1418 ? 221.944 214.517 230.700 1.00 86.34 1418 ARG B CA 1
ATOM 5879 C C . ARG B 2 1418 ? 220.644 214.445 231.489 1.00 79.27 1418 ARG B C 1
ATOM 5880 O O . ARG B 2 1418 ? 220.142 213.367 231.813 1.00 76.76 1418 ARG B O 1
ATOM 5882 N N . VAL B 2 1419 ? 220.077 215.607 231.812 1.00 85.35 1419 VAL B N 1
ATOM 5883 C CA . VAL B 2 1419 ? 218.953 215.682 232.741 1.00 76.42 1419 VAL B CA 1
ATOM 5884 C C . VAL B 2 1419 ? 217.681 215.210 232.051 1.00 78.08 1419 VAL B C 1
ATOM 5885 O O . VAL B 2 1419 ? 217.029 215.971 231.325 1.00 74.84 1419 VAL B O 1
ATOM 5887 N N . VAL B 2 1420 ? 217.319 213.948 232.276 1.00 71.39 1420 VAL B N 1
ATOM 5888 C CA . VAL B 2 1420 ? 216.163 213.375 231.597 1.00 73.50 1420 VAL B CA 1
ATOM 5889 C C . VAL B 2 1420 ? 214.868 213.880 232.221 1.00 73.39 1420 VAL B C 1
ATOM 5890 O O . VAL B 2 1420 ? 214.008 214.443 231.533 1.00 71.94 1420 VAL B O 1
ATOM 5892 N N . LEU B 2 1421 ? 214.717 213.691 233.534 1.00 72.51 1421 LEU B N 1
ATOM 5893 C CA . LEU B 2 1421 ? 213.412 213.749 234.191 1.00 73.65 1421 LEU B CA 1
ATOM 5894 C C . LEU B 2 1421 ? 212.430 212.864 233.427 1.00 75.61 1421 LEU B C 1
ATOM 5895 O O . LEU B 2 1421 ? 211.324 213.269 233.065 1.00 73.81 1421 LEU B O 1
ATOM 5900 N N . ARG B 2 1422 ? 212.871 211.641 233.154 1.00 77.87 1422 ARG B N 1
ATOM 5901 C CA . ARG B 2 1422 ? 212.162 210.716 232.283 1.00 80.00 1422 ARG B CA 1
ATOM 5902 C C . ARG B 2 1422 ? 211.630 209.553 233.105 1.00 83.66 1422 ARG B C 1
ATOM 5903 O O . ARG B 2 1422 ? 212.399 208.875 233.795 1.00 84.14 1422 ARG B O 1
ATOM 5905 N N . GLU B 2 1423 ? 210.319 209.323 233.023 1.00 88.71 1423 GLU B N 1
ATOM 5906 C CA . GLU B 2 1423 ? 209.707 208.152 233.638 1.00 94.90 1423 GLU B CA 1
ATOM 5907 C C . GLU B 2 1423 ? 210.426 206.899 233.150 1.00 98.85 1423 GLU B C 1
ATOM 5908 O O . GLU B 2 1423 ? 210.603 206.713 231.942 1.00 100.02 1423 GLU B O 1
ATOM 5914 N N . VAL B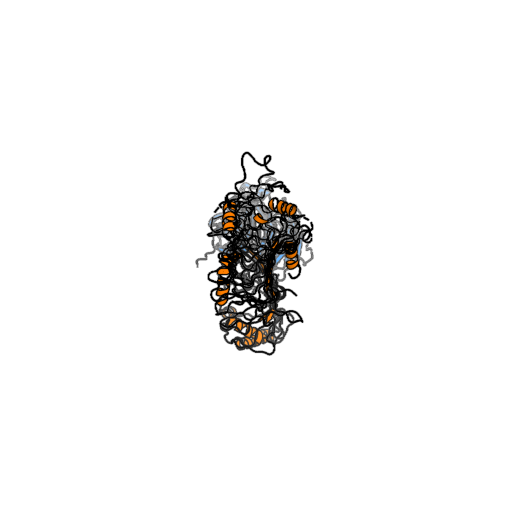 2 1424 ? 210.843 206.033 234.077 1.00 104.47 1424 VAL B N 1
ATOM 5915 C CA . VAL B 2 1424 ? 211.756 204.954 233.712 1.00 107.91 1424 VAL B CA 1
ATOM 5916 C C . VAL B 2 1424 ? 210.993 203.770 233.138 1.00 117.61 1424 VAL B C 1
ATOM 5917 O O . VAL B 2 1424 ? 211.372 203.217 232.098 1.00 120.68 1424 VAL B O 1
ATOM 5919 N N . SER B 2 1425 ? 209.921 203.347 233.807 1.00 122.20 1425 SER B N 1
ATOM 5920 C CA . SER B 2 1425 ? 209.153 202.211 233.318 1.00 132.35 1425 SER B CA 1
ATOM 5921 C C . SER B 2 1425 ? 207.779 202.110 233.964 1.00 140.32 1425 SER B C 1
ATOM 5922 O O . SER B 2 1425 ? 207.663 202.039 235.192 1.00 142.76 1425 SER B O 1
ATOM 5925 N N . LEU B 2 1426 ? 206.735 202.093 233.142 1.00 144.11 1426 LEU B N 1
ATOM 5926 C CA . LEU B 2 1426 ? 205.432 201.570 233.551 1.00 153.75 1426 LEU B CA 1
ATOM 5927 C C . LEU B 2 1426 ? 205.334 200.091 233.191 1.00 167.37 1426 LEU B C 1
ATOM 5928 O O . LEU B 2 1426 ? 204.406 199.635 232.522 1.00 171.59 1426 LEU B O 1
ATOM 5930 N N . VAL B 2 1427 ? 206.320 199.335 233.671 1.00 171.39 1427 VAL B N 1
ATOM 5931 C CA . VAL B 2 1427 ? 206.618 197.988 233.191 1.00 187.13 1427 VAL B CA 1
ATOM 5932 C C . VAL B 2 1427 ? 205.528 197.027 233.660 1.00 207.38 1427 VAL B C 1
ATOM 5933 O O . VAL B 2 1427 ? 205.406 196.746 234.856 1.00 212.70 1427 VAL B O 1
ATOM 5935 N N . TRP B 2 1428 ? 204.729 196.530 232.715 1.00 213.55 1428 TRP B N 1
ATOM 5936 C CA . TRP B 2 1428 ? 203.782 195.446 232.951 1.00 224.15 1428 TRP B CA 1
ATOM 5937 C C . TRP B 2 1428 ? 204.453 194.078 233.064 1.00 237.46 1428 TRP B C 1
ATOM 5938 O O . TRP B 2 1428 ? 203.750 193.072 233.220 1.00 245.90 1428 TRP B O 1
ATOM 5940 N N . HIS B 2 1429 ? 205.779 194.015 232.981 1.00 238.56 1429 HIS B N 1
ATOM 5941 C CA . HIS B 2 1429 ? 206.504 192.748 232.947 1.00 250.66 1429 HIS B CA 1
ATOM 5942 C C . HIS B 2 1429 ? 206.317 191.935 234.223 1.00 260.35 1429 HIS B C 1
ATOM 5943 O O . HIS B 2 1429 ? 205.678 190.883 234.210 1.00 269.87 1429 HIS B O 1
ATOM 5945 N N . HIS B 2 1479 ? 205.354 182.570 230.879 1.00 308.46 1479 HIS B N 1
ATOM 5946 C CA . HIS B 2 1479 ? 205.174 184.017 230.839 1.00 308.51 1479 HIS B CA 1
ATOM 5947 C C . HIS B 2 1479 ? 204.568 184.525 232.142 1.00 311.21 1479 HIS B C 1
ATOM 5948 O O . HIS B 2 1479 ? 203.857 183.795 232.832 1.00 311.54 1479 HIS B O 1
ATOM 5955 N N . VAL B 2 1480 ? 204.856 185.781 232.476 1.00 311.84 1480 VAL B N 1
ATOM 5956 C CA . VAL B 2 1480 ? 204.418 186.377 233.730 1.00 313.15 1480 VAL B CA 1
ATOM 5957 C C . VAL B 2 1480 ? 203.858 187.766 233.466 1.00 306.16 1480 VAL B C 1
ATOM 5958 O O . VAL B 2 1480 ? 204.150 188.396 232.445 1.00 303.86 1480 VAL B O 1
ATOM 5962 N N . LEU B 2 1481 ? 203.042 188.240 234.404 1.00 297.98 1481 LEU B N 1
ATOM 5963 C CA . LEU B 2 1481 ? 202.555 189.612 234.413 1.00 289.04 1481 LEU B CA 1
ATOM 5964 C C . LEU B 2 1481 ? 202.767 190.184 235.806 1.00 280.42 1481 LEU B C 1
ATOM 5965 O O . LEU B 2 1481 ? 202.207 189.672 236.780 1.00 281.43 1481 LEU B O 1
ATOM 5967 N N . MET B 2 1482 ? 203.580 191.239 235.901 1.00 271.15 1482 MET B N 1
ATOM 5968 C CA . MET B 2 1482 ? 203.886 191.844 237.198 1.00 264.33 1482 MET B CA 1
ATOM 5969 C C . MET B 2 1482 ? 204.188 193.323 236.961 1.00 251.71 1482 MET B C 1
ATOM 5970 O O . MET B 2 1482 ? 205.293 193.668 236.534 1.00 244.08 1482 MET B O 1
ATOM 5972 N N . GLU B 2 1483 ? 203.209 194.177 237.247 1.00 250.50 1483 GLU B N 1
ATOM 5973 C CA . GLU B 2 1483 ? 203.390 195.608 237.048 1.00 236.82 1483 GLU B CA 1
ATOM 5974 C C . GLU B 2 1483 ? 204.489 196.139 237.959 1.00 228.14 1483 GLU B C 1
ATOM 5975 O O . GLU B 2 1483 ? 204.599 195.741 239.121 1.00 232.78 1483 GLU B O 1
ATOM 5977 N N . ILE B 2 1484 ? 205.317 197.026 237.413 1.00 215.23 1484 ILE B N 1
ATOM 5978 C CA . ILE B 2 1484 ? 206.314 197.774 238.171 1.00 203.88 1484 ILE B CA 1
ATOM 5979 C C . ILE B 2 1484 ? 206.332 199.191 237.622 1.00 182.47 1484 ILE B C 1
ATOM 5980 O O . ILE B 2 1484 ? 206.265 199.394 236.405 1.00 176.32 1484 ILE B O 1
ATOM 5985 N N . GLN B 2 1485 ? 206.420 200.173 238.513 1.00 176.23 1485 GLN B N 1
ATOM 5986 C CA . GLN B 2 1485 ? 206.428 201.567 238.103 1.00 156.57 1485 GLN B CA 1
ATOM 5987 C C . GLN B 2 1485 ? 207.670 202.262 238.638 1.00 146.15 1485 GLN B C 1
ATOM 5988 O O . GLN B 2 1485 ? 208.186 201.922 239.706 1.00 150.24 1485 GLN B O 1
ATOM 5994 N N . LEU B 2 1486 ? 208.139 203.249 237.877 1.00 133.65 1486 LEU B N 1
ATOM 5995 C CA . LEU B 2 1486 ? 209.224 204.127 238.311 1.00 120.85 1486 LEU B CA 1
ATOM 5996 C C . LEU B 2 1486 ? 208.947 205.474 237.644 1.00 111.70 1486 LEU B C 1
ATOM 5997 O O . LEU B 2 1486 ? 209.313 205.695 236.487 1.00 108.38 1486 LEU B O 1
ATOM 6002 N N . SER B 2 1487 ? 208.312 206.370 238.394 1.00 104.67 1487 SER B N 1
ATOM 6003 C CA . SER B 2 1487 ? 207.834 207.628 237.844 1.00 98.07 1487 SER B CA 1
ATOM 6004 C C . SER B 2 1487 ? 208.830 208.745 238.120 1.00 92.00 1487 SER B C 1
ATOM 6005 O O . SER B 2 1487 ? 209.288 208.920 239.254 1.00 91.31 1487 SER B O 1
ATOM 6007 N N . LYS B 2 1488 ? 209.152 209.503 237.069 1.00 87.11 1488 LYS B N 1
ATOM 6008 C CA . LYS B 2 1488 ? 209.979 210.704 237.175 1.00 82.37 1488 LYS B CA 1
ATOM 6009 C C . LYS B 2 1488 ? 211.363 210.399 237.745 1.00 78.54 1488 LYS B C 1
ATOM 6010 O O . LYS B 2 1488 ? 211.824 211.054 238.681 1.00 79.96 1488 LYS B O 1
ATOM 6012 N N . VAL B 2 1489 ? 212.049 209.413 237.168 1.00 80.58 1489 VAL B N 1
ATOM 6013 C CA . VAL B 2 1489 ? 213.372 209.048 237.665 1.00 74.39 1489 VAL B CA 1
ATOM 6014 C C . VAL B 2 1489 ? 214.377 209.993 237.026 1.00 71.31 1489 VAL B C 1
ATOM 6015 O O . VAL B 2 1489 ? 214.930 209.710 235.959 1.00 69.87 1489 VAL B O 1
ATOM 6019 N N . SER B 2 1490 ? 214.601 211.137 237.672 1.00 70.84 1490 SER B N 1
ATOM 6020 C CA . SER B 2 1490 ? 215.416 212.211 237.101 1.00 69.02 1490 SER B CA 1
ATOM 6021 C C . SER B 2 1490 ? 216.896 211.864 237.255 1.00 64.68 1490 SER B C 1
ATOM 6022 O O . SER B 2 1490 ? 217.641 212.468 238.027 1.00 63.96 1490 SER B O 1
ATOM 6025 N N . PHE B 2 1491 ? 217.312 210.853 236.495 1.00 64.98 1491 PHE B N 1
ATOM 6026 C CA . PHE B 2 1491 ? 218.711 210.445 236.460 1.00 63.28 1491 PHE B CA 1
ATOM 6027 C C . PHE B 2 1491 ? 219.540 211.438 235.656 1.00 66.33 1491 PHE B C 1
ATOM 6028 O O . PHE B 2 1491 ? 220.025 211.113 234.567 1.00 64.63 1491 PHE B O 1
ATOM 6030 N N . GLN B 2 1492 ? 219.702 212.652 236.182 1.00 65.28 1492 GLN B N 1
ATOM 6031 C CA . GLN B 2 1492 ? 220.508 213.673 235.525 1.00 67.28 1492 GLN B CA 1
ATOM 6032 C C . GLN B 2 1492 ? 221.991 213.395 235.721 1.00 68.92 1492 GLN B C 1
ATOM 6033 O O . GLN B 2 1492 ? 222.668 214.123 236.453 1.00 65.30 1492 GLN B O 1
ATOM 6035 N N . HIS B 2 1493 ? 222.507 212.355 235.068 1.00 66.32 1493 HIS B N 1
ATOM 6036 C CA . HIS B 2 1493 ? 223.906 211.984 235.248 1.00 67.26 1493 HIS B CA 1
ATOM 6037 C C . HIS B 2 1493 ? 224.819 213.134 234.844 1.00 69.08 1493 HIS B C 1
ATOM 6038 O O . HIS B 2 1493 ? 224.551 213.852 233.875 1.00 71.72 1493 HIS B O 1
ATOM 6040 N N . GLU B 2 1494 ? 225.903 213.310 235.605 1.00 67.40 1494 GLU B N 1
ATOM 6041 C CA . GLU B 2 1494 ? 226.915 214.336 235.326 1.00 69.36 1494 GLU B CA 1
ATOM 6042 C C . GLU B 2 1494 ? 226.323 215.745 235.311 1.00 72.35 1494 GLU B C 1
ATOM 6043 O O . GLU B 2 1494 ? 226.882 216.658 234.699 1.00 76.02 1494 GLU B O 1
ATOM 6045 N N . VAL B 2 1495 ? 225.174 215.930 235.968 1.00 70.81 1495 VAL B N 1
ATOM 6046 C CA . VAL B 2 1495 ? 224.559 217.255 236.031 1.00 73.30 1495 VAL B CA 1
ATOM 6047 C C . VAL B 2 1495 ? 225.503 218.254 236.688 1.00 72.02 1495 VAL B C 1
ATOM 6048 O O . VAL B 2 1495 ? 225.712 219.363 236.180 1.00 72.55 1495 VAL B O 1
ATOM 6050 N N . TYR B 2 1496 ? 226.097 217.877 237.815 1.00 68.78 1496 TYR B N 1
ATOM 6051 C CA . TYR B 2 1496 ? 226.990 218.772 238.539 1.00 68.77 1496 TYR B CA 1
ATOM 6052 C C . TYR B 2 1496 ? 228.423 218.250 238.533 1.00 68.23 1496 TYR B C 1
ATOM 6053 O O . TYR B 2 1496 ? 228.889 217.704 237.533 1.00 68.23 1496 TYR B O 1
ATOM 6055 N N . ARG B 2 1514 ? 228.369 215.692 244.852 1.00 61.02 1514 ARG B N 1
ATOM 6056 C CA . ARG B 2 1514 ? 227.700 215.910 243.577 1.00 61.47 1514 ARG B CA 1
ATOM 6057 C C . ARG B 2 1514 ? 228.649 216.525 242.556 1.00 62.95 1514 ARG B C 1
ATOM 6058 O O . ARG B 2 1514 ? 228.281 216.702 241.396 1.00 62.87 1514 ARG B O 1
ATOM 6060 N N . PRO B 2 1515 ? 229.871 216.849 242.994 1.00 64.37 1515 PRO B N 1
ATOM 6061 C CA . PRO B 2 1515 ? 230.799 217.561 242.096 1.00 65.05 1515 PRO B CA 1
ATOM 6062 C C . PRO B 2 1515 ? 231.101 216.827 240.801 1.00 65.17 1515 PRO B C 1
ATOM 6063 O O . PRO B 2 1515 ? 231.215 217.467 239.748 1.00 65.60 1515 PRO B O 1
ATOM 6065 N N . LEU B 2 1516 ? 231.239 215.504 240.840 1.00 62.17 1516 LEU B N 1
ATOM 6066 C CA . LEU B 2 1516 ? 231.590 214.736 239.649 1.00 62.63 1516 LEU B CA 1
ATOM 6067 C C . LEU B 2 1516 ? 230.572 213.624 239.473 1.00 61.94 1516 LEU B C 1
ATOM 6068 O O . LEU B 2 1516 ? 230.530 212.693 240.281 1.00 60.29 1516 LEU B O 1
ATOM 6070 N N . SER B 2 1517 ? 229.761 213.719 238.419 1.00 61.66 1517 SER B N 1
ATOM 6071 C CA . SER B 2 1517 ? 228.731 212.726 238.121 1.00 60.57 1517 SER B CA 1
ATOM 6072 C C . SER B 2 1517 ? 227.834 212.481 239.336 1.00 61.45 1517 SER B C 1
ATOM 6073 O O . SER B 2 1517 ? 227.836 211.404 239.937 1.00 61.02 1517 SER B O 1
ATOM 6076 N N . ARG B 2 1518 ? 227.083 213.521 239.710 1.00 62.79 1518 ARG B N 1
ATOM 6077 C CA . ARG B 2 1518 ? 226.112 213.372 240.790 1.00 59.31 1518 ARG B CA 1
ATOM 6078 C C . ARG B 2 1518 ? 225.163 212.219 240.496 1.00 54.63 1518 ARG B C 1
ATOM 6079 O O . ARG B 2 1518 ? 224.815 211.442 241.392 1.00 56.01 1518 ARG B O 1
ATOM 6087 N N . GLN B 2 1519 ? 224.743 212.094 239.235 1.00 59.82 1519 GLN B N 1
ATOM 6088 C CA . GLN B 2 1519 ? 224.075 210.901 238.713 1.00 59.99 1519 GLN B CA 1
ATOM 6089 C C . GLN B 2 1519 ? 222.901 210.493 239.596 1.00 56.37 1519 GLN B C 1
ATOM 6090 O O . GLN B 2 1519 ? 222.577 209.312 239.745 1.00 58.54 1519 GLN B O 1
ATOM 6092 N N . VAL B 2 1520 ? 222.253 211.501 240.177 1.00 59.50 1520 VAL B N 1
ATOM 6093 C CA . VAL B 2 1520 ? 221.264 211.258 241.216 1.00 58.98 1520 VAL B CA 1
ATOM 6094 C C . VAL B 2 1520 ? 220.093 210.479 240.643 1.00 60.22 1520 VAL B C 1
ATOM 6095 O O . VAL B 2 1520 ? 219.402 210.943 239.727 1.00 60.52 1520 VAL B O 1
ATOM 6097 N N . PHE B 2 1521 ? 219.884 209.268 241.163 1.00 57.76 1521 PHE B N 1
ATOM 6098 C CA . PHE B 2 1521 ? 218.661 208.543 240.841 1.00 59.54 1521 PHE B CA 1
ATOM 6099 C C . PHE B 2 1521 ? 217.438 209.399 241.131 1.00 62.03 1521 PHE B C 1
ATOM 6100 O O . PHE B 2 1521 ? 216.486 209.412 240.344 1.00 65.99 1521 PHE B O 1
ATOM 6102 N N . ILE B 2 1522 ? 217.457 210.126 242.253 1.00 64.86 1522 ILE B N 1
ATOM 6103 C CA . ILE B 2 1522 ? 216.457 211.138 242.590 1.00 65.12 1522 ILE B CA 1
ATOM 6104 C C . ILE B 2 1522 ? 215.052 210.616 242.338 1.00 73.77 1522 ILE B C 1
ATOM 6105 O O . ILE B 2 1522 ? 214.159 211.382 241.957 1.00 70.58 1522 ILE B O 1
ATOM 6107 N N . VAL B 2 1523 ? 214.848 209.313 242.540 1.00 67.31 1523 VAL B N 1
ATOM 6108 C CA . VAL B 2 1523 ? 213.637 208.669 242.043 1.00 77.10 1523 VAL B CA 1
ATOM 6109 C C . VAL B 2 1523 ? 212.439 209.248 242.780 1.00 81.82 1523 VAL B C 1
ATOM 6110 O O . VAL B 2 1523 ? 212.257 209.020 243.983 1.00 82.86 1523 VAL B O 1
ATOM 6114 N N . GLN B 2 1524 ? 211.630 210.026 242.059 1.00 81.70 1524 GLN B N 1
ATOM 6115 C CA . GLN B 2 1524 ? 210.483 210.692 242.666 1.00 83.34 1524 GLN B CA 1
ATOM 6116 C C . GLN B 2 1524 ? 209.471 209.668 243.166 1.00 89.19 1524 GLN B C 1
ATOM 6117 O O . GLN B 2 1524 ? 208.735 209.912 244.128 1.00 91.44 1524 GLN B O 1
ATOM 6123 N N . GLU B 2 1525 ? 209.422 208.512 242.511 1.00 93.61 1525 GLU B N 1
ATOM 6124 C CA . GLU B 2 1525 ? 208.631 207.376 242.955 1.00 101.06 1525 GLU B CA 1
ATOM 6125 C C . GLU B 2 1525 ? 209.238 206.103 242.386 1.00 107.63 1525 GLU B C 1
ATOM 6126 O O . GLU B 2 1525 ? 209.398 205.977 241.167 1.00 108.74 1525 GLU B O 1
ATOM 6128 N N . LEU B 2 1526 ? 209.560 205.158 243.270 1.00 117.22 1526 LEU B N 1
ATOM 6129 C CA . LEU B 2 1526 ? 210.150 203.882 242.887 1.00 130.08 1526 LEU B CA 1
ATOM 6130 C C . LEU B 2 1526 ? 209.274 202.707 243.295 1.00 152.82 1526 LEU B C 1
ATOM 6131 O O . LEU B 2 1526 ? 209.778 201.592 243.470 1.00 165.25 1526 LEU B O 1
ATOM 6133 N N . GLU B 2 1527 ? 207.974 202.946 243.464 1.00 156.87 1527 GLU B N 1
ATOM 6134 C CA . GLU B 2 1527 ? 207.047 201.888 243.840 1.00 177.01 1527 GLU B CA 1
ATOM 6135 C C . GLU B 2 1527 ? 207.210 200.678 242.933 1.00 188.30 1527 GLU B C 1
ATOM 6136 O O . GLU B 2 1527 ? 206.917 200.741 241.736 1.00 184.03 1527 GLU B O 1
ATOM 6142 N N . VAL B 2 1528 ? 207.647 199.567 243.511 1.00 203.23 1528 VAL B N 1
ATOM 6143 C CA . VAL B 2 1528 ? 207.710 198.293 242.809 1.00 210.94 1528 VAL B CA 1
ATOM 6144 C C . VAL B 2 1528 ? 206.293 197.739 242.872 1.00 224.25 1528 VAL B C 1
ATOM 6145 O O . VAL B 2 1528 ? 205.883 197.148 243.876 1.00 235.97 1528 VAL B O 1
ATOM 6149 N N . ARG B 2 1529 ? 205.525 197.987 241.808 1.00 219.42 1529 ARG B N 1
ATOM 6150 C CA . ARG B 2 1529 ? 204.085 197.759 241.858 1.00 233.59 1529 ARG B CA 1
ATOM 6151 C C . ARG B 2 1529 ? 203.754 196.299 242.139 1.00 250.68 1529 ARG B C 1
ATOM 6152 O O . ARG B 2 1529 ? 202.828 196.004 242.902 1.00 261.71 1529 ARG B O 1
ATOM 6154 N N . ASP B 2 1530 ? 204.491 195.370 241.538 1.00 245.85 1530 ASP B N 1
ATOM 6155 C CA . ASP B 2 1530 ? 204.185 193.961 241.739 1.00 252.66 1530 ASP B CA 1
ATOM 6156 C C . ASP B 2 1530 ? 205.396 193.112 241.383 1.00 251.56 1530 ASP B C 1
ATOM 6157 O O . ASP B 2 1530 ? 206.329 193.558 240.710 1.00 246.31 1530 ASP B O 1
ATOM 6159 N N . ARG B 2 1531 ? 205.354 191.868 241.852 1.00 258.56 1531 ARG B N 1
ATOM 6160 C CA . ARG B 2 1531 ? 206.286 190.831 241.448 1.00 261.21 1531 ARG B CA 1
ATOM 6161 C C . ARG B 2 1531 ? 205.555 189.499 241.512 1.00 264.57 1531 ARG B C 1
ATOM 6162 O O . ARG B 2 1531 ? 204.332 189.450 241.666 1.00 265.70 1531 ARG B O 1
ATOM 6164 N N . LEU B 2 1532 ? 206.319 188.418 241.380 1.00 264.46 1532 LEU B N 1
ATOM 6165 C CA . LEU B 2 1532 ? 205.801 187.046 241.480 1.00 265.00 1532 LEU B CA 1
ATOM 6166 C C . LEU B 2 1532 ? 204.781 186.845 240.361 1.00 267.64 1532 LEU B C 1
ATOM 6167 O O . LEU B 2 1532 ? 205.027 187.295 239.230 1.00 270.26 1532 LEU B O 1
ATOM 6169 N N . ALA B 2 1533 ? 203.643 186.192 240.618 1.00 269.00 1533 ALA B N 1
ATOM 6170 C CA . ALA B 2 1533 ? 202.642 185.996 239.574 1.00 270.74 1533 ALA B CA 1
ATOM 6171 C C . ALA B 2 1533 ? 201.606 187.115 239.579 1.00 273.34 1533 ALA B C 1
ATOM 6172 O O . ALA B 2 1533 ? 200.778 187.210 238.665 1.00 275.40 1533 ALA B O 1
ATOM 6174 N N . SER B 2 1534 ? 201.632 187.967 240.600 1.00 274.39 1534 SER B N 1
ATOM 6175 C CA . SER B 2 1534 ? 200.645 189.025 240.778 1.00 278.59 1534 SER B CA 1
ATOM 6176 C C . SER B 2 1534 ? 200.956 190.171 239.824 1.00 279.61 1534 SER B C 1
ATOM 6177 O O . SER B 2 1534 ? 202.080 190.683 239.809 1.00 275.16 1534 SER B O 1
ATOM 6179 N N . SER B 2 1535 ? 199.966 190.553 239.013 1.00 283.20 1535 SER B N 1
ATOM 6180 C CA . SER B 2 1535 ? 200.117 191.730 238.163 1.00 282.94 1535 SER B CA 1
ATOM 6181 C C . SER B 2 1535 ? 199.511 192.971 238.806 1.00 285.42 1535 SER B C 1
ATOM 6182 O O . SER B 2 1535 ? 199.842 194.096 238.412 1.00 282.78 1535 SER B O 1
ATOM 6184 N N . GLN B 2 1536 ? 198.631 192.791 239.789 1.00 289.69 1536 GLN B N 1
ATOM 6185 C CA . GLN B 2 1536 ? 198.010 193.925 240.458 1.00 291.93 1536 GLN B CA 1
ATOM 6186 C C . GLN B 2 1536 ? 199.027 194.648 241.332 1.00 290.28 1536 GLN B C 1
ATOM 6187 O O . GLN B 2 1536 ? 199.941 194.034 241.890 1.00 286.78 1536 GLN B O 1
ATOM 6189 N N . ILE B 2 1537 ? 198.869 195.968 241.439 1.00 288.85 1537 ILE B N 1
ATOM 6190 C CA . ILE B 2 1537 ? 199.846 196.772 242.162 1.00 284.03 1537 ILE B CA 1
ATOM 6191 C C . ILE B 2 1537 ? 199.712 196.537 243.659 1.00 286.37 1537 ILE B C 1
ATOM 6192 O O . ILE B 2 1537 ? 198.631 196.691 244.241 1.00 289.09 1537 ILE B O 1
ATOM 6194 N N . ASN B 2 1538 ? 200.826 196.174 244.289 1.00 281.83 1538 ASN B N 1
ATOM 6195 C CA . ASN B 2 1538 ? 200.931 196.030 245.735 1.00 284.44 1538 ASN B CA 1
ATOM 6196 C C . ASN B 2 1538 ? 202.288 196.578 246.146 1.00 278.19 1538 ASN B C 1
ATOM 6197 O O . ASN B 2 1538 ? 203.310 196.207 245.561 1.00 270.36 1538 ASN B O 1
ATOM 6199 N N . LYS B 2 1539 ? 202.302 197.429 247.167 1.00 277.55 1539 LYS B N 1
ATOM 6200 C CA . LYS B 2 1539 ? 203.440 198.314 247.372 1.00 271.31 1539 LYS B CA 1
ATOM 6201 C C . LYS B 2 1539 ? 204.670 197.549 247.845 1.00 268.86 1539 LYS B C 1
ATOM 6202 O O . LYS B 2 1539 ? 204.858 197.324 249.044 1.00 270.44 1539 LYS B O 1
ATOM 6204 N N . PHE B 2 1540 ? 205.506 197.144 246.890 1.00 260.21 1540 PHE B N 1
ATOM 6205 C CA . PHE B 2 1540 ? 206.882 196.756 247.162 1.00 255.27 1540 PHE B CA 1
ATOM 6206 C C . PHE B 2 1540 ? 207.771 197.970 246.944 1.00 248.45 1540 PHE B C 1
ATOM 6207 O O . PHE B 2 1540 ? 207.488 198.813 246.089 1.00 236.02 1540 PHE B O 1
ATOM 6215 N N . LEU B 2 1541 ? 208.846 198.063 247.721 1.00 252.04 1541 LEU B N 1
ATOM 6216 C CA . LEU B 2 1541 ? 209.853 199.085 247.469 1.00 251.84 1541 LEU B CA 1
ATOM 6217 C C . LEU B 2 1541 ? 211.192 198.385 247.269 1.00 258.46 1541 LEU B C 1
ATOM 6218 O O . LEU B 2 1541 ? 211.264 197.155 247.171 1.00 258.37 1541 LEU B O 1
ATOM 6223 N N . TYR B 2 1542 ? 212.254 199.180 247.179 1.00 264.09 1542 TYR B N 1
ATOM 6224 C CA . TYR B 2 1542 ? 213.588 198.672 246.869 1.00 270.27 1542 TYR B CA 1
ATOM 6225 C C . TYR B 2 1542 ? 214.048 197.583 247.837 1.00 271.44 1542 TYR B C 1
ATOM 6226 O O . TYR B 2 1542 ? 214.173 196.418 247.455 1.00 272.06 1542 TYR B O 1
ATOM 6228 N N . SER B 2 1555 ? 207.380 213.132 244.895 1.00 100.53 1555 SER B N 1
ATOM 6229 C CA . SER B 2 1555 ? 206.754 213.077 246.2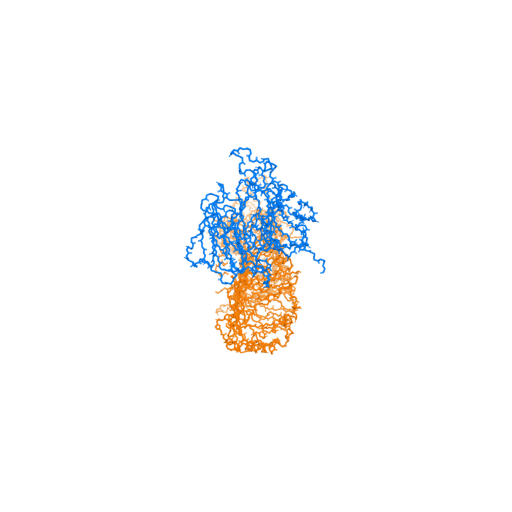11 1.00 104.91 1555 SER B CA 1
ATOM 6230 C C . SER B 2 1555 ? 207.537 212.167 247.152 1.00 100.48 1555 SER B C 1
ATOM 6231 O O . SER B 2 1555 ? 208.011 212.609 248.199 1.00 99.00 1555 SER B O 1
ATOM 6233 N N . ASN B 2 1556 ? 207.662 210.890 246.782 1.00 97.55 1556 ASN B N 1
ATOM 6234 C CA . ASN B 2 1556 ? 208.456 209.964 247.583 1.00 96.29 1556 ASN B CA 1
ATOM 6235 C C . ASN B 2 1556 ? 209.914 210.401 247.636 1.00 93.46 1556 ASN B C 1
ATOM 6236 O O . ASN B 2 1556 ? 210.555 210.335 248.691 1.00 94.64 1556 ASN B O 1
ATOM 6241 N N . MET B 2 1557 ? 210.451 210.857 246.502 1.00 89.50 1557 MET B N 1
ATOM 6242 C CA . MET B 2 1557 ? 211.830 211.345 246.406 1.00 85.59 1557 MET B CA 1
ATOM 6243 C C . MET B 2 1557 ? 212.842 210.285 246.835 1.00 82.66 1557 MET B C 1
ATOM 6244 O O . MET B 2 1557 ? 213.831 210.584 247.508 1.00 82.53 1557 MET B O 1
ATOM 6246 N N . LEU B 2 1558 ? 212.609 209.042 246.419 1.00 82.36 1558 LEU B N 1
ATOM 6247 C CA . LEU B 2 1558 ? 213.434 207.911 246.836 1.00 80.30 1558 LEU B CA 1
ATOM 6248 C C . LEU B 2 1558 ? 214.760 207.957 246.086 1.00 73.64 1558 LEU B C 1
ATOM 6249 O O . LEU B 2 1558 ? 214.946 207.250 245.092 1.00 74.20 1558 LEU B O 1
ATOM 6251 N N . THR B 2 1559 ? 215.685 208.784 246.571 1.00 71.77 1559 THR B N 1
ATOM 6252 C CA . THR B 2 1559 ? 217.014 208.914 245.968 1.00 67.20 1559 THR B CA 1
ATOM 6253 C C . THR B 2 1559 ? 217.899 207.755 246.426 1.00 66.57 1559 THR B C 1
ATOM 6254 O O . THR B 2 1559 ? 218.906 207.924 247.113 1.00 64.41 1559 THR B O 1
ATOM 6256 N N . ILE B 2 1560 ? 217.482 206.549 246.032 1.00 66.34 1560 ILE B N 1
ATOM 6257 C CA . ILE B 2 1560 ? 218.205 205.343 246.425 1.00 65.77 1560 ILE B CA 1
ATOM 6258 C C . ILE B 2 1560 ? 219.665 205.435 246.002 1.00 63.17 1560 ILE B C 1
ATOM 6259 O O . ILE B 2 1560 ? 220.562 204.944 246.700 1.00 66.99 1560 ILE B O 1
ATOM 6261 N N . LYS B 2 1561 ? 219.929 206.077 244.868 1.00 59.49 1561 LYS B N 1
ATOM 6262 C CA . LYS B 2 1561 ? 221.271 206.141 244.312 1.00 58.29 1561 LYS B CA 1
ATOM 6263 C C . LYS B 2 1561 ? 221.799 207.562 244.156 1.00 54.90 1561 LYS B C 1
ATOM 6264 O O . LYS B 2 1561 ? 222.673 207.789 243.312 1.00 57.36 1561 LYS B O 1
ATOM 6266 N N . ALA B 2 1562 ? 221.278 208.525 244.917 1.00 61.86 1562 ALA B N 1
ATOM 6267 C CA . ALA B 2 1562 ? 221.892 209.849 244.969 1.00 59.55 1562 ALA B CA 1
ATOM 6268 C C . ALA B 2 1562 ? 223.376 209.711 245.265 1.00 59.23 1562 ALA B C 1
ATOM 6269 O O . ALA B 2 1562 ? 223.764 209.246 246.342 1.00 62.50 1562 ALA B O 1
ATOM 6271 N N . LEU B 2 1563 ? 224.210 210.117 244.313 1.00 57.23 1563 LEU B N 1
ATOM 6272 C CA . LEU B 2 1563 ? 225.630 209.799 244.362 1.00 57.67 1563 LEU B CA 1
ATOM 6273 C C . LEU B 2 1563 ? 226.475 211.055 244.500 1.00 57.14 1563 LEU B C 1
ATOM 6274 O O . LEU B 2 1563 ? 225.968 212.181 244.512 1.00 58.50 1563 LEU B O 1
ATOM 6276 N N . HIS B 2 1564 ? 227.780 210.826 244.610 1.00 57.79 1564 HIS B N 1
ATOM 6277 C CA . HIS B 2 1564 ? 228.807 211.856 244.670 1.00 56.65 1564 HIS B CA 1
ATOM 6278 C C . HIS B 2 1564 ? 230.148 211.157 244.521 1.00 58.31 1564 HIS B C 1
ATOM 6279 O O . HIS B 2 1564 ? 230.203 209.940 244.322 1.00 57.44 1564 HIS B O 1
ATOM 6281 N N . VAL B 2 1565 ? 231.228 211.923 244.601 1.00 55.56 1565 VAL B N 1
ATOM 6282 C CA . VAL B 2 1565 ? 232.560 211.322 244.651 1.00 56.70 1565 VAL B CA 1
ATOM 6283 C C . VAL B 2 1565 ? 233.384 211.969 245.753 1.00 57.05 1565 VAL B C 1
ATOM 6284 O O . VAL B 2 1565 ? 234.431 211.449 246.135 1.00 57.29 1565 VAL B O 1
ATOM 6288 N N . CYS B 2 1576 ? 229.257 206.653 246.131 1.00 66.46 1576 CYS B N 1
ATOM 6289 C CA . CYS B 2 1576 ? 229.927 207.190 247.306 1.00 70.24 1576 CYS B CA 1
ATOM 6290 C C . CYS B 2 1576 ? 228.899 207.716 248.309 1.00 73.47 1576 CYS B C 1
ATOM 6291 O O . CYS B 2 1576 ? 229.256 208.348 249.306 1.00 77.25 1576 CYS B O 1
ATOM 6294 N N . CYS B 2 1577 ? 227.625 207.439 248.039 1.00 72.19 1577 CYS B N 1
ATOM 6295 C CA . CYS B 2 1577 ? 226.526 207.854 248.904 1.00 73.67 1577 CYS B CA 1
ATOM 6296 C C . CYS B 2 1577 ? 225.277 207.096 248.474 1.00 71.92 1577 CYS B C 1
ATOM 6297 O O . CYS B 2 1577 ? 225.259 206.430 247.436 1.00 69.51 1577 CYS B O 1
ATOM 6300 N N . LEU B 2 1578 ? 224.234 207.206 249.290 1.00 75.34 1578 LEU B N 1
ATOM 6301 C CA . LEU B 2 1578 ? 222.940 206.583 249.020 1.00 74.26 1578 LEU B CA 1
ATOM 6302 C C . LEU B 2 1578 ? 221.929 207.169 249.997 1.00 79.60 1578 LEU B C 1
ATOM 6303 O O . LEU B 2 1578 ? 222.276 207.978 250.862 1.00 84.84 1578 LEU B O 1
ATOM 6305 N N . ARG B 2 1579 ? 220.673 206.736 249.866 1.00 77.60 1579 ARG B N 1
ATOM 6306 C CA . ARG B 2 1579 ? 219.607 207.259 250.714 1.00 80.56 1579 ARG B CA 1
ATOM 6307 C C . ARG B 2 1579 ? 218.346 206.408 250.629 1.00 84.66 1579 ARG B C 1
ATOM 6308 O O . ARG B 2 1579 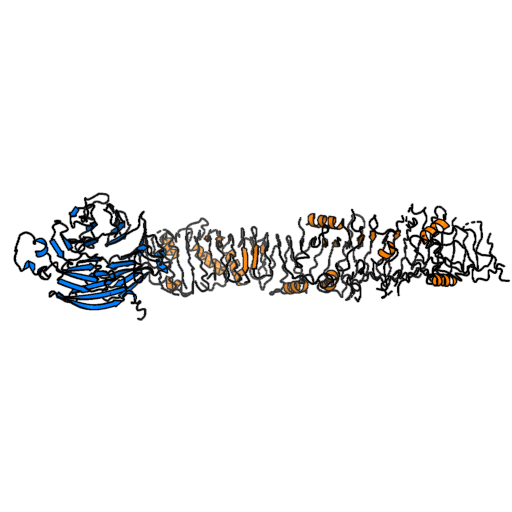? 218.339 205.347 249.997 1.00 80.87 1579 ARG B O 1
ATOM 6310 N N . VAL B 2 1580 ? 217.270 206.884 251.254 1.00 93.44 1580 VAL B N 1
ATOM 6311 C CA . VAL B 2 1580 ? 215.996 206.173 251.272 1.00 105.84 1580 VAL B CA 1
ATOM 6312 C C . VAL B 2 1580 ? 214.929 207.171 251.695 1.00 105.94 1580 VAL B C 1
ATOM 6313 O O . VAL B 2 1580 ? 215.224 208.184 252.330 1.00 103.29 1580 VAL B O 1
ATOM 6315 N N . SER B 2 1581 ? 213.678 206.889 251.332 1.00 111.08 1581 SER B N 1
ATOM 6316 C CA . SER B 2 1581 ? 212.616 207.887 251.376 1.00 107.86 1581 SER B CA 1
ATOM 6317 C C . SER B 2 1581 ? 211.736 207.802 252.620 1.00 113.26 1581 SER B C 1
ATOM 6318 O O . SER B 2 1581 ? 210.821 208.621 252.767 1.00 113.45 1581 SER B O 1
ATOM 6320 N N . LEU B 2 1582 ? 211.998 206.856 253.523 1.00 121.78 1582 LEU B N 1
ATOM 6321 C CA . LEU B 2 1582 ? 211.237 206.731 254.770 1.00 123.61 1582 LEU B CA 1
ATOM 6322 C C . LEU B 2 1582 ? 209.733 206.650 254.512 1.00 129.32 1582 LEU B C 1
ATOM 6323 O O . LEU B 2 1582 ? 208.938 207.322 255.171 1.00 132.50 1582 LEU B O 1
ATOM 6325 N N . MET B 2 1583 ? 209.339 205.844 253.531 1.00 135.28 1583 MET B N 1
ATOM 6326 C CA . MET B 2 1583 ? 207.922 205.679 253.244 1.00 145.90 1583 MET B CA 1
ATOM 6327 C C . MET B 2 1583 ? 207.228 205.000 254.424 1.00 162.52 1583 MET B C 1
ATOM 6328 O O . MET B 2 1583 ? 207.872 204.264 255.181 1.00 164.87 1583 MET B O 1
ATOM 6330 N N . PRO B 2 1584 ? 205.925 205.239 254.622 1.00 168.72 1584 PRO B N 1
ATOM 6331 C CA . PRO B 2 1584 ? 205.247 204.643 255.789 1.00 177.20 1584 PRO B CA 1
ATOM 6332 C C . PRO B 2 1584 ? 205.249 203.124 255.788 1.00 189.48 1584 PRO B C 1
ATOM 6333 O O . PRO B 2 1584 ? 205.320 202.507 256.859 1.00 191.13 1584 PRO B O 1
ATOM 6335 N N . LEU B 2 1585 ? 205.177 202.502 254.615 1.00 194.91 1585 LEU B N 1
ATOM 6336 C CA . LEU B 2 1585 ? 205.250 201.053 254.477 1.00 208.63 1585 LEU B CA 1
ATOM 6337 C C . LEU B 2 1585 ? 206.028 200.733 253.211 1.00 217.70 1585 LEU B C 1
ATOM 6338 O O . LEU B 2 1585 ? 205.709 201.253 252.137 1.00 220.92 1585 LEU B O 1
ATOM 6340 N N . ARG B 2 1586 ? 207.042 199.873 253.332 1.00 225.45 1586 ARG B N 1
ATOM 6341 C CA . ARG B 2 1586 ? 207.948 199.614 252.215 1.00 236.63 1586 ARG B CA 1
ATOM 6342 C C . ARG B 2 1586 ? 207.796 198.197 251.678 1.00 246.73 1586 ARG B C 1
ATOM 6343 O O . ARG B 2 1586 ? 207.511 198.031 250.491 1.00 249.94 1586 ARG B O 1
ATOM 6351 N N . LEU B 2 1587 ? 207.950 197.173 252.510 1.00 248.97 1587 LEU B N 1
ATOM 6352 C CA . LEU B 2 1587 ? 208.023 195.794 252.037 1.00 259.20 1587 LEU B CA 1
ATOM 6353 C C . LEU B 2 1587 ? 206.776 195.046 252.492 1.00 266.16 1587 LEU B C 1
ATOM 6354 O O . LEU B 2 1587 ? 206.718 194.540 253.615 1.00 263.43 1587 LEU B O 1
ATOM 6359 N N . ASN B 2 1588 ? 205.785 194.963 251.607 1.00 275.16 1588 ASN B N 1
ATOM 6360 C CA . ASN B 2 1588 ? 204.567 194.186 251.833 1.00 284.81 1588 ASN B CA 1
ATOM 6361 C C . ASN B 2 1588 ? 204.643 192.973 250.915 1.00 285.62 1588 ASN B C 1
ATOM 6362 O O . ASN B 2 1588 ? 204.114 192.986 249.802 1.00 285.18 1588 ASN B O 1
ATOM 6367 N N . VAL B 2 1589 ? 205.292 191.915 251.392 1.00 287.75 1589 VAL B N 1
ATOM 6368 C CA . VAL B 2 1589 ? 205.555 190.724 250.590 1.00 289.17 1589 VAL B CA 1
ATOM 6369 C C . VAL B 2 1589 ? 204.672 189.595 251.100 1.00 294.13 1589 VAL B C 1
ATOM 6370 O O . VAL B 2 1589 ? 205.059 188.859 252.016 1.00 310.34 1589 VAL B O 1
ATOM 6372 N N . ASP B 2 1590 ? 203.480 189.468 250.515 1.00 288.62 1590 ASP B N 1
ATOM 6373 C CA . ASP B 2 1590 ? 202.593 188.338 250.764 1.00 288.47 1590 ASP B CA 1
ATOM 6374 C C . ASP B 2 1590 ? 201.892 187.864 249.497 1.00 276.64 1590 ASP B C 1
ATOM 6375 O O . ASP B 2 1590 ? 200.866 187.179 249.588 1.00 276.12 1590 ASP B O 1
ATOM 6377 N N . GLN B 2 1591 ? 202.413 188.207 248.321 1.00 271.07 1591 GLN B N 1
ATOM 6378 C CA . GLN B 2 1591 ? 201.733 187.969 247.054 1.00 264.79 1591 GLN B CA 1
ATOM 6379 C C . GLN B 2 1591 ? 202.411 186.834 246.301 1.00 259.02 1591 GLN B C 1
ATOM 6380 O O . GLN B 2 1591 ? 203.603 186.919 245.984 1.00 258.53 1591 GLN B O 1
ATOM 6382 N N . ASP B 2 1592 ? 201.640 185.785 246.005 1.00 255.07 1592 ASP B N 1
ATOM 6383 C CA . ASP B 2 1592 ? 202.098 184.613 245.251 1.00 251.42 1592 ASP B CA 1
ATOM 6384 C C . ASP B 2 1592 ? 203.349 184.070 245.931 1.00 251.71 1592 ASP B C 1
ATOM 6385 O O . ASP B 2 1592 ? 203.269 183.690 247.112 1.00 251.67 1592 ASP B O 1
ATOM 6387 N N . ALA B 2 1593 ? 204.500 184.017 245.264 1.00 252.43 1593 ALA B N 1
ATOM 6388 C CA . ALA B 2 1593 ? 205.739 183.544 245.868 1.00 254.26 1593 ALA B CA 1
ATOM 6389 C C . ALA B 2 1593 ? 206.757 184.672 245.844 1.00 256.13 1593 ALA B C 1
ATOM 6390 O O . ALA B 2 1593 ? 207.118 185.160 244.769 1.00 257.05 1593 ALA B O 1
ATOM 6392 N N . LEU B 2 1594 ? 207.221 185.091 247.024 1.00 256.97 1594 LEU B N 1
ATOM 6393 C CA . LEU B 2 1594 ? 208.292 186.082 247.073 1.00 258.56 1594 LEU B CA 1
ATOM 6394 C C . LEU B 2 1594 ? 209.557 185.544 246.420 1.00 261.07 1594 LEU B C 1
ATOM 6395 O O . LEU B 2 1594 ? 210.425 186.315 245.992 1.00 261.67 1594 LEU B O 1
ATOM 6397 N N . PHE B 2 1595 ? 209.672 184.218 246.324 1.00 260.67 1595 PHE B N 1
ATOM 6398 C CA . PHE B 2 1595 ? 210.781 183.611 245.602 1.00 257.86 1595 PHE B CA 1
ATOM 6399 C C . PHE B 2 1595 ? 210.435 183.352 244.142 1.00 258.19 1595 PHE B C 1
ATOM 6400 O O . PHE B 2 1595 ? 211.242 182.757 243.420 1.00 257.60 1595 PHE B O 1
ATOM 6402 N N . PHE B 2 1596 ? 209.249 183.770 243.690 1.00 258.49 1596 PHE B N 1
ATOM 6403 C CA . PHE B 2 1596 ? 208.945 183.655 242.269 1.00 259.60 1596 PHE B CA 1
ATOM 6404 C C . PHE B 2 1596 ? 209.857 184.556 241.449 1.00 259.73 1596 PHE B C 1
ATOM 6405 O O . PHE B 2 1596 ? 210.241 184.207 240.329 1.00 259.67 1596 PHE B O 1
ATOM 6407 N N . LEU B 2 1597 ? 210.248 185.704 242.004 1.00 259.38 1597 LEU B N 1
ATOM 6408 C CA . LEU B 2 1597 ? 211.275 186.506 241.349 1.00 259.19 1597 LEU B CA 1
ATOM 6409 C C . LEU B 2 1597 ? 212.637 185.828 241.448 1.00 257.56 1597 LEU B C 1
ATOM 6410 O O . LEU B 2 1597 ? 213.504 186.038 240.595 1.00 257.51 1597 LEU B O 1
ATOM 6415 N N . LYS B 2 1598 ? 212.837 184.985 242.464 1.00 257.16 1598 LYS B N 1
ATOM 6416 C CA . LYS B 2 1598 ? 214.064 184.195 242.528 1.00 254.95 1598 LYS B CA 1
ATOM 6417 C C . LYS B 2 1598 ? 214.119 183.178 241.391 1.00 256.67 1598 LYS B C 1
ATOM 6418 O O . LYS B 2 1598 ? 215.164 182.993 240.756 1.00 256.00 1598 LYS B O 1
ATOM 6424 N N . ASP B 2 1599 ? 212.997 182.508 241.109 1.00 257.64 1599 ASP B N 1
ATOM 6425 C CA . ASP B 2 1599 ? 212.979 181.595 239.967 1.00 259.55 1599 ASP B CA 1
ATOM 6426 C C . ASP B 2 1599 ? 213.001 182.367 238.654 1.00 259.71 1599 ASP B C 1
ATOM 6427 O O . ASP B 2 1599 ? 213.469 181.855 237.633 1.00 261.37 1599 ASP B O 1
ATOM 6432 N N . PHE B 2 1600 ? 212.496 183.602 238.661 1.00 258.84 1600 PHE B N 1
ATOM 6433 C CA . PHE B 2 1600 ? 212.693 184.484 237.517 1.00 257.69 1600 PHE B CA 1
ATOM 6434 C C . PHE B 2 1600 ? 214.170 184.763 237.283 1.00 258.51 1600 PHE B C 1
ATOM 6435 O O . PHE B 2 1600 ? 214.631 184.749 236.141 1.00 259.81 1600 PHE B O 1
ATOM 6443 N N . PHE B 2 1601 ? 214.930 184.993 238.351 1.00 257.63 1601 PHE B N 1
ATOM 6444 C CA . PHE B 2 1601 ? 216.371 185.166 238.218 1.00 258.05 1601 PHE B CA 1
ATOM 6445 C C . PHE B 2 1601 ? 217.050 183.878 237.767 1.00 261.86 1601 PHE B C 1
ATOM 6446 O O . PHE B 2 1601 ? 218.031 183.927 237.016 1.00 264.68 1601 PHE B O 1
ATOM 6448 N N . THR B 2 1602 ? 216.551 182.727 238.220 1.00 260.85 1602 THR B N 1
ATOM 6449 C CA . THR B 2 1602 ? 217.081 181.449 237.751 1.00 263.20 1602 THR B CA 1
ATOM 6450 C C . THR B 2 1602 ? 216.840 181.272 236.254 1.00 267.17 1602 THR B C 1
ATOM 6451 O O . THR B 2 1602 ? 217.740 180.869 235.508 1.00 270.29 1602 THR B O 1
ATOM 6453 N N . SER B 2 1603 ? 215.627 181.578 235.794 1.00 265.83 1603 SER B N 1
ATOM 6454 C CA . SER B 2 1603 ? 215.340 181.526 234.365 1.00 268.60 1603 SER B CA 1
ATOM 6455 C C . SER B 2 1603 ? 216.127 182.583 233.604 1.00 270.39 1603 SER B C 1
ATOM 6456 O O . SER B 2 1603 ? 216.406 182.410 232.414 1.00 272.55 1603 SER B O 1
ATOM 6459 N N . LEU B 2 1604 ? 216.485 183.681 234.270 1.00 268.94 1604 LEU B N 1
ATOM 6460 C CA . LEU B 2 1604 ? 217.328 184.695 233.648 1.00 270.71 1604 LEU B CA 1
ATOM 6461 C C . LEU B 2 1604 ? 218.733 184.161 233.408 1.00 274.55 1604 LEU B C 1
ATOM 6462 O O . LEU B 2 1604 ? 219.260 184.245 232.294 1.00 276.22 1604 LEU B O 1
ATOM 6464 N N . VAL B 2 1605 ? 219.356 183.597 234.446 1.00 274.98 1605 VAL B N 1
ATOM 6465 C CA . VAL B 2 1605 ? 220.683 183.012 234.273 1.00 279.67 1605 VAL B CA 1
ATOM 6466 C C . VAL B 2 1605 ? 220.633 181.816 233.331 1.00 280.19 1605 VAL B C 1
ATOM 6467 O O . VAL B 2 1605 ? 221.651 181.462 232.726 1.00 284.22 1605 VAL B O 1
ATOM 6471 N N . ALA B 2 1606 ? 219.467 181.181 233.187 1.00 278.59 1606 ALA B N 1
ATOM 6472 C CA . ALA B 2 1606 ? 219.304 180.156 232.162 1.00 281.10 1606 ALA B CA 1
ATOM 6473 C C . ALA B 2 1606 ? 219.198 180.761 230.767 1.00 282.59 1606 ALA B C 1
ATOM 6474 O O . ALA B 2 1606 ? 219.649 180.150 229.793 1.00 286.38 1606 ALA B O 1
ATOM 6476 N N . GLY B 2 1607 ? 218.608 181.948 230.655 1.00 279.55 1607 GLY B N 1
ATOM 6477 C CA . GLY B 2 1607 ? 218.545 182.661 229.398 1.00 276.33 1607 GLY B CA 1
ATOM 6478 C C . GLY B 2 1607 ? 219.781 183.508 229.194 1.00 276.69 1607 GLY B C 1
ATOM 6479 O O . GLY B 2 1607 ? 220.464 183.381 228.174 1.00 276.93 1607 GLY B O 1
ATOM 6480 N N . ILE B 2 1608 ? 220.089 184.369 230.165 1.00 275.91 1608 ILE B N 1
ATOM 6481 C CA . ILE B 2 1608 ? 221.342 185.114 230.142 1.00 281.41 1608 ILE B CA 1
ATOM 6482 C C . ILE B 2 1608 ? 222.421 184.179 230.655 1.00 292.35 1608 ILE B C 1
ATOM 6483 O O . ILE B 2 1608 ? 222.667 184.095 231.864 1.00 300.33 1608 ILE B O 1
ATOM 6488 N N . ASN B 2 1609 ? 223.055 183.461 229.732 1.00 296.22 1609 ASN B N 1
ATOM 6489 C CA . ASN B 2 1609 ? 224.027 182.440 230.112 1.00 307.79 1609 ASN B CA 1
ATOM 6490 C C . ASN B 2 1609 ? 225.153 183.010 230.959 1.00 322.94 1609 ASN B C 1
ATOM 6491 O O . ASN B 2 1609 ? 225.466 182.423 232.010 1.00 326.33 1609 ASN B O 1
ATOM 6496 N N . PRO B 2 1610 ? 225.789 184.116 230.587 1.00 336.18 1610 PRO B N 1
ATOM 6497 C CA . PRO B 2 1610 ? 226.765 184.737 231.493 1.00 353.25 1610 PRO B CA 1
ATOM 6498 C C . PRO B 2 1610 ? 226.100 185.678 232.485 1.00 365.76 1610 PRO B C 1
ATOM 6499 O O . PRO B 2 1610 ? 225.499 186.681 232.089 1.00 350.69 1610 PRO B O 1
ATOM 6501 N N . VAL B 2 1611 ? 226.195 185.363 233.775 1.00 404.74 1611 VAL B N 1
ATOM 6502 C CA . VAL B 2 1611 ? 225.663 186.211 234.842 1.00 420.96 1611 VAL B CA 1
ATOM 6503 C C . VAL B 2 1611 ? 226.786 186.366 235.864 1.00 435.96 1611 VAL B C 1
ATOM 6504 O O . VAL B 2 1611 ? 226.923 185.560 236.789 1.00 439.21 1611 VAL B O 1
ATOM 6506 N N . VAL B 2 1612 ? 227.596 187.407 235.701 1.00 444.88 1612 VAL B N 1
ATOM 6507 C CA . VAL B 2 1612 ? 228.775 187.614 236.540 1.00 451.05 1612 VAL B CA 1
ATOM 6508 C C . VAL B 2 1612 ? 228.382 188.122 237.926 1.00 454.59 1612 VAL B C 1
ATOM 6509 O O . VAL B 2 1612 ? 228.772 187.502 238.927 1.00 455.25 1612 VAL B O 1
ATOM 6513 N N . PRO B 2 1613 ? 227.621 189.230 238.060 1.00 459.04 1613 PRO B N 1
ATOM 6514 C CA . PRO B 2 1613 ? 227.352 189.710 239.434 1.00 462.00 1613 PRO B CA 1
ATOM 6515 C C . PRO B 2 1613 ? 226.231 188.929 240.110 1.00 464.05 1613 PRO B C 1
ATOM 6516 O O . PRO B 2 1613 ? 225.109 189.404 240.310 1.00 464.58 1613 PRO B O 1
ATOM 6520 N N . GLY B 2 1614 ? 226.538 187.691 240.485 1.00 469.55 1614 GLY B N 1
ATOM 6521 C CA . GLY B 2 1614 ? 225.568 186.829 241.134 1.00 473.71 1614 GLY B CA 1
ATOM 6522 C C . GLY B 2 1614 ? 225.571 186.939 242.646 1.00 475.86 1614 GLY B C 1
ATOM 6523 O O . GLY B 2 1614 ? 226.492 187.502 243.238 1.00 475.86 1614 GLY B O 1
ATOM 6524 N N . ARG B 2 1665 ? 232.089 210.027 249.513 1.00 80.18 1665 ARG B N 1
ATOM 6525 C CA . ARG B 2 1665 ? 232.834 209.668 250.714 1.00 86.01 1665 ARG B CA 1
ATOM 6526 C C . ARG B 2 1665 ? 232.349 208.339 251.277 1.00 88.13 1665 ARG B C 1
ATOM 6527 O O . ARG B 2 1665 ? 232.099 207.391 250.530 1.00 87.21 1665 ARG B O 1
ATOM 6529 N N . GLU B 2 1666 ? 232.229 208.273 252.601 1.00 92.35 1666 GLU B N 1
ATOM 6530 C CA . GLU B 2 1666 ? 231.669 207.100 253.257 1.00 99.30 1666 GLU B CA 1
ATOM 6531 C C . GLU B 2 1666 ? 230.222 206.921 252.817 1.00 100.31 1666 GLU B C 1
ATOM 6532 O O . GLU B 2 1666 ? 229.491 207.903 252.655 1.00 97.47 1666 GLU B O 1
ATOM 6534 N N . PHE B 2 1667 ? 229.818 205.663 252.612 1.00 106.80 1667 PHE B N 1
ATOM 6535 C CA . PHE B 2 1667 ? 228.530 205.378 251.982 1.00 106.10 1667 PHE B CA 1
ATOM 6536 C C . PHE B 2 1667 ? 227.371 206.062 252.696 1.00 105.94 1667 PHE B C 1
ATOM 6537 O O . PHE B 2 1667 ? 226.609 206.814 252.079 1.00 103.40 1667 PHE B O 1
ATOM 6545 N N . ARG B 2 1668 ? 227.241 205.837 254.004 1.00 117.12 1668 ARG B N 1
ATOM 6546 C CA . ARG B 2 1668 ? 226.012 206.166 254.724 1.00 126.76 1668 ARG B CA 1
ATOM 6547 C C . ARG B 2 1668 ? 224.802 205.613 253.977 1.00 120.93 1668 ARG B C 1
ATOM 6548 O O . ARG B 2 1668 ? 223.775 206.280 253.827 1.00 126.92 1668 ARG B O 1
ATOM 6550 N N . PHE B 2 1669 ? 224.939 204.379 253.485 1.00 115.07 1669 PHE B N 1
ATOM 6551 C CA . PHE B 2 1669 ? 223.928 203.749 252.636 1.00 109.88 1669 PHE B CA 1
ATOM 6552 C C . PHE B 2 1669 ? 222.751 203.260 253.483 1.00 114.05 1669 PHE B C 1
ATOM 6553 O O . PHE B 2 1669 ? 222.481 202.066 253.618 1.00 115.47 1669 PHE B O 1
ATOM 6555 N N . THR B 2 1670 ? 222.054 204.229 254.066 1.00 116.78 1670 THR B N 1
ATOM 6556 C CA . THR B 2 1670 ? 220.929 203.941 254.937 1.00 119.85 1670 THR B CA 1
ATOM 6557 C C . THR B 2 1670 ? 219.802 203.247 254.177 1.00 115.07 1670 THR B C 1
ATOM 6558 O O . THR B 2 1670 ? 219.636 203.404 252.963 1.00 111.47 1670 THR B O 1
ATOM 6562 N N . SER B 2 1671 ? 219.025 202.463 254.921 1.00 119.49 1671 SER B N 1
ATOM 6563 C CA . SER B 2 1671 ? 217.710 202.018 254.486 1.00 121.51 1671 SER B CA 1
ATOM 6564 C C . SER B 2 1671 ? 216.614 202.956 254.963 1.00 125.16 1671 SER B C 1
ATOM 6565 O O . SER B 2 1671 ? 215.487 202.873 254.463 1.00 132.33 1671 SER B O 1
ATOM 6567 N N . GLU B 2 1672 ? 216.921 203.801 255.953 1.00 124.17 1672 GLU B N 1
ATOM 6568 C CA . GLU B 2 1672 ? 216.195 205.018 256.310 1.00 124.18 1672 GLU B CA 1
ATOM 6569 C C . GLU B 2 1672 ? 214.681 204.922 256.186 1.00 126.85 1672 GLU B C 1
ATOM 6570 O O . GLU B 2 1672 ? 214.040 205.877 255.740 1.00 124.43 1672 GLU B O 1
ATOM 6572 N N . VAL B 2 1673 ? 214.100 203.791 256.564 1.00 131.54 1673 VAL B N 1
ATOM 6573 C CA . VAL B 2 1673 ? 212.646 203.666 256.577 1.00 136.98 1673 VAL B CA 1
ATOM 6574 C C . VAL B 2 1673 ? 212.232 202.777 257.742 1.00 145.28 1673 VAL B C 1
ATOM 6575 O O . VAL B 2 1673 ? 212.734 201.652 257.870 1.00 148.65 1673 VAL B O 1
ATOM 6577 N N . PRO B 2 1674 ? 211.318 203.227 258.599 1.00 147.26 1674 PRO B N 1
ATOM 6578 C CA . PRO B 2 1674 ? 210.815 202.351 259.666 1.00 153.52 1674 PRO B CA 1
ATOM 6579 C C . PRO B 2 1674 ? 209.956 201.249 259.072 1.00 164.35 1674 PRO B C 1
ATOM 6580 O O . PRO B 2 1674 ? 208.723 201.315 259.113 1.00 168.13 1674 PRO B O 1
ATOM 6584 N N . ILE B 2 1675 ? 210.629 200.243 258.502 1.00 167.50 1675 ILE B N 1
ATOM 6585 C CA . ILE B 2 1675 ? 209.985 199.299 257.595 1.00 177.14 1675 ILE B CA 1
ATOM 6586 C C . ILE B 2 1675 ? 208.752 198.687 258.237 1.00 192.61 1675 ILE B C 1
ATOM 6587 O O . ILE B 2 1675 ? 208.806 198.150 259.351 1.00 199.83 1675 ILE B O 1
ATOM 6592 N N . TRP B 2 1676 ? 207.627 198.777 257.534 1.00 198.43 1676 TRP B N 1
ATOM 6593 C CA . TRP B 2 1676 ? 206.388 198.114 257.918 1.00 209.64 1676 TRP B CA 1
ATOM 6594 C C . TRP B 2 1676 ? 206.308 196.821 257.109 1.00 227.74 1676 TRP B C 1
ATOM 6595 O O . TRP B 2 1676 ? 205.546 196.716 256.146 1.00 236.75 1676 TRP B O 1
ATOM 6597 N N . LEU B 2 1677 ? 207.115 195.837 257.505 1.00 227.80 1677 LEU B N 1
ATOM 6598 C CA . LEU B 2 1677 ? 207.126 194.542 256.838 1.00 240.27 1677 LEU B CA 1
ATOM 6599 C C . LEU B 2 1677 ? 205.800 193.832 257.073 1.00 252.70 1677 LEU B C 1
ATOM 6600 O O . LEU B 2 1677 ? 205.329 193.742 258.212 1.00 249.66 1677 LEU B O 1
ATOM 6605 N N . ASP B 2 1678 ? 205.202 193.336 255.993 1.00 263.48 1678 ASP B N 1
ATOM 6606 C CA . ASP B 2 1678 ? 203.901 192.672 256.042 1.00 274.48 1678 ASP B CA 1
ATOM 6607 C C . ASP B 2 1678 ? 202.839 193.559 256.688 1.00 272.42 1678 ASP B C 1
ATOM 6608 O O . ASP B 2 1678 ? 202.876 194.783 256.561 1.00 269.57 1678 ASP B O 1
ATOM 6610 N N . THR B 2 1691 ? 216.622 182.129 255.180 1.00 381.37 1691 THR B N 1
ATOM 6611 C CA . THR B 2 1691 ? 216.278 182.906 253.995 1.00 384.93 1691 THR B CA 1
ATOM 6612 C C . THR B 2 1691 ? 215.501 184.161 254.376 1.00 391.59 1691 THR B C 1
ATOM 6613 O O . THR B 2 1691 ? 214.525 184.092 255.123 1.00 396.07 1691 THR B O 1
ATOM 6617 N N . PHE B 2 1692 ? 215.944 185.312 253.863 1.00 396.85 1692 PHE B N 1
ATOM 6618 C CA . PHE B 2 1692 ? 215.225 186.557 254.113 1.00 400.42 1692 PHE B CA 1
ATOM 6619 C C . PHE B 2 1692 ? 213.825 186.505 253.515 1.00 404.93 1692 PHE B C 1
ATOM 6620 O O . PHE B 2 1692 ? 212.847 186.916 254.152 1.00 408.29 1692 PHE B O 1
ATOM 6622 N N . ALA B 2 1693 ? 213.710 185.989 252.289 1.00 404.90 1693 ALA B N 1
ATOM 6623 C CA . ALA B 2 1693 ? 212.398 185.831 251.669 1.00 407.44 1693 ALA B CA 1
ATOM 6624 C C . ALA B 2 1693 ? 211.540 184.838 252.443 1.00 411.44 1693 ALA B C 1
ATOM 6625 O O . ALA B 2 1693 ? 210.331 185.043 252.603 1.00 413.17 1693 ALA B O 1
ATOM 6627 N N . GLY B 2 1694 ? 212.146 183.749 252.921 1.00 411.12 1694 GLY B N 1
ATOM 6628 C CA . GLY B 2 1694 ? 211.399 182.789 253.718 1.00 415.32 1694 GLY B CA 1
ATOM 6629 C C . GLY B 2 1694 ? 210.862 183.387 255.004 1.00 420.81 1694 GLY B C 1
ATOM 6630 O O . GLY B 2 1694 ? 209.712 183.147 255.379 1.00 424.37 1694 GLY B O 1
ATOM 6631 N N . LEU B 2 1695 ? 211.684 184.181 255.694 1.00 419.63 1695 LEU B N 1
ATOM 6632 C CA . LEU B 2 1695 ? 211.221 184.830 256.915 1.00 423.29 1695 LEU B CA 1
ATOM 6633 C C . LEU B 2 1695 ? 210.158 185.882 256.623 1.00 426.67 1695 LEU B C 1
ATOM 6634 O O . LEU B 2 1695 ? 209.216 186.040 257.408 1.00 430.02 1695 LEU B O 1
ATOM 6639 N N . LEU B 2 1696 ? 210.290 186.606 255.509 1.00 426.53 1696 LEU B N 1
ATOM 6640 C CA . LEU B 2 1696 ? 209.257 187.564 255.129 1.00 427.57 1696 LEU B CA 1
ATOM 6641 C C . LEU B 2 1696 ? 207.935 186.863 254.844 1.00 430.79 1696 LEU B C 1
ATOM 6642 O O . LEU B 2 1696 ? 206.867 187.353 255.228 1.00 432.26 1696 LEU B O 1
ATOM 6644 N N . ILE B 2 1697 ? 207.987 185.715 254.165 1.00 431.20 1697 ILE B N 1
ATOM 6645 C CA . ILE B 2 1697 ? 206.771 184.957 253.888 1.00 433.36 1697 ILE B CA 1
ATOM 6646 C C . ILE B 2 1697 ? 206.164 184.426 255.181 1.00 437.63 1697 ILE B C 1
ATOM 6647 O O . ILE B 2 1697 ? 204.942 184.463 255.371 1.00 438.40 1697 ILE B O 1
ATOM 6649 N N . GLY B 2 1698 ? 207.003 183.915 256.086 1.00 440.65 1698 GLY B N 1
ATOM 6650 C CA . GLY B 2 1698 ? 206.496 183.408 257.351 1.00 444.17 1698 GLY B CA 1
ATOM 6651 C C . GLY B 2 1698 ? 205.853 184.486 258.202 1.00 444.62 1698 GLY B C 1
ATOM 6652 O O . GLY B 2 1698 ? 204.815 184.259 258.829 1.00 446.84 1698 GLY B O 1
ATOM 6653 N N . LEU B 2 1699 ? 206.458 185.676 258.235 1.00 442.38 1699 LEU B N 1
ATOM 6654 C CA . LEU B 2 1699 ? 205.894 186.774 259.011 1.00 442.84 1699 LEU B CA 1
ATOM 6655 C C . LEU B 2 1699 ? 204.667 187.383 258.344 1.00 438.82 1699 LEU B C 1
ATOM 6656 O O . LEU B 2 1699 ? 203.932 188.133 258.996 1.00 439.24 1699 LEU B O 1
ATOM 6658 N N . ALA B 2 1700 ? 204.431 187.081 257.071 1.00 434.70 1700 ALA B N 1
ATOM 6659 C CA . ALA B 2 1700 ? 203.278 187.609 256.351 1.00 427.47 1700 ALA B CA 1
ATOM 6660 C C . ALA B 2 1700 ? 202.238 186.521 256.109 1.00 432.04 1700 ALA B C 1
ATOM 6661 O O . ALA B 2 1700 ? 201.794 186.315 254.979 1.00 427.34 1700 ALA B O 1
ATOM 6663 N N . SER B 2 1705 ? 207.869 198.394 261.825 1.00 209.64 1705 SER B N 1
ATOM 6664 C CA . SER B 2 1705 ? 206.920 197.314 262.073 1.00 219.18 1705 SER B CA 1
ATOM 6665 C C . SER B 2 1705 ? 207.433 196.005 261.486 1.00 223.22 1705 SER B C 1
ATOM 6666 O O . SER B 2 1705 ? 207.485 195.845 260.267 1.00 222.16 1705 SER B O 1
ATOM 6669 N N . GLU B 2 1706 ? 207.818 195.085 262.371 1.00 232.12 1706 GLU B N 1
ATOM 6670 C CA . GLU B 2 1706 ? 208.438 193.790 262.108 1.00 237.39 1706 GLU B CA 1
ATOM 6671 C C . GLU B 2 1706 ? 209.902 193.939 261.704 1.00 233.71 1706 GLU B C 1
ATOM 6672 O O . GLU B 2 1706 ? 210.583 192.926 261.531 1.00 239.45 1706 GLU B O 1
ATOM 6674 N N . LEU B 2 1707 ? 210.416 195.160 261.568 1.00 224.66 1707 LEU B N 1
ATOM 6675 C CA . LEU B 2 1707 ? 211.815 195.398 261.241 1.00 210.07 1707 LEU B CA 1
ATOM 6676 C C . LEU B 2 1707 ? 212.171 196.839 261.577 1.00 194.52 1707 LEU B C 1
ATOM 6677 O O . LEU B 2 1707 ? 211.338 197.580 262.107 1.00 196.03 1707 LEU B O 1
ATOM 6679 N N . LYS B 2 1708 ? 213.398 197.252 261.271 1.00 181.31 1708 LYS B N 1
ATOM 6680 C CA . LYS B 2 1708 ? 213.833 198.614 261.533 1.00 166.80 1708 LYS B CA 1
ATOM 6681 C C . LYS B 2 1708 ? 214.827 199.030 260.459 1.00 157.20 1708 LYS B C 1
ATOM 6682 O O . LYS B 2 1708 ? 215.448 198.194 259.798 1.00 156.19 1708 LYS B O 1
ATOM 6684 N N . LEU B 2 1709 ? 214.978 200.341 260.296 1.00 149.91 1709 LEU B N 1
ATOM 6685 C CA . LEU B 2 1709 ? 215.915 200.870 259.320 1.00 141.89 1709 LEU B CA 1
ATOM 6686 C C . LEU B 2 1709 ? 217.347 200.748 259.839 1.00 139.57 1709 LEU B C 1
ATOM 6687 O O . LEU B 2 1709 ? 217.628 200.950 261.024 1.00 140.03 1709 LEU B O 1
ATOM 6692 N N . LYS B 2 1710 ? 218.261 200.404 258.925 1.00 136.46 1710 LYS B N 1
ATOM 6693 C CA . LYS B 2 1710 ? 219.635 200.104 259.319 1.00 137.30 1710 LYS B CA 1
ATOM 6694 C C . LYS B 2 1710 ? 220.394 201.330 259.809 1.00 138.95 1710 LYS B C 1
ATOM 6695 O O . LYS B 2 1710 ? 221.199 201.203 260.737 1.00 139.58 1710 LYS B O 1
ATOM 6701 N N . ARG B 2 1711 ? 220.164 202.499 259.208 1.00 139.70 1711 ARG B N 1
ATOM 6702 C CA . ARG B 2 1711 ? 220.868 203.723 259.580 1.00 148.94 1711 ARG B CA 1
ATOM 6703 C C . ARG B 2 1711 ? 222.378 203.532 259.539 1.00 149.92 1711 ARG B C 1
ATOM 6704 O O . ARG B 2 1711 ? 223.081 203.886 260.492 1.00 158.01 1711 ARG B O 1
ATOM 6706 N N . LEU B 2 1712 ? 222.887 202.973 258.445 1.00 142.85 1712 LEU B N 1
ATOM 6707 C CA . LEU B 2 1712 ? 224.304 202.648 258.354 1.00 147.03 1712 LEU B CA 1
ATOM 6708 C C . LEU B 2 1712 ? 225.153 203.892 258.136 1.00 149.56 1712 LEU B C 1
ATOM 6709 O O . LEU B 2 1712 ? 225.807 204.028 257.098 1.00 146.17 1712 LEU B O 1
ATOM 6714 N N . CYS B 2 1713 ? 225.165 204.793 259.118 1.00 154.25 1713 CYS B N 1
ATOM 6715 C CA . CYS B 2 1713 ? 225.936 206.022 258.991 1.00 162.94 1713 CYS B CA 1
ATOM 6716 C C . CYS B 2 1713 ? 227.421 205.712 258.871 1.00 159.54 1713 CYS B C 1
ATOM 6717 O O . CYS B 2 1713 ? 228.020 205.111 259.768 1.00 161.68 1713 CYS B O 1
ATOM 6720 N N . CYS B 2 1714 ? 228.006 206.130 257.750 1.00 156.56 1714 CYS B N 1
ATOM 6721 C CA . CYS B 2 1714 ? 229.433 205.969 257.471 1.00 156.34 1714 CYS B CA 1
ATOM 6722 C C . CYS B 2 1714 ? 229.897 204.530 257.692 1.00 166.17 1714 CYS B C 1
ATOM 6723 O O . CYS B 2 1714 ? 231.044 204.269 258.060 1.00 170.55 1714 CYS B O 1
ATOM 6726 N N . ARG B 2 1715 ? 228.985 203.583 257.463 1.00 166.94 1715 ARG B N 1
ATOM 6727 C CA . ARG B 2 1715 ? 229.334 202.175 257.628 1.00 179.98 1715 ARG B CA 1
ATOM 6728 C C . ARG B 2 1715 ? 230.375 201.738 256.606 1.00 196.47 1715 ARG B C 1
ATOM 6729 O O . ARG B 2 1715 ? 231.372 201.098 256.962 1.00 200.46 1715 ARG B O 1
ATOM 6731 N N . HIS B 2 1716 ? 230.161 202.082 255.333 1.00 189.63 1716 HIS B N 1
ATOM 6732 C CA . HIS B 2 1716 ? 231.040 201.677 254.233 1.00 203.82 1716 HIS B CA 1
ATOM 6733 C C . HIS B 2 1716 ? 231.145 200.158 254.133 1.00 234.25 1716 HIS B C 1
ATOM 6734 O O . HIS B 2 1716 ? 232.137 199.621 253.633 1.00 238.31 1716 HIS B O 1
ATOM 6736 N N . GLY B 2 1717 ? 230.111 199.457 254.602 1.00 244.43 1717 GLY B N 1
ATOM 6737 C CA . GLY B 2 1717 ? 230.134 198.004 254.560 1.00 265.53 1717 GLY B CA 1
ATOM 6738 C C . GLY B 2 1717 ? 230.152 197.459 253.145 1.00 288.44 1717 GLY B C 1
ATOM 6739 O O . GLY B 2 1717 ? 230.669 196.367 252.897 1.00 303.56 1717 GLY B O 1
ATOM 6740 N N . LEU B 2 1718 ? 229.588 198.206 252.202 1.00 290.25 1718 LEU B N 1
ATOM 6741 C CA . LEU B 2 1718 ? 229.560 197.812 250.805 1.00 292.05 1718 LEU B CA 1
ATOM 6742 C C . LEU B 2 1718 ? 230.854 198.234 250.123 1.00 286.61 1718 LEU B C 1
ATOM 6743 O O . LEU B 2 1718 ? 231.496 199.216 250.505 1.00 259.40 1718 LEU B O 1
ATOM 6745 N N . LEU B 2 1719 ? 231.229 197.470 249.097 1.00 310.67 1719 LEU B N 1
ATOM 6746 C CA . LEU B 2 1719 ? 232.372 197.774 248.246 1.00 310.51 1719 LEU B CA 1
ATOM 6747 C C . LEU B 2 1719 ? 232.048 197.465 246.791 1.00 320.84 1719 LEU B C 1
ATOM 6748 O O . LEU B 2 1719 ? 232.939 197.131 246.005 1.00 320.60 1719 LEU B O 1
ATOM 6750 N N . GLY B 2 1720 ? 230.770 197.561 246.424 1.00 321.01 1720 GLY B N 1
ATOM 6751 C CA . GLY B 2 1720 ? 230.294 197.151 245.125 1.00 330.48 1720 GLY B CA 1
ATOM 6752 C C . GLY B 2 1720 ? 230.058 195.663 244.978 1.00 337.95 1720 GLY B C 1
ATOM 6753 O O . GLY B 2 1720 ? 229.226 195.259 244.158 1.00 335.60 1720 GLY B O 1
ATOM 6754 N N . VAL B 2 1721 ? 230.755 194.838 245.757 1.00 349.03 1721 VAL B N 1
ATOM 6755 C CA . VAL B 2 1721 ? 230.514 193.400 245.798 1.00 358.05 1721 VAL B CA 1
ATOM 6756 C C . VAL B 2 1721 ? 230.277 193.009 247.249 1.00 361.96 1721 VAL B C 1
ATOM 6757 O O . VAL B 2 1721 ? 229.816 191.900 247.542 1.00 366.29 1721 VAL B O 1
ATOM 6759 N N . ASP B 2 1722 ? 230.594 193.923 248.163 1.00 359.36 1722 ASP B N 1
ATOM 6760 C CA . ASP B 2 1722 ? 230.431 193.715 249.595 1.00 365.94 1722 ASP B CA 1
ATOM 6761 C C . ASP B 2 1722 ? 229.155 194.345 250.143 1.00 370.82 1722 ASP B C 1
ATOM 6762 O O . ASP B 2 1722 ? 229.061 194.568 251.355 1.00 370.99 1722 ASP B O 1
ATOM 6764 N N . LYS B 2 1723 ? 228.190 194.667 249.280 1.00 374.84 1723 LYS B N 1
ATOM 6765 C CA . LYS B 2 1723 ? 226.902 195.168 249.751 1.00 385.28 1723 LYS B CA 1
ATOM 6766 C C . LYS B 2 1723 ? 226.226 194.153 250.666 1.00 400.22 1723 LYS B C 1
ATOM 6767 O O . LYS B 2 1723 ? 225.661 194.509 251.706 1.00 406.29 1723 LYS B O 1
ATOM 6769 N N . VAL B 2 1724 ? 226.271 192.876 250.283 1.00 408.82 1724 VAL B N 1
ATOM 6770 C CA . VAL B 2 1724 ? 225.734 191.825 251.142 1.00 415.85 1724 VAL B CA 1
ATOM 6771 C C . VAL B 2 1724 ? 226.508 191.767 252.453 1.00 419.40 1724 VAL B C 1
ATOM 6772 O O . VAL B 2 1724 ? 225.932 191.528 253.521 1.00 424.45 1724 VAL B O 1
ATOM 6774 N N . LEU B 2 1725 ? 227.822 191.992 252.395 1.00 415.64 1725 LEU B N 1
ATOM 6775 C CA . LEU B 2 1725 ? 228.632 192.007 253.609 1.00 416.11 1725 LEU B CA 1
ATOM 6776 C C . LEU B 2 1725 ? 228.188 193.119 254.552 1.00 418.00 1725 LEU B C 1
ATOM 6777 O O . LEU B 2 1725 ? 228.105 192.923 255.770 1.00 428.01 1725 LEU B O 1
ATOM 6779 N N . GLY B 2 1726 ? 227.909 194.299 254.005 1.00 406.88 1726 GLY B N 1
ATOM 6780 C CA . GLY B 2 1726 ? 227.455 195.411 254.816 1.00 406.68 1726 GLY B CA 1
ATOM 6781 C C . GLY B 2 1726 ? 226.048 195.214 255.340 1.00 422.35 1726 GLY B C 1
ATOM 6782 O O . GLY B 2 1726 ? 225.700 195.711 256.416 1.00 421.96 1726 GLY B O 1
ATOM 6783 N N . TYR B 2 1727 ? 225.229 194.484 254.583 1.00 431.99 1727 TYR B N 1
ATOM 6784 C CA . TYR B 2 1727 ? 223.884 194.135 255.023 1.00 432.63 1727 TYR B CA 1
ATOM 6785 C C . TYR B 2 1727 ? 223.938 193.106 256.145 1.00 442.39 1727 TYR B C 1
ATOM 6786 O O . TYR B 2 1727 ? 223.052 193.063 257.005 1.00 440.06 1727 TYR B O 1
ATOM 6788 N N . ALA B 2 1728 ? 224.973 192.268 256.137 1.00 447.92 1728 ALA B N 1
ATOM 6789 C CA . ALA B 2 1728 ? 225.149 191.229 257.142 1.00 454.57 1728 ALA B CA 1
ATOM 6790 C C . ALA B 2 1728 ? 225.795 191.739 258.422 1.00 457.34 1728 ALA B C 1
ATOM 6791 O O . ALA B 2 1728 ? 226.015 190.947 259.344 1.00 461.00 1728 ALA B O 1
ATOM 6793 N N . LEU B 2 1729 ? 226.112 193.029 258.502 1.00 456.83 1729 LEU B N 1
ATOM 6794 C CA . LEU B 2 1729 ? 226.694 193.593 259.713 1.00 460.56 1729 LEU B CA 1
ATOM 6795 C C . LEU B 2 1729 ? 225.727 193.474 260.882 1.00 462.97 1729 LEU B C 1
ATOM 6796 O O . LEU B 2 1729 ? 224.553 193.839 260.769 1.00 462.22 1729 LEU B O 1
ATOM 6798 N N . ASN B 2 1730 ? 226.232 192.960 262.005 1.00 466.07 1730 ASN B N 1
ATOM 6799 C CA . ASN B 2 1730 ? 225.445 192.772 263.220 1.00 465.87 1730 ASN B CA 1
ATOM 6800 C C . ASN B 2 1730 ? 224.196 191.939 262.956 1.00 463.79 1730 ASN B C 1
ATOM 6801 O O . ASN B 2 1730 ? 224.201 191.055 262.093 1.00 464.57 1730 ASN B O 1
ATOM 6803 N N . GLU B 2 1731 ? 223.125 192.209 263.701 1.00 457.61 1731 GLU B N 1
ATOM 6804 C CA . GLU B 2 1731 ? 221.868 191.494 263.537 1.00 451.14 1731 GLU B CA 1
ATOM 6805 C C . GLU B 2 1731 ? 220.728 192.387 264.004 1.00 440.83 1731 GLU B C 1
ATOM 6806 O O . GLU B 2 1731 ? 220.919 193.295 264.817 1.00 445.61 1731 GLU B O 1
ATOM 6808 N N . TRP B 2 1732 ? 219.534 192.121 263.478 1.00 409.39 1732 TRP B N 1
ATOM 6809 C CA . TRP B 2 1732 ? 218.364 192.918 263.817 1.00 393.52 1732 TRP B CA 1
ATOM 6810 C C . TRP B 2 1732 ? 217.102 192.088 263.633 1.00 378.94 1732 TRP B C 1
ATOM 6811 O O . TRP B 2 1732 ? 217.028 191.227 262.752 1.00 383.90 1732 TRP B O 1
ATOM 6813 N N . LEU B 2 1733 ? 216.111 192.363 264.478 1.00 353.80 1733 LEU B N 1
ATOM 6814 C CA . LEU B 2 1733 ? 214.799 191.733 264.411 1.00 337.89 1733 LEU B CA 1
ATOM 6815 C C . LEU B 2 1733 ? 213.836 192.561 265.248 1.00 324.87 1733 LEU B C 1
ATOM 6816 O O . LEU B 2 1733 ? 214.239 193.221 266.210 1.00 328.82 1733 LEU B O 1
ATOM 6818 N N . GLN B 2 1734 ? 212.562 192.519 264.874 1.00 304.64 1734 GLN B N 1
ATOM 6819 C CA . GLN B 2 1734 ? 211.535 193.294 265.565 1.00 295.14 1734 GLN B CA 1
ATOM 6820 C C . GLN B 2 1734 ? 210.195 192.592 265.378 1.00 289.81 1734 GLN B C 1
ATOM 6821 O O . GLN B 2 1734 ? 209.966 191.905 264.377 1.00 286.33 1734 GLN B O 1
ATOM 6823 N N . ASP B 2 1735 ? 209.305 192.789 266.349 1.00 289.38 1735 ASP B N 1
ATOM 6824 C CA . ASP B 2 1735 ? 207.971 192.188 266.358 1.00 288.86 1735 ASP B CA 1
ATOM 6825 C C . ASP B 2 1735 ? 208.014 190.682 266.106 1.00 291.12 1735 ASP B C 1
ATOM 6826 O O . ASP B 2 1735 ? 207.338 189.909 266.785 1.00 290.73 1735 ASP B O 1
#

Solvent-accessible surface area: 61723 Å² total; per-residue (Å²): 155,107,97,98,49,50,89,19,31,51,43,55,37,52,14,62,89,32,71,30,32,12,40,1,25,52,70,1,32,48,42,36,37,50,86,87,70,50,55,84,40,88,37,63,55,109,55,38,7,2,11,24,28,20,16,36,28,66,108,68,43,44,39,30,36,11,8,16,65,105,75,49,84,46,62,47,30,22,25,30,38,38,32,87,89,50,16,21,36,49,67,80,44,27,61,80,57,90,61,95,64,117,54,62,34,44,28,42,24,34,32,110,78,44,45,34,42,11,26,54,58,53,36,50,32,31,42,26,97,91,98,75,64,98,46,56,96,59,104,33,36,102,14,100,85,3,28,45,22,44,8,50,31,122,108,33,46,30,44,20,28,23,10,96,67,81,5,10,27,28,45,41,58,62,88,87,29,70,88,84,61,105,54,100,55,72,82,30,102,44,38,107,43,63,37,40,14,38,19,34,12,60,72,12,69,40,35,32,20,14,12,64,55,7,30,61,32,33,32,23,36,53,109,82,64,58,92,80,59,65,29,31,61,37,113,77,85,24,65,26,56,18,31,28,39,20,98,92,45,47,40,39,14,29,6,27,68,72,7,44,23,21,29,24,25,65,85,66,65,104,40,13,52,73,47,93,70,46,94,73,60,109,102,60,120,108,67,54,94,72,38,91,31,33,38,27,32,11,63,45,97,35,66,69,114,14,70,14,31,10,15,35,34,84,88,96,63,121,81,42,62,35,36,39,13,44,17,28,55,17,48,28,42,32,20,38,30,47,87,108,27,70,43,67,94,78,59,92,54,60,54,85,84,55,88,85,91,106,92,152,141,72,56,95,81,55,70,73,72,115,52,77,50,24,77,24,5,51,46,37,65,33,23,49,89,21,48,56,68,54,137,111,172,65,96,48,86,32,55,79,4,2,50,33,50,45,20,24,32,59,63,90,92,50,13,91,116,72,86,36,83,10,40,10,75,42,11,1,35,18,28,40,23,15,17,34,79,140,88,65,54,58,44,20,39,28,18,51,49,6,24,40,49,45,53,37,136,42,18,16,58,40,50,35,64,79,62,100,79,56,67,80,31,101,12,54,15,10,2,49,48,13,25,38,31,89,33,4,36,53,0,2,54,15,0,52,113,1,166,41,26,39,26,25,63,29,13,87,50,13,33,44,40,34,30,35,35,45,74,70,13,66,23,40,28,56,28,20,54,16,20,53,73,33,40,22,10,86,121,71,37,13,41,39,44,59,16,38,90,70,59,19,2,57,31,19,44,69,141,19,20,6,58,50,36,5,120,44,10,77,14,46,13,66,20,31,20,72,19,52,33,61,16,27,25,78,78,25,16,12,64,34,90,77,58,51,34,47,32,52,49,29,90,60,72,107,131,82,29,106,38,39,57,135,23,71,12,114,48,6,47,20,52,63,45,25,26,41,32,120,102,58,133,76,24,52,7,40,89,32,11,61,45,61,44,4,46,2,4,77,66,21,37,42,38,25,48,76,39,28,103,69,69,26,93,23,68,18,65,6,72,84,24,56,14,17,42,25,50,113,32,16,39,73,28,31,8,44,10,103,22,85,67,72,122,48,122,33,91,102,27,16,55,51,33,29,52,27,36,26,37,98,55,154,34,103,75,69,8,52,58,45,1,68,51,4,46,69,83,17,80,30,33,82,52,43,58,14,7,30,8,32,24,28,11,149,59,22,31,64,55,62,26,30,51,45,106,77,45,22,32,62,57,35,18,45,24,42,34,58,45,21,21,8,27,48,41,49,24,61,41,22,56,45,44,90,142,36,20,35,33,45,116,11,23,97,22,39,23,20,46,92,85,50,90,93,22,32,24,24,86,9,54,26,6,104,45,28,22,12,87,33,40,130,107,84,40,61,86,14,98,107,118,122,48,13,13,48,9,30,22,22,150,58,104,26,80,81,108,62,100,59,14,64,40,67,25,40,40,85,27,32,114,4,4,67,54,46,34,53,44,80,86,55,100,26,22,97,61,46,100,70,47,178,124,55,84,112,53,22,103,22,94,81,142,82,104,36,102,96,43,43,30,53,42,8,64,34,71,23,19,50,41,48,54,51,59,54,94,74,26,7,48,31,19,78,41,31,64,4,69,17,44,14,2,83,31,50,43,81,64,65,84,14,69,37,92,35,66,25,62,62,19,20,43,62,32,21,79,108,45,101,68,86,8,143,82,101,165,98,98,19,72,46,8,34,52,33,60,59,11,25,47,50,21,33,34,29,91,106,113,36,105,38,65,40,9,82,14,35,52,28,87,10,35,82,39,50,20,2,21,86,27,30,1,49,60,68,22,38,77,109,44,80,86,16,38,38,20,121,13,50,39,25,30,11,58,23,182,60,51,8,29,46,90,51,42,28,20,25,48,18,41,33,44,68,45,91,48,58,111,35,10,15,25,10,65,35,17,63,41,1,2,18,13,74,30,48,77,74,41,41,26,19,107,131,45,55,5,20,50,52,26,30,28,115,66,51,17,20,19,25,52,22,96,38,29,64,48,11,80,29,75,49,44,36,20,105,130,85,45,52,55,51,19,80,77,28,24,118,50,52,138,135,112,101,46,62,16,31,8,18,4,0,78,24,20,41,59,128,92,35,42,138,17,58,69,70,54,85,30,26,63,55,101,21,38,79,82,49,54,31,21,84,76,101,26,60,78,62,7,66,76,64,101,101,98,106,47,137

InterPro domains:
  IPR001680 WD40 repeat [SM00320] (1-33)
  IPR001680 WD40 repeat [SM00320] (92-127)
  IPR001680 WD40 repeat [SM00320] (181-221)
  IPR001680 WD40 repeat [SM00320] (224-265)
  IPR015943 WD40/YVTN repeat-like-containing domain superfamily [G3DSA:2.130.10.10] (12-340)
  IPR036322 WD40-repeat-containing domain superfamily [SSF50978] (7-272)
  IPR048720 PROPPIN [PF21032] (11-273)
  IPR048720 PROPPIN [PTHR11227] (5-345)

Foldseek 3Di:
DPPCQQVFFQDKDAAQQNQKMKTFGQFFIWIFGVVVTATPDTDGCVLWGGFNDWYDEHPFQWIWTAFDDDTTPHHQQKTWIFRNPDDDPHSVSRGDDIDGDPAGFQDWDDEPFWIWTFDQFKIWIWTDDPPTDTQDMDGAAGDNNSAKEFARDPVWGKIWDHHNAAQKIWIDGSVPAGGVHCPDTDIANHDPHHWQHWYAANVRQKIWTDHQQRQWIWIAGPPVSDTLAIAGADPGGWRWQEWYAANVNQKIWTDTLQQKIFIAGDNPNVLFDFDPVLVVPPPDDPCPPNRRHTYGSEMDGHPNNWRWYKYWDDDPDPFKTKMWIQTSNQKIWIWIAGSNHDIGTPDIDRSVPNDNCPPD/DLDDDAWFDDDDQAQFWGRGQGQPPWSQQQPCFDWGFGFSFFGWRQGRCNPPNSPVVDGHLQIEGGQFGQGGCTADPPLSEGEGAFDDFADLEQPLARVLVVVQVRLCDFHWYAFAAFFFHQNALVLRHSSSVVRNVSLFSRATWTFGGWRWIFRQCSPLGQTKIWTQATGFGQHHAVVSQAWGFGQGDNLSWTFMQPWALGCNCACSSRTLRARQTEHADARERPDHNEPVQVQCCQARSHDGDSLCYKHFFHYWYQWYAYADDYAFDPVLVGQQAFARAGLGRWTPAQTWIHHHHFLDQAKIKGKGWGQWRQTFTSPVTRQFGTLPFQDADDPDGDTDTKMKMWIAHQPPPPVVVPLVVQQVVLAVDHFTEIEMERAARLGGDPPHALLPPCLVHCLANPQLRSCGHNVSYWYKYFYQHHARPNHFCQFGGKMWIWTACVVNHGWFIWTWMFGAGAAWFFPPHGTPRPDPDVGTAQGFGKTTRDDVVVQAGEIETATEGEQHAHQQQDDQGNDSVVVVCVRVDDDRDHPHPPRDDHYDWYQYFYKDAQNWYQCDDHPFAASWGWGFGIQGQRFRDIPPAQWTFGFRWGAKTWTAGFAARGHDGDDPDSSHDTFKIARTWGQGWTARCVPQPDGGQRQRQGEAIEGEDALLGVLRVVLNVVVTRWHFHLYWYYQYLPVAGAGWGFHRQRQGFQSAVPGGQSFSQGCDGFGQTDARDNGGDGAHCCQSARQPRDDPPEGGGRQDQEHAQPAPHAPCSVVVSVVSSCVSNVDDPLCVQYQNKNNYQHCQVVVSVVSNVVVCQWGIPSCGSVSCDDPNRPVVSVPPDDTTDD